Protein AF-A0AAV6IHB2-F1 (afdb_monomer_lite)

Radius of gyration: 38.46 Å; chains: 1; bounding box: 103×103×102 Å

Structure (mmCIF, N/CA/C/O backbone):
data_AF-A0AAV6IHB2-F1
#
_entry.id   AF-A0AAV6IHB2-F1
#
loop_
_atom_site.group_PDB
_atom_site.id
_atom_site.type_symbol
_atom_site.label_atom_id
_atom_site.label_alt_id
_atom_site.label_comp_id
_atom_site.label_asym_id
_atom_site.label_entity_id
_atom_site.label_seq_id
_atom_site.pdbx_PDB_ins_code
_atom_site.Cartn_x
_atom_site.Cartn_y
_atom_site.Cartn_z
_atom_site.occupancy
_atom_site.B_iso_or_equiv
_atom_site.auth_seq_id
_atom_site.auth_comp_id
_atom_site.auth_asym_id
_atom_site.auth_atom_id
_atom_site.pdbx_PDB_model_num
ATOM 1 N N . MET A 1 1 ? 30.398 -7.162 10.415 1.00 28.56 1 MET A N 1
ATOM 2 C CA . MET A 1 1 ? 29.128 -7.092 9.653 1.00 28.56 1 MET A CA 1
ATOM 3 C C . MET A 1 1 ? 29.482 -7.227 8.181 1.00 28.56 1 MET A C 1
ATOM 5 O O . MET A 1 1 ? 30.091 -6.306 7.655 1.00 28.56 1 MET A O 1
ATOM 9 N N . ASN A 1 2 ? 29.175 -8.356 7.538 1.00 27.14 2 ASN A N 1
ATOM 10 C CA . ASN A 1 2 ? 29.428 -8.520 6.102 1.00 27.14 2 ASN A CA 1
ATOM 11 C C . ASN A 1 2 ? 28.466 -7.614 5.323 1.00 27.14 2 ASN A C 1
ATOM 13 O O . ASN A 1 2 ? 27.249 -7.711 5.503 1.00 27.14 2 ASN A O 1
ATOM 17 N N . LYS A 1 3 ? 29.001 -6.695 4.508 1.00 34.00 3 LYS A N 1
ATOM 18 C CA . LYS A 1 3 ? 28.191 -5.921 3.559 1.00 34.00 3 LYS A CA 1
ATOM 19 C C . LYS A 1 3 ? 27.538 -6.918 2.585 1.00 34.00 3 LYS A C 1
ATOM 21 O O . LYS A 1 3 ? 28.243 -7.800 2.102 1.00 34.00 3 LYS A O 1
ATOM 26 N N . PRO A 1 4 ? 26.225 -6.824 2.314 1.00 43.25 4 PRO A N 1
ATOM 27 C CA . PRO A 1 4 ? 25.584 -7.693 1.334 1.00 43.25 4 PRO A CA 1
ATOM 28 C C . PRO A 1 4 ? 26.209 -7.459 -0.045 1.00 43.25 4 PRO A C 1
ATOM 30 O O . PRO A 1 4 ? 26.326 -6.312 -0.479 1.00 43.25 4 PRO A O 1
ATOM 33 N N . THR A 1 5 ? 26.607 -8.539 -0.713 1.00 46.44 5 THR A N 1
ATOM 34 C CA . THR A 1 5 ? 27.104 -8.528 -2.091 1.00 46.44 5 THR A CA 1
ATOM 35 C C . THR A 1 5 ? 26.003 -7.990 -3.009 1.00 46.44 5 THR A C 1
ATOM 37 O O . THR A 1 5 ? 24.857 -8.433 -2.931 1.00 46.44 5 THR A O 1
ATOM 40 N N . MET A 1 6 ? 26.319 -6.984 -3.824 1.00 56.69 6 MET A N 1
ATOM 41 C CA . MET A 1 6 ? 25.380 -6.352 -4.757 1.00 56.69 6 MET A CA 1
ATOM 42 C C . MET A 1 6 ? 25.729 -6.737 -6.195 1.00 56.69 6 MET A C 1
ATOM 44 O O . MET A 1 6 ? 26.900 -6.929 -6.507 1.00 56.69 6 MET A O 1
ATOM 48 N N . PHE A 1 7 ? 24.713 -6.810 -7.053 1.00 63.31 7 PHE A N 1
ATOM 49 C CA . PHE A 1 7 ? 24.836 -7.100 -8.483 1.00 63.31 7 PHE A CA 1
ATOM 50 C C . PHE A 1 7 ? 24.165 -5.981 -9.290 1.00 63.31 7 PHE A C 1
ATOM 52 O O . PHE A 1 7 ? 23.228 -5.347 -8.791 1.00 63.31 7 PHE A O 1
ATOM 59 N N . SER A 1 8 ? 24.655 -5.722 -10.505 1.00 64.75 8 SER A N 1
ATOM 60 C CA . SER A 1 8 ? 23.944 -4.871 -11.469 1.00 64.75 8 SER A CA 1
ATOM 61 C C . SER A 1 8 ? 22.740 -5.638 -12.014 1.00 64.75 8 SER A C 1
ATOM 63 O O . SER A 1 8 ? 22.865 -6.831 -12.256 1.00 64.75 8 SER A O 1
ATOM 65 N N . SER A 1 9 ? 21.600 -4.967 -12.202 1.00 70.88 9 SER A N 1
ATOM 66 C CA . SER A 1 9 ? 20.386 -5.551 -12.798 1.00 70.88 9 SER A CA 1
ATOM 67 C C . SER A 1 9 ? 20.089 -5.028 -14.210 1.00 70.88 9 SER A C 1
ATOM 69 O O . SER A 1 9 ? 19.000 -5.246 -14.748 1.00 70.88 9 SER A O 1
ATOM 71 N N . GLY A 1 10 ? 20.991 -4.223 -14.782 1.00 72.19 10 GLY A N 1
ATOM 72 C CA . GLY A 1 10 ? 20.732 -3.530 -16.044 1.00 72.19 10 GLY A CA 1
ATOM 73 C C . GLY A 1 10 ? 20.743 -4.457 -17.260 1.00 72.19 10 GLY A C 1
ATOM 74 O O . GLY A 1 10 ? 20.017 -4.205 -18.220 1.00 72.19 10 GLY A O 1
ATOM 75 N N . VAL A 1 11 ? 21.493 -5.560 -17.220 1.00 70.94 11 VAL A N 1
ATOM 76 C CA . VAL A 1 11 ? 21.483 -6.563 -18.298 1.00 70.94 11 VAL A CA 1
ATOM 77 C C . VAL A 1 11 ? 20.138 -7.291 -18.328 1.00 70.94 11 VAL A C 1
ATOM 79 O O . VAL A 1 11 ? 19.525 -7.418 -19.385 1.00 70.94 11 VAL A O 1
ATOM 82 N N . GLU A 1 12 ? 19.631 -7.705 -17.169 1.00 73.06 12 GLU A N 1
ATOM 83 C CA . GLU A 1 12 ? 18.333 -8.361 -17.010 1.00 73.06 12 GLU A CA 1
ATOM 84 C C . GLU A 1 12 ? 17.191 -7.434 -17.417 1.00 73.06 12 GLU A C 1
ATOM 86 O O . GLU A 1 12 ? 16.292 -7.848 -18.147 1.00 73.06 12 GLU A O 1
ATOM 91 N N . LEU A 1 13 ? 17.240 -6.170 -16.983 1.00 77.06 13 LEU A N 1
ATOM 92 C CA . LEU A 1 13 ? 16.230 -5.179 -17.341 1.00 77.06 13 LEU A CA 1
ATOM 93 C C . LEU A 1 13 ? 16.229 -4.893 -18.847 1.00 77.06 13 LEU A C 1
ATOM 95 O O . LEU A 1 13 ? 15.161 -4.855 -19.454 1.00 77.06 13 LEU A O 1
ATOM 99 N N . GLY A 1 14 ? 17.396 -4.720 -19.470 1.00 75.44 14 GLY A N 1
ATOM 100 C CA . GLY A 1 14 ? 17.465 -4.477 -20.910 1.00 75.44 14 GLY A CA 1
ATOM 101 C C . GLY A 1 14 ? 17.043 -5.695 -21.738 1.00 75.44 14 GLY A C 1
ATOM 102 O O . GLY A 1 14 ? 16.304 -5.532 -22.707 1.00 75.44 14 GLY A O 1
ATOM 103 N N . ASN A 1 15 ? 17.386 -6.915 -21.308 1.00 73.38 15 ASN A N 1
ATOM 104 C CA . ASN A 1 15 ? 16.878 -8.144 -21.928 1.00 73.38 15 ASN A CA 1
ATOM 105 C C . ASN A 1 15 ? 15.354 -8.242 -21.815 1.00 73.38 15 ASN A C 1
ATOM 107 O O . ASN A 1 15 ? 14.686 -8.562 -22.796 1.00 73.38 15 ASN A O 1
ATOM 111 N N . LEU A 1 16 ? 14.789 -7.914 -20.648 1.00 76.38 16 LEU A N 1
ATOM 112 C CA . LEU A 1 16 ? 13.340 -7.874 -20.457 1.00 76.38 16 LEU A CA 1
ATOM 113 C C . LEU A 1 16 ? 12.681 -6.887 -21.431 1.00 76.38 16 LEU A C 1
ATOM 115 O O . LEU A 1 16 ? 11.698 -7.241 -22.078 1.00 76.38 16 LEU A O 1
ATOM 119 N N . LEU A 1 17 ? 13.235 -5.678 -21.568 1.00 77.38 17 LEU A N 1
ATOM 120 C CA . LEU A 1 17 ? 12.726 -4.657 -22.489 1.00 77.38 17 LEU A CA 1
ATOM 121 C C . LEU A 1 17 ? 12.784 -5.119 -23.950 1.00 77.38 17 LEU A C 1
ATOM 123 O O . LEU A 1 17 ? 11.797 -4.967 -24.668 1.00 77.38 17 LEU A O 1
ATOM 127 N N . LEU A 1 18 ? 13.890 -5.728 -24.376 1.00 74.25 18 LEU A N 1
ATOM 128 C CA . LEU A 1 18 ? 14.050 -6.229 -25.744 1.00 74.25 18 LEU A CA 1
ATOM 129 C C . LEU A 1 18 ? 13.148 -7.427 -26.047 1.00 74.25 18 LEU A C 1
ATOM 131 O O . LEU A 1 18 ? 12.600 -7.504 -27.137 1.00 74.25 18 LEU A O 1
ATOM 135 N N . SER A 1 19 ? 12.926 -8.311 -25.073 1.00 68.81 19 SER A N 1
ATOM 136 C CA . SER A 1 19 ? 12.035 -9.473 -25.218 1.00 68.81 19 SER A CA 1
ATOM 137 C C . SER A 1 19 ? 10.539 -9.133 -25.219 1.00 68.81 19 SER A C 1
ATOM 139 O O . SER A 1 19 ? 9.710 -10.011 -25.434 1.00 68.81 19 SER A O 1
ATOM 141 N N . SER A 1 20 ? 10.176 -7.881 -24.920 1.00 72.56 20 SER A N 1
ATOM 142 C CA . SER A 1 20 ? 8.779 -7.462 -24.745 1.00 72.56 20 SER A CA 1
ATOM 143 C C . SER A 1 20 ? 8.096 -6.962 -26.024 1.00 72.56 20 SER A C 1
ATOM 145 O O . SER A 1 20 ? 6.934 -6.563 -25.959 1.00 72.56 20 SER A O 1
ATOM 147 N N . ASP A 1 21 ? 8.817 -6.904 -27.150 1.00 81.06 21 ASP A N 1
ATOM 148 C CA . ASP A 1 21 ? 8.428 -6.284 -28.432 1.00 81.06 21 ASP A CA 1
ATOM 149 C C . ASP A 1 21 ? 7.987 -4.805 -28.344 1.00 81.06 21 ASP A C 1
ATOM 151 O O . ASP A 1 21 ? 7.614 -4.194 -29.347 1.00 81.06 21 ASP A O 1
ATOM 155 N N . LEU A 1 22 ? 8.021 -4.180 -27.160 1.00 87.62 22 LEU A N 1
ATOM 156 C CA . LEU A 1 22 ? 7.550 -2.808 -26.951 1.00 87.62 22 LEU A CA 1
ATOM 157 C C . LEU A 1 22 ? 8.394 -1.786 -27.716 1.00 87.62 22 LEU A C 1
ATOM 159 O O . LEU A 1 22 ? 7.858 -0.794 -28.212 1.00 87.62 22 LEU A O 1
ATOM 163 N N . LEU A 1 23 ? 9.706 -2.021 -27.808 1.00 89.69 23 LEU A N 1
ATOM 164 C CA . LEU A 1 23 ? 10.627 -1.145 -28.532 1.00 89.69 23 LEU A CA 1
ATOM 165 C C . LEU A 1 23 ? 10.384 -1.209 -30.041 1.00 89.69 23 LEU A C 1
ATOM 167 O O . LEU A 1 23 ? 10.305 -0.159 -30.673 1.00 89.69 23 LEU A O 1
ATOM 171 N N . HIS A 1 24 ? 10.192 -2.411 -30.592 1.00 88.69 24 HIS A N 1
ATOM 172 C CA . HIS A 1 24 ? 9.889 -2.610 -32.011 1.00 88.69 24 HIS A CA 1
ATOM 173 C C . HIS A 1 24 ? 8.575 -1.947 -32.396 1.00 88.69 24 HIS A C 1
ATOM 175 O O . HIS A 1 24 ? 8.579 -1.074 -33.250 1.00 88.69 24 HIS A O 1
ATOM 181 N N . HIS A 1 25 ? 7.483 -2.227 -31.682 1.00 90.88 25 HIS A N 1
ATOM 182 C CA . HIS A 1 25 ? 6.190 -1.611 -31.990 1.00 90.88 25 HIS A CA 1
ATOM 183 C C . HIS A 1 25 ? 6.188 -0.083 -31.854 1.00 90.88 25 HIS A C 1
ATOM 185 O O . HIS A 1 25 ? 5.475 0.604 -32.584 1.00 90.88 25 HIS A O 1
ATOM 191 N N . SER A 1 26 ? 6.972 0.459 -30.917 1.00 93.56 26 SER A N 1
ATOM 192 C CA . SER A 1 26 ? 7.117 1.910 -30.769 1.00 93.56 26 SER A CA 1
ATOM 193 C C . SER A 1 26 ? 7.891 2.517 -31.939 1.00 93.56 26 SER A C 1
ATOM 195 O O . SER A 1 26 ? 7.498 3.564 -32.450 1.00 93.56 26 SER A O 1
ATOM 197 N N . TRP A 1 27 ? 8.963 1.857 -32.388 1.00 92.75 27 TRP A N 1
ATOM 198 C CA . TRP A 1 27 ? 9.728 2.300 -33.550 1.00 92.75 27 TRP A CA 1
ATOM 199 C C . TRP A 1 27 ? 8.946 2.138 -34.858 1.00 92.75 27 TRP A C 1
ATOM 201 O O . TRP A 1 27 ? 8.943 3.060 -35.665 1.00 92.75 27 TRP A O 1
ATOM 211 N N . ASP A 1 28 ? 8.207 1.046 -35.044 1.00 90.56 28 ASP A N 1
ATOM 212 C CA . ASP A 1 28 ? 7.369 0.819 -36.228 1.00 90.56 28 ASP A CA 1
ATOM 213 C C . ASP A 1 28 ? 6.296 1.911 -36.375 1.00 90.56 28 ASP A C 1
ATOM 215 O O . ASP A 1 28 ? 6.048 2.405 -37.474 1.00 90.56 28 ASP A O 1
ATOM 219 N N . ALA A 1 29 ? 5.702 2.360 -35.262 1.00 92.81 29 ALA A N 1
ATOM 220 C CA . ALA A 1 29 ? 4.758 3.482 -35.244 1.00 92.81 29 ALA A CA 1
ATOM 221 C C . ALA A 1 29 ? 5.407 4.835 -35.603 1.00 92.81 29 ALA A C 1
ATOM 223 O O . ALA A 1 29 ? 4.730 5.733 -36.110 1.00 92.81 29 ALA A O 1
ATOM 224 N N . ILE A 1 30 ? 6.700 5.006 -35.315 1.00 91.56 30 ILE A N 1
ATOM 225 C CA . ILE A 1 30 ? 7.492 6.176 -35.722 1.00 91.56 30 ILE A CA 1
ATOM 226 C C . ILE A 1 30 ? 7.840 6.085 -37.214 1.00 91.56 30 ILE A C 1
ATOM 228 O O . ILE A 1 30 ? 7.631 7.053 -37.942 1.00 91.56 30 ILE A O 1
ATOM 232 N N . ASP A 1 31 ? 8.341 4.936 -37.674 1.00 87.25 31 ASP A N 1
ATOM 233 C CA . ASP A 1 31 ? 8.727 4.696 -39.071 1.00 87.25 31 ASP A CA 1
ATOM 234 C C . ASP A 1 31 ? 7.529 4.861 -40.011 1.00 87.25 31 ASP A C 1
ATOM 236 O O . ASP A 1 31 ? 7.615 5.560 -41.021 1.00 87.25 31 ASP A O 1
ATOM 240 N N . LYS A 1 32 ? 6.373 4.307 -39.628 1.00 88.44 32 LYS A N 1
ATOM 241 C CA . LYS A 1 32 ? 5.109 4.487 -40.347 1.00 88.44 32 LYS A CA 1
ATOM 242 C C . LYS A 1 32 ? 4.746 5.966 -40.502 1.00 88.44 32 LYS A C 1
ATOM 244 O O . LYS A 1 32 ? 4.460 6.405 -41.613 1.00 88.44 32 LYS A O 1
ATOM 249 N N . LEU A 1 33 ? 4.830 6.746 -39.423 1.00 88.25 33 LEU A N 1
ATOM 250 C CA . LEU A 1 33 ? 4.492 8.171 -39.450 1.00 88.25 33 LEU A CA 1
ATOM 251 C C . LEU A 1 33 ? 5.436 8.986 -40.355 1.00 88.25 33 LEU A C 1
ATOM 253 O O . LEU A 1 33 ? 4.988 9.905 -41.044 1.00 88.25 33 LEU A O 1
ATOM 257 N N . TYR A 1 34 ? 6.726 8.635 -40.403 1.00 84.12 34 TYR A N 1
ATOM 258 C CA . TYR A 1 34 ? 7.669 9.234 -41.353 1.00 84.12 34 TYR A CA 1
ATOM 259 C C . TYR A 1 34 ? 7.328 8.903 -42.813 1.00 84.12 34 TYR A C 1
ATOM 261 O O . TYR A 1 34 ? 7.442 9.777 -43.670 1.00 84.12 34 TYR A O 1
ATOM 269 N N . ARG A 1 35 ? 6.879 7.677 -43.115 1.00 81.38 35 ARG A N 1
ATOM 270 C CA . ARG A 1 35 ? 6.473 7.283 -44.481 1.00 81.38 35 ARG A CA 1
ATOM 271 C C . ARG A 1 35 ? 5.211 7.998 -44.948 1.00 81.38 35 ARG A C 1
ATOM 273 O O . ARG A 1 35 ? 5.111 8.361 -46.115 1.00 81.38 35 ARG A O 1
ATOM 280 N N . GLU A 1 36 ? 4.258 8.199 -44.044 1.00 77.94 36 GLU A N 1
ATOM 281 C CA . GLU A 1 36 ? 2.987 8.868 -44.342 1.00 77.94 36 GLU A CA 1
ATOM 282 C C . GLU A 1 36 ? 3.111 10.398 -44.396 1.00 77.94 36 GLU A C 1
ATOM 284 O O . GLU A 1 36 ? 2.243 11.068 -44.957 1.00 77.94 36 GLU A O 1
ATOM 289 N N . THR A 1 37 ? 4.206 10.959 -43.868 1.00 68.44 37 THR A N 1
ATOM 290 C CA . THR A 1 37 ? 4.477 12.402 -43.890 1.00 68.44 37 THR A CA 1
ATOM 291 C C . THR A 1 37 ? 5.846 12.690 -44.518 1.00 68.44 37 THR A C 1
ATOM 293 O O . THR A 1 37 ? 6.830 12.824 -43.786 1.00 68.44 37 THR A O 1
ATOM 296 N N . PRO A 1 38 ? 5.942 12.807 -45.860 1.00 60.25 38 PRO A N 1
ATOM 297 C CA . PRO A 1 38 ? 7.209 13.070 -46.534 1.00 60.25 38 PRO A CA 1
ATOM 298 C C . PRO A 1 38 ? 7.868 14.347 -45.983 1.00 60.25 38 PRO A C 1
ATOM 300 O O . PRO A 1 38 ? 7.175 15.360 -45.830 1.00 60.25 38 PRO A O 1
ATOM 303 N N . PRO A 1 39 ? 9.178 14.331 -45.674 1.00 58.16 39 PRO A N 1
ATOM 304 C CA . PRO A 1 39 ? 9.880 15.502 -45.163 1.00 58.16 39 PRO A CA 1
ATOM 305 C C . PRO A 1 39 ? 9.738 16.693 -46.111 1.00 58.16 39 PRO A C 1
ATOM 307 O O . PRO A 1 39 ? 9.995 16.572 -47.307 1.00 58.16 39 PRO A O 1
ATOM 310 N N . ASN A 1 40 ? 9.391 17.869 -45.584 1.00 57.06 40 ASN A N 1
ATOM 311 C CA . ASN A 1 40 ? 9.569 19.096 -46.354 1.00 57.06 40 ASN A CA 1
ATOM 312 C C . ASN A 1 40 ? 11.081 19.350 -46.487 1.00 57.06 40 ASN A C 1
ATOM 314 O O . ASN A 1 40 ? 11.744 19.610 -45.488 1.00 57.06 40 ASN A O 1
ATOM 318 N N . HIS A 1 41 ? 11.636 19.201 -47.692 1.00 53.44 41 HIS A N 1
ATOM 319 C CA . HIS A 1 41 ? 13.086 19.223 -47.937 1.00 53.44 41 HIS A CA 1
ATOM 320 C C . HIS A 1 41 ? 13.701 20.624 -47.943 1.00 53.44 41 HIS A C 1
ATOM 322 O O . HIS A 1 41 ? 14.890 20.759 -48.208 1.00 53.44 41 HIS A O 1
ATOM 328 N N . ASP A 1 42 ? 12.910 21.655 -47.661 1.00 57.75 42 ASP A N 1
ATOM 329 C CA . ASP A 1 42 ? 13.410 23.005 -47.479 1.00 57.75 42 ASP A CA 1
ATOM 330 C C . ASP A 1 42 ? 14.020 23.155 -46.067 1.00 57.75 42 ASP A C 1
ATOM 332 O O . ASP A 1 42 ? 13.277 23.221 -45.083 1.00 57.75 42 ASP A O 1
ATOM 336 N N . PRO A 1 43 ? 15.359 23.226 -45.932 1.00 52.72 43 PRO A N 1
ATOM 337 C CA . PRO A 1 43 ? 16.025 23.383 -44.640 1.00 52.72 43 PRO A CA 1
ATOM 338 C C . PRO A 1 43 ? 15.749 24.745 -43.981 1.00 52.72 43 PRO A C 1
ATOM 340 O O . PRO A 1 43 ? 16.141 24.942 -42.832 1.00 52.72 43 PRO A O 1
ATOM 343 N N . THR A 1 44 ? 15.090 25.678 -44.680 1.00 56.56 44 THR A N 1
ATOM 344 C CA . THR A 1 44 ? 14.654 26.976 -44.139 1.00 56.56 44 THR A CA 1
ATOM 345 C C . THR A 1 44 ? 13.222 26.960 -43.595 1.00 56.56 44 THR A C 1
ATOM 347 O O . THR A 1 44 ? 12.798 27.916 -42.944 1.00 56.56 44 THR A O 1
ATOM 350 N N . SER A 1 45 ? 12.478 25.868 -43.803 1.00 65.56 45 SER A N 1
ATOM 351 C CA . SER A 1 45 ? 11.119 25.721 -43.284 1.00 65.56 45 SER A CA 1
ATOM 352 C C . SER A 1 45 ? 11.112 25.511 -41.760 1.00 65.56 45 SER A C 1
ATOM 354 O O . SER A 1 45 ? 11.894 24.707 -41.244 1.00 65.56 45 SER A O 1
ATOM 356 N N . PRO A 1 46 ? 10.208 26.180 -41.015 1.00 72.50 46 PRO A N 1
ATOM 357 C CA . PRO A 1 46 ? 10.143 26.056 -39.564 1.00 72.50 46 PRO A CA 1
ATOM 358 C C . PRO A 1 46 ? 9.767 24.632 -39.144 1.00 72.50 46 PRO A C 1
ATOM 360 O O . PRO A 1 46 ? 8.931 23.973 -39.769 1.00 72.50 46 PRO A O 1
ATOM 363 N N . LEU A 1 47 ? 10.366 24.166 -38.047 1.00 79.88 47 LEU A N 1
ATOM 364 C CA . LEU A 1 47 ? 10.116 22.833 -37.513 1.00 79.88 47 LEU A CA 1
ATOM 365 C C . LEU A 1 47 ? 8.643 22.691 -37.095 1.00 79.88 47 LEU A C 1
ATOM 367 O O . LEU A 1 47 ? 8.144 23.447 -36.262 1.00 79.88 47 LEU A O 1
ATOM 371 N N . SER A 1 48 ? 7.951 21.692 -37.640 1.00 85.56 48 SER A N 1
ATOM 372 C CA . SER A 1 48 ? 6.580 21.347 -37.251 1.00 85.56 48 SER A CA 1
ATOM 373 C C . SER A 1 48 ? 6.523 19.945 -36.652 1.00 85.56 48 SER A C 1
ATOM 375 O O . SER A 1 48 ? 7.335 19.085 -36.993 1.00 85.56 48 SER A O 1
ATOM 377 N N . ILE A 1 49 ? 5.572 19.698 -35.751 1.00 91.56 49 ILE A N 1
ATOM 378 C CA . ILE A 1 49 ? 5.374 18.384 -35.131 1.00 91.56 49 ILE A CA 1
ATOM 379 C C . ILE A 1 49 ? 4.157 17.701 -35.751 1.00 91.56 49 ILE A C 1
ATOM 381 O O . ILE A 1 49 ? 3.104 18.311 -35.944 1.00 91.56 49 ILE A O 1
ATOM 385 N N . LYS A 1 50 ? 4.315 16.415 -36.051 1.00 91.38 50 LYS A N 1
ATOM 386 C CA . LYS A 1 50 ? 3.282 15.521 -36.574 1.00 91.38 50 LYS A CA 1
ATOM 387 C C . LYS A 1 50 ? 3.066 14.392 -35.578 1.00 91.38 50 LYS A C 1
ATOM 389 O O . LYS A 1 50 ? 4.014 13.967 -34.915 1.00 91.38 50 LYS A O 1
ATOM 394 N N . TYR A 1 51 ? 1.827 13.930 -35.458 1.00 94.69 51 TYR A N 1
ATOM 395 C CA . TYR A 1 51 ? 1.482 12.824 -34.576 1.00 94.69 51 TYR A CA 1
ATOM 396 C C . TYR A 1 51 ? 0.409 11.933 -35.185 1.00 94.69 51 TYR A C 1
ATOM 398 O O . TYR A 1 51 ? -0.418 12.395 -35.969 1.00 94.69 51 TYR A O 1
ATOM 406 N N . GLU A 1 52 ? 0.402 10.670 -34.776 1.00 94.50 52 GLU A N 1
ATOM 407 C CA . GLU A 1 52 ? -0.592 9.685 -35.192 1.00 94.50 52 GLU A CA 1
ATOM 408 C C . GLU A 1 52 ? -0.910 8.733 -34.034 1.00 94.50 52 GLU A C 1
ATOM 410 O O . GLU A 1 52 ? -0.089 8.510 -33.137 1.00 94.50 52 GLU A O 1
ATOM 415 N N . VAL A 1 53 ? -2.127 8.187 -34.036 1.00 94.62 53 VAL A N 1
ATOM 416 C CA . VAL A 1 53 ? -2.583 7.207 -33.050 1.00 94.62 53 VAL A CA 1
ATOM 417 C C . VAL A 1 53 ? -2.743 5.846 -33.712 1.00 94.62 53 VAL A C 1
ATOM 419 O O . VAL A 1 53 ? -3.567 5.667 -34.605 1.00 94.62 53 VAL A O 1
ATOM 422 N N . HIS A 1 54 ? -2.018 4.863 -33.195 1.00 91.81 54 HIS A N 1
ATOM 423 C CA . HIS A 1 54 ? -2.001 3.486 -33.669 1.00 91.81 54 HIS A CA 1
ATOM 424 C C . HIS A 1 54 ? -2.720 2.588 -32.665 1.00 91.81 54 HIS A C 1
ATOM 426 O O . HIS A 1 54 ? -2.488 2.668 -31.455 1.00 91.81 54 HIS A O 1
ATOM 432 N N . GLN A 1 55 ? -3.589 1.708 -33.157 1.00 87.56 55 GLN A N 1
ATOM 433 C CA . GLN A 1 55 ? -4.196 0.654 -32.345 1.00 87.56 55 GLN A CA 1
ATOM 434 C C . GLN A 1 55 ? -3.456 -0.655 -32.593 1.00 87.56 55 GLN A C 1
ATOM 436 O O . GLN A 1 55 ? -3.384 -1.115 -33.729 1.00 87.56 55 GLN A O 1
ATOM 441 N N . ASN A 1 56 ? -2.919 -1.259 -31.534 1.00 75.62 56 ASN A N 1
ATOM 442 C CA . ASN A 1 56 ? -2.168 -2.504 -31.620 1.00 75.62 56 ASN A CA 1
ATOM 443 C C . ASN A 1 56 ? -2.704 -3.515 -30.588 1.00 75.62 56 ASN A C 1
ATOM 445 O O . ASN A 1 56 ? -2.538 -3.345 -29.382 1.00 75.62 56 ASN A O 1
ATOM 449 N N . SER A 1 57 ? -3.382 -4.571 -31.045 1.00 50.94 57 SER A N 1
ATOM 450 C CA . SER A 1 57 ? -3.816 -5.687 -30.189 1.00 50.94 57 SER A CA 1
ATOM 451 C C . SER A 1 57 ? -2.691 -6.728 -30.180 1.00 50.94 57 SER A C 1
ATOM 453 O O . SER A 1 57 ? -2.443 -7.278 -31.252 1.00 50.94 57 SER A O 1
ATOM 455 N N . PRO A 1 58 ? -1.973 -6.998 -29.061 1.00 66.75 58 PRO A N 1
ATOM 456 C CA . PRO A 1 58 ? -2.408 -6.977 -27.650 1.00 66.75 58 PRO A CA 1
ATOM 457 C C . PRO A 1 58 ? -1.856 -5.836 -26.756 1.00 66.75 58 PRO A C 1
ATOM 459 O O . PRO A 1 58 ? -2.126 -5.823 -25.552 1.00 66.75 58 PRO A O 1
ATOM 462 N N . ILE A 1 59 ? -1.062 -4.907 -27.298 1.00 72.25 59 ILE A N 1
ATOM 463 C CA . ILE A 1 59 ? -0.251 -3.931 -26.531 1.00 72.25 59 ILE A CA 1
ATOM 464 C C . ILE A 1 59 ? -1.034 -2.685 -26.099 1.00 72.25 59 ILE A C 1
ATOM 466 O O . ILE A 1 59 ? -0.689 -2.058 -25.096 1.00 72.25 59 ILE A O 1
ATOM 470 N N . GLY A 1 60 ? -2.111 -2.347 -26.805 1.00 84.50 60 GLY A N 1
ATOM 471 C CA . GLY A 1 60 ? -2.958 -1.183 -26.560 1.00 84.50 60 GLY A CA 1
ATOM 472 C C . GLY A 1 60 ? -2.788 -0.082 -27.598 1.00 84.50 60 GLY A C 1
ATOM 473 O O . GLY A 1 60 ? -2.519 -0.327 -28.770 1.00 84.50 60 GLY A O 1
ATOM 474 N N . THR A 1 61 ? -2.990 1.154 -27.154 1.00 93.25 61 THR A N 1
ATOM 475 C CA . THR A 1 61 ? -2.885 2.339 -28.009 1.00 93.25 61 THR A CA 1
ATOM 476 C C . THR A 1 61 ? -1.465 2.905 -27.960 1.00 93.25 61 THR A C 1
ATOM 478 O O . THR A 1 61 ? -0.919 3.086 -26.869 1.00 93.25 61 THR A O 1
ATOM 481 N N . ILE A 1 62 ? -0.888 3.219 -29.121 1.00 95.62 62 ILE A N 1
ATOM 482 C CA . ILE A 1 62 ? 0.416 3.883 -29.268 1.00 95.62 62 ILE A CA 1
ATOM 483 C C . ILE A 1 62 ? 0.191 5.248 -29.923 1.00 95.62 62 ILE A C 1
ATOM 485 O O . ILE A 1 62 ? -0.470 5.335 -30.950 1.00 95.62 62 ILE A O 1
ATOM 489 N N . ILE A 1 63 ? 0.730 6.315 -29.342 1.00 96.81 63 ILE A N 1
ATOM 490 C CA . ILE A 1 63 ? 0.726 7.659 -29.933 1.00 96.81 63 ILE A CA 1
ATOM 491 C C . ILE A 1 63 ? 2.163 7.988 -30.333 1.00 96.81 63 ILE A C 1
ATOM 493 O O . ILE A 1 63 ? 3.016 8.054 -29.446 1.00 96.81 63 ILE A O 1
ATOM 497 N N . SER A 1 64 ? 2.439 8.177 -31.625 1.00 96.38 64 SER A N 1
ATOM 498 C CA . SER A 1 64 ? 3.778 8.528 -32.122 1.00 96.38 64 SER A CA 1
ATOM 499 C C . SER A 1 64 ? 3.887 10.019 -32.451 1.00 96.38 64 SER A C 1
ATOM 501 O O . SER A 1 64 ? 2.922 10.626 -32.908 1.00 96.38 64 SER A O 1
ATOM 503 N N . PHE A 1 65 ? 5.058 10.611 -32.195 1.00 95.81 65 PHE A N 1
ATOM 504 C CA . PHE A 1 65 ? 5.398 12.007 -32.489 1.00 95.81 65 PHE A CA 1
ATOM 505 C C . PHE A 1 65 ? 6.705 12.096 -33.285 1.00 95.81 65 PHE A C 1
ATOM 507 O O . PHE A 1 65 ? 7.734 11.560 -32.8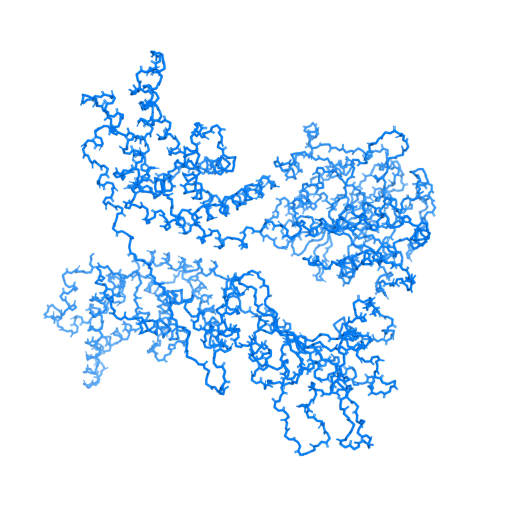61 1.00 95.81 65 PHE A O 1
ATOM 514 N N . VAL A 1 66 ? 6.695 12.837 -34.393 1.00 91.25 66 VAL A N 1
ATOM 515 C CA . VAL A 1 66 ? 7.884 13.133 -35.214 1.00 91.25 66 VAL A CA 1
ATOM 516 C C . VAL A 1 66 ? 7.926 14.611 -35.597 1.00 91.25 66 VAL A C 1
ATOM 518 O O . VAL A 1 66 ? 6.911 15.306 -35.531 1.00 91.25 66 VAL A O 1
ATOM 521 N N . SER A 1 67 ? 9.097 15.103 -35.999 1.00 87.25 67 SER A N 1
ATOM 522 C CA . SER A 1 67 ? 9.231 16.439 -36.585 1.00 87.25 67 SER A CA 1
ATOM 523 C C . SER A 1 67 ? 9.306 16.378 -38.109 1.00 87.25 67 SER A C 1
ATOM 525 O O . SER A 1 67 ? 9.892 15.449 -38.668 1.00 87.25 67 SER A O 1
ATOM 527 N N . SER A 1 68 ? 8.750 17.393 -38.767 1.00 81.25 68 SER A N 1
ATOM 528 C CA . SER A 1 68 ? 8.887 17.638 -40.202 1.00 81.25 68 SER A CA 1
ATOM 529 C C . SER A 1 68 ? 9.290 19.102 -40.439 1.00 81.25 68 SER A C 1
ATOM 531 O O . SER A 1 68 ? 8.501 19.989 -40.086 1.00 81.25 68 SER A O 1
ATOM 533 N N . PRO A 1 69 ? 10.467 19.372 -41.037 1.00 74.94 69 PRO A N 1
ATOM 534 C CA . PRO A 1 69 ? 11.517 18.398 -41.377 1.00 74.94 69 PRO A CA 1
ATOM 535 C C . PRO A 1 69 ? 12.114 17.668 -40.148 1.00 74.94 69 PRO A C 1
ATOM 537 O O . PRO A 1 69 ? 11.871 18.065 -39.001 1.00 74.94 69 PRO A O 1
ATOM 540 N N . PRO A 1 70 ? 12.877 16.572 -40.341 1.00 75.94 70 PRO A N 1
ATOM 541 C CA . PRO A 1 70 ? 13.642 15.940 -39.271 1.00 75.94 70 PRO A CA 1
ATOM 542 C C . PRO A 1 70 ? 14.567 16.944 -38.574 1.00 75.94 70 PRO A C 1
ATOM 544 O O . PRO A 1 70 ? 15.275 17.713 -39.218 1.00 75.94 70 PRO A O 1
ATOM 547 N N . CYS A 1 71 ? 14.546 16.945 -37.243 1.00 78.56 71 CYS A N 1
ATOM 548 C CA . CYS A 1 71 ? 15.319 17.888 -36.445 1.00 78.56 71 CYS A CA 1
ATOM 549 C C . CYS A 1 71 ? 16.825 17.597 -36.539 1.00 78.56 71 CYS A C 1
ATOM 551 O O . CYS A 1 71 ? 17.255 16.469 -36.286 1.00 78.56 71 CYS A O 1
ATOM 553 N N . THR A 1 72 ? 17.616 18.619 -36.875 1.00 76.00 72 THR A N 1
ATOM 554 C CA . THR A 1 72 ? 19.075 18.525 -37.008 1.00 76.00 72 THR A CA 1
ATOM 555 C C . THR A 1 72 ? 19.793 18.999 -35.737 1.00 76.00 72 THR A C 1
ATOM 557 O O . THR A 1 72 ? 19.267 19.840 -34.998 1.00 76.00 72 THR A O 1
ATOM 560 N N . PRO A 1 73 ? 21.026 18.523 -35.474 1.00 73.56 73 PRO A N 1
ATOM 561 C CA . PRO A 1 73 ? 21.852 19.042 -34.385 1.00 73.56 73 PRO A CA 1
ATOM 562 C C . PRO A 1 73 ? 22.080 20.559 -34.464 1.00 73.56 73 PRO A C 1
ATOM 564 O O . PRO A 1 73 ? 22.089 21.222 -33.430 1.00 73.56 73 PRO A O 1
ATOM 567 N N . GLN A 1 74 ? 22.219 21.118 -35.673 1.00 71.81 74 GLN A N 1
ATOM 568 C CA . GLN A 1 74 ? 22.382 22.558 -35.895 1.00 71.81 74 GLN A CA 1
ATOM 569 C C . GLN A 1 74 ? 21.176 23.347 -35.373 1.00 71.81 74 GLN A C 1
ATOM 571 O O . GLN A 1 74 ? 21.367 24.290 -34.611 1.00 71.81 74 GLN A O 1
ATOM 576 N N . TYR A 1 75 ? 19.950 22.918 -35.699 1.00 75.44 75 TYR A N 1
ATOM 577 C CA . TYR A 1 75 ? 18.717 23.566 -35.235 1.00 75.44 75 TYR A CA 1
ATOM 578 C C . TYR A 1 75 ? 18.648 23.643 -33.701 1.00 75.44 75 TYR A C 1
ATOM 580 O O . TYR A 1 75 ? 18.365 24.690 -33.115 1.00 75.44 75 TYR A O 1
ATOM 588 N N . LEU A 1 76 ? 18.973 22.534 -33.033 1.00 75.00 76 LEU A N 1
ATOM 589 C CA . LEU A 1 76 ? 18.982 22.452 -31.571 1.00 75.00 76 LEU A CA 1
ATOM 590 C C . LEU A 1 76 ? 20.076 23.318 -30.926 1.00 75.00 76 LEU A C 1
ATOM 592 O O . LEU A 1 76 ? 19.909 23.745 -29.785 1.00 75.00 76 LEU A O 1
ATOM 596 N N . GLN A 1 77 ? 21.174 23.607 -31.632 1.00 68.94 77 GLN A N 1
ATOM 597 C CA . GLN A 1 77 ? 22.231 24.500 -31.147 1.00 68.94 77 GLN A CA 1
ATOM 598 C C . GLN A 1 77 ? 21.913 25.984 -31.354 1.00 68.94 77 GLN A C 1
ATOM 600 O O . GLN A 1 77 ? 22.242 26.781 -30.475 1.00 68.94 77 GLN A O 1
ATOM 605 N N . THR A 1 78 ? 21.307 26.362 -32.484 1.00 67.12 78 THR A N 1
ATOM 606 C CA . THR A 1 78 ? 21.069 27.770 -32.847 1.00 67.12 78 THR A CA 1
ATOM 607 C C . THR A 1 78 ? 19.793 28.341 -32.238 1.00 67.12 78 THR A C 1
ATOM 609 O O . THR A 1 78 ? 19.811 29.472 -31.767 1.00 67.12 78 THR A O 1
ATOM 612 N N . GLU A 1 79 ? 18.700 27.572 -32.215 1.00 59.88 79 GLU A N 1
ATOM 613 C CA . GLU A 1 79 ? 17.390 28.038 -31.724 1.00 59.88 79 GLU A CA 1
ATOM 614 C C . GLU A 1 79 ? 16.945 27.352 -30.419 1.00 59.88 79 GLU A C 1
ATOM 616 O O . GLU A 1 79 ? 16.052 27.843 -29.726 1.00 59.88 79 GLU A O 1
ATOM 621 N N . GLY A 1 80 ? 17.550 26.210 -30.068 1.00 59.56 80 GLY A N 1
ATOM 622 C CA . GLY A 1 80 ? 17.066 25.324 -29.001 1.00 59.56 80 GLY A CA 1
ATOM 623 C C . GLY A 1 80 ? 17.903 25.253 -27.724 1.00 59.56 80 GLY A C 1
ATOM 624 O O . GLY A 1 80 ? 17.447 24.659 -26.756 1.00 59.56 80 GLY A O 1
ATOM 625 N N . ARG A 1 81 ? 19.096 25.853 -27.660 1.00 67.88 81 ARG A N 1
ATOM 626 C CA . ARG A 1 81 ? 20.050 25.590 -26.562 1.00 67.88 81 ARG A CA 1
ATOM 627 C C . ARG A 1 81 ? 19.535 25.974 -25.167 1.00 67.88 81 ARG A C 1
ATOM 629 O O . ARG A 1 81 ? 19.958 25.386 -24.170 1.00 67.88 81 ARG A O 1
ATOM 636 N N . ASP A 1 82 ? 18.621 26.933 -25.093 1.00 76.69 82 ASP A N 1
ATOM 637 C CA . ASP A 1 82 ? 18.188 27.549 -23.844 1.00 76.69 82 ASP A CA 1
ATOM 638 C C . ASP A 1 82 ? 17.234 26.681 -23.013 1.00 76.69 82 ASP A C 1
ATOM 640 O O . ASP A 1 82 ? 16.274 26.084 -23.511 1.00 76.69 82 ASP A O 1
ATOM 644 N N . LEU A 1 83 ? 17.446 26.717 -21.697 1.00 83.50 83 LEU A N 1
ATOM 645 C CA . LEU A 1 83 ? 16.473 26.275 -20.706 1.00 83.50 83 LEU A CA 1
ATOM 646 C C . LEU A 1 83 ? 15.527 27.434 -20.366 1.00 83.50 83 LEU A C 1
ATOM 648 O O . LEU A 1 83 ? 15.958 28.544 -20.062 1.00 83.50 83 LEU A O 1
ATOM 652 N N . LEU A 1 84 ? 14.226 27.169 -20.399 1.00 82.00 84 LEU A N 1
ATOM 653 C CA . LEU A 1 84 ? 13.178 28.082 -19.964 1.00 82.00 84 LEU A CA 1
ATOM 654 C C . LEU A 1 84 ? 12.797 27.753 -18.517 1.00 82.00 84 LEU A C 1
ATOM 656 O O . LEU A 1 84 ? 12.248 26.679 -18.252 1.00 82.00 84 LEU A O 1
ATOM 660 N N . ALA A 1 85 ? 13.096 28.670 -17.595 1.00 78.56 85 ALA A N 1
ATOM 661 C CA . ALA A 1 85 ? 12.753 28.536 -16.183 1.00 78.56 85 ALA A CA 1
ATOM 662 C C . ALA A 1 85 ? 11.237 28.602 -15.960 1.00 78.56 85 ALA A C 1
ATOM 664 O O . ALA A 1 85 ? 10.523 29.378 -16.600 1.00 78.56 85 ALA A O 1
ATOM 665 N N . SER A 1 86 ? 10.744 27.839 -14.986 1.00 71.94 86 SER A N 1
ATOM 666 C CA . SER A 1 86 ? 9.319 27.797 -14.658 1.00 71.94 86 SER A CA 1
ATOM 667 C C . SER A 1 86 ? 8.749 29.101 -14.102 1.00 71.94 86 SER A C 1
ATOM 669 O O . SER A 1 86 ? 7.534 29.277 -14.117 1.00 71.94 86 SER A O 1
ATOM 671 N N . SER A 1 87 ? 9.602 29.989 -13.579 1.00 61.97 87 SER A N 1
ATOM 672 C CA . SER A 1 87 ? 9.238 31.316 -13.062 1.00 61.97 87 SER A CA 1
ATOM 673 C C . SER A 1 87 ? 9.095 32.367 -14.162 1.00 61.97 87 SER A C 1
ATOM 675 O O . SER A 1 87 ? 8.147 33.148 -14.146 1.00 61.97 87 SER A O 1
ATOM 677 N N . ASP A 1 88 ? 10.009 32.368 -15.133 1.00 55.78 88 ASP A N 1
ATOM 678 C CA . ASP A 1 88 ? 10.124 33.417 -16.164 1.00 55.78 88 ASP A CA 1
ATOM 679 C C . ASP A 1 88 ? 9.047 33.280 -17.242 1.00 55.78 88 ASP A C 1
ATOM 681 O O . ASP A 1 88 ? 8.724 34.200 -17.992 1.00 55.78 88 ASP A O 1
ATOM 685 N N . ALA A 1 89 ? 8.433 32.109 -17.279 1.00 49.41 89 ALA A N 1
ATOM 686 C CA . ALA A 1 89 ? 7.392 31.763 -18.209 1.00 49.41 89 ALA A CA 1
ATOM 687 C C . ALA A 1 89 ? 5.986 32.222 -17.756 1.00 49.41 89 ALA A C 1
ATOM 689 O O . ALA A 1 89 ? 4.995 31.897 -18.399 1.00 49.41 89 ALA A O 1
ATOM 690 N N . LEU A 1 90 ? 5.889 33.028 -16.687 1.00 44.09 90 LEU A N 1
ATOM 691 C CA . LEU A 1 90 ? 4.689 33.813 -16.346 1.00 44.09 90 LEU A CA 1
ATOM 692 C C . LEU A 1 90 ? 4.403 34.938 -17.362 1.00 44.09 90 LEU A C 1
ATOM 694 O O . LEU A 1 90 ? 3.285 35.443 -17.401 1.00 44.09 90 LEU A O 1
ATOM 698 N N . ALA A 1 91 ? 5.390 35.318 -18.183 1.00 44.66 91 ALA A N 1
ATOM 699 C CA . ALA A 1 91 ? 5.255 36.331 -19.234 1.00 44.66 91 ALA A CA 1
ATOM 700 C C . ALA A 1 91 ? 4.918 35.754 -20.627 1.00 44.66 91 ALA A C 1
ATOM 702 O O . ALA A 1 91 ? 4.610 36.510 -21.543 1.00 44.66 91 ALA A O 1
ATOM 703 N N . THR A 1 92 ? 4.976 34.429 -20.807 1.00 48.62 92 THR A N 1
ATOM 704 C CA . THR A 1 92 ? 4.610 33.732 -22.055 1.00 48.62 92 THR A CA 1
ATOM 705 C C . THR A 1 92 ? 3.415 32.824 -21.770 1.00 48.62 92 THR A C 1
ATOM 707 O O . THR A 1 92 ? 3.466 32.008 -20.860 1.00 48.62 92 THR A O 1
ATOM 710 N N . GLU A 1 93 ? 2.319 32.957 -22.520 1.00 52.19 93 GLU A N 1
ATOM 711 C CA . GLU A 1 93 ? 0.978 32.441 -22.169 1.00 52.19 93 GLU A CA 1
ATOM 712 C C . GLU A 1 93 ? 0.849 30.906 -21.936 1.00 52.19 93 GLU A C 1
ATOM 714 O O . GLU A 1 93 ? -0.216 30.438 -21.538 1.00 52.19 93 GLU A O 1
ATOM 719 N N . ASN A 1 94 ? 1.914 30.100 -22.088 1.00 52.19 94 ASN A N 1
ATOM 720 C CA . ASN A 1 94 ? 1.826 28.637 -22.250 1.00 52.19 94 ASN A CA 1
ATOM 721 C C . ASN A 1 94 ? 2.585 27.762 -21.219 1.00 52.19 94 ASN A C 1
ATOM 723 O O . ASN A 1 94 ? 2.478 26.534 -21.252 1.00 52.19 94 ASN A O 1
ATOM 727 N N . PHE A 1 95 ? 3.276 28.334 -20.224 1.00 54.62 95 PHE A N 1
ATOM 728 C CA . PHE A 1 95 ? 3.907 27.551 -19.139 1.00 54.62 95 PHE A CA 1
ATOM 729 C C . PHE A 1 95 ? 3.034 27.136 -17.928 1.00 54.62 95 PHE A C 1
ATOM 731 O O . PHE A 1 95 ? 3.454 26.225 -17.200 1.00 54.62 95 PHE A O 1
ATOM 738 N N . PRO A 1 96 ? 1.812 27.664 -17.668 1.00 61.75 96 PRO A N 1
ATOM 739 C CA . PRO A 1 96 ? 1.031 27.202 -16.512 1.00 61.75 96 PRO A CA 1
ATOM 740 C C . PRO A 1 96 ? 0.633 25.713 -16.602 1.00 61.75 96 PRO A C 1
ATOM 742 O O . PRO A 1 96 ? 0.249 25.099 -15.599 1.00 61.75 96 PRO A O 1
ATOM 745 N N . LEU A 1 97 ? 0.772 25.077 -17.774 1.00 72.38 97 LEU A N 1
ATOM 746 C CA . LEU A 1 97 ? 0.476 23.658 -17.976 1.00 72.38 97 LEU A CA 1
ATOM 747 C C . LEU A 1 97 ? 1.324 22.728 -17.098 1.00 72.38 97 LEU A C 1
ATOM 749 O O . LEU A 1 97 ? 0.758 21.767 -16.559 1.00 72.38 97 LEU A O 1
ATOM 753 N N . PHE A 1 98 ? 2.614 23.038 -16.902 1.00 80.69 98 PHE A N 1
ATOM 754 C CA . PHE A 1 98 ? 3.595 22.186 -16.211 1.00 80.69 98 PHE A CA 1
ATOM 755 C C . PHE A 1 98 ? 3.903 22.596 -14.766 1.00 80.69 98 PHE A C 1
ATOM 757 O O . PHE A 1 98 ? 4.614 21.873 -14.075 1.00 80.69 98 PHE A O 1
ATOM 764 N N . GLN A 1 99 ? 3.302 23.667 -14.238 1.00 77.69 99 GLN A N 1
ATOM 765 C CA . GLN A 1 99 ? 3.538 24.134 -12.859 1.00 77.69 99 GLN A CA 1
ATOM 766 C C . GLN A 1 99 ? 3.280 23.054 -11.786 1.00 77.69 99 GLN A C 1
ATOM 768 O O . GLN A 1 99 ? 3.901 23.047 -10.728 1.00 77.69 99 GLN A O 1
ATOM 773 N N . PHE A 1 100 ? 2.404 22.084 -12.078 1.00 79.81 100 PHE A N 1
ATOM 774 C CA . PHE A 1 100 ? 2.126 20.935 -11.205 1.00 79.81 100 PHE A CA 1
ATOM 775 C C . PHE A 1 100 ? 3.326 19.988 -11.006 1.00 79.81 100 PHE A C 1
ATOM 777 O O . PHE A 1 100 ? 3.254 19.082 -10.172 1.00 79.81 100 PHE A O 1
ATOM 784 N N . VAL A 1 101 ? 4.396 20.134 -11.789 1.00 81.31 101 VAL A N 1
ATOM 785 C CA . VAL A 1 101 ? 5.634 19.371 -11.616 1.00 81.31 101 VAL A CA 1
ATOM 786 C C . VAL A 1 101 ? 6.404 19.869 -10.391 1.00 81.31 101 VAL A C 1
ATOM 788 O O . VAL A 1 101 ? 6.943 19.033 -9.671 1.00 81.31 101 VAL A O 1
ATOM 791 N N . GLY A 1 102 ? 6.361 21.167 -10.071 1.00 78.00 102 GLY A N 1
ATOM 792 C CA . GLY A 1 102 ? 7.004 21.723 -8.876 1.00 78.00 102 GLY A CA 1
ATOM 793 C C . GLY A 1 102 ? 6.473 21.127 -7.562 1.00 78.00 102 GLY A C 1
ATOM 794 O O . GLY A 1 102 ? 5.314 20.705 -7.459 1.00 78.00 102 GLY A O 1
ATOM 795 N N . THR A 1 103 ? 7.330 21.071 -6.543 1.00 71.81 103 THR A N 1
ATOM 796 C CA . THR A 1 103 ? 7.007 20.624 -5.173 1.00 71.81 103 THR A CA 1
ATOM 797 C C . THR A 1 103 ? 7.262 21.755 -4.177 1.00 71.81 103 THR A C 1
ATOM 799 O O . THR A 1 103 ? 7.791 22.800 -4.545 1.00 71.81 103 THR A O 1
ATOM 802 N N . LYS A 1 104 ? 6.910 21.581 -2.893 1.00 70.50 104 LYS A N 1
ATOM 803 C CA . LYS A 1 104 ? 7.309 22.573 -1.874 1.00 70.50 104 LYS A CA 1
ATOM 804 C C . LYS A 1 104 ? 8.823 22.606 -1.650 1.00 70.50 104 LYS A C 1
ATOM 806 O O . LYS A 1 104 ? 9.337 23.614 -1.185 1.00 70.50 104 LYS A O 1
ATOM 811 N N . VAL A 1 105 ? 9.507 21.500 -1.949 1.00 70.94 105 VAL A N 1
ATOM 812 C CA . VAL A 1 105 ? 10.961 21.355 -1.790 1.00 70.94 105 VAL A CA 1
ATOM 813 C C . VAL A 1 105 ? 11.699 21.867 -3.028 1.00 70.94 105 VAL A C 1
ATOM 815 O O . VAL A 1 105 ? 12.709 22.543 -2.889 1.00 70.94 105 VAL A O 1
ATOM 818 N N . ASN A 1 106 ? 11.155 21.600 -4.220 1.00 73.25 106 ASN A N 1
ATOM 819 C CA . ASN A 1 106 ? 11.689 22.016 -5.517 1.00 73.25 106 ASN A CA 1
ATOM 820 C C . ASN A 1 106 ? 10.620 22.843 -6.248 1.00 73.25 106 ASN A C 1
ATOM 822 O O . ASN A 1 106 ? 9.889 22.306 -7.090 1.00 73.25 106 ASN A O 1
ATOM 826 N N . PRO A 1 107 ? 10.443 24.122 -5.869 1.00 74.81 107 PRO A N 1
ATOM 827 C CA . PRO A 1 107 ? 9.373 24.961 -6.404 1.00 74.81 107 PRO A CA 1
ATOM 828 C C . PRO A 1 107 ? 9.616 25.383 -7.855 1.00 74.81 107 PRO A C 1
ATOM 830 O O . PRO A 1 107 ? 8.661 25.725 -8.551 1.00 74.81 107 PRO A O 1
ATOM 833 N N . THR A 1 108 ? 10.868 25.346 -8.312 1.00 82.00 108 THR A N 1
ATOM 834 C CA . THR A 1 108 ? 11.289 25.776 -9.646 1.00 82.00 108 THR A CA 1
ATOM 835 C C . THR A 1 108 ? 12.023 24.660 -10.387 1.00 82.00 108 THR A C 1
ATOM 837 O O . THR A 1 108 ? 12.699 23.826 -9.785 1.00 82.00 108 THR A O 1
ATOM 840 N N . PHE A 1 109 ? 11.855 24.634 -11.706 1.00 87.31 109 PHE A N 1
ATOM 841 C CA . PHE A 1 109 ? 12.555 23.747 -12.637 1.00 87.31 109 PHE A CA 1
ATOM 842 C C . PHE A 1 109 ? 12.598 24.405 -14.018 1.00 87.31 109 PHE A C 1
ATOM 844 O O . PHE A 1 109 ? 11.836 25.338 -14.279 1.00 87.31 109 PHE A O 1
ATOM 851 N N . SER A 1 110 ? 13.437 23.901 -14.914 1.00 87.44 110 SER A N 1
ATOM 852 C CA . SER A 1 110 ? 13.586 24.447 -16.266 1.00 87.44 110 SER A CA 1
ATOM 853 C C . SER A 1 110 ? 13.405 23.372 -17.333 1.00 87.44 110 SER A C 1
ATOM 855 O O . SER A 1 110 ? 13.728 22.202 -17.115 1.00 87.44 110 SER A O 1
ATOM 857 N N . LEU A 1 111 ? 12.875 23.768 -18.491 1.00 89.19 111 LEU A N 1
ATOM 858 C CA . LEU A 1 111 ? 12.612 22.890 -19.636 1.00 89.19 111 LEU A CA 1
ATOM 859 C C . LEU A 1 111 ? 13.262 23.425 -20.913 1.00 89.19 111 LEU A C 1
ATOM 861 O O . LEU A 1 111 ? 13.376 24.630 -21.096 1.00 89.19 111 LEU A O 1
ATOM 865 N N . HIS A 1 112 ? 13.623 22.532 -21.827 1.00 88.38 112 HIS A N 1
ATOM 866 C CA . HIS A 1 112 ? 14.159 22.844 -23.149 1.00 88.38 112 HIS A CA 1
ATOM 867 C C . HIS A 1 112 ? 13.203 23.765 -23.929 1.00 88.38 112 HIS A C 1
ATOM 869 O O . HIS A 1 112 ? 12.073 23.372 -24.249 1.00 88.38 112 HIS A O 1
ATOM 875 N N . ARG A 1 113 ? 13.648 24.990 -24.243 1.00 85.31 113 ARG A N 1
ATOM 876 C CA . ARG A 1 113 ? 12.805 26.060 -24.808 1.00 85.31 113 ARG A CA 1
ATOM 877 C C . ARG A 1 113 ? 12.136 25.655 -26.121 1.00 85.31 113 ARG A C 1
ATOM 879 O O . ARG A 1 113 ? 10.934 25.878 -26.280 1.00 85.31 113 ARG A O 1
ATOM 886 N N . ALA A 1 114 ? 12.874 25.033 -27.041 1.00 85.31 114 ALA A N 1
ATOM 887 C CA . ALA A 1 114 ? 12.324 24.622 -28.335 1.00 85.31 114 ALA A CA 1
ATOM 888 C C . ALA A 1 114 ? 11.222 23.561 -28.180 1.00 85.31 114 ALA A C 1
ATOM 890 O O . ALA A 1 114 ? 10.165 23.673 -28.799 1.00 85.31 114 ALA A O 1
ATOM 891 N N . ALA A 1 115 ? 11.406 22.580 -27.287 1.00 89.12 115 ALA A N 1
ATOM 892 C CA . ALA A 1 115 ? 10.380 21.571 -27.019 1.00 89.12 115 ALA A CA 1
ATOM 893 C C . ALA A 1 115 ? 9.102 22.192 -26.432 1.00 89.12 115 ALA A C 1
ATOM 895 O O . ALA A 1 115 ? 8.003 21.832 -26.848 1.00 89.12 115 ALA A O 1
ATOM 896 N N . VAL A 1 116 ? 9.229 23.149 -25.506 1.00 87.56 116 VAL A N 1
ATOM 897 C CA . VAL A 1 116 ? 8.074 23.864 -24.933 1.00 87.56 116 VAL A CA 1
ATOM 898 C C . VAL A 1 116 ? 7.360 24.704 -25.992 1.00 87.56 116 VAL A C 1
ATOM 900 O O . VAL A 1 116 ? 6.132 24.699 -26.046 1.00 87.56 116 VAL A O 1
ATOM 903 N N . THR A 1 117 ? 8.107 25.386 -26.860 1.00 85.56 117 THR A N 1
ATOM 904 C CA . THR A 1 117 ? 7.548 26.228 -27.931 1.00 85.56 117 THR A CA 1
ATOM 905 C C . THR A 1 117 ? 6.746 25.392 -28.931 1.00 85.56 117 THR A C 1
ATOM 907 O O . THR A 1 117 ? 5.601 25.722 -29.233 1.00 85.56 117 THR A O 1
ATOM 910 N N . LEU A 1 118 ? 7.294 24.253 -29.364 1.00 88.00 118 LEU A N 1
ATOM 911 C CA . LEU A 1 118 ? 6.618 23.304 -30.259 1.00 88.00 118 LEU A CA 1
ATOM 912 C C . LEU A 1 118 ? 5.420 22.611 -29.600 1.00 88.00 118 LEU A C 1
ATOM 914 O O . LEU A 1 118 ? 4.408 22.359 -30.245 1.00 88.00 118 LEU A O 1
ATOM 918 N N . PHE A 1 119 ? 5.510 22.299 -28.306 1.00 90.25 119 PHE A N 1
ATOM 919 C CA . PHE A 1 119 ? 4.374 21.758 -27.564 1.00 90.25 119 PHE A CA 1
ATOM 920 C C . PHE A 1 119 ? 3.232 22.779 -27.488 1.00 90.25 119 PHE A C 1
ATOM 922 O O . PHE A 1 119 ? 2.065 22.430 -27.658 1.00 90.25 119 PHE A O 1
ATOM 929 N N . SER A 1 120 ? 3.582 24.047 -27.264 1.00 86.56 120 SER A N 1
ATOM 930 C CA . SER A 1 120 ? 2.632 25.155 -27.148 1.00 86.56 120 SER A CA 1
ATOM 931 C C . SER A 1 120 ? 1.919 25.442 -28.467 1.00 86.56 120 SER A C 1
ATOM 933 O O . SER A 1 120 ? 0.711 25.654 -28.469 1.00 86.56 120 SER A O 1
ATOM 935 N N . SER A 1 121 ? 2.624 25.378 -29.601 1.00 86.81 121 SER A N 1
ATOM 936 C CA . SER A 1 121 ? 2.001 25.573 -30.918 1.00 86.81 121 SER A CA 1
ATOM 937 C C . SER A 1 121 ? 0.970 24.491 -31.272 1.00 86.81 121 SER A C 1
ATOM 939 O O . SER A 1 121 ? 0.105 24.722 -32.113 1.00 86.81 121 SER A O 1
ATOM 941 N N . LEU A 1 122 ? 1.016 23.330 -30.606 1.00 88.44 122 LEU A N 1
ATOM 942 C CA . LEU A 1 122 ? 0.055 22.234 -30.764 1.00 88.44 122 LEU A CA 1
ATOM 943 C C . LEU A 1 122 ? -0.962 22.118 -29.618 1.00 88.44 122 LEU A C 1
ATOM 945 O O . LEU A 1 122 ? -1.698 21.129 -29.557 1.00 88.44 122 LEU A O 1
ATOM 949 N N . GLN A 1 123 ? -1.025 23.085 -28.702 1.00 86.12 123 GLN A N 1
ATOM 950 C CA . GLN A 1 123 ? -1.774 22.953 -27.451 1.00 86.12 123 GLN A CA 1
ATOM 951 C C . GLN A 1 123 ? -3.246 22.557 -27.643 1.00 86.12 123 GLN A C 1
ATOM 953 O O . GLN A 1 123 ? -3.724 21.669 -26.932 1.00 86.12 123 GLN A O 1
ATOM 958 N N . ASP A 1 124 ? -3.960 23.146 -28.604 1.00 87.75 124 ASP A N 1
ATOM 959 C CA . ASP A 1 124 ? -5.374 22.825 -28.856 1.00 87.75 124 ASP A CA 1
ATOM 960 C C . ASP A 1 124 ? -5.559 21.375 -29.325 1.00 87.75 124 ASP A C 1
ATOM 962 O O . ASP A 1 124 ? -6.413 20.640 -28.819 1.00 87.75 124 ASP A O 1
ATOM 966 N N . GLN A 1 125 ? -4.696 20.922 -30.235 1.00 91.69 125 GLN A N 1
ATOM 967 C CA . GLN A 1 125 ? -4.725 19.560 -30.768 1.00 91.69 125 GLN A CA 1
ATOM 968 C C . GLN A 1 125 ? -4.370 18.535 -29.685 1.00 91.69 125 GLN A C 1
ATOM 970 O O . GLN A 1 125 ? -5.064 17.532 -29.506 1.00 91.69 125 GLN A O 1
ATOM 975 N N . LEU A 1 126 ? -3.328 18.817 -28.899 1.00 92.25 126 LEU A N 1
ATOM 976 C CA . LEU A 1 126 ? -2.911 17.966 -27.787 1.00 92.25 126 LEU A CA 1
ATOM 977 C C . LEU A 1 126 ? -3.952 17.949 -26.660 1.00 92.25 126 LEU A C 1
ATOM 979 O O . LEU A 1 126 ? -4.103 16.925 -25.997 1.00 92.25 126 LEU A O 1
ATOM 983 N N . SER A 1 127 ? -4.701 19.034 -26.446 1.00 90.50 127 SER A N 1
ATOM 984 C CA . SER A 1 127 ? -5.805 19.085 -25.475 1.00 90.50 127 SER A CA 1
ATOM 985 C C . SER A 1 127 ? -6.937 18.131 -25.852 1.00 90.50 127 SER A C 1
ATOM 987 O O . SER A 1 127 ? -7.443 17.390 -24.996 1.00 90.50 127 SER A O 1
ATOM 989 N N . LEU A 1 128 ? -7.304 18.103 -27.137 1.00 92.75 128 LEU A N 1
ATOM 990 C CA . LEU A 1 128 ? -8.297 17.169 -27.664 1.00 92.75 128 LEU A CA 1
ATOM 991 C C . LEU A 1 128 ? -7.802 15.724 -27.529 1.00 92.75 128 LEU A C 1
ATOM 993 O O . LEU A 1 128 ? -8.495 14.878 -26.956 1.00 92.75 128 LEU A O 1
ATOM 997 N N . LEU A 1 129 ? -6.562 15.472 -27.955 1.00 92.94 129 LEU A N 1
ATOM 998 C CA . LEU A 1 129 ? -5.921 14.162 -27.864 1.00 92.94 129 LEU A CA 1
ATOM 999 C C . LEU A 1 129 ? -5.844 13.666 -26.413 1.00 92.94 129 LEU A C 1
ATOM 1001 O O . LEU A 1 129 ? -6.176 12.517 -26.112 1.00 92.94 129 LEU A O 1
ATOM 1005 N N . LYS A 1 130 ? -5.466 14.543 -25.479 1.00 91.56 130 LYS A N 1
ATOM 1006 C CA . LYS A 1 130 ? -5.425 14.233 -24.049 1.00 91.56 130 LYS A CA 1
ATOM 1007 C C . LYS A 1 130 ? -6.804 13.828 -23.541 1.00 91.56 130 LYS A C 1
ATOM 1009 O O . LYS A 1 130 ? -6.911 12.812 -22.861 1.00 91.56 130 LYS A O 1
ATOM 1014 N N . THR A 1 131 ? -7.841 14.600 -23.854 1.00 90.81 131 THR A N 1
ATOM 1015 C CA . THR A 1 131 ? -9.218 14.318 -23.412 1.00 90.81 131 THR A CA 1
ATOM 1016 C C . THR A 1 131 ? -9.696 12.953 -23.902 1.00 90.81 131 THR A C 1
ATOM 1018 O O . THR A 1 131 ? -10.340 12.214 -23.158 1.00 90.81 131 THR A O 1
ATOM 1021 N N . GLN A 1 132 ? -9.332 12.589 -25.130 1.00 92.00 132 GLN A N 1
ATOM 1022 C CA . GLN A 1 132 ? -9.712 11.317 -25.732 1.00 92.00 132 GLN A CA 1
ATOM 1023 C C . GLN A 1 132 ? -9.002 10.111 -25.092 1.00 92.00 132 GLN A C 1
ATOM 1025 O O . GLN A 1 132 ? -9.633 9.072 -24.899 1.00 92.00 132 GLN A O 1
ATOM 1030 N N . TYR A 1 133 ? -7.719 10.235 -24.728 1.00 87.94 133 TYR A N 1
ATOM 1031 C CA . TYR A 1 133 ? -6.888 9.090 -24.316 1.00 87.94 133 TYR A CA 1
ATOM 1032 C C . TYR A 1 133 ? -6.424 9.105 -22.849 1.00 87.94 133 TYR A C 1
ATOM 1034 O O . TYR A 1 133 ? -5.759 8.169 -22.398 1.00 87.94 133 TYR A O 1
ATOM 1042 N N . GLU A 1 134 ? -6.806 10.098 -22.040 1.00 83.56 134 GLU A N 1
ATOM 1043 C CA . GLU A 1 134 ? -6.353 10.202 -20.643 1.00 83.56 134 GLU A CA 1
ATOM 1044 C C . GLU A 1 134 ? -6.735 8.997 -19.767 1.00 83.56 134 GLU A C 1
ATOM 1046 O O . GLU A 1 134 ? -5.998 8.678 -18.829 1.00 83.56 134 GLU A O 1
ATOM 1051 N N . LYS A 1 135 ? -7.824 8.288 -20.098 1.00 82.56 135 LYS A N 1
ATOM 1052 C CA . LYS A 1 135 ? -8.311 7.081 -19.398 1.00 82.56 135 LYS A CA 1
ATOM 1053 C C . LYS A 1 135 ? -7.934 5.765 -20.090 1.00 82.56 135 LYS A C 1
ATOM 1055 O O . LYS A 1 135 ? -8.152 4.699 -19.518 1.00 82.56 135 LYS A O 1
ATOM 1060 N N . THR A 1 136 ? -7.372 5.818 -21.295 1.00 82.81 136 THR A N 1
ATOM 1061 C CA . THR A 1 136 ? -7.032 4.629 -22.089 1.00 82.81 136 THR A CA 1
ATOM 1062 C C . THR A 1 136 ? -5.812 3.945 -21.506 1.00 82.81 136 THR A C 1
ATOM 1064 O O . THR A 1 136 ? -4.762 4.565 -21.379 1.00 82.81 136 THR A O 1
ATOM 1067 N N . ARG A 1 137 ? -5.925 2.672 -21.126 1.00 83.25 137 ARG A N 1
ATOM 1068 C CA . ARG A 1 137 ? -4.797 1.887 -20.608 1.00 83.25 137 ARG A CA 1
ATOM 1069 C C . ARG A 1 137 ? -4.901 0.437 -21.087 1.00 83.25 137 ARG A C 1
ATOM 1071 O O . ARG A 1 137 ? -5.949 -0.167 -20.846 1.00 83.25 137 ARG A O 1
ATOM 1078 N N . PRO A 1 138 ? -3.831 -0.171 -21.632 1.00 86.88 138 PRO A N 1
ATOM 1079 C CA . PRO A 1 138 ? -2.468 0.363 -21.805 1.00 86.88 138 PRO A CA 1
ATOM 1080 C C . PRO A 1 138 ? -2.351 1.481 -22.863 1.00 86.88 138 PRO A C 1
ATOM 1082 O O . PRO A 1 138 ? -3.092 1.493 -23.842 1.00 86.88 138 PRO A O 1
ATOM 1085 N N . LEU A 1 139 ? -1.452 2.443 -22.612 1.00 92.44 139 LEU A N 1
ATOM 1086 C CA . LEU A 1 139 ? -1.156 3.584 -23.488 1.00 92.44 139 LEU A CA 1
ATOM 1087 C C . LEU A 1 139 ? 0.359 3.794 -23.547 1.00 92.44 139 LEU A C 1
ATOM 1089 O O . LEU A 1 139 ? 0.986 3.988 -22.501 1.00 92.44 139 LEU A O 1
ATOM 1093 N N . ILE A 1 140 ? 0.916 3.781 -24.754 1.00 95.31 140 ILE A N 1
ATOM 1094 C CA . ILE A 1 140 ? 2.316 4.104 -25.031 1.00 95.31 140 ILE A CA 1
ATOM 1095 C C . ILE A 1 140 ? 2.360 5.436 -25.770 1.00 95.31 140 ILE A C 1
ATOM 1097 O O . ILE A 1 140 ? 1.593 5.668 -26.702 1.00 95.31 140 ILE A O 1
ATOM 1101 N N . VAL A 1 141 ? 3.257 6.316 -25.349 1.00 97.62 141 VAL A N 1
ATOM 1102 C CA . VAL A 1 141 ? 3.555 7.568 -26.038 1.00 97.62 141 VAL A CA 1
ATOM 1103 C C . VAL A 1 141 ? 5.000 7.483 -26.504 1.00 97.62 141 VAL A C 1
ATOM 1105 O O . VAL A 1 141 ? 5.893 7.204 -25.707 1.00 97.62 141 VAL A O 1
ATOM 1108 N N . THR A 1 142 ? 5.250 7.670 -27.792 1.00 97.88 142 THR A N 1
ATOM 1109 C CA . THR A 1 142 ? 6.580 7.493 -28.368 1.00 97.88 142 THR A CA 1
ATOM 1110 C C . THR A 1 142 ? 6.942 8.612 -29.327 1.00 97.88 142 THR A C 1
ATOM 1112 O O . THR A 1 142 ? 6.079 9.335 -29.818 1.00 97.88 142 THR A O 1
ATOM 1115 N N . GLY A 1 143 ? 8.234 8.795 -29.567 1.00 95.88 143 GLY A N 1
ATOM 1116 C CA . GLY A 1 143 ? 8.713 9.769 -30.531 1.00 95.88 143 GLY A CA 1
ATOM 1117 C C . GLY A 1 143 ? 10.217 9.706 -30.740 1.00 95.88 143 GLY A C 1
ATOM 1118 O O . GLY A 1 143 ? 10.961 9.207 -29.887 1.00 95.88 143 GLY A O 1
ATOM 1119 N N . HIS A 1 144 ? 10.645 10.232 -31.883 1.00 93.00 144 HIS A N 1
ATOM 1120 C CA . HIS A 1 144 ? 12.044 10.288 -32.294 1.00 93.00 144 HIS A CA 1
ATOM 1121 C C . HIS A 1 144 ? 12.582 11.725 -32.240 1.00 93.00 144 HIS A C 1
ATOM 1123 O O . HIS A 1 144 ? 11.864 12.671 -32.579 1.00 93.00 144 HIS A O 1
ATOM 1129 N N . SER A 1 145 ? 13.836 11.900 -31.807 1.00 90.38 145 SER A N 1
ATOM 1130 C CA . SER A 1 145 ? 14.497 13.208 -31.694 1.00 90.38 145 SER A CA 1
ATOM 1131 C C . SER A 1 145 ? 13.647 14.199 -30.872 1.00 90.38 145 SER A C 1
ATOM 1133 O O . SER A 1 145 ? 13.152 13.848 -29.797 1.00 90.38 145 SER A O 1
ATOM 1135 N N . ILE A 1 146 ? 13.418 15.421 -31.359 1.00 90.25 146 ILE A N 1
ATOM 1136 C CA . ILE A 1 146 ? 12.558 16.428 -30.717 1.00 90.25 146 ILE A CA 1
ATOM 1137 C C . ILE A 1 146 ? 11.096 15.966 -30.571 1.00 90.25 146 ILE A C 1
ATOM 1139 O O . ILE A 1 146 ? 10.413 16.377 -29.634 1.00 90.25 146 ILE A O 1
ATOM 1143 N N . GLY A 1 147 ? 10.617 15.052 -31.427 1.00 93.62 147 GLY A N 1
ATOM 1144 C CA . GLY A 1 147 ? 9.320 14.386 -31.257 1.00 93.62 147 GLY A CA 1
ATOM 1145 C C . GLY A 1 147 ? 9.275 13.541 -29.980 1.00 93.62 147 GLY A C 1
ATOM 1146 O O . GLY A 1 147 ? 8.261 13.515 -29.284 1.00 93.62 147 GLY A O 1
ATOM 1147 N N . GLY A 1 148 ? 10.406 12.947 -29.587 1.00 95.44 148 GLY A N 1
ATOM 1148 C CA . GLY A 1 148 ? 10.586 12.312 -28.279 1.00 95.44 148 GLY A CA 1
ATOM 1149 C C . GLY A 1 148 ? 10.462 13.301 -27.113 1.00 95.44 148 GLY A C 1
ATOM 1150 O O . GLY A 1 148 ? 9.894 12.965 -26.068 1.00 95.44 148 GLY A O 1
ATOM 1151 N N . SER A 1 149 ? 10.904 14.550 -27.292 1.00 94.62 149 SER A N 1
ATOM 1152 C CA . SER A 1 149 ? 10.692 15.604 -26.294 1.00 94.62 149 SER A CA 1
ATOM 1153 C C . SER A 1 149 ? 9.209 15.948 -26.142 1.00 94.62 149 SER A C 1
ATOM 1155 O O . SER A 1 149 ? 8.724 16.054 -25.015 1.00 94.62 149 SER A O 1
ATOM 1157 N N . ILE A 1 150 ? 8.460 16.026 -27.248 1.00 95.50 150 ILE A N 1
ATOM 1158 C CA . ILE A 1 150 ? 7.000 16.226 -27.222 1.00 95.50 150 ILE A CA 1
ATOM 1159 C C . ILE A 1 150 ? 6.286 15.047 -26.557 1.00 95.50 150 ILE A C 1
ATOM 1161 O O . ILE A 1 150 ? 5.452 15.267 -25.679 1.00 95.50 150 ILE A O 1
ATOM 1165 N N . ALA A 1 151 ? 6.653 13.807 -26.892 1.00 97.50 151 ALA A N 1
ATOM 1166 C CA . ALA A 1 151 ? 6.127 12.598 -26.254 1.00 97.50 151 ALA A CA 1
ATOM 1167 C C . ALA A 1 151 ? 6.332 12.614 -24.728 1.00 97.50 151 ALA A C 1
ATOM 1169 O O . ALA A 1 151 ? 5.427 12.281 -23.953 1.00 97.50 151 ALA A O 1
ATOM 1170 N N . THR A 1 152 ? 7.505 13.071 -24.287 1.00 96.62 152 THR A N 1
ATOM 1171 C CA . THR A 1 152 ? 7.853 13.188 -22.868 1.00 96.62 152 THR A CA 1
ATOM 1172 C C . THR A 1 152 ? 7.013 14.254 -22.161 1.00 96.62 152 THR A C 1
ATOM 1174 O O . THR A 1 152 ? 6.416 13.974 -21.117 1.00 96.62 152 THR A O 1
ATOM 1177 N N . LEU A 1 153 ? 6.897 15.455 -22.741 1.00 94.56 153 LEU A N 1
ATOM 1178 C CA . LEU A 1 153 ? 6.057 16.536 -22.210 1.00 94.56 153 LEU A CA 1
ATOM 1179 C C . LEU A 1 153 ? 4.573 16.139 -22.178 1.00 94.56 153 LEU A C 1
ATOM 1181 O O . LEU A 1 153 ? 3.891 16.351 -21.173 1.00 94.56 153 LEU A O 1
ATOM 1185 N N . PHE A 1 154 ? 4.075 15.487 -23.229 1.00 95.19 154 PHE A N 1
ATOM 1186 C CA . PHE A 1 154 ? 2.698 15.000 -23.292 1.00 95.19 154 PHE A CA 1
ATOM 1187 C C . PHE A 1 154 ? 2.426 13.939 -22.221 1.00 95.19 154 PHE A C 1
ATOM 1189 O O . PHE A 1 154 ? 1.400 13.984 -21.540 1.00 95.19 154 PHE A O 1
ATOM 1196 N N . THR A 1 155 ? 3.377 13.031 -21.991 1.00 95.44 155 THR A N 1
ATOM 1197 C CA . THR A 1 155 ? 3.272 12.023 -20.928 1.00 95.44 155 THR A CA 1
ATOM 1198 C C . THR A 1 155 ? 3.272 12.656 -19.541 1.00 95.44 155 THR A C 1
ATOM 1200 O O . THR A 1 155 ? 2.426 12.301 -18.716 1.00 95.44 155 THR A O 1
ATOM 1203 N N . LEU A 1 156 ? 4.145 13.637 -19.276 1.00 91.75 156 LEU A N 1
ATOM 1204 C CA . LEU A 1 156 ? 4.101 14.416 -18.032 1.00 91.75 156 LEU A CA 1
ATOM 1205 C C . LEU A 1 156 ? 2.715 15.046 -17.842 1.00 91.75 156 LEU A C 1
ATOM 1207 O O . LEU A 1 156 ? 2.123 14.936 -16.766 1.00 91.75 156 LEU A O 1
ATOM 1211 N N . TRP A 1 157 ? 2.149 15.636 -18.894 1.00 90.75 157 TRP A N 1
ATOM 1212 C CA . TRP A 1 157 ? 0.830 16.259 -18.835 1.00 90.75 157 TRP A CA 1
ATOM 1213 C C . TRP A 1 157 ? -0.316 15.258 -18.616 1.00 90.75 157 TRP A C 1
ATOM 1215 O O . TRP A 1 157 ? -1.254 15.554 -17.870 1.00 90.75 157 TRP A O 1
ATOM 1225 N N . LEU A 1 158 ? -0.232 14.047 -19.174 1.00 90.62 158 LEU A N 1
ATOM 1226 C CA . LEU A 1 158 ? -1.161 12.946 -18.886 1.00 90.62 158 LEU A CA 1
ATOM 1227 C C . LEU A 1 158 ? -1.096 12.522 -17.415 1.00 90.62 158 LEU A C 1
ATOM 1229 O O . LEU A 1 158 ? -2.142 12.325 -16.786 1.00 90.62 158 LEU A O 1
ATOM 1233 N N . LEU A 1 159 ? 0.110 12.431 -16.842 1.00 88.00 159 LEU A N 1
ATOM 1234 C CA . LEU A 1 159 ? 0.324 12.049 -15.441 1.00 88.00 159 LEU A CA 1
ATOM 1235 C C . LEU A 1 159 ? -0.3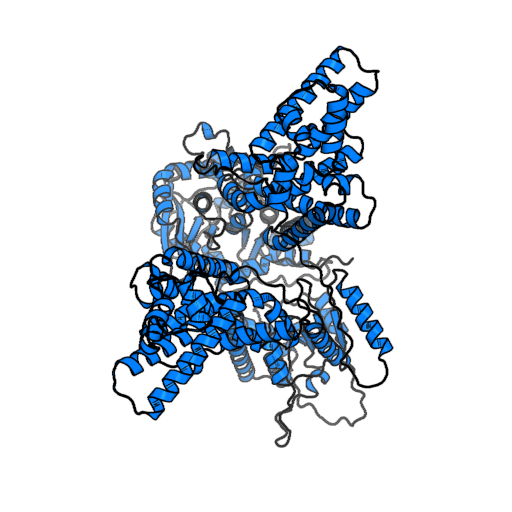58 13.009 -14.454 1.00 88.00 159 LEU A C 1
ATOM 1237 O O . LEU A 1 159 ? -0.798 12.559 -13.398 1.00 88.00 159 LEU A O 1
ATOM 1241 N N . LYS A 1 160 ? -0.577 14.281 -14.826 1.00 83.62 160 LYS A N 1
ATOM 1242 C CA . LYS A 1 160 ? -1.369 15.261 -14.047 1.00 83.62 160 LYS A CA 1
ATOM 1243 C C . LYS A 1 160 ? -2.774 14.761 -13.690 1.00 83.62 160 LYS A C 1
ATOM 1245 O O . LYS A 1 160 ? -3.326 15.165 -12.665 1.00 83.62 160 LYS A O 1
ATOM 1250 N N . THR A 1 161 ? -3.373 13.940 -14.553 1.00 78.00 161 THR A N 1
ATOM 1251 C CA . THR A 1 161 ? -4.742 13.417 -14.405 1.00 78.00 161 THR A CA 1
ATOM 1252 C C . THR A 1 161 ? -4.811 11.975 -13.913 1.00 78.00 161 THR A C 1
ATOM 1254 O O . THR A 1 161 ? -5.903 11.494 -13.620 1.00 78.00 161 THR A O 1
ATOM 1257 N N . VAL A 1 162 ? -3.676 11.282 -13.783 1.00 76.19 162 VAL A N 1
ATOM 1258 C CA . VAL A 1 162 ? -3.658 9.886 -13.329 1.00 76.19 162 VAL A CA 1
ATOM 1259 C C . VAL A 1 162 ? -3.743 9.824 -11.804 1.00 76.19 162 VAL A C 1
ATOM 1261 O O . VAL A 1 162 ? -2.891 10.401 -11.127 1.00 76.19 162 VAL A O 1
ATOM 1264 N N . PRO A 1 163 ? -4.722 9.105 -11.222 1.00 67.88 163 PRO A N 1
ATOM 1265 C CA . PRO A 1 163 ? -4.785 8.929 -9.779 1.00 67.88 163 PRO A CA 1
ATOM 1266 C C . PRO A 1 163 ? -3.516 8.245 -9.242 1.00 67.88 163 PRO A C 1
ATOM 1268 O O . PRO A 1 163 ? -3.053 7.266 -9.832 1.00 67.88 163 PRO A O 1
ATOM 1271 N N . PRO A 1 164 ? -2.984 8.652 -8.073 1.00 62.56 164 PRO A N 1
ATOM 1272 C CA . PRO A 1 164 ? -1.823 7.999 -7.461 1.00 62.56 164 PRO A CA 1
ATOM 1273 C C . PRO A 1 164 ? -2.008 6.492 -7.228 1.00 62.56 164 PRO A C 1
ATOM 1275 O O . PRO A 1 164 ? -1.039 5.736 -7.219 1.00 62.56 164 PRO A O 1
ATOM 1278 N N . THR A 1 165 ? -3.256 6.060 -7.033 1.00 59.81 165 THR A N 1
ATOM 1279 C CA . THR A 1 165 ? -3.654 4.671 -6.781 1.00 59.81 165 THR A CA 1
ATOM 1280 C C . THR A 1 165 ? -3.759 3.817 -8.042 1.00 59.81 165 THR A C 1
ATOM 1282 O O . THR A 1 165 ? -3.837 2.591 -7.922 1.00 59.81 165 THR A O 1
ATOM 1285 N N . ASP A 1 166 ? -3.762 4.427 -9.230 1.00 67.50 166 ASP A N 1
ATOM 1286 C CA . ASP A 1 166 ? -3.840 3.689 -10.481 1.00 67.50 166 ASP A CA 1
ATOM 1287 C C . ASP A 1 166 ? -2.497 3.014 -10.783 1.00 67.50 166 ASP A C 1
ATOM 1289 O O . ASP A 1 166 ? -1.425 3.631 -10.765 1.00 67.50 166 ASP A O 1
ATOM 1293 N N . ARG A 1 167 ? -2.565 1.704 -11.026 1.00 64.69 167 ARG A N 1
ATOM 1294 C CA . ARG A 1 167 ? -1.406 0.868 -11.350 1.00 64.69 167 ARG A CA 1
ATOM 1295 C C . ARG A 1 167 ? -1.107 0.857 -12.845 1.00 64.69 167 ARG A C 1
ATOM 1297 O O . ARG A 1 167 ? -0.027 0.413 -13.220 1.00 64.69 167 ARG A O 1
ATOM 1304 N N . LYS A 1 168 ? -2.033 1.318 -13.691 1.00 75.81 168 LYS A N 1
ATOM 1305 C CA . LYS A 1 168 ? -1.864 1.369 -15.144 1.00 75.81 168 LYS A CA 1
ATOM 1306 C C . LYS A 1 168 ? -1.564 2.807 -15.569 1.00 75.81 168 LYS A C 1
ATOM 1308 O O . LYS A 1 168 ? -2.460 3.639 -15.705 1.00 75.81 168 LYS A O 1
ATOM 1313 N N . ARG A 1 169 ? -0.282 3.110 -15.755 1.00 86.44 169 ARG A N 1
ATOM 1314 C CA . ARG A 1 169 ? 0.215 4.436 -16.157 1.00 86.44 169 ARG A CA 1
ATOM 1315 C C . ARG A 1 169 ? 0.586 4.441 -17.643 1.00 86.44 169 ARG A C 1
ATOM 1317 O O . ARG A 1 169 ? 0.837 3.362 -18.179 1.00 86.44 169 ARG A O 1
ATOM 1324 N N . PRO A 1 170 ? 0.573 5.608 -18.312 1.00 91.94 170 PRO A N 1
ATOM 1325 C CA . PRO A 1 170 ? 1.152 5.714 -19.645 1.00 91.94 170 PRO A CA 1
ATOM 1326 C C . PRO A 1 170 ? 2.655 5.412 -19.589 1.00 91.94 170 PRO A C 1
ATOM 1328 O O . PRO A 1 170 ? 3.313 5.769 -18.610 1.00 91.94 170 PRO A O 1
ATOM 1331 N N . LEU A 1 171 ? 3.181 4.764 -20.625 1.00 94.12 171 LEU A N 1
ATOM 1332 C CA . LEU A 1 171 ? 4.613 4.523 -20.796 1.00 94.12 171 LEU A CA 1
ATOM 1333 C C . LEU A 1 171 ? 5.137 5.407 -21.930 1.00 94.12 171 LEU A C 1
ATOM 1335 O O . LEU A 1 171 ? 4.624 5.345 -23.043 1.00 94.12 171 LEU A O 1
ATOM 1339 N N . CYS A 1 172 ? 6.149 6.220 -21.651 1.00 97.44 172 CYS A N 1
ATOM 1340 C CA . CYS A 1 172 ? 6.851 7.026 -22.639 1.00 97.44 172 CYS A CA 1
ATOM 1341 C C . CYS A 1 172 ? 8.116 6.298 -23.094 1.00 97.44 172 CYS A C 1
ATOM 1343 O O . CYS A 1 172 ? 8.991 6.040 -22.267 1.00 97.44 172 CYS A O 1
ATOM 1345 N N . ILE A 1 173 ? 8.226 5.998 -24.388 1.00 97.56 173 ILE A N 1
ATOM 1346 C CA . ILE A 1 173 ? 9.412 5.380 -24.999 1.00 97.56 173 ILE A CA 1
ATOM 1347 C C . ILE A 1 173 ? 9.955 6.345 -26.045 1.00 97.56 173 ILE A C 1
ATOM 1349 O O . ILE A 1 173 ? 9.280 6.600 -27.037 1.00 97.56 173 ILE A O 1
ATOM 1353 N N . THR A 1 174 ? 11.149 6.899 -25.857 1.00 97.50 174 THR A N 1
ATOM 1354 C CA . THR A 1 174 ? 11.734 7.841 -26.826 1.00 97.50 174 THR A CA 1
ATOM 1355 C C . THR A 1 174 ? 12.992 7.283 -27.471 1.00 97.50 174 THR A C 1
ATOM 1357 O O . THR A 1 174 ? 13.710 6.508 -26.848 1.00 97.50 174 THR A O 1
ATOM 1360 N N . PHE A 1 175 ? 13.268 7.697 -28.707 1.00 95.19 175 PHE A N 1
ATOM 1361 C CA . PHE A 1 175 ? 14.452 7.294 -29.469 1.00 95.19 175 PHE A CA 1
ATOM 1362 C C . PHE A 1 175 ? 15.247 8.534 -29.870 1.00 95.19 175 PHE A C 1
ATOM 1364 O O . PHE A 1 175 ? 14.671 9.479 -30.409 1.00 95.19 175 PHE A O 1
ATOM 1371 N N . GLY A 1 176 ? 16.548 8.571 -29.581 1.00 91.06 176 GLY A N 1
ATOM 1372 C CA . GLY A 1 176 ? 17.409 9.696 -29.971 1.00 91.06 176 GLY A CA 1
ATOM 1373 C C . GLY A 1 176 ? 16.991 11.044 -29.380 1.00 91.06 176 GLY A C 1
ATOM 1374 O O . GLY A 1 176 ? 17.266 12.096 -29.945 1.00 91.06 176 GLY A O 1
ATOM 1375 N N . CYS A 1 177 ? 16.264 11.031 -28.263 1.00 92.31 177 CYS A N 1
ATOM 1376 C CA . CYS A 1 177 ? 15.714 12.240 -27.661 1.00 92.31 177 CYS A CA 1
ATOM 1377 C C . CYS A 1 177 ? 16.823 13.075 -26.994 1.00 92.31 177 CYS A C 1
ATOM 1379 O O . CYS A 1 177 ? 17.614 12.507 -26.233 1.00 92.31 177 CYS A O 1
ATOM 1381 N N . PRO A 1 178 ? 16.864 14.408 -27.195 1.00 90.56 178 PRO A N 1
ATOM 1382 C CA . PRO A 1 178 ? 17.745 15.273 -26.416 1.00 90.56 178 PRO A CA 1
ATOM 1383 C C . PRO A 1 178 ? 17.313 15.316 -24.941 1.00 90.56 178 PRO A C 1
ATOM 1385 O O . PRO A 1 178 ? 16.169 14.995 -24.605 1.00 90.56 178 PRO A O 1
ATOM 1388 N N . LEU A 1 179 ? 18.218 15.741 -24.052 1.00 91.00 179 LEU A N 1
ATOM 1389 C CA . LEU A 1 179 ? 17.882 16.024 -22.652 1.00 91.00 179 LEU A CA 1
ATOM 1390 C C . LEU A 1 179 ? 16.904 17.209 -22.567 1.00 91.00 179 LEU A C 1
ATOM 1392 O O . LEU A 1 179 ? 17.037 18.180 -23.306 1.00 91.00 179 LEU A O 1
ATOM 1396 N N . ILE A 1 180 ? 15.913 17.127 -21.672 1.00 90.06 180 ILE A N 1
ATOM 1397 C CA . ILE A 1 180 ? 14.732 18.016 -21.715 1.00 90.06 180 ILE A CA 1
ATOM 1398 C C . ILE A 1 180 ? 14.694 19.030 -20.572 1.00 90.06 180 ILE A C 1
ATOM 1400 O O . ILE A 1 180 ? 14.029 20.051 -20.710 1.00 90.06 180 ILE A O 1
ATOM 1404 N N . GLY A 1 181 ? 15.359 18.793 -19.445 1.00 89.69 181 GLY A N 1
ATOM 1405 C CA . GLY A 1 181 ? 15.275 19.721 -18.320 1.00 89.69 181 GLY A CA 1
ATOM 1406 C C . GLY A 1 181 ? 16.482 19.696 -17.413 1.00 89.69 181 GLY A C 1
ATOM 1407 O O . GLY A 1 181 ? 17.464 19.012 -17.691 1.00 89.69 181 GLY A O 1
ATOM 1408 N N . ASP A 1 182 ? 16.392 20.480 -16.348 1.00 89.75 182 ASP A N 1
ATOM 1409 C CA . ASP A 1 182 ? 17.484 20.743 -15.418 1.00 89.75 182 ASP A CA 1
ATOM 1410 C C . ASP A 1 182 ? 17.481 19.833 -14.181 1.00 89.75 182 ASP A C 1
ATOM 1412 O O . ASP A 1 182 ? 16.678 18.904 -14.043 1.00 89.75 182 ASP A O 1
ATOM 1416 N N . THR A 1 183 ? 18.393 20.118 -13.247 1.00 88.62 183 THR A N 1
ATOM 1417 C CA . THR A 1 183 ? 18.451 19.465 -11.931 1.00 88.62 183 THR A CA 1
ATOM 1418 C C . THR A 1 183 ? 17.122 19.572 -11.180 1.00 88.62 183 THR A C 1
ATOM 1420 O O . THR A 1 183 ? 16.706 18.603 -10.545 1.00 88.62 183 THR A O 1
ATOM 1423 N N . GLY A 1 184 ? 16.422 20.709 -11.282 1.00 88.19 184 GLY A N 1
ATOM 1424 C CA . GLY A 1 184 ? 15.110 20.904 -10.663 1.00 88.19 184 GLY A CA 1
ATOM 1425 C C . GLY A 1 184 ? 14.072 19.913 -11.193 1.00 88.19 184 GLY A C 1
ATOM 1426 O O . GLY A 1 184 ? 13.369 19.268 -10.409 1.00 88.19 184 GLY A O 1
ATOM 1427 N N . LEU A 1 185 ? 14.025 19.710 -12.515 1.00 88.69 185 LEU A N 1
ATOM 1428 C CA . LEU A 1 185 ? 13.137 18.726 -13.140 1.00 88.69 185 LEU A CA 1
ATOM 1429 C C . LEU A 1 185 ? 13.517 17.292 -12.750 1.00 88.69 185 LEU A C 1
ATOM 1431 O O . LEU A 1 185 ? 12.649 16.510 -12.351 1.00 88.69 185 LEU A O 1
ATOM 1435 N N . GLN A 1 186 ? 14.803 16.943 -12.843 1.00 89.94 186 GLN A N 1
ATOM 1436 C CA . GLN A 1 186 ? 15.308 15.620 -12.467 1.00 89.94 186 GLN A CA 1
ATOM 1437 C C . GLN A 1 186 ? 14.939 15.287 -11.015 1.00 89.94 186 GLN A C 1
ATOM 1439 O O . GLN A 1 186 ? 14.455 14.187 -10.723 1.00 89.94 186 GLN A O 1
ATOM 1444 N N . GLN A 1 187 ? 15.114 16.237 -10.096 1.00 86.19 187 GLN A N 1
ATOM 1445 C CA . GLN A 1 187 ? 14.768 16.049 -8.694 1.00 86.19 187 GLN A CA 1
ATOM 1446 C C . GLN A 1 187 ? 13.251 15.902 -8.503 1.00 86.19 187 GLN A C 1
ATOM 1448 O O . GLN A 1 187 ? 12.806 14.962 -7.843 1.00 86.19 187 GLN A O 1
ATOM 1453 N N . ALA A 1 188 ? 12.444 16.749 -9.149 1.00 84.56 188 ALA A N 1
ATOM 1454 C CA . ALA A 1 188 ? 10.984 16.677 -9.074 1.00 84.56 188 ALA A CA 1
ATOM 1455 C C . ALA A 1 188 ? 10.415 15.331 -9.569 1.00 84.56 188 ALA A C 1
ATOM 1457 O O . ALA A 1 188 ? 9.438 14.826 -9.004 1.00 84.56 188 ALA A O 1
ATOM 1458 N N . ILE A 1 189 ? 11.024 14.732 -10.600 1.00 86.81 189 ILE A N 1
ATOM 1459 C CA . ILE A 1 189 ? 10.626 13.424 -11.145 1.00 86.81 189 ILE A CA 1
ATOM 1460 C C . ILE A 1 189 ? 11.180 12.269 -10.298 1.00 86.81 189 ILE A C 1
ATOM 1462 O O . ILE A 1 189 ? 10.443 11.329 -9.999 1.00 86.81 189 ILE A O 1
ATOM 1466 N N . SER A 1 190 ? 12.444 12.321 -9.869 1.00 80.00 190 SER A N 1
ATOM 1467 C CA . SER A 1 190 ? 13.073 11.252 -9.071 1.00 80.00 190 SER A CA 1
ATOM 1468 C C . SER A 1 190 ? 12.466 11.107 -7.671 1.00 80.00 190 SER A C 1
ATOM 1470 O O . SER A 1 190 ? 12.350 9.991 -7.157 1.00 80.00 190 SER A O 1
ATOM 1472 N N . GLU A 1 191 ? 11.970 12.200 -7.085 1.00 74.88 191 GLU A N 1
ATOM 1473 C CA . GLU A 1 191 ? 11.157 12.189 -5.861 1.00 74.88 191 GLU A CA 1
ATOM 1474 C C . GLU A 1 191 ? 9.802 11.473 -6.050 1.00 74.88 191 GLU A C 1
ATOM 1476 O O . GLU A 1 191 ? 9.118 11.163 -5.073 1.00 74.88 191 GLU A O 1
ATOM 1481 N N . ARG A 1 192 ? 9.429 11.129 -7.293 1.00 76.44 192 ARG A N 1
ATOM 1482 C CA . ARG A 1 192 ? 8.218 10.381 -7.662 1.00 76.44 192 ARG A CA 1
ATOM 1483 C C . ARG A 1 192 ? 8.594 9.091 -8.393 1.00 76.44 192 ARG A C 1
ATOM 1485 O O . ARG A 1 192 ? 8.455 9.011 -9.613 1.00 76.44 192 ARG A O 1
ATOM 1492 N N . PRO A 1 193 ? 8.956 8.011 -7.675 1.00 74.31 193 PRO A N 1
ATOM 1493 C CA . PRO A 1 193 ? 9.345 6.748 -8.306 1.00 74.31 193 PRO A CA 1
ATOM 1494 C C . PRO A 1 193 ? 8.318 6.203 -9.311 1.00 74.31 193 PRO A C 1
ATOM 1496 O O . PRO A 1 193 ? 8.696 5.597 -10.306 1.00 74.31 193 PRO A O 1
ATOM 1499 N N . THR A 1 194 ? 7.022 6.454 -9.076 1.00 78.50 194 THR A N 1
ATOM 1500 C CA . THR A 1 194 ? 5.933 6.038 -9.980 1.00 78.50 194 THR A CA 1
ATOM 1501 C C . THR A 1 194 ? 5.848 6.843 -11.277 1.00 78.50 194 THR A C 1
ATOM 1503 O O . THR A 1 194 ? 5.280 6.352 -12.246 1.00 78.50 194 THR A O 1
ATOM 1506 N N . TRP A 1 195 ? 6.371 8.071 -11.302 1.00 85.69 195 TRP A N 1
ATOM 1507 C CA . TRP A 1 195 ? 6.487 8.878 -12.515 1.00 85.69 195 TRP A CA 1
ATOM 1508 C C . TRP A 1 195 ? 7.796 8.561 -13.225 1.00 85.69 195 TRP A C 1
ATOM 1510 O O . TRP A 1 195 ? 7.773 8.329 -14.424 1.00 85.69 195 TRP A O 1
ATOM 1520 N N . ASN A 1 196 ? 8.911 8.466 -12.492 1.00 86.31 196 ASN A N 1
ATOM 1521 C CA . ASN A 1 196 ? 10.211 8.118 -13.069 1.00 86.31 196 ASN A CA 1
ATOM 1522 C C . ASN A 1 196 ? 10.166 6.778 -13.828 1.00 86.31 196 ASN A C 1
ATOM 1524 O O . ASN A 1 196 ? 10.780 6.642 -14.878 1.00 86.31 196 ASN A O 1
ATOM 1528 N N . SER A 1 197 ? 9.376 5.810 -13.346 1.00 87.19 197 SER A N 1
ATOM 1529 C CA . SER A 1 197 ? 9.162 4.522 -14.021 1.00 87.19 197 SER A CA 1
ATOM 1530 C C . SER A 1 197 ? 8.307 4.591 -15.295 1.00 87.19 197 SER A C 1
ATOM 1532 O O . SER A 1 197 ? 8.094 3.561 -15.923 1.00 87.19 197 SER A O 1
ATOM 1534 N N . CYS A 1 198 ? 7.753 5.755 -15.646 1.00 92.75 198 CYS A N 1
ATOM 1535 C CA . CYS A 1 198 ? 6.960 5.949 -16.862 1.00 92.75 198 CYS A CA 1
ATOM 1536 C C . CYS A 1 198 ? 7.813 6.381 -18.062 1.00 92.75 198 CYS A C 1
ATOM 1538 O O . CYS A 1 198 ? 7.251 6.545 -19.138 1.00 92.75 198 CYS A O 1
ATOM 1540 N N . PHE A 1 199 ? 9.123 6.591 -17.900 1.00 95.94 199 PHE A N 1
ATOM 1541 C CA . PHE A 1 199 ? 9.996 7.112 -18.953 1.00 95.94 199 PHE A CA 1
ATOM 1542 C C . PHE A 1 199 ? 11.131 6.134 -19.260 1.00 95.94 199 PHE A C 1
ATOM 1544 O O . PHE A 1 199 ? 11.902 5.769 -18.367 1.00 95.94 199 PHE A O 1
ATOM 1551 N N . LEU A 1 200 ? 11.221 5.735 -20.527 1.00 96.50 200 LEU A N 1
ATOM 1552 C CA . LEU A 1 200 ? 12.295 4.938 -21.104 1.00 96.50 200 LEU A CA 1
ATOM 1553 C C . LEU A 1 200 ? 12.895 5.691 -22.298 1.00 96.50 200 LEU A C 1
ATOM 1555 O O . LEU A 1 200 ? 12.212 5.952 -23.288 1.00 96.50 200 LEU A O 1
ATOM 1559 N N . HIS A 1 201 ? 14.177 6.016 -22.210 1.00 96.31 201 HIS A N 1
ATOM 1560 C CA . HIS A 1 201 ? 14.916 6.749 -23.231 1.00 96.31 201 HIS A CA 1
ATOM 1561 C C . HIS A 1 201 ? 15.922 5.821 -23.912 1.00 96.31 201 HIS A C 1
ATOM 1563 O O . HIS A 1 201 ? 16.861 5.341 -23.278 1.00 96.31 201 HIS A O 1
ATOM 1569 N N . VAL A 1 202 ? 15.726 5.558 -25.199 1.00 95.00 202 VAL A N 1
ATOM 1570 C CA . VAL A 1 202 ? 16.620 4.752 -26.033 1.00 95.00 202 VAL A CA 1
ATOM 1571 C C . VAL A 1 202 ? 17.570 5.686 -26.774 1.00 95.00 202 VAL A C 1
ATOM 1573 O O . VAL A 1 202 ? 17.135 6.601 -27.476 1.00 95.00 202 VAL A O 1
ATOM 1576 N N . ALA A 1 203 ? 18.873 5.467 -26.618 1.00 91.69 203 ALA A N 1
ATOM 1577 C CA . ALA A 1 203 ? 19.900 6.291 -27.249 1.00 91.69 203 ALA A CA 1
ATOM 1578 C C . ALA A 1 203 ? 21.044 5.431 -27.790 1.00 91.69 203 ALA A C 1
ATOM 1580 O O . ALA A 1 203 ? 21.425 4.435 -27.175 1.00 91.69 203 ALA A O 1
ATOM 1581 N N . SER A 1 204 ? 21.614 5.812 -28.931 1.00 86.75 204 SER A N 1
ATOM 1582 C CA . SER A 1 204 ? 22.838 5.197 -29.445 1.00 86.75 204 SER A CA 1
ATOM 1583 C C . SER A 1 204 ? 24.048 6.086 -29.193 1.00 86.75 204 SER A C 1
ATOM 1585 O O . SER A 1 204 ? 23.957 7.308 -29.251 1.00 86.75 204 SER A O 1
ATOM 1587 N N . TYR A 1 205 ? 25.219 5.485 -28.975 1.00 76.75 205 TYR A N 1
ATOM 1588 C CA . TYR A 1 205 ? 26.466 6.251 -28.912 1.00 76.75 205 TYR A CA 1
ATOM 1589 C C . TYR A 1 205 ? 26.847 6.877 -30.269 1.00 76.75 205 TYR A C 1
ATOM 1591 O O . TYR A 1 205 ? 27.656 7.803 -30.291 1.00 76.75 205 TYR A O 1
ATOM 1599 N N . LYS A 1 206 ? 26.290 6.380 -31.381 1.00 77.75 206 LYS A N 1
ATOM 1600 C CA . LYS A 1 206 ? 26.481 6.946 -32.725 1.00 77.75 206 LYS A CA 1
ATOM 1601 C C . LYS A 1 206 ? 25.520 8.101 -33.029 1.00 77.75 206 LYS A C 1
ATOM 1603 O O . LYS A 1 206 ? 25.765 8.848 -33.967 1.00 77.75 206 LYS A O 1
ATOM 1608 N N . ASP A 1 207 ? 24.453 8.246 -32.246 1.00 82.25 207 ASP A N 1
ATOM 1609 C CA . ASP A 1 207 ? 23.495 9.338 -32.383 1.00 82.25 207 ASP A CA 1
ATOM 1610 C C . ASP A 1 207 ? 23.990 10.560 -31.585 1.00 82.25 207 ASP A C 1
ATOM 1612 O O . ASP A 1 207 ? 24.178 10.468 -30.364 1.00 82.25 207 ASP A O 1
ATOM 1616 N N . PRO A 1 208 ? 24.242 11.708 -32.232 1.00 77.81 208 PRO A N 1
ATOM 1617 C CA . PRO A 1 208 ? 24.722 12.890 -31.535 1.00 77.81 208 PRO A CA 1
ATOM 1618 C C . PRO A 1 208 ? 23.631 13.699 -30.838 1.00 77.81 208 PRO A C 1
ATOM 1620 O O . PRO A 1 208 ? 23.965 14.506 -29.970 1.00 77.81 208 PRO A O 1
ATOM 1623 N N . ILE A 1 209 ? 22.349 13.514 -31.168 1.00 83.81 209 ILE A N 1
ATOM 1624 C CA . ILE A 1 209 ? 21.268 14.340 -30.607 1.00 83.81 209 ILE A CA 1
ATOM 1625 C C . ILE A 1 209 ? 21.158 14.172 -29.080 1.00 83.81 209 ILE A C 1
ATOM 1627 O O . ILE A 1 209 ? 21.164 15.187 -28.378 1.00 83.81 209 ILE A O 1
ATOM 1631 N N . PRO A 1 210 ? 21.163 12.947 -28.510 1.00 86.06 210 PRO A N 1
ATOM 1632 C CA . PRO A 1 210 ? 21.174 12.756 -27.055 1.00 86.06 210 PRO A CA 1
ATOM 1633 C C . PRO A 1 210 ? 22.394 13.368 -26.349 1.00 86.06 210 PRO A C 1
ATOM 1635 O O . PRO A 1 210 ? 22.330 13.688 -25.162 1.00 86.06 210 PRO A O 1
ATOM 1638 N N . LYS A 1 211 ? 23.512 13.530 -27.070 1.00 79.88 211 LYS A N 1
ATOM 1639 C CA . LYS A 1 211 ? 24.801 14.002 -26.539 1.00 79.88 211 LYS A CA 1
ATOM 1640 C C . LYS A 1 211 ? 24.992 15.512 -26.644 1.00 79.88 211 LYS A C 1
ATOM 1642 O O . LYS A 1 211 ? 25.888 16.056 -26.003 1.00 79.88 211 LYS A O 1
ATOM 1647 N N . LEU A 1 212 ? 24.156 16.191 -27.426 1.00 76.44 212 LEU A N 1
ATOM 1648 C CA . LEU A 1 212 ? 24.331 17.592 -27.811 1.00 76.44 212 LEU A CA 1
ATOM 1649 C C . LEU A 1 212 ? 24.484 18.546 -26.617 1.00 76.44 212 LEU A C 1
ATOM 1651 O O . LEU A 1 212 ? 25.241 19.511 -26.675 1.00 76.44 212 LEU A O 1
ATOM 1655 N N . PHE A 1 213 ? 23.786 18.252 -25.520 1.00 73.81 213 PHE A N 1
ATOM 1656 C CA . PHE A 1 213 ? 23.757 19.075 -24.312 1.00 73.81 213 PHE A CA 1
ATOM 1657 C C . PHE A 1 213 ? 24.556 18.471 -23.152 1.00 73.81 213 PHE A C 1
ATOM 1659 O O . PHE A 1 213 ? 24.357 18.850 -22.003 1.00 73.81 213 PHE A O 1
ATOM 1666 N N . VAL A 1 214 ? 25.450 17.517 -23.416 1.00 70.31 214 VAL A N 1
ATOM 1667 C CA . VAL A 1 214 ? 26.217 16.808 -22.378 1.00 70.31 214 VAL A CA 1
ATOM 1668 C C . VAL A 1 214 ? 27.544 17.514 -22.045 1.00 70.31 214 VAL A C 1
ATOM 1670 O O . VAL A 1 214 ? 28.075 17.335 -20.950 1.00 70.31 214 VAL A O 1
ATOM 1673 N N . SER A 1 215 ? 28.078 18.359 -22.937 1.00 58.03 215 SER A N 1
ATOM 1674 C CA . SER A 1 215 ? 29.373 19.040 -22.749 1.00 58.03 215 SER A CA 1
ATOM 1675 C C . SER A 1 215 ? 29.354 20.470 -23.310 1.00 58.03 215 SER A C 1
ATOM 1677 O O . SER A 1 215 ? 28.909 20.689 -24.434 1.00 58.03 215 SER A O 1
ATOM 1679 N N . SER A 1 216 ? 29.834 21.454 -22.539 1.00 46.44 216 SER A N 1
ATOM 1680 C CA . SER A 1 216 ? 30.043 22.824 -23.036 1.00 46.44 216 SER A CA 1
ATOM 1681 C C . SER A 1 216 ? 31.355 22.891 -23.836 1.00 46.44 216 SER A C 1
ATOM 1683 O O . SER A 1 216 ? 32.367 22.383 -23.348 1.00 46.44 216 SER A O 1
ATOM 1685 N N . PRO A 1 217 ? 31.386 23.487 -25.042 1.00 40.88 217 PRO A N 1
ATOM 1686 C CA . PRO A 1 217 ? 32.625 23.691 -25.773 1.00 40.88 217 PRO A CA 1
ATOM 1687 C C . PRO A 1 217 ? 33.447 24.791 -25.086 1.00 40.88 217 PRO A C 1
ATOM 1689 O O . PRO A 1 217 ? 32.989 25.919 -24.952 1.00 40.88 217 PRO A O 1
ATOM 1692 N N . GLN A 1 218 ? 34.638 24.400 -24.628 1.00 38.94 218 GLN A N 1
ATOM 1693 C CA . GLN A 1 218 ? 35.827 25.212 -24.347 1.00 38.94 218 GLN A CA 1
ATOM 1694 C C . GLN A 1 218 ? 35.597 26.651 -23.848 1.00 38.94 218 GLN A C 1
ATOM 1696 O O . GLN A 1 218 ? 35.452 27.580 -24.635 1.00 38.94 218 GLN A O 1
ATOM 1701 N N . ASN A 1 219 ? 35.653 26.830 -22.526 1.00 30.45 219 ASN A N 1
ATOM 1702 C CA . ASN A 1 219 ? 36.544 27.795 -21.874 1.00 30.45 219 ASN A CA 1
ATOM 1703 C C . ASN A 1 219 ? 36.544 27.551 -20.361 1.00 30.45 219 ASN A C 1
ATOM 1705 O O . ASN A 1 219 ? 35.533 27.172 -19.773 1.00 30.45 219 ASN A O 1
ATOM 1709 N N . GLU A 1 220 ? 37.711 27.733 -19.756 1.00 40.34 220 GLU A N 1
ATOM 1710 C CA . GLU A 1 220 ? 38.023 27.537 -18.343 1.00 40.34 220 GLU A CA 1
ATOM 1711 C C . GLU A 1 220 ? 37.125 28.384 -17.420 1.00 40.34 220 GLU A C 1
ATOM 1713 O O . GLU A 1 220 ? 37.467 29.484 -17.008 1.00 40.34 220 GLU A O 1
ATOM 1718 N N . SER A 1 221 ? 35.948 27.868 -17.077 1.00 34.25 221 SER A N 1
ATOM 1719 C CA . SER A 1 221 ? 35.316 28.027 -15.765 1.00 34.25 221 SER A CA 1
ATOM 1720 C C . SER A 1 221 ? 34.211 26.976 -15.629 1.00 34.25 221 SER A C 1
ATOM 1722 O O . SER A 1 221 ? 33.465 26.680 -16.558 1.00 34.25 221 SER A O 1
ATOM 1724 N N . SER A 1 222 ? 34.169 26.337 -14.471 1.00 37.34 222 SER A N 1
ATOM 1725 C CA . SER A 1 222 ? 33.385 25.158 -14.106 1.00 37.34 222 SER A CA 1
ATOM 1726 C C . SER A 1 222 ? 31.858 25.354 -14.144 1.00 37.34 222 SER A C 1
ATOM 1728 O O . SER A 1 222 ? 31.221 25.396 -13.091 1.00 37.34 222 SER A O 1
ATOM 1730 N N . ILE A 1 223 ? 31.248 25.449 -15.325 1.00 40.06 223 ILE A N 1
ATOM 1731 C CA . ILE A 1 223 ? 29.785 25.424 -15.467 1.00 40.06 223 ILE A CA 1
ATOM 1732 C C . ILE A 1 223 ? 29.387 24.069 -16.063 1.00 40.06 223 ILE A C 1
ATOM 1734 O O . ILE A 1 223 ? 29.533 23.830 -17.262 1.00 40.06 223 ILE A O 1
ATOM 1738 N N . GLU A 1 224 ? 28.929 23.152 -15.199 1.00 51.59 224 GLU A N 1
ATOM 1739 C CA . GLU A 1 224 ? 28.238 21.925 -15.617 1.00 51.59 224 GLU A CA 1
ATOM 1740 C C . GLU A 1 224 ? 27.115 22.272 -16.609 1.00 51.59 224 GLU A C 1
ATOM 1742 O O . GLU A 1 224 ? 26.440 23.289 -16.443 1.00 51.59 224 GLU A O 1
ATOM 1747 N N . SER A 1 225 ? 26.876 21.423 -17.618 1.00 63.41 225 SER A N 1
ATOM 1748 C CA . SER A 1 225 ? 25.681 21.574 -18.456 1.00 63.41 225 SER A CA 1
ATOM 1749 C C . SER A 1 225 ? 24.433 21.654 -17.573 1.00 63.41 225 SER A C 1
ATOM 1751 O O . SER A 1 225 ? 24.239 20.817 -16.688 1.00 63.41 225 SER A O 1
ATOM 1753 N N . GLY A 1 226 ? 23.583 22.655 -17.824 1.00 75.62 226 GLY A N 1
ATOM 1754 C CA . GLY A 1 226 ? 22.329 22.834 -17.094 1.00 75.62 226 GLY A CA 1
ATOM 1755 C C . GLY A 1 226 ? 21.331 21.690 -17.303 1.00 75.62 226 GLY A C 1
ATOM 1756 O O . GLY A 1 226 ? 20.407 21.557 -16.509 1.00 75.62 226 GLY A O 1
ATOM 1757 N N . TYR A 1 227 ? 21.517 20.853 -18.331 1.00 87.38 227 TYR A N 1
ATOM 1758 C CA . TYR A 1 227 ? 20.637 19.727 -18.648 1.00 87.38 227 TYR A CA 1
ATOM 1759 C C . TYR A 1 227 ? 20.982 18.473 -17.842 1.00 87.38 227 TYR A C 1
ATOM 1761 O O . TYR A 1 227 ? 22.143 18.069 -17.752 1.00 87.38 227 TYR A O 1
ATOM 1769 N N . LYS A 1 228 ? 19.956 17.801 -17.314 1.00 90.81 228 LYS A N 1
ATOM 1770 C CA . LYS A 1 228 ? 20.075 16.571 -16.526 1.00 90.81 228 LYS A CA 1
ATOM 1771 C C . LYS A 1 228 ? 19.155 15.462 -17.058 1.00 90.81 228 LYS A C 1
ATOM 1773 O O . LYS A 1 228 ? 18.044 15.734 -17.520 1.00 90.81 228 LYS A O 1
ATOM 1778 N N . PRO A 1 229 ? 19.591 14.192 -16.999 1.00 92.31 229 PRO A N 1
ATOM 1779 C CA . PRO A 1 229 ? 18.782 13.047 -17.414 1.00 92.31 229 PRO A CA 1
ATOM 1780 C C . PRO A 1 229 ? 17.756 12.663 -16.333 1.00 92.31 229 PRO A C 1
ATOM 1782 O O . PRO A 1 229 ? 18.031 12.770 -15.141 1.00 92.31 229 PRO A O 1
ATOM 1785 N N . PHE A 1 230 ? 16.596 12.133 -16.717 1.00 92.88 230 PHE A N 1
ATOM 1786 C CA . PHE A 1 230 ? 15.639 11.497 -15.798 1.00 92.88 230 PHE A CA 1
ATOM 1787 C C . PHE A 1 230 ? 15.020 10.258 -16.447 1.00 92.88 230 PHE A C 1
ATOM 1789 O O . PHE A 1 230 ? 15.164 10.059 -17.647 1.00 92.88 230 PHE A O 1
ATOM 1796 N N . GLY A 1 231 ? 14.327 9.419 -15.677 1.00 92.62 231 GLY A N 1
ATOM 1797 C CA . GLY A 1 231 ? 13.787 8.162 -16.194 1.00 92.62 231 GLY A CA 1
ATOM 1798 C C . GLY A 1 231 ? 14.846 7.069 -16.337 1.00 92.62 231 GLY A C 1
ATOM 1799 O O . GLY A 1 231 ? 15.929 7.149 -15.758 1.00 92.62 231 GLY A O 1
ATOM 1800 N N . THR A 1 232 ? 14.501 6.014 -17.073 1.00 93.50 232 THR A N 1
ATOM 1801 C CA . THR A 1 232 ? 15.398 4.887 -17.375 1.00 93.50 232 THR A CA 1
ATOM 1802 C C . THR A 1 232 ? 16.014 5.083 -18.753 1.00 93.50 232 THR A C 1
ATOM 1804 O O . THR A 1 232 ? 15.308 5.453 -19.688 1.00 93.50 232 THR A O 1
ATOM 1807 N N . PHE A 1 233 ? 17.304 4.797 -18.905 1.00 93.75 233 PHE A N 1
ATOM 1808 C CA . PHE A 1 233 ? 18.003 4.887 -20.187 1.00 93.75 233 PHE A CA 1
ATOM 1809 C C . PHE A 1 233 ? 18.423 3.509 -20.684 1.00 93.75 233 PHE A C 1
ATOM 1811 O O . PHE A 1 233 ? 19.014 2.736 -19.934 1.00 93.75 233 PHE A O 1
ATOM 1818 N N . LEU A 1 234 ? 18.180 3.230 -21.961 1.00 92.75 234 LEU A N 1
ATOM 1819 C CA . LEU A 1 234 ? 18.732 2.092 -22.683 1.00 92.75 234 LEU A CA 1
ATOM 1820 C C . LEU A 1 234 ? 19.715 2.621 -23.729 1.00 92.75 234 LEU A C 1
ATOM 1822 O O . LEU A 1 234 ? 19.315 3.113 -24.784 1.00 92.75 234 LEU A O 1
ATOM 1826 N N . LEU A 1 235 ? 21.008 2.531 -23.427 1.00 89.94 235 LEU A N 1
ATOM 1827 C CA . LEU A 1 235 ? 22.047 2.826 -24.407 1.00 89.94 235 LEU A CA 1
ATOM 1828 C C . LEU A 1 235 ? 22.242 1.601 -25.301 1.00 89.94 235 LEU A C 1
ATOM 1830 O O . LEU A 1 235 ? 22.274 0.482 -24.794 1.00 89.94 235 LEU A O 1
ATOM 1834 N N . CYS A 1 236 ? 22.359 1.792 -26.612 1.00 86.19 236 CYS A N 1
ATOM 1835 C CA . CYS A 1 236 ? 22.417 0.699 -27.581 1.00 86.19 236 CYS A CA 1
ATOM 1836 C C . CYS A 1 236 ? 23.511 0.887 -28.645 1.00 86.19 236 CYS A C 1
ATOM 1838 O O . CYS A 1 236 ? 23.841 2.004 -29.060 1.00 86.19 236 CYS A O 1
ATOM 1840 N N . SER A 1 237 ? 24.066 -0.234 -29.097 1.00 81.25 237 SER A N 1
ATOM 1841 C CA . SER A 1 237 ? 25.019 -0.354 -30.199 1.00 81.25 237 SER A CA 1
ATOM 1842 C C . SER A 1 237 ? 24.668 -1.574 -31.054 1.00 81.25 237 SER A C 1
ATOM 1844 O O . SER A 1 237 ? 23.789 -2.357 -30.725 1.00 81.25 237 SER A O 1
ATOM 1846 N N . GLU A 1 238 ? 25.389 -1.790 -32.147 1.00 75.31 238 GLU A N 1
ATOM 1847 C CA . GLU A 1 238 ? 25.236 -3.025 -32.928 1.00 75.31 238 GLU A CA 1
ATOM 1848 C C . GLU A 1 238 ? 25.737 -4.275 -32.185 1.00 75.31 238 GLU A C 1
ATOM 1850 O O . GLU A 1 238 ? 25.387 -5.392 -32.560 1.00 75.31 238 GLU A O 1
ATOM 1855 N N . SER A 1 239 ? 26.550 -4.087 -31.143 1.00 71.19 239 SER A N 1
ATOM 1856 C CA . SER A 1 239 ? 27.179 -5.160 -30.369 1.00 71.19 239 SER A CA 1
ATOM 1857 C C . SER A 1 239 ? 26.418 -5.497 -29.083 1.00 71.19 239 SER A C 1
ATOM 1859 O O . SER A 1 239 ? 26.680 -6.538 -28.481 1.00 71.19 239 SER A O 1
ATOM 1861 N N . GLY A 1 240 ? 25.499 -4.635 -28.636 1.00 78.56 240 GLY A N 1
ATOM 1862 C CA . GLY A 1 240 ? 24.696 -4.848 -27.434 1.00 78.56 240 GLY A CA 1
ATOM 1863 C C . GLY A 1 240 ? 24.200 -3.556 -26.784 1.00 78.56 240 GLY A C 1
ATOM 1864 O O . GLY A 1 240 ? 24.314 -2.462 -27.333 1.00 78.56 240 GLY A O 1
ATOM 1865 N N . PHE A 1 241 ? 23.658 -3.681 -25.575 1.00 84.19 241 PHE A N 1
ATOM 1866 C CA . PHE A 1 241 ? 23.010 -2.583 -24.858 1.00 84.19 241 PHE A CA 1
ATOM 1867 C C . PHE A 1 241 ? 23.470 -2.465 -23.399 1.00 84.19 241 PHE A C 1
ATOM 1869 O O . PHE A 1 241 ? 23.997 -3.406 -22.812 1.00 84.19 241 PHE A O 1
ATOM 1876 N N . ALA A 1 242 ? 23.175 -1.313 -22.797 1.00 86.69 242 ALA A N 1
ATOM 1877 C CA . ALA A 1 242 ? 23.403 -0.992 -21.397 1.00 86.69 242 ALA A CA 1
ATOM 1878 C C . ALA A 1 242 ? 22.174 -0.264 -20.843 1.00 86.69 242 ALA A C 1
ATOM 1880 O O . ALA A 1 242 ? 21.855 0.840 -21.287 1.00 86.69 242 ALA A O 1
ATOM 1881 N N . CYS A 1 243 ? 21.485 -0.866 -19.871 1.00 88.69 243 CYS A N 1
ATOM 1882 C CA . CYS A 1 243 ? 20.290 -0.273 -19.269 1.00 88.69 243 CYS A CA 1
ATOM 1883 C C . CYS A 1 243 ? 20.600 0.349 -17.901 1.00 88.69 243 CYS A C 1
ATOM 1885 O O . CYS A 1 243 ? 21.078 -0.327 -16.990 1.00 88.69 243 CYS A O 1
ATOM 1887 N N . PHE A 1 244 ? 20.283 1.628 -17.726 1.00 90.19 244 PHE A N 1
ATOM 1888 C CA . PHE A 1 244 ? 20.534 2.386 -16.505 1.00 90.19 244 PHE A CA 1
ATOM 1889 C C . PHE A 1 244 ? 19.227 2.899 -15.911 1.00 90.19 244 PHE A C 1
ATOM 1891 O O . PHE A 1 244 ? 18.547 3.739 -16.496 1.00 90.19 244 PHE A O 1
ATOM 1898 N N . GLU A 1 245 ? 18.894 2.416 -14.715 1.00 88.38 245 GLU A N 1
ATOM 1899 C CA . GLU A 1 245 ? 17.806 2.988 -13.913 1.00 88.38 245 GLU A CA 1
ATOM 1900 C C . GLU A 1 245 ? 18.216 4.286 -13.208 1.00 88.38 245 GLU A C 1
ATOM 1902 O O . GLU A 1 245 ? 17.362 5.110 -12.892 1.00 88.38 245 GLU A O 1
ATOM 1907 N N . GLU A 1 246 ? 19.511 4.441 -12.911 1.00 89.81 246 GLU A N 1
ATOM 1908 C CA . GLU A 1 246 ? 20.072 5.691 -12.411 1.00 89.81 246 GLU A CA 1
ATOM 1909 C C . GLU A 1 246 ? 20.451 6.560 -13.619 1.00 89.81 246 GLU A C 1
ATOM 1911 O O . GLU A 1 246 ? 21.454 6.269 -14.279 1.00 89.81 246 GLU A O 1
ATOM 1916 N N . PRO A 1 247 ? 19.660 7.596 -13.948 1.00 88.38 247 PRO A N 1
ATOM 1917 C CA . PRO A 1 247 ? 19.809 8.345 -15.195 1.00 88.38 247 PRO A CA 1
ATOM 1918 C C . PRO A 1 247 ? 21.177 9.028 -15.311 1.00 88.38 247 PRO A C 1
ATOM 1920 O O . PRO A 1 247 ? 21.743 9.132 -16.397 1.00 88.38 247 PRO A O 1
ATOM 1923 N N . GLU A 1 248 ? 21.765 9.429 -14.188 1.00 89.38 248 GLU A N 1
ATOM 1924 C CA . GLU A 1 248 ? 23.102 10.012 -14.147 1.00 89.38 248 GLU A CA 1
ATOM 1925 C C . GLU A 1 248 ? 24.217 9.040 -14.572 1.00 89.38 248 GLU A C 1
ATOM 1927 O O . GLU A 1 248 ? 25.243 9.468 -15.096 1.00 89.38 248 GLU A O 1
ATOM 1932 N N . SER A 1 249 ? 24.033 7.729 -14.386 1.00 90.12 249 SER A N 1
ATOM 1933 C CA . SER A 1 249 ? 24.984 6.730 -14.891 1.00 90.12 249 SER A CA 1
ATOM 1934 C C . SER A 1 249 ? 24.973 6.663 -16.419 1.00 90.12 249 SER A C 1
ATOM 1936 O O . SER A 1 249 ? 26.022 6.453 -17.026 1.00 90.12 249 SER A O 1
ATOM 1938 N N . ALA A 1 250 ? 23.817 6.897 -17.049 1.00 88.44 250 ALA A N 1
ATOM 1939 C CA . ALA A 1 250 ? 23.736 7.022 -18.500 1.00 88.44 250 ALA A CA 1
ATOM 1940 C C . ALA A 1 250 ? 24.429 8.299 -18.992 1.00 88.44 250 ALA A C 1
ATOM 1942 O O . ALA A 1 250 ? 25.101 8.253 -20.017 1.00 88.44 250 ALA A O 1
ATOM 1943 N N . LEU A 1 251 ? 24.330 9.411 -18.252 1.00 86.62 251 LEU A N 1
ATOM 1944 C CA . LEU A 1 251 ? 25.075 10.638 -18.557 1.00 86.62 251 LEU A CA 1
ATOM 1945 C C . LEU A 1 251 ? 26.584 10.428 -18.460 1.00 86.62 251 LEU A C 1
ATOM 1947 O O . LEU A 1 251 ? 27.297 10.785 -19.392 1.00 86.62 251 LEU A O 1
ATOM 1951 N N . ASP A 1 252 ? 27.063 9.794 -17.388 1.00 86.06 252 ASP A N 1
ATOM 1952 C CA . ASP A 1 252 ? 28.481 9.452 -17.237 1.00 86.06 252 ASP A CA 1
ATOM 1953 C C . ASP A 1 252 ? 28.980 8.615 -18.426 1.00 86.06 252 ASP A C 1
ATOM 1955 O O . ASP A 1 252 ? 30.075 8.847 -18.943 1.00 86.06 252 ASP A O 1
ATOM 1959 N N . MET A 1 253 ? 28.149 7.688 -18.911 1.00 83.62 253 MET A N 1
ATOM 1960 C CA . MET A 1 253 ? 28.453 6.882 -20.090 1.00 83.62 253 MET A CA 1
ATOM 1961 C C . MET A 1 253 ? 28.394 7.693 -21.394 1.00 83.62 253 MET A C 1
ATOM 1963 O O . MET A 1 253 ? 29.260 7.541 -22.254 1.00 83.62 253 MET A O 1
ATOM 1967 N N . MET A 1 254 ? 27.421 8.591 -21.555 1.00 81.75 254 MET A N 1
ATOM 1968 C CA . MET A 1 254 ? 27.331 9.479 -22.717 1.00 81.75 254 MET A CA 1
ATOM 1969 C C . MET A 1 254 ? 28.562 10.385 -22.809 1.00 81.75 254 MET A C 1
ATOM 1971 O O . MET A 1 254 ? 29.196 10.380 -23.860 1.00 81.75 254 MET A O 1
ATOM 1975 N N . VAL A 1 255 ? 28.967 11.037 -21.708 1.00 79.69 255 VAL A N 1
ATOM 1976 C CA . VAL A 1 255 ? 30.220 11.815 -21.602 1.00 79.69 255 VAL A CA 1
ATOM 1977 C C . VAL A 1 255 ? 31.414 10.947 -21.978 1.00 79.69 255 VAL A C 1
ATOM 1979 O O . VAL A 1 255 ? 32.233 11.333 -22.806 1.00 79.69 255 VAL A O 1
ATOM 1982 N N . ALA A 1 256 ? 31.500 9.742 -21.411 1.00 75.50 256 ALA A N 1
ATOM 1983 C CA . ALA A 1 256 ? 32.597 8.835 -21.695 1.00 75.50 256 ALA A CA 1
ATOM 1984 C C . ALA A 1 256 ? 32.650 8.433 -23.178 1.00 75.50 256 ALA A C 1
ATOM 1986 O O . ALA A 1 256 ? 33.739 8.310 -23.718 1.00 75.50 256 ALA A O 1
ATOM 1987 N N . THR A 1 257 ? 31.526 8.259 -23.871 1.00 71.38 257 THR A N 1
ATOM 1988 C CA . THR A 1 257 ? 31.530 7.941 -25.314 1.00 71.38 257 THR A CA 1
ATOM 1989 C C . THR A 1 257 ? 31.624 9.158 -26.237 1.00 71.38 257 THR A C 1
ATOM 1991 O O . THR A 1 257 ? 31.628 8.978 -27.454 1.00 71.38 257 THR A O 1
ATOM 1994 N N . SER A 1 258 ? 31.667 10.376 -25.701 1.00 65.69 258 SER A N 1
ATOM 1995 C CA . SER A 1 258 ? 31.876 11.605 -26.466 1.00 65.69 258 SER A CA 1
ATOM 1996 C C . SER A 1 258 ? 33.376 11.883 -26.557 1.00 65.69 258 SER A C 1
ATOM 1998 O O . SER A 1 258 ? 33.953 12.519 -25.684 1.00 65.69 258 SER A O 1
ATOM 2000 N N . SER A 1 259 ? 34.035 11.348 -27.585 1.00 53.28 259 SER A N 1
ATOM 2001 C CA . SER A 1 259 ? 35.442 11.651 -27.898 1.00 53.28 259 SER A CA 1
ATOM 2002 C C . SER A 1 259 ? 35.62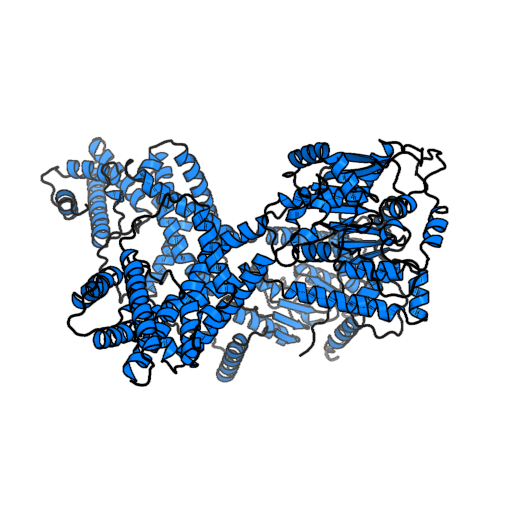3 12.932 -28.714 1.00 53.28 259 SER A C 1
ATOM 2004 O O . SER A 1 259 ? 36.755 13.351 -28.919 1.00 53.28 259 SER A O 1
ATOM 2006 N N . ASP A 1 260 ? 34.522 13.528 -29.174 1.00 52.91 260 ASP A N 1
ATOM 2007 C CA . ASP A 1 260 ? 34.523 14.505 -30.255 1.00 52.91 260 ASP A CA 1
ATOM 2008 C C . ASP A 1 260 ? 34.053 15.876 -29.751 1.00 52.91 260 ASP A C 1
ATOM 2010 O O . ASP A 1 260 ? 33.085 15.976 -28.986 1.00 52.91 260 ASP A O 1
ATOM 2014 N N . GLY A 1 261 ? 34.711 16.947 -30.197 1.00 53.34 261 GLY A N 1
ATOM 2015 C CA . GLY A 1 261 ? 34.225 18.310 -29.973 1.00 53.34 261 GLY A CA 1
ATOM 2016 C C . GLY A 1 261 ? 32.879 18.545 -30.669 1.00 53.34 261 GLY A C 1
ATOM 2017 O O . GLY A 1 261 ? 32.547 17.880 -31.647 1.00 53.34 261 GLY A O 1
ATOM 2018 N N . VAL A 1 262 ? 32.101 19.536 -30.217 1.00 54.47 262 VAL A N 1
ATOM 2019 C CA . VAL A 1 262 ? 30.805 19.887 -30.841 1.00 54.47 262 VAL A CA 1
ATOM 2020 C C . VAL A 1 262 ? 30.943 20.130 -32.357 1.00 54.47 262 VAL A C 1
ATOM 2022 O O . VAL A 1 262 ? 30.056 19.747 -33.112 1.00 54.47 262 VAL A O 1
ATOM 2025 N N . GLY A 1 263 ? 32.073 20.686 -32.815 1.00 51.91 263 GLY A N 1
ATOM 2026 C CA . GLY A 1 263 ? 32.382 20.854 -34.242 1.00 51.91 263 GLY A CA 1
ATOM 2027 C C . GLY A 1 263 ? 32.600 19.538 -35.004 1.00 51.91 263 GLY A C 1
ATOM 2028 O O . GLY A 1 263 ? 32.081 19.376 -36.103 1.00 51.91 263 GLY A O 1
ATOM 2029 N N . GLU A 1 264 ? 33.279 18.559 -34.405 1.00 55.12 264 GLU A N 1
ATOM 2030 C CA . GLU A 1 264 ? 33.519 17.238 -35.010 1.00 55.12 264 GLU A CA 1
ATOM 2031 C C . GLU A 1 264 ? 32.250 16.374 -35.041 1.00 55.12 264 GLU A C 1
ATOM 2033 O O . GLU A 1 264 ? 32.040 15.602 -35.977 1.00 55.12 264 GLU A O 1
ATOM 2038 N N . ILE A 1 265 ? 31.364 16.536 -34.050 1.00 59.19 265 ILE A N 1
ATOM 2039 C CA . ILE A 1 265 ? 30.029 15.924 -34.041 1.00 59.19 265 ILE A CA 1
ATOM 2040 C C . ILE A 1 265 ? 29.221 16.382 -35.263 1.00 59.19 265 ILE A C 1
ATOM 2042 O O . ILE A 1 265 ? 28.584 15.561 -35.925 1.00 59.19 265 ILE A O 1
ATOM 2046 N N . LEU A 1 266 ? 29.269 17.679 -35.579 1.00 57.81 266 LEU A N 1
ATOM 2047 C CA . LEU A 1 266 ? 28.568 18.260 -36.725 1.00 57.81 266 LEU A CA 1
ATOM 2048 C C . LEU A 1 266 ? 29.175 17.802 -38.062 1.00 57.81 266 LEU A C 1
ATOM 2050 O O . LEU A 1 266 ? 28.424 17.514 -38.991 1.00 57.81 266 LEU A O 1
ATOM 2054 N N . GLU A 1 267 ? 30.503 17.660 -38.152 1.00 55.75 267 GLU A N 1
ATOM 2055 C CA . GLU A 1 267 ? 31.169 17.100 -39.339 1.00 55.75 267 GLU A CA 1
ATOM 2056 C C . GLU A 1 267 ? 30.870 15.609 -39.551 1.00 55.75 267 GLU A C 1
ATOM 2058 O O . GLU A 1 267 ? 30.629 15.182 -40.683 1.00 55.75 267 GLU A O 1
ATOM 2063 N N . LYS A 1 268 ? 30.863 14.799 -38.482 1.00 55.78 268 LYS A N 1
ATOM 2064 C CA . LYS A 1 268 ? 30.502 13.373 -38.557 1.00 55.78 268 LYS A CA 1
ATOM 2065 C C . LYS A 1 268 ? 29.046 13.190 -38.966 1.00 55.78 268 LYS A C 1
ATOM 2067 O O . LYS A 1 268 ? 28.765 12.283 -39.742 1.00 55.78 268 LYS A O 1
ATOM 2072 N N . PHE A 1 269 ? 28.146 14.069 -38.521 1.00 55.72 269 PHE A N 1
ATOM 2073 C CA . PHE A 1 269 ? 26.734 14.033 -38.910 1.00 55.72 269 PHE A CA 1
ATOM 2074 C C . PHE A 1 269 ? 26.498 14.283 -40.404 1.00 55.72 269 PHE A C 1
ATOM 2076 O O . PHE A 1 269 ? 25.473 13.857 -40.912 1.00 55.72 269 PHE A O 1
ATOM 2083 N N . GLY A 1 270 ? 27.437 14.921 -41.115 1.00 49.81 270 GLY A N 1
ATOM 2084 C CA . GLY A 1 270 ? 27.397 15.045 -42.579 1.00 49.81 270 GLY A CA 1
ATOM 2085 C C . GLY A 1 270 ? 27.848 13.788 -43.342 1.00 49.81 270 GLY A C 1
ATOM 2086 O O . GLY A 1 270 ? 27.745 13.749 -44.568 1.00 49.81 270 GLY A O 1
ATOM 2087 N N . LYS A 1 271 ? 28.369 12.766 -42.643 1.00 45.12 271 LYS A N 1
ATOM 2088 C CA . LYS A 1 271 ? 28.948 11.535 -43.219 1.00 45.12 271 LYS A CA 1
ATOM 2089 C C . LYS A 1 271 ? 28.181 10.251 -42.851 1.00 45.12 271 LYS A C 1
ATOM 2091 O O . LYS A 1 271 ? 28.625 9.166 -43.225 1.00 45.12 271 LYS A O 1
ATOM 2096 N N . ILE A 1 272 ? 27.067 10.327 -42.117 1.00 47.19 272 ILE A N 1
ATOM 2097 C CA . ILE A 1 272 ? 26.288 9.153 -41.681 1.00 47.19 272 ILE A CA 1
ATOM 2098 C C . ILE A 1 272 ? 25.317 8.739 -42.794 1.00 47.19 272 ILE A C 1
ATOM 2100 O O . ILE A 1 272 ? 24.262 9.333 -42.987 1.00 47.19 272 ILE A O 1
ATOM 2104 N N . GLN A 1 273 ? 25.653 7.685 -43.532 1.00 39.28 273 GLN A N 1
ATOM 2105 C CA . GLN A 1 273 ? 24.778 7.121 -44.561 1.00 39.28 273 GLN A CA 1
ATOM 2106 C C . GLN A 1 273 ? 23.669 6.264 -43.918 1.00 39.28 273 GLN A C 1
ATOM 2108 O O . GLN A 1 273 ? 23.975 5.342 -43.164 1.00 39.28 273 GLN A O 1
ATOM 2113 N N . ILE A 1 274 ? 22.394 6.541 -44.226 1.00 44.19 274 ILE A N 1
ATOM 2114 C CA . ILE A 1 274 ? 21.251 5.680 -43.869 1.00 44.19 274 ILE A CA 1
ATOM 2115 C C . ILE A 1 274 ? 20.657 5.044 -45.114 1.00 44.19 274 ILE A C 1
ATOM 2117 O O . ILE A 1 274 ? 20.307 5.736 -46.068 1.00 44.19 274 ILE A O 1
ATOM 2121 N N . CYS A 1 275 ? 20.493 3.723 -45.055 1.00 36.81 275 CYS A N 1
ATOM 2122 C CA . CYS A 1 275 ? 19.759 2.940 -46.033 1.00 36.81 275 CYS A CA 1
ATOM 2123 C C . CYS A 1 275 ? 18.300 2.786 -45.585 1.00 36.81 275 CYS A C 1
ATOM 2125 O O . CYS A 1 275 ? 18.010 2.206 -44.542 1.00 36.81 275 CYS A O 1
ATOM 2127 N N . TYR A 1 276 ? 17.363 3.254 -46.403 1.00 39.66 276 TYR A N 1
ATOM 2128 C CA . TYR A 1 276 ? 16.008 2.713 -46.371 1.00 39.66 276 TYR A CA 1
ATOM 2129 C C . TYR A 1 276 ? 16.025 1.333 -47.045 1.00 39.66 276 TYR A C 1
ATOM 2131 O O . TYR A 1 276 ? 16.738 1.138 -48.029 1.00 39.66 276 TYR A O 1
ATOM 2139 N N . LYS A 1 277 ? 15.225 0.376 -46.550 1.00 39.44 277 LYS A N 1
ATOM 2140 C CA . LYS A 1 277 ? 15.024 -0.924 -47.224 1.00 39.44 277 LYS A CA 1
ATOM 2141 C C . LYS A 1 277 ? 14.410 -0.792 -48.630 1.00 39.44 277 LYS A C 1
ATOM 2143 O O . LYS A 1 277 ? 14.543 -1.727 -49.405 1.00 39.44 277 LYS A O 1
ATOM 2148 N N . ASP A 1 278 ? 13.847 0.373 -48.963 1.00 38.41 278 ASP A N 1
ATOM 2149 C CA . ASP A 1 278 ? 13.488 0.779 -50.324 1.00 38.41 278 ASP A CA 1
ATOM 2150 C C . ASP A 1 278 ? 14.063 2.180 -50.608 1.00 38.41 278 ASP A C 1
ATOM 2152 O O . ASP A 1 278 ? 13.821 3.099 -49.819 1.00 38.41 278 ASP A O 1
ATOM 2156 N N . PRO A 1 279 ? 14.824 2.387 -51.696 1.00 36.59 279 PRO A N 1
ATOM 2157 C CA . PRO A 1 279 ? 15.412 3.681 -52.001 1.00 36.59 279 PRO A CA 1
ATOM 2158 C C . PRO A 1 279 ? 14.332 4.642 -52.512 1.00 36.59 279 PRO A C 1
ATOM 2160 O O . PRO A 1 279 ? 13.870 4.521 -53.643 1.00 36.59 279 PRO A O 1
ATOM 2163 N N . ILE A 1 280 ? 13.968 5.644 -51.710 1.00 37.50 280 ILE A N 1
ATOM 2164 C CA . ILE A 1 280 ? 13.472 6.912 -52.256 1.00 37.50 280 ILE A CA 1
ATOM 2165 C C . ILE A 1 280 ? 14.673 7.873 -52.263 1.00 37.50 280 ILE A C 1
ATOM 2167 O O . ILE A 1 280 ? 15.257 8.116 -51.203 1.00 37.50 280 ILE A O 1
ATOM 2171 N N . PRO A 1 281 ? 15.106 8.375 -53.432 1.00 39.12 281 PRO A N 1
ATOM 2172 C CA . PRO A 1 281 ? 16.341 9.133 -53.565 1.00 39.12 281 PRO A CA 1
ATOM 2173 C C . PRO A 1 281 ? 16.105 10.592 -53.176 1.00 39.12 281 PRO A C 1
ATOM 2175 O O . PRO A 1 281 ? 15.726 11.390 -54.023 1.00 39.12 281 PRO A O 1
ATOM 2178 N N . HIS A 1 282 ? 16.351 10.970 -51.922 1.00 40.16 282 HIS A N 1
ATOM 2179 C CA . HIS A 1 282 ? 16.411 12.389 -51.559 1.00 40.16 282 HIS A CA 1
ATOM 2180 C C . HIS A 1 282 ? 17.662 12.685 -50.725 1.00 40.16 282 HIS A C 1
ATOM 2182 O O . HIS A 1 282 ? 17.711 12.472 -49.514 1.00 40.16 282 HIS A O 1
ATOM 2188 N N . GLU A 1 283 ? 18.694 13.166 -51.422 1.00 41.25 283 GLU A N 1
ATOM 2189 C CA . GLU A 1 283 ? 19.877 13.812 -50.856 1.00 41.25 283 GLU A CA 1
ATOM 2190 C C . GLU A 1 283 ? 19.445 15.042 -50.038 1.00 41.25 283 GLU A C 1
ATOM 2192 O O . GLU A 1 283 ? 18.776 15.930 -50.562 1.00 41.25 283 GLU A O 1
ATOM 2197 N N . GLY A 1 284 ? 19.816 15.107 -48.753 1.00 42.34 284 GLY A N 1
ATOM 2198 C CA . GLY A 1 284 ? 19.751 16.372 -48.008 1.00 42.34 284 GLY A CA 1
ATOM 2199 C C . GLY A 1 284 ? 19.650 16.295 -46.482 1.00 42.34 284 GLY A C 1
ATOM 2200 O O . GLY A 1 284 ? 20.160 17.190 -45.817 1.00 42.34 284 GLY A O 1
ATOM 2201 N N . ALA A 1 285 ? 19.055 15.252 -45.892 1.00 45.09 285 ALA A N 1
ATOM 2202 C CA . ALA A 1 285 ? 18.929 15.150 -44.429 1.00 45.09 285 ALA A CA 1
ATOM 2203 C C . ALA A 1 285 ? 19.197 13.721 -43.925 1.00 45.09 285 ALA A C 1
ATOM 2205 O O . ALA A 1 285 ? 18.348 12.838 -44.031 1.00 45.09 285 ALA A O 1
ATOM 2206 N N . GLN A 1 286 ? 20.395 13.497 -43.375 1.00 55.16 286 GLN A N 1
ATOM 2207 C CA . GLN A 1 286 ? 20.796 12.242 -42.731 1.00 55.16 286 GLN A CA 1
ATOM 2208 C C . GLN A 1 286 ? 20.166 12.164 -41.325 1.00 55.16 286 GLN A C 1
ATOM 2210 O O . GLN A 1 286 ? 20.427 13.009 -40.472 1.00 55.16 286 GLN A O 1
ATOM 2215 N N . MET A 1 287 ? 19.288 11.183 -41.094 1.00 63.41 287 MET A N 1
ATOM 2216 C CA . MET A 1 287 ? 18.695 10.881 -39.777 1.00 63.41 287 MET A CA 1
ATOM 2217 C C . MET A 1 287 ? 19.511 9.772 -39.080 1.00 63.41 287 MET A C 1
ATOM 2219 O O . MET A 1 287 ? 20.449 9.277 -39.683 1.00 63.41 287 MET A O 1
ATOM 2223 N N . PHE A 1 288 ? 19.204 9.360 -37.842 1.00 71.69 288 PHE A N 1
ATOM 2224 C CA . PHE A 1 288 ? 19.711 8.109 -37.244 1.00 71.69 288 PHE A CA 1
ATOM 2225 C C . PHE A 1 288 ? 18.570 7.073 -37.170 1.00 71.69 288 PHE A C 1
ATOM 2227 O O . PHE A 1 288 ? 17.499 7.396 -36.659 1.00 71.69 288 PHE A O 1
ATOM 2234 N N . CYS A 1 289 ? 18.753 5.843 -37.673 1.00 78.75 289 CYS A N 1
ATOM 2235 C CA . CYS A 1 289 ? 17.702 4.814 -37.691 1.00 78.75 289 CYS A CA 1
ATOM 2236 C C . CYS A 1 289 ? 17.924 3.780 -36.583 1.00 78.75 289 CYS A C 1
ATOM 2238 O O . CYS A 1 289 ? 18.830 2.951 -36.654 1.00 78.75 289 CYS A O 1
ATOM 2240 N N . TYR A 1 290 ? 17.060 3.787 -35.567 1.00 86.38 290 TYR A N 1
ATOM 2241 C CA . TYR A 1 290 ? 17.110 2.802 -34.483 1.00 86.38 290 TYR A CA 1
ATOM 2242 C C . TYR A 1 290 ? 16.596 1.417 -34.910 1.00 86.38 290 TYR A C 1
ATOM 2244 O O . TYR A 1 290 ? 16.946 0.423 -34.274 1.00 86.38 290 TYR A O 1
ATOM 2252 N N . GLY A 1 291 ? 15.819 1.329 -35.995 1.00 83.69 291 GLY A N 1
ATOM 2253 C CA . GLY A 1 291 ? 15.232 0.078 -36.483 1.00 83.69 291 GLY A CA 1
ATOM 2254 C C . GLY A 1 291 ? 16.269 -0.997 -36.806 1.00 83.69 291 GLY A C 1
ATOM 2255 O O . GLY A 1 291 ? 16.098 -2.145 -36.414 1.00 83.69 291 GLY A O 1
ATOM 2256 N N . GLU A 1 292 ? 17.392 -0.635 -37.432 1.00 80.12 292 GLU A N 1
ATOM 2257 C CA . GLU A 1 292 ? 18.457 -1.595 -37.765 1.00 80.12 292 GLU A CA 1
ATOM 2258 C C . GLU A 1 292 ? 19.097 -2.224 -36.521 1.00 80.12 292 GLU A C 1
ATOM 2260 O O . GLU A 1 292 ? 19.381 -3.423 -36.493 1.00 80.12 292 GLU A O 1
ATOM 2265 N N . ILE A 1 293 ? 19.294 -1.424 -35.469 1.00 80.81 293 ILE A N 1
ATOM 2266 C CA . ILE A 1 293 ? 19.816 -1.899 -34.184 1.00 80.81 293 ILE A CA 1
ATOM 2267 C C . ILE A 1 293 ? 18.804 -2.847 -33.532 1.00 80.81 293 ILE A C 1
ATOM 2269 O O . ILE A 1 293 ? 19.173 -3.922 -33.060 1.00 80.81 293 ILE A O 1
ATOM 2273 N N . LEU A 1 294 ? 17.521 -2.477 -33.538 1.00 83.38 294 LEU A N 1
ATOM 2274 C CA . LEU A 1 294 ? 16.450 -3.296 -32.971 1.00 83.38 294 LEU A CA 1
ATOM 2275 C C . LEU A 1 294 ? 16.269 -4.630 -33.715 1.00 83.38 294 LEU A C 1
ATOM 2277 O O . LEU A 1 294 ? 16.005 -5.645 -33.071 1.00 83.38 294 LEU A O 1
ATOM 2281 N N . GLU A 1 295 ? 16.442 -4.667 -35.039 1.00 78.81 295 GLU A N 1
ATOM 2282 C CA . GLU A 1 295 ? 16.408 -5.910 -35.825 1.00 78.81 295 GLU A CA 1
ATOM 2283 C C . GLU A 1 295 ? 17.559 -6.854 -35.457 1.00 78.81 295 GLU A C 1
ATOM 2285 O O . GLU A 1 295 ? 17.340 -8.053 -35.283 1.00 78.81 295 GLU A O 1
ATOM 2290 N N . LYS A 1 296 ? 18.775 -6.332 -35.240 1.00 74.81 296 LYS A N 1
ATOM 2291 C CA . LYS A 1 296 ? 19.915 -7.152 -34.781 1.00 74.81 296 LYS A CA 1
ATOM 2292 C C . LYS A 1 296 ? 19.642 -7.817 -33.428 1.00 74.81 296 LYS A C 1
ATOM 2294 O O . LYS A 1 296 ? 20.090 -8.938 -33.196 1.00 74.81 296 LYS A O 1
ATOM 2299 N N . TYR A 1 297 ? 18.861 -7.173 -32.563 1.00 73.31 297 TYR A N 1
ATOM 2300 C CA . TYR A 1 297 ? 18.472 -7.734 -31.268 1.00 73.31 297 TYR A CA 1
ATOM 2301 C C . TYR A 1 297 ? 17.376 -8.805 -31.334 1.00 73.31 297 TYR A C 1
ATOM 2303 O O . TYR A 1 297 ? 17.259 -9.577 -30.384 1.00 73.31 297 TYR A O 1
ATOM 2311 N N . LYS A 1 298 ? 16.612 -8.926 -32.434 1.00 64.94 298 LYS A N 1
ATOM 2312 C CA . LYS A 1 298 ? 15.619 -10.013 -32.595 1.00 64.94 298 LYS A CA 1
ATOM 2313 C C . LYS A 1 298 ? 16.262 -11.402 -32.630 1.00 64.94 298 LYS A C 1
ATOM 2315 O O . LYS A 1 298 ? 15.619 -12.382 -32.270 1.00 64.94 298 LYS A O 1
ATOM 2320 N N . HIS A 1 299 ? 17.524 -11.482 -33.055 1.00 53.22 299 HIS A N 1
ATOM 2321 C CA . HIS A 1 299 ? 18.220 -12.742 -33.327 1.00 53.22 299 HIS A CA 1
ATOM 2322 C C . HIS A 1 299 ? 19.389 -13.039 -32.372 1.00 53.22 299 HIS A C 1
ATOM 2324 O O . HIS A 1 299 ? 20.079 -14.040 -32.552 1.00 53.22 299 HIS A O 1
ATOM 2330 N N . GLY A 1 300 ? 19.629 -12.216 -31.344 1.00 52.28 300 GLY A N 1
ATOM 2331 C CA . GLY A 1 300 ? 20.749 -12.436 -30.428 1.00 52.28 300 GLY A CA 1
ATOM 2332 C C . GLY A 1 300 ? 20.634 -11.690 -29.103 1.00 52.28 300 GLY A C 1
ATOM 2333 O O . GLY A 1 300 ? 20.493 -10.471 -29.069 1.00 52.28 300 GLY A O 1
ATOM 2334 N N . VAL A 1 301 ? 20.766 -12.432 -28.000 1.00 51.22 301 VAL A N 1
ATOM 2335 C CA . VAL A 1 301 ? 21.052 -11.876 -26.668 1.00 51.22 301 VAL A CA 1
ATOM 2336 C C . VAL A 1 301 ? 22.532 -11.481 -26.617 1.00 51.22 301 VAL A C 1
ATOM 2338 O O . VAL A 1 301 ? 23.374 -12.205 -27.148 1.00 51.22 301 VAL A O 1
ATOM 2341 N N . CYS A 1 302 ? 22.845 -10.339 -25.993 1.00 46.28 302 CYS A N 1
ATOM 2342 C CA . CYS A 1 302 ? 24.192 -9.764 -25.898 1.00 46.28 302 CYS A CA 1
ATOM 2343 C C . CYS A 1 302 ? 25.305 -10.806 -25.692 1.00 46.28 302 CYS A C 1
ATOM 2345 O O . CYS A 1 302 ? 25.264 -11.606 -24.754 1.00 46.28 302 CYS A O 1
ATOM 2347 N N . ARG A 1 303 ? 26.347 -10.735 -26.532 1.00 45.94 303 ARG A N 1
ATOM 2348 C CA . ARG A 1 303 ? 27.596 -11.481 -26.340 1.00 45.94 303 ARG A CA 1
ATOM 2349 C C . ARG A 1 303 ? 28.338 -10.880 -25.143 1.00 45.94 303 ARG A C 1
ATOM 2351 O O . ARG A 1 303 ? 28.775 -9.734 -25.202 1.00 45.94 303 ARG A O 1
ATOM 2358 N N . GLY A 1 304 ? 28.475 -11.638 -24.057 1.00 45.38 304 GLY A N 1
ATOM 2359 C CA . GLY A 1 304 ? 29.422 -11.290 -22.996 1.00 45.38 304 GLY A CA 1
ATOM 2360 C C . GLY A 1 304 ? 30.850 -11.282 -23.551 1.00 45.38 304 GLY A C 1
ATOM 2361 O O . GLY A 1 304 ? 31.188 -12.107 -24.400 1.00 45.38 304 GLY A O 1
ATOM 2362 N N . VAL A 1 305 ? 31.682 -10.338 -23.106 1.00 45.66 305 VAL A N 1
ATOM 2363 C CA . VAL A 1 305 ? 33.093 -10.263 -23.514 1.00 45.66 305 VAL A CA 1
ATOM 2364 C C . VAL A 1 305 ? 33.851 -11.444 -22.901 1.00 45.66 305 VAL A C 1
ATOM 2366 O O . VAL A 1 305 ? 33.824 -11.635 -21.689 1.00 45.66 305 VAL A O 1
ATOM 2369 N N . SER A 1 306 ? 34.520 -12.240 -23.736 1.00 41.38 306 SER A N 1
ATOM 2370 C CA . SER A 1 306 ? 35.187 -13.496 -23.361 1.00 41.38 306 SER A CA 1
ATOM 2371 C C . SER A 1 306 ? 36.609 -13.334 -22.804 1.00 41.38 306 SER A C 1
ATOM 2373 O O . SER A 1 306 ? 37.275 -14.335 -22.564 1.00 41.38 306 SER A O 1
ATOM 2375 N N . GLN A 1 307 ? 37.101 -12.107 -22.612 1.00 50.09 307 GLN A N 1
ATOM 2376 C CA . GLN A 1 307 ? 38.491 -11.843 -22.219 1.00 50.09 307 GLN A CA 1
ATOM 2377 C C . GLN A 1 307 ? 38.561 -10.920 -20.999 1.00 50.09 307 GLN A C 1
ATOM 2379 O O . GLN A 1 307 ? 38.600 -9.699 -21.121 1.00 50.09 307 GLN A O 1
ATOM 2384 N N . LEU A 1 308 ? 38.575 -11.520 -19.810 1.00 51.28 308 LEU A N 1
ATOM 2385 C CA . LEU A 1 308 ? 38.893 -10.855 -18.545 1.00 51.28 308 LEU A CA 1
ATOM 2386 C C . LEU A 1 308 ? 39.721 -11.808 -17.673 1.00 51.28 308 LEU A C 1
ATOM 2388 O O . LEU A 1 308 ? 39.298 -12.231 -16.602 1.00 51.28 308 LEU A O 1
ATOM 2392 N N . GLU A 1 309 ? 40.906 -12.182 -18.144 1.00 44.31 309 GLU A N 1
ATOM 2393 C CA . GLU A 1 309 ? 41.892 -12.827 -17.275 1.00 44.31 309 GLU A CA 1
ATOM 2394 C C . GLU A 1 309 ? 42.650 -11.741 -16.489 1.00 44.31 309 GLU A C 1
ATOM 2396 O O . GLU A 1 309 ? 43.231 -10.830 -17.076 1.00 44.31 309 GLU A O 1
ATOM 2401 N N . GLY A 1 310 ? 42.623 -11.814 -15.150 1.00 50.88 310 GLY A N 1
ATOM 2402 C CA . GLY A 1 310 ? 43.572 -11.098 -14.282 1.00 50.88 310 GLY A CA 1
ATOM 2403 C C . GLY A 1 310 ? 43.182 -9.726 -13.701 1.00 50.88 310 GLY A C 1
ATOM 2404 O O . GLY A 1 310 ? 44.087 -8.991 -13.311 1.00 50.88 310 GLY A O 1
ATOM 2405 N N . LYS A 1 311 ? 41.894 -9.343 -13.603 1.00 56.00 311 LYS A N 1
ATOM 2406 C CA . LYS A 1 311 ? 41.470 -8.106 -12.893 1.00 56.00 311 LYS A CA 1
ATOM 2407 C C . LYS A 1 311 ? 40.582 -8.381 -11.670 1.00 56.00 311 LYS A C 1
ATOM 2409 O O . LYS A 1 311 ? 39.566 -9.061 -11.781 1.00 56.00 311 LYS A O 1
ATOM 2414 N N . ASP A 1 312 ? 40.915 -7.753 -10.539 1.00 65.12 312 ASP A N 1
ATOM 2415 C CA . ASP A 1 312 ? 40.179 -7.837 -9.266 1.00 65.12 312 ASP A CA 1
ATOM 2416 C C . ASP A 1 312 ? 38.951 -6.900 -9.236 1.00 65.12 312 ASP A C 1
ATOM 2418 O O . ASP A 1 312 ? 38.950 -5.869 -8.559 1.00 65.12 312 ASP A O 1
ATOM 2422 N N . PHE A 1 313 ? 37.886 -7.220 -9.978 1.00 69.62 313 PHE A N 1
ATOM 2423 C CA . PHE A 1 313 ? 36.607 -6.504 -9.853 1.00 69.62 313 PHE A CA 1
ATOM 2424 C C . PHE A 1 313 ? 35.713 -7.106 -8.765 1.00 69.62 313 PHE A C 1
ATOM 2426 O O . PHE A 1 313 ? 35.610 -8.322 -8.610 1.00 69.62 313 PHE A O 1
ATOM 2433 N N . THR A 1 314 ? 34.975 -6.254 -8.046 1.00 72.88 314 THR A N 1
ATOM 2434 C CA . THR A 1 314 ? 33.853 -6.733 -7.223 1.00 72.88 314 THR A CA 1
ATOM 2435 C C . THR A 1 314 ? 32.732 -7.288 -8.121 1.00 72.88 314 THR A C 1
ATOM 2437 O O . THR A 1 314 ? 32.611 -6.867 -9.274 1.00 72.88 314 THR A O 1
ATOM 2440 N N . PRO A 1 315 ? 31.835 -8.164 -7.625 1.00 70.19 315 PRO A N 1
ATOM 2441 C CA . PRO A 1 315 ? 30.708 -8.664 -8.424 1.00 70.19 315 PRO A CA 1
ATOM 2442 C C . PRO A 1 315 ? 29.821 -7.559 -9.028 1.00 70.19 315 PRO A C 1
ATOM 2444 O O . PRO A 1 315 ? 29.317 -7.702 -10.141 1.00 70.19 315 PRO A O 1
ATOM 2447 N N . LEU A 1 316 ? 29.668 -6.428 -8.326 1.00 72.38 316 LEU A N 1
ATOM 2448 C CA . LEU A 1 316 ? 28.933 -5.264 -8.826 1.00 72.38 316 LEU A CA 1
ATOM 2449 C C . LEU A 1 316 ? 29.684 -4.570 -9.969 1.00 72.38 316 LEU A C 1
ATOM 2451 O O . LEU A 1 316 ? 29.083 -4.267 -10.997 1.00 72.38 316 LEU A O 1
ATOM 2455 N N . GLN A 1 317 ? 30.988 -4.343 -9.803 1.00 78.12 317 GLN A N 1
ATOM 2456 C CA . GLN A 1 317 ? 31.846 -3.747 -10.831 1.00 78.12 317 GLN A CA 1
ATOM 2457 C C . GLN A 1 317 ? 31.914 -4.623 -12.081 1.00 78.12 317 GLN A C 1
ATOM 2459 O O . GLN A 1 317 ? 31.829 -4.108 -13.192 1.00 78.12 317 GLN A O 1
ATOM 2464 N N . MET A 1 318 ? 31.977 -5.942 -11.900 1.00 74.56 318 MET A N 1
ATOM 2465 C CA . MET A 1 318 ? 31.936 -6.905 -12.993 1.00 74.56 318 MET A CA 1
ATOM 2466 C C . MET A 1 318 ? 30.604 -6.833 -13.749 1.00 74.56 318 MET A C 1
ATOM 2468 O O . MET A 1 318 ? 30.595 -6.732 -14.973 1.00 74.56 318 MET A O 1
ATOM 2472 N N . GLY A 1 319 ? 29.474 -6.797 -13.034 1.00 72.44 319 GLY A N 1
ATOM 2473 C CA . GLY A 1 319 ? 28.158 -6.614 -13.653 1.00 72.44 319 GLY A CA 1
ATOM 2474 C C . GLY A 1 319 ? 28.033 -5.293 -14.424 1.00 72.44 319 GLY A C 1
ATOM 2475 O O . GLY A 1 319 ? 27.458 -5.265 -15.510 1.00 72.44 319 GLY A O 1
ATOM 2476 N N . ILE A 1 320 ? 28.611 -4.205 -13.903 1.00 77.56 320 ILE A N 1
ATOM 2477 C CA . ILE A 1 320 ? 28.669 -2.907 -14.596 1.00 77.56 320 ILE A CA 1
ATOM 2478 C C . ILE A 1 320 ? 29.530 -3.004 -15.857 1.00 77.56 320 ILE A C 1
ATOM 2480 O O . ILE A 1 320 ? 29.104 -2.541 -16.911 1.00 77.56 320 ILE A O 1
ATOM 2484 N N . PHE A 1 321 ? 30.711 -3.617 -15.776 1.00 77.19 321 PHE A N 1
ATOM 2485 C CA . PHE A 1 321 ? 31.594 -3.790 -16.927 1.00 77.19 321 PHE A CA 1
ATOM 2486 C C . PHE A 1 321 ? 30.914 -4.585 -18.047 1.00 77.19 321 PHE A C 1
ATOM 2488 O O . PHE A 1 321 ? 30.881 -4.120 -19.185 1.00 77.19 321 PHE A O 1
ATOM 2495 N N . ILE A 1 322 ? 30.314 -5.735 -17.715 1.00 73.88 322 ILE A N 1
ATOM 2496 C CA . ILE A 1 322 ? 29.582 -6.584 -18.671 1.00 73.88 322 ILE A CA 1
ATOM 2497 C C . ILE A 1 322 ? 28.491 -5.779 -19.378 1.00 73.88 322 ILE A C 1
ATOM 2499 O O . ILE A 1 322 ? 28.316 -5.904 -20.587 1.00 73.88 322 ILE A O 1
ATOM 2503 N N . GLN A 1 323 ? 27.778 -4.936 -18.631 1.00 78.75 323 GLN A N 1
ATOM 2504 C CA . GLN A 1 323 ? 26.722 -4.095 -19.174 1.00 78.75 323 GLN A CA 1
ATOM 2505 C C . GLN A 1 323 ? 27.253 -3.023 -20.138 1.00 78.75 323 GLN A C 1
ATOM 2507 O O . GLN A 1 323 ? 26.633 -2.784 -21.168 1.00 78.75 323 GLN A O 1
ATOM 2512 N N . ILE A 1 324 ? 28.351 -2.333 -19.814 1.00 78.69 324 ILE A N 1
ATOM 2513 C CA . ILE A 1 324 ? 28.815 -1.180 -20.610 1.00 78.69 324 ILE A CA 1
ATOM 2514 C C . ILE A 1 324 ? 29.737 -1.560 -21.769 1.00 78.69 324 ILE A C 1
ATOM 2516 O O . ILE A 1 324 ? 29.810 -0.819 -22.751 1.00 78.69 324 ILE A O 1
ATOM 2520 N N . ALA A 1 325 ? 30.427 -2.700 -21.685 1.00 76.25 325 ALA A N 1
ATOM 2521 C CA . ALA A 1 325 ? 31.423 -3.104 -22.673 1.00 76.25 325 ALA A CA 1
ATOM 2522 C C . ALA A 1 325 ? 30.901 -3.159 -24.126 1.00 76.25 325 ALA A C 1
ATOM 2524 O O . ALA A 1 325 ? 31.614 -2.684 -25.017 1.00 76.25 325 ALA A O 1
ATOM 2525 N N . PRO A 1 326 ? 29.665 -3.628 -24.398 1.00 75.69 326 PRO A N 1
ATOM 2526 C CA . PRO A 1 326 ? 29.127 -3.676 -25.757 1.00 75.69 326 PRO A CA 1
ATOM 2527 C C . PRO A 1 326 ? 28.851 -2.303 -26.387 1.00 75.69 326 PRO A C 1
ATOM 2529 O O . PRO A 1 326 ? 28.732 -2.216 -27.606 1.00 75.69 326 PRO A O 1
ATOM 2532 N N . ILE A 1 327 ? 28.741 -1.219 -25.609 1.00 75.81 327 ILE A N 1
ATOM 2533 C CA . ILE A 1 327 ? 28.282 0.085 -26.123 1.00 75.81 327 ILE A CA 1
ATOM 2534 C C . ILE A 1 327 ? 29.287 0.729 -27.077 1.00 75.81 327 ILE A C 1
ATOM 2536 O O . ILE A 1 327 ? 28.884 1.288 -28.088 1.00 75.81 327 ILE A O 1
ATOM 2540 N N . ASN A 1 328 ? 30.584 0.650 -26.786 1.00 71.69 328 ASN A N 1
ATOM 2541 C CA . ASN A 1 328 ? 31.640 1.163 -27.661 1.00 71.69 328 ASN A CA 1
ATOM 2542 C C . ASN A 1 328 ? 32.890 0.295 -27.497 1.00 71.69 328 ASN A C 1
ATOM 2544 O O . ASN A 1 328 ? 33.828 0.675 -26.801 1.00 71.69 328 ASN A O 1
ATOM 2548 N N . VAL A 1 329 ? 32.857 -0.902 -28.090 1.00 63.34 329 VAL A N 1
ATOM 2549 C CA . VAL A 1 329 ? 33.858 -1.966 -27.890 1.00 63.34 329 VAL A CA 1
ATOM 2550 C C . VAL A 1 329 ? 35.288 -1.452 -28.089 1.00 63.34 329 VAL A C 1
ATOM 2552 O O . VAL A 1 329 ? 36.125 -1.646 -27.216 1.00 63.34 329 VAL A O 1
ATOM 2555 N N . GLU A 1 330 ? 35.551 -0.717 -29.172 1.00 61.78 330 GLU A N 1
ATOM 2556 C CA . GLU A 1 330 ? 36.885 -0.186 -29.492 1.00 61.78 330 GLU A CA 1
ATOM 2557 C C . GLU A 1 330 ? 37.403 0.812 -28.445 1.00 61.78 330 GLU A C 1
ATOM 2559 O O . GLU A 1 330 ? 38.565 0.757 -28.035 1.00 61.78 330 GLU A O 1
ATOM 2564 N N . THR A 1 331 ? 36.542 1.719 -27.972 1.00 65.38 331 THR A N 1
ATOM 2565 C CA . THR A 1 331 ? 36.923 2.715 -26.957 1.00 65.38 331 THR A CA 1
ATOM 2566 C C . THR A 1 331 ? 37.027 2.081 -25.572 1.00 65.38 331 THR A C 1
ATOM 2568 O O . THR A 1 331 ? 37.931 2.417 -24.809 1.00 65.38 331 THR A O 1
ATOM 2571 N N . THR A 1 332 ? 36.139 1.141 -25.249 1.00 63.62 332 THR A N 1
ATOM 2572 C CA . THR A 1 332 ? 36.167 0.353 -24.010 1.00 63.62 332 THR A CA 1
ATOM 2573 C C . THR A 1 332 ? 37.462 -0.448 -23.916 1.00 63.62 332 THR A C 1
ATOM 2575 O O . THR A 1 332 ? 38.110 -0.392 -22.876 1.00 63.62 332 THR A O 1
ATOM 2578 N N . GLN A 1 333 ? 37.877 -1.124 -24.992 1.00 61.56 333 GLN A N 1
ATOM 2579 C CA . GLN A 1 333 ? 39.124 -1.894 -25.055 1.00 61.56 333 GLN A CA 1
ATOM 2580 C C . GLN A 1 333 ? 40.345 -0.986 -24.827 1.00 61.56 333 GLN A C 1
ATOM 2582 O O . GLN A 1 333 ? 41.134 -1.219 -23.915 1.00 61.56 333 GLN A O 1
ATOM 2587 N N . ARG A 1 334 ? 40.432 0.137 -25.554 1.00 64.00 334 ARG A N 1
ATOM 2588 C CA . ARG A 1 334 ? 41.522 1.120 -25.406 1.00 64.00 334 ARG A CA 1
ATOM 2589 C C . ARG A 1 334 ? 41.589 1.730 -23.997 1.00 64.00 334 ARG A C 1
ATOM 2591 O O . ARG A 1 334 ? 42.663 1.984 -23.463 1.00 64.00 334 ARG A O 1
ATOM 2598 N N . ARG A 1 335 ? 40.439 1.973 -23.359 1.00 65.38 335 ARG A N 1
ATOM 2599 C CA . ARG A 1 335 ? 40.364 2.495 -21.977 1.00 65.38 335 ARG A CA 1
ATOM 2600 C C . ARG A 1 335 ? 40.592 1.434 -20.909 1.00 65.38 335 ARG A C 1
ATOM 2602 O O . ARG A 1 335 ? 41.008 1.779 -19.803 1.00 65.38 335 ARG A O 1
ATOM 2609 N N . LEU A 1 336 ? 40.317 0.168 -21.219 1.00 62.06 336 LEU A N 1
ATOM 2610 C CA . LEU A 1 336 ? 40.666 -0.978 -20.382 1.00 62.06 336 LEU A CA 1
ATOM 2611 C C . LEU A 1 336 ? 42.188 -1.121 -20.274 1.00 62.06 336 LEU A C 1
ATOM 2613 O O . LEU A 1 336 ? 42.676 -1.416 -19.179 1.00 62.06 336 LEU A O 1
ATOM 2617 N N . GLU A 1 337 ? 42.897 -0.876 -21.378 1.00 60.34 337 GLU A N 1
ATOM 2618 C CA . GLU A 1 337 ? 44.362 -0.881 -21.488 1.00 60.34 337 GLU A CA 1
ATOM 2619 C C . GLU A 1 337 ? 44.998 0.338 -20.795 1.00 60.34 337 GLU A C 1
ATOM 2621 O O . GLU A 1 337 ? 45.975 0.187 -20.068 1.00 60.34 337 GLU A O 1
ATOM 2626 N N . ASN A 1 338 ? 44.388 1.526 -20.906 1.00 62.03 338 ASN A N 1
ATOM 2627 C CA . ASN A 1 338 ? 44.904 2.773 -20.312 1.00 62.03 338 ASN A CA 1
ATOM 2628 C C . ASN A 1 338 ? 44.476 3.029 -18.845 1.00 62.03 338 ASN A C 1
ATOM 2630 O O . ASN A 1 338 ? 44.820 4.063 -18.277 1.00 62.03 338 ASN A O 1
ATOM 2634 N N . GLY A 1 339 ? 43.685 2.143 -18.224 1.00 60.25 339 GLY A N 1
ATOM 2635 C CA . GLY A 1 339 ? 43.225 2.256 -16.824 1.00 60.25 339 GLY A CA 1
ATOM 2636 C C . GLY A 1 339 ? 42.059 3.229 -16.558 1.00 60.25 339 GLY A C 1
ATOM 2637 O O . GLY A 1 339 ? 41.471 3.200 -15.475 1.00 60.25 339 GLY A O 1
ATOM 2638 N N . ASP A 1 340 ? 41.667 4.036 -17.545 1.00 65.06 340 ASP A N 1
ATOM 2639 C CA . ASP A 1 340 ? 40.629 5.079 -17.456 1.00 65.06 340 ASP A CA 1
ATOM 2640 C C . ASP A 1 340 ? 39.208 4.518 -17.211 1.00 65.06 340 ASP A C 1
ATOM 2642 O O . ASP A 1 340 ? 38.385 5.107 -16.505 1.00 65.06 340 ASP A O 1
ATOM 2646 N N . ILE A 1 341 ? 38.920 3.301 -17.693 1.00 73.38 341 ILE A N 1
ATOM 2647 C CA . ILE A 1 341 ? 37.600 2.668 -17.512 1.00 73.38 341 ILE A CA 1
ATOM 2648 C C . ILE A 1 341 ? 37.251 2.395 -16.037 1.00 73.38 341 ILE A C 1
ATOM 2650 O O . ILE A 1 341 ? 36.076 2.391 -15.666 1.00 73.38 341 ILE A O 1
ATOM 2654 N N . ASN A 1 342 ? 38.256 2.220 -15.171 1.00 78.50 342 ASN A N 1
ATOM 2655 C CA . ASN A 1 342 ? 38.052 1.930 -13.750 1.00 78.50 342 ASN A CA 1
ATOM 2656 C C . ASN A 1 342 ? 37.384 3.105 -13.018 1.00 78.50 342 ASN A C 1
ATOM 2658 O O . ASN A 1 342 ? 36.554 2.892 -12.130 1.00 78.50 342 ASN A O 1
ATOM 2662 N N . SER A 1 343 ? 37.703 4.344 -13.411 1.00 80.38 343 SER A N 1
ATOM 2663 C CA . SER A 1 343 ? 37.095 5.557 -12.849 1.00 80.38 343 SER A CA 1
ATOM 2664 C C . SER A 1 343 ? 35.597 5.619 -13.163 1.00 80.38 343 SER A C 1
ATOM 2666 O O . SER A 1 343 ? 34.773 5.833 -12.268 1.00 80.38 343 SER A O 1
ATOM 2668 N N . LEU A 1 344 ? 35.229 5.324 -14.415 1.00 82.12 344 LEU A N 1
ATOM 2669 C CA . LEU A 1 344 ? 33.837 5.261 -14.863 1.00 82.12 344 LEU A CA 1
ATOM 2670 C C . LEU A 1 344 ? 33.055 4.155 -14.143 1.00 82.12 344 LEU A C 1
ATOM 2672 O O . LEU A 1 344 ? 31.972 4.417 -13.618 1.00 82.12 344 LEU A O 1
ATOM 2676 N N . ILE A 1 345 ? 33.619 2.946 -14.050 1.00 83.94 345 ILE A N 1
ATOM 2677 C CA . ILE A 1 345 ? 33.009 1.822 -13.321 1.00 83.94 345 ILE A CA 1
ATOM 2678 C C . ILE A 1 345 ? 32.786 2.197 -11.853 1.00 83.94 345 ILE A C 1
ATOM 2680 O O . ILE A 1 345 ? 31.688 2.001 -11.338 1.00 83.94 345 ILE A O 1
ATOM 2684 N N . THR A 1 346 ? 33.776 2.807 -11.196 1.00 84.69 346 THR A N 1
ATOM 2685 C CA . THR A 1 346 ? 33.669 3.245 -9.793 1.00 84.69 346 THR A CA 1
ATOM 2686 C C . THR A 1 346 ? 32.584 4.313 -9.613 1.00 84.69 346 THR A C 1
ATOM 2688 O O . THR A 1 346 ? 31.847 4.309 -8.622 1.00 84.69 346 THR A O 1
ATOM 2691 N N . LYS A 1 347 ? 32.447 5.237 -10.573 1.00 86.38 347 LYS A N 1
ATOM 2692 C CA . LYS A 1 347 ? 31.407 6.275 -10.552 1.00 86.38 347 LYS A CA 1
ATOM 2693 C C . LYS A 1 347 ? 30.009 5.664 -10.690 1.00 86.38 347 LYS A C 1
ATOM 2695 O O . LYS A 1 347 ? 29.132 5.976 -9.882 1.00 86.38 347 LYS A O 1
ATOM 2700 N N . ILE A 1 348 ? 29.820 4.748 -11.642 1.00 86.94 348 ILE A N 1
ATOM 2701 C CA . ILE A 1 348 ? 28.556 4.021 -11.844 1.00 86.94 348 ILE A CA 1
ATOM 2702 C C . ILE A 1 348 ? 28.245 3.120 -10.640 1.00 86.94 348 ILE A C 1
ATOM 2704 O O . ILE A 1 348 ? 27.096 3.063 -10.199 1.00 86.94 348 ILE A O 1
ATOM 2708 N N . GLU A 1 349 ? 29.249 2.468 -10.054 1.00 87.44 349 GLU A N 1
ATOM 2709 C CA . GLU A 1 349 ? 29.104 1.641 -8.854 1.00 87.44 349 GLU A CA 1
ATOM 2710 C C . GLU A 1 349 ? 28.557 2.464 -7.687 1.00 87.44 349 GLU A C 1
ATOM 2712 O O . GLU A 1 349 ? 27.543 2.087 -7.093 1.00 87.44 349 GLU A O 1
ATOM 2717 N N . ARG A 1 350 ? 29.174 3.616 -7.395 1.00 88.00 350 ARG A N 1
ATOM 2718 C CA . ARG A 1 350 ? 28.726 4.524 -6.330 1.00 88.00 350 ARG A CA 1
ATOM 2719 C C . ARG A 1 350 ? 27.273 4.943 -6.538 1.00 88.00 350 ARG A C 1
ATOM 2721 O O . ARG A 1 350 ? 26.452 4.791 -5.638 1.00 88.00 350 ARG A O 1
ATOM 2728 N N . ARG A 1 351 ? 26.928 5.369 -7.754 1.00 87.19 351 ARG A N 1
ATOM 2729 C CA . ARG A 1 351 ? 25.560 5.765 -8.122 1.00 87.19 351 ARG A CA 1
ATOM 2730 C C . ARG A 1 351 ? 24.551 4.622 -7.976 1.00 87.19 351 ARG A C 1
ATOM 2732 O O . ARG A 1 351 ? 23.450 4.831 -7.465 1.00 87.19 351 ARG A O 1
ATOM 2739 N N . THR A 1 352 ? 24.942 3.403 -8.343 1.00 84.94 352 THR A N 1
ATOM 2740 C CA . THR A 1 352 ? 24.116 2.194 -8.192 1.00 84.94 352 THR A CA 1
ATOM 2741 C C . THR A 1 352 ? 23.892 1.853 -6.717 1.00 84.94 352 THR A C 1
ATOM 2743 O O . THR A 1 352 ? 22.772 1.529 -6.306 1.00 84.94 352 THR A O 1
ATOM 2746 N N . GLN A 1 353 ? 24.928 1.978 -5.884 1.00 84.31 353 GLN A N 1
ATOM 2747 C CA . GLN A 1 353 ? 24.823 1.811 -4.433 1.00 84.31 353 GLN A CA 1
ATOM 2748 C C . GLN A 1 353 ? 23.905 2.874 -3.812 1.00 84.31 353 GLN A C 1
ATOM 2750 O O . GLN A 1 353 ? 23.030 2.529 -3.010 1.00 84.31 353 GLN A O 1
ATOM 2755 N N . ASP A 1 354 ? 24.028 4.134 -4.235 1.00 84.25 354 ASP A N 1
ATOM 2756 C CA . ASP A 1 354 ? 23.180 5.241 -3.785 1.00 84.25 354 ASP A CA 1
ATOM 2757 C C . ASP A 1 354 ? 21.719 5.043 -4.196 1.00 84.25 354 ASP A C 1
ATOM 2759 O O . ASP A 1 354 ? 20.804 5.297 -3.407 1.00 84.25 354 ASP A O 1
ATOM 2763 N N . LEU A 1 355 ? 21.462 4.563 -5.417 1.00 82.31 355 LEU A N 1
ATOM 2764 C CA . LEU A 1 355 ? 20.115 4.223 -5.881 1.00 82.31 355 LEU A CA 1
ATOM 2765 C C . LEU A 1 355 ? 19.518 3.081 -5.049 1.00 82.31 355 LEU A C 1
ATOM 2767 O O . LEU A 1 355 ? 18.374 3.169 -4.597 1.00 82.31 355 LEU A O 1
ATOM 2771 N N . ALA A 1 356 ? 20.282 2.021 -4.786 1.00 78.56 356 ALA A N 1
ATOM 2772 C CA . ALA A 1 356 ? 19.812 0.907 -3.969 1.00 78.56 356 ALA A CA 1
ATOM 2773 C C . ALA A 1 356 ? 19.544 1.325 -2.516 1.00 78.56 356 ALA A C 1
ATOM 2775 O O . ALA A 1 356 ? 18.554 0.891 -1.920 1.00 78.56 356 ALA A O 1
ATOM 2776 N N . ALA A 1 357 ? 20.385 2.188 -1.943 1.00 78.44 357 ALA A N 1
ATOM 2777 C CA . ALA A 1 357 ? 20.156 2.775 -0.628 1.00 78.44 357 ALA A CA 1
ATOM 2778 C C . ALA A 1 357 ? 18.873 3.619 -0.616 1.00 78.44 357 ALA A C 1
ATOM 2780 O O . ALA A 1 357 ? 18.043 3.446 0.283 1.00 78.44 357 ALA A O 1
ATOM 2781 N N . ARG A 1 358 ? 18.656 4.455 -1.644 1.00 76.81 358 ARG A N 1
ATOM 2782 C CA . ARG A 1 358 ? 17.409 5.213 -1.843 1.00 76.81 358 ARG A CA 1
ATOM 2783 C C . ARG A 1 358 ? 16.197 4.280 -1.906 1.00 76.81 358 ARG A C 1
ATOM 2785 O O . ARG A 1 358 ? 15.263 4.482 -1.135 1.00 76.81 358 ARG A O 1
ATOM 2792 N N . LYS A 1 359 ? 16.237 3.210 -2.714 1.00 73.94 359 LYS A N 1
ATOM 2793 C CA . LYS A 1 359 ? 15.151 2.214 -2.855 1.00 73.94 359 LYS A CA 1
ATOM 2794 C C . LYS A 1 359 ? 14.851 1.440 -1.564 1.00 73.94 359 LYS A C 1
ATOM 2796 O O . LYS A 1 359 ? 13.682 1.237 -1.237 1.00 73.94 359 LYS A O 1
ATOM 2801 N N . ARG A 1 360 ? 15.869 1.023 -0.799 1.00 71.62 360 ARG A N 1
ATOM 2802 C CA . ARG A 1 360 ? 15.672 0.323 0.492 1.00 71.62 360 ARG A CA 1
ATOM 2803 C C . ARG A 1 360 ? 15.061 1.227 1.559 1.00 71.62 360 ARG A C 1
ATOM 2805 O O . ARG A 1 360 ? 14.281 0.754 2.383 1.00 71.62 360 ARG A O 1
ATOM 2812 N N . ASN A 1 361 ? 15.411 2.510 1.537 1.00 66.94 361 ASN A N 1
ATOM 2813 C CA . ASN A 1 361 ? 14.977 3.492 2.526 1.00 66.94 361 ASN A CA 1
ATOM 2814 C C . ASN A 1 361 ? 13.686 4.229 2.137 1.00 66.94 361 ASN A C 1
ATOM 2816 O O . ASN A 1 361 ? 13.277 5.132 2.872 1.00 66.94 361 ASN A O 1
ATOM 2820 N N . VAL A 1 362 ? 13.023 3.850 1.031 1.00 68.81 362 VAL A N 1
ATOM 2821 C CA . VAL A 1 362 ? 11.738 4.443 0.633 1.00 68.81 362 VAL A CA 1
ATOM 2822 C C . VAL A 1 362 ? 10.734 4.267 1.762 1.00 68.81 362 VAL A C 1
ATOM 2824 O O . VAL A 1 362 ? 10.389 3.154 2.176 1.00 68.81 362 VAL A O 1
ATOM 2827 N N . PHE A 1 363 ? 10.256 5.397 2.268 1.00 68.62 363 PHE A N 1
ATOM 2828 C CA . PHE A 1 363 ? 9.269 5.423 3.323 1.00 68.62 363 PHE A CA 1
ATOM 2829 C C . PHE A 1 363 ? 7.928 4.920 2.779 1.00 68.62 363 PHE A C 1
ATOM 2831 O O . PHE A 1 363 ? 7.260 5.586 1.995 1.00 68.62 363 PHE A O 1
ATOM 2838 N N . ASN A 1 364 ? 7.541 3.713 3.192 1.00 69.06 364 ASN A N 1
ATOM 2839 C CA . ASN A 1 364 ? 6.235 3.153 2.880 1.00 69.06 364 ASN A CA 1
ATOM 2840 C C . ASN A 1 364 ? 5.323 3.282 4.114 1.00 69.06 364 ASN A C 1
ATOM 2842 O O . ASN A 1 364 ? 5.496 2.513 5.069 1.00 69.06 364 ASN A O 1
ATOM 2846 N N . PRO A 1 365 ? 4.358 4.220 4.107 1.00 68.12 365 PRO A N 1
ATOM 2847 C CA . PRO A 1 365 ? 3.476 4.438 5.248 1.00 68.12 365 PRO A CA 1
ATOM 2848 C C . PRO A 1 365 ? 2.603 3.214 5.544 1.00 68.12 365 PRO A C 1
ATOM 2850 O O . PRO A 1 365 ? 2.368 2.892 6.705 1.00 68.12 365 PRO A O 1
ATOM 2853 N N . ASP A 1 366 ? 2.211 2.458 4.518 1.00 67.75 366 ASP A N 1
ATOM 2854 C CA . ASP A 1 366 ? 1.308 1.311 4.654 1.00 67.75 366 ASP A CA 1
ATOM 2855 C C . ASP A 1 366 ? 1.977 0.122 5.341 1.00 67.75 366 ASP A C 1
ATOM 2857 O O . ASP A 1 366 ? 1.352 -0.540 6.168 1.00 67.75 366 ASP A O 1
ATOM 2861 N N . LYS A 1 367 ? 3.271 -0.101 5.076 1.00 68.44 367 LYS A N 1
ATOM 2862 C CA . LYS A 1 367 ? 4.053 -1.148 5.758 1.00 68.44 367 LYS A CA 1
ATOM 2863 C C . LYS A 1 367 ? 4.193 -0.893 7.258 1.00 68.44 367 LYS A C 1
ATOM 2865 O O . LYS A 1 367 ? 4.259 -1.844 8.026 1.00 68.44 367 LYS A O 1
ATOM 2870 N N . LYS A 1 368 ? 4.241 0.376 7.676 1.00 70.75 368 LYS A N 1
ATOM 2871 C CA . LYS A 1 368 ? 4.406 0.766 9.086 1.00 70.75 368 LYS A CA 1
ATOM 2872 C C . LYS A 1 368 ? 3.094 1.129 9.779 1.00 70.75 368 LYS A C 1
ATOM 2874 O O . LYS A 1 368 ? 3.084 1.333 10.987 1.00 70.75 368 LYS A O 1
ATOM 2879 N N . LEU A 1 369 ? 1.974 1.176 9.059 1.00 71.06 369 LEU A N 1
ATOM 2880 C CA . LEU A 1 369 ? 0.702 1.651 9.602 1.00 71.06 369 LEU A CA 1
ATOM 2881 C C . LEU A 1 369 ? 0.193 0.796 10.771 1.00 71.06 369 LEU A C 1
ATOM 2883 O O . LEU A 1 369 ? -0.307 1.340 11.753 1.00 71.06 369 LEU A O 1
ATOM 2887 N N . ASN A 1 370 ? 0.326 -0.531 10.689 1.00 72.12 370 ASN A N 1
ATOM 2888 C CA . ASN A 1 370 ? -0.073 -1.424 11.782 1.00 72.12 370 ASN A CA 1
ATOM 2889 C C . ASN A 1 370 ? 0.810 -1.224 13.017 1.00 72.12 370 ASN A C 1
ATOM 2891 O O . ASN A 1 370 ? 0.291 -1.120 14.125 1.00 72.12 370 ASN A O 1
ATOM 2895 N N . GLU A 1 371 ? 2.121 -1.071 12.818 1.00 76.69 371 GLU A N 1
ATOM 2896 C CA . GLU A 1 371 ? 3.063 -0.723 13.882 1.00 76.69 371 GLU A CA 1
ATOM 2897 C C . GLU A 1 371 ? 2.659 0.604 14.548 1.00 76.69 371 GLU A C 1
ATOM 2899 O O . GLU A 1 371 ? 2.598 0.695 15.772 1.00 76.69 371 GLU A O 1
ATOM 2904 N N . MET A 1 372 ? 2.294 1.626 13.769 1.00 81.94 372 MET A N 1
ATOM 2905 C CA . MET A 1 372 ? 1.857 2.914 14.322 1.00 81.94 372 MET A CA 1
ATOM 2906 C C . MET A 1 372 ? 0.541 2.814 15.087 1.00 81.94 372 MET A C 1
ATOM 2908 O O . MET A 1 372 ? 0.414 3.424 16.144 1.00 81.94 372 MET A O 1
ATOM 2912 N N . LYS A 1 373 ? -0.421 2.016 14.612 1.00 76.44 373 LYS A N 1
ATOM 2913 C CA . LYS A 1 373 ? -1.674 1.758 15.341 1.00 76.44 373 LYS A CA 1
ATOM 2914 C C . LYS A 1 373 ? -1.421 1.077 16.681 1.00 76.44 373 LYS A C 1
ATOM 2916 O O . LYS A 1 373 ? -2.044 1.456 17.665 1.00 76.44 373 LYS A O 1
ATOM 2921 N N . ILE A 1 374 ? -0.491 0.121 16.729 1.00 73.06 374 ILE A N 1
ATOM 2922 C CA . ILE A 1 374 ? -0.079 -0.533 17.977 1.00 73.06 374 ILE A CA 1
ATOM 2923 C C . ILE A 1 374 ? 0.519 0.504 18.929 1.00 73.06 374 ILE A C 1
ATOM 2925 O O . ILE A 1 374 ? 0.067 0.620 20.063 1.00 73.06 374 ILE A O 1
ATOM 2929 N N . ASN A 1 375 ? 1.491 1.299 18.471 1.00 78.81 375 ASN A N 1
ATOM 2930 C CA . ASN A 1 375 ? 2.112 2.323 19.315 1.00 78.81 375 ASN A CA 1
ATOM 2931 C C . ASN A 1 375 ? 1.089 3.371 19.795 1.00 78.81 375 ASN A C 1
ATOM 2933 O O . ASN A 1 375 ? 1.131 3.756 20.960 1.00 78.81 375 ASN A O 1
ATOM 2937 N N . MET A 1 376 ? 0.137 3.778 18.946 1.00 82.31 376 MET A N 1
ATOM 2938 C CA . MET A 1 376 ? -0.957 4.676 19.333 1.00 82.31 376 MET A CA 1
ATOM 2939 C C . MET A 1 376 ? -1.838 4.057 20.423 1.00 82.31 376 MET A C 1
ATOM 2941 O O . MET A 1 376 ? -2.083 4.690 21.446 1.00 82.31 376 MET A O 1
ATOM 2945 N N . ALA A 1 377 ? -2.252 2.798 20.247 1.00 75.31 377 ALA A N 1
ATOM 2946 C CA . ALA A 1 377 ? -3.060 2.076 21.226 1.00 75.31 377 ALA A CA 1
ATOM 2947 C C . ALA A 1 377 ? -2.342 1.934 22.579 1.00 75.31 377 ALA A C 1
ATOM 2949 O O . ALA A 1 377 ? -2.982 2.016 23.624 1.00 75.31 377 ALA A O 1
ATOM 2950 N N . TYR A 1 378 ? -1.013 1.784 22.581 1.00 75.81 378 TYR A N 1
ATOM 2951 C CA . TYR A 1 378 ? -0.212 1.794 23.809 1.00 75.81 378 TYR A CA 1
ATOM 2952 C C . TYR A 1 378 ? -0.248 3.147 24.530 1.00 75.81 378 TYR A C 1
ATOM 2954 O O . TYR A 1 378 ? -0.378 3.177 25.753 1.00 75.81 378 TYR A O 1
ATOM 2962 N N . VAL A 1 379 ? -0.165 4.266 23.803 1.00 79.44 379 VAL A N 1
ATOM 2963 C CA . VAL A 1 379 ? -0.275 5.610 24.402 1.00 79.44 379 VAL A CA 1
ATOM 2964 C C . VAL A 1 379 ? -1.703 5.865 24.906 1.00 79.44 379 VAL A C 1
ATOM 2966 O O . VAL A 1 379 ? -1.884 6.406 25.995 1.00 79.44 379 VAL A O 1
ATOM 2969 N N . GLU A 1 380 ? -2.727 5.406 24.184 1.00 82.69 380 GLU A N 1
ATOM 2970 C CA . GLU A 1 380 ? -4.126 5.452 24.635 1.00 82.69 380 GLU A CA 1
ATOM 2971 C C . GLU A 1 380 ? -4.369 4.597 25.887 1.00 82.69 380 GLU A C 1
ATOM 2973 O O . GLU A 1 380 ? -5.081 5.016 26.802 1.00 82.69 380 GLU A O 1
ATOM 2978 N N . TRP A 1 381 ? -3.772 3.404 25.957 1.00 82.06 381 TRP A N 1
ATOM 2979 C CA . TRP A 1 381 ? -3.796 2.566 27.154 1.00 82.06 381 TRP A CA 1
ATOM 2980 C C . TRP A 1 381 ? -3.111 3.272 28.323 1.00 82.06 381 TRP A C 1
ATOM 2982 O O . TRP A 1 381 ? -3.708 3.370 29.396 1.00 82.06 381 TRP A O 1
ATOM 2992 N N . TYR A 1 382 ? -1.920 3.845 28.104 1.00 81.62 382 TYR A N 1
ATOM 2993 C CA . TYR A 1 382 ? -1.213 4.630 29.119 1.00 81.62 382 TYR A CA 1
ATOM 2994 C C . TYR A 1 382 ? -2.079 5.771 29.641 1.00 81.62 382 TYR A C 1
ATOM 2996 O O . TYR A 1 382 ? -2.180 5.970 30.853 1.00 81.62 382 TYR A O 1
ATOM 3004 N N . LYS A 1 383 ? -2.777 6.465 28.737 1.00 84.00 383 LYS A N 1
ATOM 3005 C CA . LYS A 1 383 ? -3.719 7.515 29.102 1.00 84.00 383 LYS A CA 1
ATOM 3006 C C . LYS A 1 383 ? -4.788 7.021 30.075 1.00 84.00 383 LYS A C 1
ATOM 3008 O O . LYS A 1 383 ? -4.964 7.603 31.143 1.00 84.00 383 LYS A O 1
ATOM 3013 N N . LYS A 1 384 ? -5.424 5.888 29.769 1.00 81.25 384 LYS A N 1
ATOM 3014 C CA . LYS A 1 384 ? -6.453 5.274 30.628 1.00 81.25 384 LYS A CA 1
ATOM 3015 C C . LYS A 1 384 ? -5.916 4.862 32.005 1.00 81.25 384 LYS A C 1
ATOM 3017 O O . LYS A 1 384 ? -6.562 5.139 33.011 1.00 81.25 384 LYS A O 1
ATOM 3022 N N . VAL A 1 385 ? -4.738 4.238 32.079 1.00 78.38 385 VAL A N 1
ATOM 3023 C CA . VAL A 1 385 ? -4.163 3.750 33.356 1.00 78.38 385 VAL A CA 1
ATOM 3024 C C . VAL A 1 385 ? -3.502 4.844 34.206 1.00 78.38 385 VAL A C 1
ATOM 3026 O O . VAL A 1 385 ? -3.033 4.577 35.319 1.00 78.38 385 VAL A O 1
ATOM 3029 N N . SER A 1 386 ? -3.433 6.073 33.693 1.00 81.69 386 SER A N 1
ATOM 3030 C CA . SER A 1 386 ? -2.850 7.230 34.386 1.00 81.69 386 SER A CA 1
ATOM 3031 C C . SER A 1 386 ? -3.898 8.099 35.085 1.00 81.69 386 SER A C 1
ATOM 3033 O O . SER A 1 386 ? -3.545 8.958 35.887 1.00 81.69 386 SER A O 1
ATOM 3035 N N . VAL A 1 387 ? -5.193 7.845 34.857 1.00 80.50 387 VAL A N 1
ATOM 3036 C CA . VAL A 1 387 ? -6.304 8.587 35.482 1.00 80.50 387 VAL A CA 1
ATOM 3037 C C . VAL A 1 387 ? -6.217 8.630 37.019 1.00 80.50 387 VAL A C 1
ATOM 3039 O O . VAL A 1 387 ? -6.348 9.722 37.572 1.00 80.50 387 VAL A O 1
ATOM 3042 N N . PRO A 1 388 ? -5.924 7.526 37.746 1.00 73.12 388 PRO A N 1
ATOM 3043 C CA . PRO A 1 388 ? -5.794 7.581 39.209 1.00 73.12 388 PRO A CA 1
ATOM 3044 C C . PRO A 1 388 ? -4.603 8.417 39.708 1.00 73.12 388 PRO A C 1
ATOM 3046 O O . PRO A 1 388 ? -4.530 8.725 40.893 1.00 73.12 388 PRO A O 1
ATOM 3049 N N . ARG A 1 389 ? -3.663 8.761 38.818 1.00 75.06 389 ARG A N 1
ATOM 3050 C CA . ARG A 1 389 ? -2.384 9.431 39.103 1.00 75.06 389 ARG A CA 1
ATOM 3051 C C . ARG A 1 389 ? -2.333 10.851 38.520 1.00 75.06 389 ARG A C 1
ATOM 3053 O O . ARG A 1 389 ? -1.293 11.302 38.056 1.00 75.06 389 ARG A O 1
ATOM 3060 N N . GLY A 1 390 ? -3.482 11.526 38.476 1.00 76.88 390 GLY A N 1
ATOM 3061 C CA . GLY A 1 390 ? -3.593 12.906 37.983 1.00 76.88 390 GLY A CA 1
ATOM 3062 C C . GLY A 1 390 ? -3.759 13.048 36.473 1.00 76.88 390 GLY A C 1
ATOM 3063 O O . GLY A 1 390 ? -3.985 14.153 36.004 1.00 76.88 390 GLY A O 1
ATOM 3064 N N . GLY A 1 391 ? -3.748 11.944 35.722 1.00 86.38 391 GLY A N 1
ATOM 3065 C CA . GLY A 1 391 ? -3.821 11.960 34.265 1.00 86.38 391 GLY A CA 1
ATOM 3066 C C . GLY A 1 391 ? -2.463 11.698 33.623 1.00 86.38 391 GLY A C 1
ATOM 3067 O O . GLY A 1 391 ? -1.425 11.645 34.279 1.00 86.38 391 GLY A O 1
ATOM 3068 N N . TYR A 1 392 ? -2.478 11.455 32.317 1.00 90.25 392 TYR A N 1
ATOM 3069 C CA . TYR A 1 392 ? -1.310 10.952 31.589 1.00 90.25 392 TYR A CA 1
ATOM 3070 C C . TYR A 1 392 ? -0.211 11.996 31.376 1.00 90.25 392 TYR A C 1
ATOM 3072 O O . TYR A 1 392 ? 0.959 11.626 31.347 1.00 90.25 392 TYR A O 1
ATOM 3080 N N . TYR A 1 393 ? -0.581 13.276 31.277 1.00 93.19 393 TYR A N 1
ATOM 3081 C CA . TYR A 1 393 ? 0.357 14.395 31.226 1.00 93.19 393 TYR A CA 1
ATOM 3082 C C . TYR A 1 393 ? 1.185 14.463 32.516 1.00 93.19 393 TYR A C 1
ATOM 3084 O O . TYR A 1 393 ? 2.403 14.272 32.491 1.00 93.19 393 TYR A O 1
ATOM 3092 N N . ASP A 1 394 ? 0.507 14.625 33.655 1.00 91.38 394 ASP A N 1
ATOM 3093 C CA . ASP A 1 394 ? 1.130 14.748 34.974 1.00 91.38 394 ASP A CA 1
ATOM 3094 C C . ASP A 1 394 ? 1.867 13.474 35.392 1.00 91.38 394 ASP A C 1
ATOM 3096 O O . ASP A 1 394 ? 2.992 13.535 35.892 1.00 91.38 394 ASP A O 1
ATOM 3100 N N . SER A 1 395 ? 1.289 12.300 35.109 1.00 88.69 395 SER A N 1
ATOM 3101 C CA . SER A 1 395 ? 1.971 11.020 35.321 1.00 88.69 395 SER A CA 1
ATOM 3102 C C . SER A 1 395 ? 3.275 10.963 34.530 1.00 88.69 395 SER A C 1
ATOM 3104 O O . SER A 1 395 ? 4.321 10.678 35.102 1.00 88.69 395 SER A O 1
ATOM 3106 N N . PHE A 1 396 ? 3.272 11.307 33.242 1.00 89.06 396 PHE A N 1
ATOM 3107 C CA . PHE A 1 396 ? 4.485 11.264 32.424 1.00 89.06 396 PHE A CA 1
ATOM 3108 C C . PHE A 1 396 ? 5.542 12.294 32.856 1.00 89.06 396 PHE A C 1
ATOM 3110 O O . PHE A 1 396 ? 6.751 12.012 32.803 1.00 89.06 396 PHE A O 1
ATOM 3117 N N . ARG A 1 397 ? 5.102 13.475 33.309 1.00 85.81 397 ARG A N 1
ATOM 3118 C CA . ARG A 1 397 ? 5.961 14.524 33.873 1.00 85.81 397 ARG A CA 1
ATOM 3119 C C . ARG A 1 397 ? 6.640 14.042 35.157 1.00 85.81 397 ARG A C 1
ATOM 3121 O O . ARG A 1 397 ? 7.862 14.146 35.272 1.00 85.81 397 ARG A O 1
ATOM 3128 N N . ASN A 1 398 ? 5.898 13.425 36.072 1.00 81.50 398 ASN A N 1
ATOM 3129 C CA . ASN A 1 398 ? 6.368 13.153 37.436 1.00 81.50 398 ASN A CA 1
ATOM 3130 C C . ASN A 1 398 ? 6.964 11.743 37.633 1.00 81.50 398 ASN A C 1
ATOM 3132 O O . ASN A 1 398 ? 7.812 11.539 38.502 1.00 81.50 398 ASN A O 1
ATOM 3136 N N . GLU A 1 399 ? 6.593 10.761 36.810 1.00 70.88 399 GLU A N 1
ATOM 3137 C CA . GLU A 1 399 ? 6.954 9.347 36.985 1.00 70.88 399 GLU A CA 1
ATOM 3138 C C . GLU A 1 399 ? 8.443 9.058 36.663 1.00 70.88 399 GLU A C 1
ATOM 3140 O O . GLU A 1 399 ? 9.015 9.567 35.696 1.00 70.88 399 GLU A O 1
ATOM 3145 N N . ARG A 1 400 ? 9.096 8.210 37.477 1.00 60.94 400 ARG A N 1
ATOM 3146 C CA . ARG A 1 400 ? 10.460 7.664 37.255 1.00 60.94 400 ARG A CA 1
ATOM 3147 C C . ARG A 1 400 ? 10.444 6.131 37.087 1.00 60.94 400 ARG A C 1
ATOM 3149 O O . ARG A 1 400 ? 11.349 5.443 37.540 1.00 60.94 400 ARG A O 1
ATOM 3156 N N . SER A 1 401 ? 9.373 5.584 36.509 1.00 65.94 401 SER A N 1
ATOM 3157 C CA . SER A 1 401 ? 9.141 4.136 36.405 1.00 65.94 401 SER A CA 1
ATOM 3158 C C . SER A 1 401 ? 9.511 3.569 35.026 1.00 65.94 401 SER A C 1
ATOM 3160 O O . SER A 1 401 ? 9.521 4.293 34.028 1.00 65.94 401 SER A O 1
ATOM 3162 N N . LYS A 1 402 ? 9.687 2.241 34.946 1.00 66.75 402 LYS A N 1
ATOM 3163 C CA . LYS A 1 402 ? 9.831 1.491 33.680 1.00 66.75 402 LYS A CA 1
ATOM 3164 C C . LYS A 1 402 ? 8.685 1.750 32.684 1.00 66.75 402 LYS A C 1
ATOM 3166 O O . LYS A 1 402 ? 8.878 1.641 31.478 1.00 66.75 402 LYS A O 1
ATOM 3171 N N . ARG A 1 403 ? 7.488 2.129 33.163 1.00 68.31 403 ARG A N 1
ATOM 3172 C CA . ARG A 1 403 ? 6.349 2.478 32.292 1.00 68.31 403 ARG A CA 1
ATOM 3173 C C . ARG A 1 403 ? 6.623 3.755 31.500 1.00 68.31 403 ARG A C 1
ATOM 3175 O O . ARG A 1 403 ? 6.277 3.814 30.326 1.00 68.31 403 ARG A O 1
ATOM 3182 N N . ARG A 1 404 ? 7.283 4.752 32.103 1.00 78.56 404 ARG A N 1
ATOM 3183 C CA . ARG A 1 404 ? 7.664 5.989 31.407 1.00 78.56 404 ARG A CA 1
ATOM 3184 C C . ARG A 1 404 ? 8.664 5.712 30.289 1.00 78.56 404 ARG A C 1
ATOM 3186 O O . ARG A 1 404 ? 8.497 6.252 29.204 1.00 78.56 404 ARG A O 1
ATOM 3193 N N . GLU A 1 405 ? 9.664 4.867 30.531 1.00 82.31 405 GLU A N 1
ATOM 3194 C CA . GLU A 1 405 ? 10.662 4.489 29.517 1.00 82.31 405 GLU A CA 1
ATOM 3195 C C . GLU A 1 405 ? 10.013 3.834 28.295 1.00 82.31 405 GLU A C 1
ATOM 3197 O O . GLU A 1 405 ? 10.289 4.222 27.157 1.00 82.31 405 GLU A O 1
ATOM 3202 N N . GLU A 1 406 ? 9.080 2.906 28.522 1.00 81.38 406 GLU A N 1
ATOM 3203 C CA . GLU A 1 406 ? 8.338 2.273 27.434 1.00 81.38 406 GLU A CA 1
ATOM 3204 C C . GLU A 1 406 ? 7.504 3.306 26.663 1.00 81.38 406 GLU A C 1
ATOM 3206 O O . GLU A 1 406 ? 7.524 3.319 25.435 1.00 81.38 406 GLU A O 1
ATOM 3211 N N . ILE A 1 407 ? 6.845 4.249 27.342 1.00 86.69 407 ILE A N 1
ATOM 3212 C CA . ILE A 1 407 ? 6.090 5.311 26.660 1.00 86.69 407 ILE A CA 1
ATOM 3213 C C . ILE A 1 407 ? 6.993 6.270 25.890 1.00 86.69 407 ILE A C 1
ATOM 3215 O O . ILE A 1 407 ? 6.640 6.628 24.769 1.00 86.69 407 ILE A O 1
ATOM 3219 N N . VAL A 1 408 ? 8.176 6.623 26.402 1.00 88.38 408 VAL A N 1
ATOM 3220 C CA . VAL A 1 408 ? 9.169 7.405 25.644 1.00 88.38 408 VAL A CA 1
ATOM 3221 C C . VAL A 1 408 ? 9.554 6.672 24.360 1.00 88.38 408 VAL A C 1
ATOM 3223 O O . VAL A 1 408 ? 9.599 7.289 23.295 1.00 88.38 408 VAL A O 1
ATOM 3226 N N . LYS A 1 409 ? 9.763 5.352 24.414 1.00 88.25 409 LYS A N 1
ATOM 3227 C CA . LYS A 1 409 ? 10.052 4.538 23.226 1.00 88.25 409 LYS A CA 1
ATOM 3228 C C . LYS A 1 409 ? 8.900 4.575 22.217 1.00 88.25 409 LYS A C 1
ATOM 3230 O O . LYS A 1 409 ? 9.133 4.855 21.042 1.00 88.25 409 LYS A O 1
ATOM 3235 N N . ARG A 1 410 ? 7.657 4.344 22.660 1.00 87.38 410 ARG A N 1
ATOM 3236 C CA . ARG A 1 410 ? 6.456 4.357 21.794 1.00 87.38 410 ARG A CA 1
ATOM 3237 C C . ARG A 1 410 ? 6.216 5.731 21.166 1.00 87.38 410 ARG A C 1
ATOM 3239 O O . ARG A 1 410 ? 6.030 5.822 19.953 1.00 87.38 410 ARG A O 1
ATOM 3246 N N . LYS A 1 411 ? 6.301 6.790 21.974 1.00 92.38 411 LYS A N 1
ATOM 3247 C CA . LYS A 1 411 ? 6.269 8.198 21.554 1.00 92.38 411 LYS A CA 1
ATOM 3248 C C . LYS A 1 411 ? 7.319 8.473 20.480 1.00 92.38 411 LYS A C 1
ATOM 3250 O O . LYS A 1 411 ? 6.973 8.947 19.407 1.00 92.38 411 LYS A O 1
ATOM 3255 N N . THR A 1 412 ? 8.574 8.095 20.721 1.00 92.00 412 THR A N 1
ATOM 3256 C CA . THR A 1 412 ? 9.686 8.334 19.785 1.00 92.00 412 THR A CA 1
ATOM 3257 C C . THR A 1 412 ? 9.441 7.671 18.428 1.00 92.00 412 THR A C 1
ATOM 3259 O O . THR A 1 412 ? 9.668 8.289 17.388 1.00 92.00 412 THR A O 1
ATOM 3262 N N . ILE A 1 413 ? 8.932 6.433 18.417 1.00 89.31 413 ILE A N 1
ATOM 3263 C CA . ILE A 1 413 ? 8.576 5.715 17.183 1.00 89.31 413 ILE A CA 1
ATOM 3264 C C . ILE A 1 413 ? 7.478 6.464 16.411 1.00 89.31 413 ILE A C 1
ATOM 3266 O O . ILE A 1 413 ? 7.608 6.667 15.200 1.00 89.31 413 ILE A O 1
ATOM 3270 N N . LEU A 1 414 ? 6.427 6.914 17.106 1.00 91.06 414 LEU A N 1
ATOM 3271 C CA . LEU A 1 414 ? 5.342 7.698 16.508 1.00 91.06 414 LEU A CA 1
ATOM 3272 C C . LEU A 1 414 ? 5.855 9.027 15.939 1.00 91.06 414 LEU A C 1
ATOM 3274 O O . LEU A 1 414 ? 5.545 9.354 14.794 1.00 91.06 414 LEU A O 1
ATOM 3278 N N . THR A 1 415 ? 6.687 9.756 16.682 1.00 93.06 415 THR A N 1
ATOM 3279 C CA . THR A 1 415 ? 7.263 11.031 16.233 1.00 93.06 415 THR A CA 1
ATOM 3280 C C . THR A 1 415 ? 8.133 10.854 15.000 1.00 93.06 415 THR A C 1
ATOM 3282 O O . THR A 1 415 ? 7.963 11.570 14.015 1.00 93.06 415 THR A O 1
ATOM 3285 N N . GLN A 1 416 ? 9.012 9.852 14.979 1.00 90.94 416 GLN A N 1
ATOM 3286 C CA . GLN A 1 416 ? 9.833 9.565 13.800 1.00 90.94 416 GLN A CA 1
ATOM 3287 C C . GLN A 1 416 ? 8.988 9.221 12.569 1.00 90.94 416 GLN A C 1
ATOM 3289 O O . GLN A 1 416 ? 9.347 9.600 11.452 1.00 90.94 416 GLN A O 1
ATOM 3294 N N . TYR A 1 417 ? 7.881 8.500 12.754 1.00 90.12 417 TYR A N 1
ATOM 3295 C CA . TYR A 1 417 ? 6.952 8.199 11.672 1.00 90.12 417 TYR A CA 1
ATOM 3296 C C . TYR A 1 417 ? 6.263 9.462 11.161 1.00 90.12 417 TYR A C 1
ATOM 3298 O O . TYR A 1 417 ? 6.333 9.730 9.965 1.00 90.12 417 TYR A O 1
ATOM 3306 N N . TRP A 1 418 ? 5.656 10.267 12.033 1.00 89.75 418 TRP A N 1
ATOM 3307 C CA . TRP A 1 418 ? 4.901 11.450 11.616 1.00 89.75 418 TRP A CA 1
ATOM 3308 C C . TRP A 1 418 ? 5.782 12.566 11.054 1.00 89.75 418 TRP A C 1
ATOM 3310 O O . TRP A 1 418 ? 5.388 13.207 10.085 1.00 89.75 418 TRP A O 1
ATOM 3320 N N . VAL A 1 419 ? 7.015 12.727 11.540 1.00 90.00 419 VAL A N 1
ATOM 3321 C CA . VAL A 1 419 ? 8.006 13.613 10.906 1.00 90.00 419 VAL A CA 1
ATOM 3322 C C . VAL A 1 419 ? 8.324 13.148 9.479 1.00 90.00 419 VAL A C 1
ATOM 3324 O O . VAL A 1 419 ? 8.388 13.968 8.566 1.00 90.00 419 VAL A O 1
ATOM 3327 N N . LYS A 1 420 ? 8.491 11.836 9.249 1.00 86.75 420 LYS A N 1
ATOM 3328 C CA . LYS A 1 420 ? 8.707 11.286 7.896 1.00 86.75 420 LYS A CA 1
ATOM 3329 C C . LYS A 1 420 ? 7.466 11.421 7.014 1.00 86.75 420 LYS A C 1
ATOM 3331 O O . LYS A 1 420 ? 7.612 11.781 5.852 1.00 86.75 420 LYS A O 1
ATOM 3336 N N . MET A 1 421 ? 6.272 11.187 7.563 1.00 84.31 421 MET A N 1
ATOM 3337 C CA . MET A 1 421 ? 4.992 11.399 6.878 1.00 84.31 421 MET A CA 1
ATOM 3338 C C . MET A 1 421 ? 4.856 12.834 6.381 1.00 84.31 421 MET A C 1
ATOM 3340 O O . MET A 1 421 ? 4.502 13.041 5.225 1.00 84.31 421 MET A O 1
ATOM 3344 N N . VAL A 1 422 ? 5.139 13.814 7.244 1.00 84.75 422 VAL A N 1
ATOM 3345 C CA . VAL A 1 422 ? 5.015 15.233 6.905 1.00 84.75 422 VAL A CA 1
ATOM 3346 C C . VAL A 1 422 ? 6.012 15.612 5.813 1.00 84.75 422 VAL A C 1
ATOM 3348 O O . VAL A 1 422 ? 5.607 16.150 4.787 1.00 84.75 422 VAL A O 1
ATOM 3351 N N . LYS A 1 423 ? 7.283 15.218 5.961 1.00 82.50 423 LYS A N 1
ATOM 3352 C CA . LYS A 1 423 ? 8.312 15.438 4.931 1.00 82.50 423 LYS A CA 1
ATOM 3353 C C . LYS A 1 423 ? 7.940 14.812 3.583 1.00 82.50 423 LYS A C 1
ATOM 3355 O O . LYS A 1 423 ? 8.159 15.418 2.543 1.00 82.50 423 LYS A O 1
ATOM 3360 N N . GLU A 1 424 ? 7.378 13.606 3.590 1.00 77.94 424 GLU A N 1
ATOM 3361 C CA . GLU A 1 424 ? 6.923 12.918 2.377 1.00 77.94 424 GLU A CA 1
ATOM 3362 C C . GLU A 1 424 ? 5.709 13.604 1.733 1.00 77.94 424 GLU A C 1
ATOM 3364 O O . GLU A 1 424 ? 5.587 13.618 0.510 1.00 77.94 424 GLU A O 1
ATOM 3369 N N . ALA A 1 425 ? 4.820 14.198 2.532 1.00 76.81 425 ALA A N 1
ATOM 3370 C CA . ALA A 1 425 ? 3.699 14.978 2.017 1.00 76.81 425 ALA A CA 1
ATOM 3371 C C . ALA A 1 425 ? 4.173 16.262 1.316 1.00 76.81 425 ALA A C 1
ATOM 3373 O O . ALA A 1 425 ? 3.631 16.619 0.273 1.00 76.81 425 ALA A O 1
ATOM 3374 N N . GLU A 1 426 ? 5.192 16.940 1.849 1.00 76.44 426 GLU A N 1
ATOM 3375 C CA . GLU A 1 426 ? 5.720 18.189 1.277 1.00 76.44 426 GLU A CA 1
ATOM 3376 C C . GLU A 1 426 ? 6.518 17.990 -0.018 1.00 76.44 426 GLU A C 1
ATOM 3378 O O . GLU A 1 426 ? 6.553 18.881 -0.867 1.00 76.44 426 GLU A O 1
ATOM 3383 N N . LYS A 1 427 ? 7.086 16.796 -0.221 1.00 72.44 427 LYS A N 1
ATOM 3384 C CA . LYS A 1 427 ? 7.718 16.393 -1.489 1.00 72.44 427 LYS A CA 1
ATOM 3385 C C . LYS A 1 427 ? 6.720 16.156 -2.627 1.00 72.44 427 LYS A C 1
ATOM 3387 O O . LYS A 1 427 ? 7.123 16.001 -3.774 1.00 72.44 427 LYS A O 1
ATOM 3392 N N . ARG A 1 428 ? 5.415 16.097 -2.347 1.00 69.50 428 ARG A N 1
ATOM 3393 C CA . ARG A 1 428 ? 4.386 15.818 -3.362 1.00 69.50 428 ARG A CA 1
ATOM 3394 C C . ARG A 1 428 ? 3.844 17.116 -3.978 1.00 69.50 428 ARG A C 1
ATOM 3396 O O . ARG A 1 428 ? 3.739 18.125 -3.282 1.00 69.50 428 ARG A O 1
ATOM 3403 N N . PRO A 1 429 ? 3.459 17.109 -5.268 1.00 62.25 429 PRO A N 1
ATOM 3404 C CA . PRO A 1 429 ? 2.834 18.260 -5.922 1.00 62.25 429 PRO A CA 1
ATOM 3405 C C . PRO A 1 429 ? 1.446 18.527 -5.336 1.00 62.25 429 PRO A C 1
ATOM 3407 O O . PRO A 1 429 ? 0.816 17.618 -4.794 1.00 62.25 429 PRO A O 1
ATOM 3410 N N . GLN A 1 430 ? 0.921 19.742 -5.510 1.00 57.75 430 GLN A N 1
ATOM 3411 C CA . GLN A 1 430 ? -0.297 20.214 -4.828 1.00 57.75 430 GLN A CA 1
ATOM 3412 C C . GLN A 1 430 ? -1.485 19.221 -4.857 1.00 57.75 430 GLN A C 1
ATOM 3414 O O . GLN A 1 430 ? -2.098 18.979 -3.818 1.00 57.75 430 GLN A O 1
ATOM 3419 N N . LYS A 1 431 ? -1.794 18.580 -6.000 1.00 58.41 431 LYS A N 1
ATOM 3420 C CA . LYS A 1 431 ? -2.929 17.634 -6.116 1.00 58.41 431 LYS A CA 1
ATOM 3421 C C . LYS A 1 431 ? -2.680 16.259 -5.475 1.00 58.41 431 LYS A C 1
ATOM 3423 O O . LYS A 1 431 ? -3.536 15.772 -4.737 1.00 58.41 431 LYS A O 1
ATOM 3428 N N . GLU A 1 432 ? -1.536 15.619 -5.735 1.00 53.66 432 GLU A N 1
ATOM 3429 C CA . GLU A 1 432 ? -1.210 14.315 -5.122 1.00 53.66 432 GLU A CA 1
ATOM 3430 C C . GLU A 1 432 ? -0.917 14.457 -3.621 1.00 53.66 432 GLU A C 1
ATOM 3432 O O . GLU A 1 432 ? -1.281 13.582 -2.831 1.00 53.66 432 GLU A O 1
ATOM 3437 N N . GLY A 1 433 ? -0.314 15.585 -3.230 1.00 58.34 433 GLY A N 1
ATOM 3438 C CA . GLY A 1 433 ? -0.159 16.018 -1.848 1.00 58.34 433 GLY A CA 1
ATOM 3439 C C . GLY A 1 433 ? -1.514 16.086 -1.156 1.00 58.34 433 GLY A C 1
ATOM 3440 O O . GLY A 1 433 ? -1.692 15.414 -0.151 1.00 58.34 433 GLY A O 1
ATOM 3441 N N . LYS A 1 434 ? -2.518 16.761 -1.736 1.00 61.09 434 LYS A N 1
ATOM 3442 C CA . LYS A 1 434 ? -3.880 16.835 -1.168 1.00 61.09 434 LYS A CA 1
ATOM 3443 C C . LYS A 1 434 ? -4.511 15.453 -0.932 1.00 61.09 434 LYS A C 1
ATOM 3445 O O . LYS A 1 434 ? -5.062 15.211 0.137 1.00 61.09 434 LYS A O 1
ATOM 3450 N N . PHE A 1 435 ? -4.370 14.506 -1.864 1.00 59.19 435 PHE A N 1
ATOM 3451 C CA . PHE A 1 435 ? -4.868 13.132 -1.669 1.00 59.19 435 PHE A CA 1
ATOM 3452 C C . PHE A 1 435 ? -4.122 12.380 -0.551 1.00 59.19 435 PHE A C 1
ATOM 3454 O O . PHE A 1 435 ? -4.738 11.705 0.278 1.00 59.19 435 PHE A O 1
ATOM 3461 N N . PHE A 1 436 ? -2.792 12.504 -0.507 1.00 61.88 436 PHE A N 1
ATOM 3462 C CA . PHE A 1 436 ? -1.967 11.930 0.558 1.00 61.88 436 PHE A CA 1
ATOM 3463 C C . PHE A 1 436 ? -2.308 12.541 1.926 1.00 61.88 436 PHE A C 1
ATOM 3465 O O . PHE A 1 436 ? -2.410 11.814 2.914 1.00 61.88 436 PHE A O 1
ATOM 3472 N N . LEU A 1 437 ? -2.566 13.849 1.967 1.00 65.06 437 LEU A N 1
ATOM 3473 C CA . LEU A 1 437 ? -2.970 14.601 3.150 1.00 65.06 437 LEU A CA 1
ATOM 3474 C C . LEU A 1 437 ? -4.319 14.124 3.689 1.00 65.06 437 LEU A C 1
ATOM 3476 O O . LEU A 1 437 ? -4.383 13.783 4.864 1.00 65.06 437 LEU A O 1
ATOM 3480 N N . ILE A 1 438 ? -5.348 13.966 2.847 1.00 64.75 438 ILE A N 1
ATOM 3481 C CA . ILE A 1 438 ? -6.673 13.453 3.263 1.00 64.75 438 ILE A CA 1
ATOM 3482 C C . ILE A 1 438 ? -6.553 12.080 3.942 1.00 64.75 438 ILE A C 1
ATOM 3484 O O . ILE A 1 438 ? -7.170 11.827 4.977 1.00 64.75 438 ILE A O 1
ATOM 3488 N N . ARG A 1 439 ? -5.708 11.191 3.401 1.00 64.69 439 ARG A N 1
ATOM 3489 C CA . ARG A 1 439 ? -5.476 9.852 3.969 1.00 64.69 439 ARG A CA 1
ATOM 3490 C C . ARG A 1 439 ? -4.848 9.898 5.368 1.00 64.69 439 ARG A C 1
ATOM 3492 O O . ARG A 1 439 ? -5.058 8.981 6.163 1.00 64.69 439 ARG A O 1
ATOM 3499 N N . CYS A 1 440 ? -4.068 10.934 5.658 1.00 69.50 440 CYS A N 1
ATOM 3500 C CA . CYS A 1 440 ? -3.258 11.042 6.869 1.00 69.50 440 CYS A CA 1
ATOM 3501 C C . CYS A 1 440 ? -3.835 12.020 7.896 1.00 69.50 440 CYS A C 1
ATOM 3503 O O . CYS A 1 440 ? -3.457 11.946 9.061 1.00 69.50 440 CYS A O 1
ATOM 3505 N N . LEU A 1 441 ? -4.767 12.881 7.483 1.00 73.25 441 LEU A N 1
ATOM 3506 C CA . LEU A 1 441 ? -5.300 14.009 8.243 1.00 73.25 441 LEU A CA 1
ATOM 3507 C C . LEU A 1 441 ? -5.837 13.589 9.615 1.00 73.25 441 LEU A C 1
ATOM 3509 O O . LEU A 1 441 ? -5.352 14.037 10.650 1.00 73.25 441 LEU A O 1
ATOM 3513 N N . TYR A 1 442 ? -6.773 12.638 9.632 1.00 75.94 442 TYR A N 1
ATOM 3514 C CA . TYR A 1 442 ? -7.412 12.169 10.863 1.00 75.94 442 TYR A CA 1
ATOM 3515 C C . TYR A 1 442 ? -6.430 11.450 11.796 1.00 75.94 442 TYR A C 1
ATOM 3517 O O . TYR A 1 442 ? -6.437 11.671 13.007 1.00 75.94 442 TYR A O 1
ATOM 3525 N N . GLY A 1 443 ? -5.554 10.606 11.239 1.00 81.00 443 GLY A N 1
ATOM 3526 C CA . GLY A 1 443 ? -4.532 9.903 12.018 1.00 81.00 443 GLY A CA 1
ATOM 3527 C C . GLY A 1 443 ? -3.488 10.854 12.606 1.00 81.00 443 GLY A C 1
ATOM 3528 O O . GLY A 1 443 ? -3.093 10.692 13.759 1.00 81.00 443 GLY A O 1
ATOM 3529 N N . GLY A 1 444 ? -3.083 11.859 11.830 1.00 85.19 444 GLY A N 1
ATOM 3530 C CA . GLY A 1 444 ? -2.085 12.855 12.206 1.00 85.19 444 GLY A CA 1
ATOM 3531 C C . GLY A 1 444 ? -2.620 13.835 13.238 1.00 85.19 444 GLY A C 1
ATOM 3532 O O . GLY A 1 444 ? -1.929 14.150 14.203 1.00 85.19 444 GLY A O 1
ATOM 3533 N N . ASN A 1 445 ? -3.886 14.230 13.105 1.00 85.31 445 ASN A N 1
ATOM 3534 C CA . ASN A 1 445 ? -4.559 15.068 14.088 1.00 85.31 445 ASN A CA 1
ATOM 3535 C C . ASN A 1 445 ? -4.746 14.338 15.430 1.00 85.31 445 ASN A C 1
ATOM 3537 O O . ASN A 1 445 ? -4.508 14.919 16.486 1.00 85.31 445 ASN A O 1
ATOM 3541 N N . ASN A 1 446 ? -5.097 13.047 15.410 1.00 85.75 446 ASN A N 1
ATOM 3542 C CA . ASN A 1 446 ? -5.149 12.236 16.631 1.00 85.75 446 ASN A CA 1
ATOM 3543 C C . ASN A 1 446 ? -3.762 12.059 17.266 1.00 85.75 446 ASN A C 1
ATOM 3545 O O . ASN A 1 446 ? -3.638 12.192 18.480 1.00 85.75 446 ASN A O 1
ATOM 3549 N N . TYR A 1 447 ? -2.723 11.808 16.457 1.00 92.69 447 TYR A N 1
ATOM 3550 C CA . TYR A 1 447 ? -1.331 11.753 16.919 1.00 92.69 447 TYR A CA 1
ATOM 3551 C C . TYR A 1 447 ? -0.921 13.039 17.632 1.00 92.69 447 TYR A C 1
ATOM 3553 O O . TYR A 1 447 ? -0.473 12.979 18.774 1.00 92.69 447 TYR A O 1
ATOM 3561 N N . ARG A 1 448 ? -1.134 14.193 16.993 1.00 94.31 448 ARG A N 1
ATOM 3562 C CA . ARG A 1 448 ? -0.826 15.505 17.564 1.00 94.31 448 ARG A CA 1
ATOM 3563 C C . ARG A 1 448 ? -1.503 15.682 18.925 1.00 94.31 448 ARG A C 1
ATOM 3565 O O . ARG A 1 448 ? -0.834 15.941 19.916 1.00 94.31 448 ARG A O 1
ATOM 3572 N N . ARG A 1 449 ? -2.813 15.434 19.002 1.00 92.25 449 ARG A N 1
ATOM 3573 C CA . ARG A 1 449 ? -3.613 15.637 20.223 1.00 92.25 449 ARG A CA 1
ATOM 3574 C C . ARG A 1 449 ? -3.258 14.714 21.389 1.00 92.25 449 ARG A C 1
ATOM 3576 O O . ARG A 1 449 ? -3.543 15.070 22.527 1.00 92.25 449 ARG A O 1
ATOM 3583 N N . ILE A 1 450 ? -2.675 13.540 21.139 1.00 91.38 450 ILE A N 1
ATOM 3584 C CA . ILE A 1 450 ? -2.306 12.602 22.210 1.00 91.38 450 ILE A CA 1
ATOM 3585 C C . ILE A 1 450 ? -0.813 12.635 22.555 1.00 91.38 450 ILE A C 1
ATOM 3587 O O . ILE A 1 450 ? -0.470 12.460 23.723 1.00 91.38 450 ILE A O 1
ATOM 3591 N N . VAL A 1 451 ? 0.070 12.881 21.582 1.00 95.50 451 VAL A N 1
ATOM 3592 C CA . VAL A 1 451 ? 1.530 12.819 21.766 1.00 95.50 451 VAL A CA 1
ATOM 3593 C C . VAL A 1 451 ? 2.148 14.175 22.097 1.00 95.50 451 VAL A C 1
ATOM 3595 O O . VAL A 1 451 ? 3.026 14.222 22.955 1.00 95.50 451 VAL A O 1
ATOM 3598 N N . GLU A 1 452 ? 1.681 15.274 21.499 1.00 96.62 452 GLU A N 1
ATOM 3599 C CA . GLU A 1 452 ? 2.255 16.609 21.732 1.00 96.62 452 GLU A CA 1
ATOM 3600 C C . GLU A 1 452 ? 2.221 17.031 23.216 1.00 96.62 452 GLU A C 1
ATOM 3602 O O . GLU A 1 452 ? 3.244 17.507 23.709 1.00 96.62 452 GLU A O 1
ATOM 3607 N N . PRO A 1 453 ? 1.163 16.735 24.003 1.00 96.19 453 PRO A N 1
ATOM 3608 C CA . PRO A 1 453 ? 1.193 16.936 25.454 1.00 96.19 453 PRO A CA 1
ATOM 3609 C C . PRO A 1 453 ? 2.367 16.250 26.171 1.00 96.19 453 PRO A C 1
ATOM 3611 O O . PRO A 1 453 ? 2.895 16.781 27.143 1.00 96.19 453 PRO A O 1
ATOM 3614 N N . LEU A 1 454 ? 2.828 15.091 25.691 1.00 95.00 454 LEU A N 1
ATOM 3615 C CA . LEU A 1 454 ? 3.988 14.397 26.261 1.00 95.00 454 LEU A CA 1
ATOM 3616 C C . LEU A 1 454 ? 5.319 15.045 25.852 1.00 95.00 454 LEU A C 1
ATOM 3618 O O . LEU A 1 454 ? 6.319 14.892 26.555 1.00 95.00 454 LEU A O 1
ATOM 3622 N N . ASP A 1 455 ? 5.378 15.724 24.705 1.00 94.69 455 ASP A N 1
ATOM 3623 C CA . ASP A 1 455 ? 6.517 16.575 24.332 1.00 94.69 455 ASP A CA 1
ATOM 3624 C C . ASP A 1 455 ? 6.572 17.833 25.193 1.00 94.69 455 ASP A C 1
ATOM 3626 O O . ASP A 1 455 ? 7.642 18.172 25.696 1.00 94.69 455 ASP A O 1
ATOM 3630 N N . ILE A 1 456 ? 5.420 18.460 25.433 1.00 96.31 456 ILE A N 1
ATOM 3631 C CA . ILE A 1 456 ? 5.275 19.619 26.322 1.00 96.31 456 ILE A CA 1
ATOM 3632 C C . ILE A 1 456 ? 5.719 19.257 27.746 1.00 96.31 456 ILE A C 1
ATOM 3634 O O . ILE A 1 456 ? 6.603 19.911 28.297 1.00 96.31 456 ILE A O 1
ATOM 3638 N N . ALA A 1 457 ? 5.211 18.153 28.305 1.00 93.50 457 ALA A N 1
ATOM 3639 C CA . ALA A 1 457 ? 5.601 17.682 29.636 1.00 93.50 457 ALA A CA 1
ATOM 3640 C C . ALA A 1 457 ? 7.120 17.478 29.759 1.00 93.50 457 ALA A C 1
ATOM 3642 O O . ALA A 1 457 ? 7.728 17.795 30.781 1.00 93.50 457 ALA A O 1
ATOM 3643 N N . GLU A 1 458 ? 7.758 16.935 28.719 1.00 92.38 458 GLU A N 1
ATOM 3644 C CA . GLU A 1 458 ? 9.204 16.729 28.698 1.00 92.38 458 GLU A CA 1
ATOM 3645 C C . GLU A 1 458 ? 9.987 18.042 28.565 1.00 92.38 458 GLU A C 1
ATOM 3647 O O . GLU A 1 458 ? 11.059 18.177 29.159 1.00 92.38 458 GLU A O 1
ATOM 3652 N N . PHE A 1 459 ? 9.462 18.999 27.801 1.00 94.12 459 PHE A N 1
ATOM 3653 C CA . PHE A 1 459 ? 10.047 20.320 27.609 1.00 94.12 459 PHE A CA 1
ATOM 3654 C C . PHE A 1 459 ? 10.100 21.104 28.925 1.00 94.12 459 PHE A C 1
ATOM 3656 O O . PHE A 1 459 ? 11.189 21.499 29.349 1.00 94.12 459 PHE A O 1
ATOM 3663 N N . TYR A 1 460 ? 8.969 21.235 29.622 1.00 93.94 460 TYR A N 1
ATOM 3664 C CA . TYR A 1 460 ? 8.894 21.963 30.895 1.00 93.94 460 TYR A CA 1
ATOM 3665 C C . TYR A 1 460 ? 9.568 21.210 32.047 1.00 93.94 460 TYR A C 1
ATOM 3667 O O . TYR A 1 460 ? 10.195 21.829 32.904 1.00 93.94 460 TYR A O 1
ATOM 3675 N N . LYS A 1 461 ? 9.583 19.867 32.036 1.00 89.75 461 LYS A N 1
ATOM 3676 C CA . LYS A 1 461 ? 10.382 19.078 32.997 1.00 89.75 461 LYS A CA 1
ATOM 3677 C C . LYS A 1 461 ? 11.884 19.383 32.921 1.00 89.75 461 LYS A C 1
ATOM 3679 O O . LYS A 1 461 ? 12.586 19.218 33.914 1.00 89.75 461 LYS A O 1
ATOM 3684 N N . LYS A 1 462 ? 12.390 19.806 31.758 1.00 89.69 462 LYS A N 1
ATOM 3685 C CA . LYS A 1 462 ? 13.792 20.224 31.571 1.00 89.69 462 LYS A CA 1
ATOM 3686 C C . LYS A 1 462 ? 14.050 21.674 32.017 1.00 89.69 462 LYS A C 1
ATOM 3688 O O . LYS A 1 462 ? 15.150 22.164 31.791 1.00 89.69 462 LYS A O 1
ATOM 3693 N N . GLY A 1 463 ? 13.067 22.356 32.612 1.00 87.69 463 GLY A N 1
ATOM 3694 C CA . GLY A 1 463 ? 13.183 23.748 33.063 1.00 87.69 463 GLY A CA 1
ATOM 3695 C C . GLY A 1 463 ? 13.152 24.779 31.931 1.00 87.69 463 GLY A C 1
ATOM 3696 O O . GLY A 1 463 ? 13.574 25.915 32.128 1.00 87.69 463 GLY A O 1
ATOM 3697 N N . LYS A 1 464 ? 12.699 24.391 30.733 1.00 91.62 464 LYS A N 1
ATOM 3698 C CA . LYS A 1 464 ? 12.540 25.309 29.598 1.00 91.62 464 LYS A CA 1
ATOM 3699 C C . LYS A 1 464 ? 11.236 26.110 29.717 1.00 91.62 464 LYS A C 1
ATOM 3701 O O . LYS A 1 464 ? 10.316 25.675 30.402 1.00 91.62 464 LYS A O 1
ATOM 3706 N N . LYS A 1 465 ? 11.165 27.246 29.017 1.00 90.75 465 LYS A N 1
ATOM 3707 C CA . LYS A 1 465 ? 9.992 28.134 28.913 1.00 90.75 465 LYS A CA 1
ATOM 3708 C C . LYS A 1 465 ? 9.666 28.418 27.446 1.00 90.75 465 LYS A C 1
ATOM 3710 O O . LYS A 1 465 ? 10.526 28.195 26.590 1.00 90.75 465 LYS A O 1
ATOM 3715 N N . ASP A 1 466 ? 8.453 28.889 27.181 1.00 90.12 466 ASP A N 1
ATOM 3716 C CA . ASP A 1 466 ? 7.933 29.248 25.859 1.00 90.12 466 ASP A CA 1
ATOM 3717 C C . ASP A 1 466 ? 8.024 28.101 24.836 1.00 90.12 466 ASP A C 1
ATOM 3719 O O . ASP A 1 466 ? 8.819 28.095 23.887 1.00 90.12 466 ASP A O 1
ATOM 3723 N N . TYR A 1 467 ? 7.199 27.071 25.047 1.00 93.94 467 TYR A N 1
ATOM 3724 C CA . TYR A 1 467 ? 7.126 25.927 24.135 1.00 93.94 467 TYR A CA 1
ATOM 3725 C C . TYR A 1 467 ? 6.710 26.328 22.712 1.00 93.94 467 TYR A C 1
ATOM 3727 O O . TYR A 1 467 ? 7.180 25.720 21.749 1.00 93.94 467 TYR A O 1
ATOM 3735 N N . LEU A 1 468 ? 5.849 27.339 22.551 1.00 91.12 468 LEU A N 1
ATOM 3736 C CA . LEU A 1 468 ? 5.291 27.717 21.249 1.00 91.12 468 LEU A CA 1
ATOM 3737 C C . LEU A 1 468 ? 6.364 28.239 20.289 1.00 91.12 468 LEU A C 1
ATOM 3739 O O . LEU A 1 468 ? 6.345 27.867 19.109 1.00 91.12 468 LEU A O 1
ATOM 3743 N N . ALA A 1 469 ? 7.342 29.000 20.786 1.00 89.69 469 ALA A N 1
ATOM 3744 C CA . ALA A 1 469 ? 8.483 29.449 19.988 1.00 89.69 469 ALA A CA 1
ATOM 3745 C C . ALA A 1 469 ? 9.347 28.283 19.471 1.00 89.69 469 ALA A C 1
ATOM 3747 O O . ALA A 1 469 ? 9.865 28.329 18.356 1.00 89.69 469 ALA A O 1
ATOM 3748 N N . GLN A 1 470 ? 9.461 27.202 20.248 1.00 90.38 470 GLN A N 1
ATOM 3749 C CA . GLN A 1 470 ? 10.282 26.022 19.932 1.00 90.38 470 GLN A CA 1
ATOM 3750 C C . GLN A 1 470 ? 9.464 24.828 19.416 1.00 90.38 470 GLN A C 1
ATOM 3752 O O . GLN A 1 470 ? 9.978 23.710 19.290 1.00 90.38 470 GLN A O 1
ATOM 3757 N N . ARG A 1 471 ? 8.183 25.046 19.110 1.00 93.56 471 ARG A N 1
ATOM 3758 C CA . ARG A 1 471 ? 7.266 24.000 18.664 1.00 93.56 471 ARG A CA 1
ATOM 3759 C C . ARG A 1 471 ? 7.727 23.419 17.331 1.00 93.56 471 ARG A C 1
ATOM 3761 O O . ARG A 1 471 ? 7.987 24.149 16.376 1.00 93.56 471 ARG A O 1
ATOM 3768 N N . SER A 1 472 ? 7.781 22.092 17.256 1.00 92.38 472 SER A N 1
ATOM 3769 C CA . SER A 1 472 ? 8.254 21.389 16.063 1.00 92.38 472 SER A CA 1
ATOM 3770 C C . SER A 1 472 ? 7.335 21.599 14.854 1.00 92.38 472 SER A C 1
ATOM 3772 O O . SER A 1 472 ? 6.112 21.492 14.965 1.00 92.38 472 SER A O 1
ATOM 3774 N N . ASP A 1 473 ? 7.930 21.807 13.677 1.00 90.12 473 ASP A N 1
ATOM 3775 C CA . ASP A 1 473 ? 7.205 22.130 12.439 1.00 90.12 473 ASP A CA 1
ATOM 3776 C C . ASP A 1 473 ? 6.201 21.059 12.016 1.00 90.12 473 ASP A C 1
ATOM 3778 O O . ASP A 1 473 ? 5.150 21.376 11.464 1.00 90.12 473 ASP A O 1
ATOM 3782 N N . HIS A 1 474 ? 6.471 19.786 12.321 1.00 92.88 474 HIS A N 1
ATOM 3783 C CA . HIS A 1 474 ? 5.548 18.710 11.971 1.00 92.88 474 HIS A CA 1
ATOM 3784 C C . HIS A 1 474 ? 4.192 18.841 12.687 1.00 92.88 474 HIS A C 1
ATOM 3786 O O . HIS A 1 474 ? 3.170 18.526 12.084 1.00 92.88 474 HIS A O 1
ATOM 3792 N N . TYR A 1 475 ? 4.152 19.344 13.929 1.00 94.00 475 TYR A N 1
ATOM 3793 C CA . TYR A 1 475 ? 2.891 19.605 14.629 1.00 94.00 475 TYR A CA 1
ATOM 3794 C C . TYR A 1 475 ? 2.152 20.802 14.028 1.00 94.00 475 TYR A C 1
ATOM 3796 O O . TYR A 1 475 ? 0.953 20.693 13.767 1.00 94.00 475 TYR A O 1
ATOM 3804 N N . LYS A 1 476 ? 2.876 21.888 13.718 1.00 92.31 476 LYS A N 1
ATOM 3805 C CA . LYS A 1 476 ? 2.327 23.087 13.057 1.00 92.31 476 LYS A CA 1
ATOM 3806 C C . LYS A 1 476 ? 1.700 22.746 11.703 1.00 92.31 476 LYS A C 1
ATOM 3808 O O . LYS A 1 476 ? 0.594 23.179 11.400 1.00 92.31 476 LYS A O 1
ATOM 3813 N N . LEU A 1 477 ? 2.385 21.932 10.898 1.00 88.31 477 LEU A N 1
ATOM 3814 C CA . LEU A 1 477 ? 1.900 21.506 9.584 1.00 88.31 477 LEU A CA 1
ATOM 3815 C C . LEU A 1 477 ? 0.660 20.610 9.689 1.00 88.31 477 LEU A C 1
ATOM 3817 O O . LEU A 1 477 ? -0.294 20.820 8.947 1.00 88.31 477 LEU A O 1
ATOM 3821 N N . LEU A 1 478 ? 0.641 19.650 10.621 1.00 88.06 478 LEU A N 1
ATOM 3822 C CA . LEU A 1 478 ? -0.523 18.779 10.837 1.00 88.06 478 LEU A CA 1
ATOM 3823 C C . LEU A 1 478 ? -1.758 19.555 11.313 1.00 88.06 478 LEU A C 1
ATOM 3825 O O . LEU A 1 478 ? -2.874 19.211 10.930 1.00 88.06 478 LEU A O 1
ATOM 3829 N N . GLU A 1 479 ? -1.564 20.577 12.145 1.00 89.62 479 GLU A N 1
ATOM 3830 C CA . GLU A 1 479 ? -2.630 21.480 12.579 1.00 89.62 479 GLU A CA 1
ATOM 3831 C C . GLU A 1 479 ? -3.155 22.327 11.421 1.00 89.62 479 GLU A C 1
ATOM 3833 O O . GLU A 1 479 ? -4.346 22.255 11.119 1.00 89.62 479 GLU A O 1
ATOM 3838 N N . LYS A 1 480 ? -2.257 23.001 10.693 1.00 87.38 480 LYS A N 1
ATOM 3839 C CA . LYS A 1 480 ? -2.603 23.800 9.513 1.00 87.38 480 LYS A CA 1
ATOM 3840 C C . LYS A 1 480 ? -3.415 22.999 8.493 1.00 87.38 480 LYS A C 1
ATOM 3842 O O . LYS A 1 480 ? -4.442 23.462 8.019 1.00 87.38 480 LYS A O 1
ATOM 3847 N N . TRP A 1 481 ? -3.004 21.767 8.184 1.00 83.06 481 TRP A N 1
ATOM 3848 C CA . TRP A 1 481 ? -3.732 20.926 7.224 1.00 83.06 481 TRP A CA 1
ATOM 3849 C C . TRP A 1 481 ? -5.158 20.596 7.675 1.00 83.06 481 TRP A C 1
ATOM 3851 O O . TRP A 1 481 ? -6.054 20.498 6.841 1.00 83.06 481 TRP A O 1
ATOM 3861 N N . MET A 1 482 ? -5.379 20.421 8.980 1.00 80.19 482 MET A N 1
ATOM 3862 C CA . MET A 1 482 ? -6.709 20.169 9.541 1.00 80.19 482 MET A CA 1
ATOM 3863 C C . MET A 1 482 ? -7.594 21.426 9.496 1.00 80.19 482 MET A C 1
ATOM 3865 O O . MET A 1 482 ? -8.810 21.316 9.346 1.00 80.19 482 MET A O 1
ATOM 3869 N N . GLU A 1 483 ? -7.008 22.611 9.647 1.00 82.12 483 GLU A N 1
ATOM 3870 C CA . GLU A 1 483 ? -7.709 23.897 9.541 1.00 82.12 483 GLU A CA 1
ATOM 3871 C C . GLU A 1 483 ? -8.087 24.221 8.092 1.00 82.12 483 GLU A C 1
ATOM 3873 O O . GLU A 1 483 ? -9.232 24.596 7.833 1.00 82.12 483 GLU A O 1
ATOM 3878 N N . ASP A 1 484 ? -7.172 23.981 7.149 1.00 78.19 484 ASP A N 1
ATOM 3879 C CA . ASP A 1 484 ? -7.401 24.145 5.710 1.00 78.19 484 ASP A CA 1
ATOM 3880 C C . ASP A 1 484 ? -8.560 23.242 5.211 1.00 78.19 484 ASP A C 1
ATOM 3882 O O . ASP A 1 484 ? -9.368 23.661 4.387 1.00 78.19 484 ASP A O 1
ATOM 3886 N N . GLU A 1 485 ? -8.722 22.016 5.738 1.00 72.50 485 GLU A N 1
ATOM 3887 C CA . GLU A 1 485 ? -9.874 21.151 5.396 1.00 72.50 485 GLU A CA 1
ATOM 3888 C C . GLU A 1 485 ? -11.203 21.723 5.922 1.00 72.50 485 GLU A C 1
ATOM 3890 O O . GLU A 1 485 ? -12.225 21.701 5.230 1.00 72.50 485 GLU A O 1
ATOM 3895 N N . LYS A 1 486 ? -11.200 22.244 7.155 1.00 68.88 486 LYS A N 1
ATOM 3896 C CA . LYS A 1 486 ? -12.401 22.799 7.799 1.00 68.88 486 LYS A CA 1
ATOM 3897 C C . LYS A 1 486 ? -12.894 24.083 7.131 1.00 68.88 486 LYS A C 1
ATOM 3899 O O . LYS A 1 486 ? -14.072 24.396 7.274 1.00 68.88 486 LYS A O 1
ATOM 3904 N N . SER A 1 487 ? -12.019 24.825 6.453 1.00 61.16 487 SER A N 1
ATOM 3905 C CA . SER A 1 487 ? -12.377 26.051 5.732 1.00 61.16 487 SER A CA 1
ATOM 3906 C C . SER A 1 487 ? -12.889 25.785 4.309 1.00 61.16 487 SER A C 1
ATOM 3908 O O . SER A 1 487 ? -13.743 26.529 3.833 1.00 61.16 487 SER A O 1
ATOM 3910 N N . GLU A 1 488 ? -12.446 24.707 3.648 1.00 54.06 488 GLU A N 1
ATOM 3911 C CA . GLU A 1 488 ? -12.903 24.321 2.300 1.00 54.06 488 GLU A CA 1
ATOM 3912 C C . GLU A 1 488 ? -14.223 23.517 2.285 1.00 54.06 488 GLU A C 1
ATOM 3914 O O . GLU A 1 488 ? -14.936 23.505 1.278 1.00 54.06 488 GLU A O 1
ATOM 3919 N N . GLY A 1 489 ? -14.577 22.830 3.377 1.00 46.34 489 GLY A N 1
ATOM 3920 C CA . GLY A 1 489 ? -15.873 22.167 3.535 1.00 46.34 489 GLY A CA 1
ATOM 3921 C C . GLY A 1 489 ? -16.901 23.097 4.180 1.00 46.34 489 GLY A C 1
ATOM 3922 O O . GLY A 1 489 ? -16.694 23.522 5.310 1.00 46.34 489 GLY A O 1
ATOM 3923 N N . ASN A 1 490 ? -18.020 23.380 3.494 1.00 34.94 490 ASN A N 1
ATOM 3924 C CA . ASN A 1 490 ? -19.171 24.121 4.040 1.00 34.94 490 ASN A CA 1
ATOM 3925 C C . ASN A 1 490 ? -19.388 23.828 5.538 1.00 34.94 490 ASN A C 1
ATOM 3927 O O . ASN A 1 490 ? -19.468 22.660 5.928 1.00 34.94 490 ASN A O 1
ATOM 3931 N N . GLN A 1 491 ? -19.578 24.885 6.339 1.00 37.00 491 GLN A N 1
ATOM 3932 C CA . GLN A 1 491 ? -19.903 24.908 7.780 1.00 37.00 491 GLN A CA 1
ATOM 3933 C C . GLN A 1 491 ? -21.213 24.167 8.165 1.00 37.00 491 GLN A C 1
ATOM 3935 O O . GLN A 1 491 ? -21.853 24.468 9.166 1.00 37.00 491 GLN A O 1
ATOM 3940 N N . ALA A 1 492 ? -21.659 23.185 7.385 1.00 32.91 492 ALA A N 1
ATOM 3941 C CA . ALA A 1 492 ? -22.998 22.623 7.435 1.00 32.91 492 ALA A CA 1
ATOM 3942 C C . ALA A 1 492 ? -23.187 21.478 8.446 1.00 32.91 492 ALA A C 1
ATOM 3944 O O . ALA A 1 492 ? -24.240 20.854 8.435 1.00 32.91 492 ALA A O 1
ATOM 3945 N N . ASN A 1 493 ? -22.219 21.161 9.316 1.00 34.53 493 ASN A N 1
ATOM 3946 C CA . ASN A 1 493 ? -22.407 20.131 10.353 1.00 34.53 493 ASN A CA 1
ATOM 3947 C C . ASN A 1 493 ? -21.552 20.357 11.613 1.00 34.53 493 ASN A C 1
ATOM 3949 O O . ASN A 1 493 ? -20.961 19.416 12.153 1.00 34.53 493 ASN A O 1
ATOM 3953 N N . ALA A 1 494 ? -21.522 21.579 12.148 1.00 38.75 494 ALA A N 1
ATOM 3954 C CA . ALA A 1 494 ? -21.200 21.760 13.563 1.00 38.75 494 ALA A CA 1
ATOM 3955 C C . ALA A 1 494 ? -22.374 21.216 14.399 1.00 38.75 494 ALA A C 1
ATOM 3957 O O . ALA A 1 494 ? -23.211 21.965 14.887 1.00 38.75 494 ALA A O 1
ATOM 3958 N N . LYS A 1 495 ? -22.491 19.885 14.508 1.00 43.81 495 LYS A N 1
ATOM 3959 C CA . LYS A 1 495 ? -23.406 19.267 15.474 1.00 43.81 495 LYS A CA 1
ATOM 3960 C C . LYS A 1 495 ? -23.030 19.794 16.854 1.00 43.81 495 LYS A C 1
ATOM 3962 O O . LYS A 1 495 ? -21.891 19.578 17.274 1.00 43.81 495 LYS A O 1
ATOM 3967 N N . GLU A 1 496 ? -23.970 20.444 17.537 1.00 44.62 496 GLU A N 1
ATOM 3968 C CA . GLU A 1 496 ? -23.843 20.782 18.955 1.00 44.62 496 GLU A CA 1
ATOM 3969 C C . GLU A 1 496 ? -23.351 19.543 19.709 1.00 44.62 496 GLU A C 1
ATOM 3971 O O . GLU A 1 496 ? -23.981 18.478 19.716 1.00 44.62 496 GLU A O 1
ATOM 3976 N N . ARG A 1 497 ? -22.137 19.635 20.256 1.00 56.09 497 ARG A N 1
ATOM 3977 C CA . ARG A 1 497 ? -21.566 18.547 21.038 1.00 56.09 497 ARG A CA 1
ATOM 3978 C C . ARG A 1 497 ? -22.148 18.633 22.433 1.00 56.09 497 ARG A C 1
ATOM 3980 O O . ARG A 1 497 ? -21.865 19.570 23.156 1.00 56.09 497 ARG A O 1
ATOM 3987 N N . ASN A 1 498 ? -22.866 17.593 22.835 1.00 59.84 498 ASN A N 1
ATOM 3988 C CA . ASN A 1 498 ? -23.405 17.480 24.193 1.00 59.84 498 ASN A CA 1
ATOM 3989 C C . ASN A 1 498 ? -22.461 16.715 25.145 1.00 59.84 498 ASN A C 1
ATOM 3991 O O . ASN A 1 498 ? -22.875 16.296 26.226 1.00 59.84 498 ASN A O 1
ATOM 3995 N N . ARG A 1 499 ? -21.212 16.435 24.729 1.00 62.44 499 ARG A N 1
ATOM 3996 C CA . ARG A 1 499 ? -20.221 15.655 25.495 1.00 62.44 499 ARG A CA 1
ATOM 3997 C C . ARG A 1 499 ? -18.802 16.172 25.274 1.00 62.44 499 ARG A C 1
ATOM 3999 O O . ARG A 1 499 ? -18.436 16.491 24.146 1.00 62.44 499 ARG A O 1
ATOM 4006 N N . ALA A 1 500 ? -18.008 16.168 26.347 1.00 61.03 500 ALA A N 1
ATOM 4007 C CA . ALA A 1 500 ? -16.592 16.532 26.325 1.00 61.03 500 ALA A CA 1
ATOM 4008 C C . ALA A 1 500 ? -15.774 15.594 25.421 1.00 61.03 500 ALA A C 1
ATOM 4010 O O . ALA A 1 500 ? -16.004 14.380 25.395 1.00 61.03 500 ALA A O 1
ATOM 4011 N N . CYS A 1 501 ? -14.802 16.150 24.698 1.00 70.12 501 CYS A N 1
ATOM 4012 C CA . CYS A 1 501 ? -13.903 15.385 23.840 1.00 70.12 501 CYS A CA 1
ATOM 4013 C C . CYS A 1 501 ? -12.963 14.460 24.640 1.00 70.12 501 CYS A C 1
ATOM 4015 O O . CYS A 1 501 ? -12.522 14.786 25.739 1.00 70.12 501 CYS A O 1
ATOM 4017 N N . SER A 1 502 ? -12.604 13.306 24.069 1.00 75.44 502 SER A N 1
ATOM 4018 C CA . SER A 1 502 ? -11.707 12.325 24.709 1.00 75.44 502 SER A CA 1
ATOM 4019 C C . SER A 1 502 ? -10.237 12.764 24.780 1.00 75.44 502 SER A C 1
ATOM 4021 O O . SER A 1 502 ? -9.488 12.290 25.636 1.00 75.44 502 SER A O 1
ATOM 4023 N N . LEU A 1 503 ? -9.830 13.640 23.862 1.00 84.38 503 LEU A N 1
ATOM 4024 C CA . LEU A 1 503 ? -8.537 14.320 23.785 1.00 84.38 503 LEU A CA 1
ATOM 4025 C C . LEU A 1 503 ? -8.837 15.813 23.678 1.00 84.38 503 LEU A C 1
ATOM 4027 O O . LEU A 1 503 ? -9.775 16.147 22.965 1.00 84.38 503 LEU A O 1
ATOM 4031 N N . THR A 1 504 ? -8.076 16.706 24.303 1.00 87.81 504 THR A N 1
ATOM 4032 C CA . THR A 1 504 ? -8.261 18.158 24.105 1.00 87.81 504 THR A CA 1
ATOM 4033 C C . THR A 1 504 ? -8.058 18.515 22.625 1.00 87.81 504 THR A C 1
ATOM 4035 O O . THR A 1 504 ? -7.240 17.888 21.947 1.00 87.81 504 THR A O 1
ATOM 4038 N N . GLU A 1 505 ? -8.885 19.401 22.062 1.00 86.31 505 GLU A N 1
ATOM 4039 C CA . GLU A 1 505 ? -8.772 19.812 20.649 1.00 86.31 505 GLU A CA 1
ATOM 4040 C C . GLU A 1 505 ? -7.500 20.598 20.375 1.00 86.31 505 GLU A C 1
ATOM 4042 O O . GLU A 1 505 ? -6.812 20.306 19.397 1.00 86.31 505 GLU A O 1
ATOM 4047 N N . ASP A 1 506 ? -7.187 21.524 21.275 1.00 91.81 506 ASP A N 1
ATOM 4048 C CA . ASP A 1 506 ? -5.918 22.230 21.304 1.00 91.81 506 ASP A CA 1
ATOM 4049 C C . ASP A 1 506 ? -4.847 21.340 21.952 1.00 91.81 506 ASP A C 1
ATOM 4051 O O . ASP A 1 506 ? -4.879 21.044 23.151 1.00 91.81 506 ASP A O 1
ATOM 4055 N N . SER A 1 507 ? -3.903 20.866 21.143 1.00 94.00 507 SER A N 1
ATOM 4056 C CA . SER A 1 507 ? -2.803 20.023 21.614 1.00 94.00 507 SER A CA 1
ATOM 4057 C C . SER A 1 507 ? -1.738 20.796 22.397 1.00 94.00 507 SER A C 1
ATOM 4059 O O . SER A 1 507 ? -0.967 20.171 23.127 1.00 94.00 507 SER A O 1
ATOM 4061 N N . CYS A 1 508 ? -1.721 22.129 22.299 1.00 95.69 508 CYS A N 1
ATOM 4062 C CA . CYS A 1 508 ? -0.840 23.023 23.043 1.00 95.69 508 CYS A CA 1
ATOM 4063 C C . CYS A 1 508 ? -1.421 23.462 24.393 1.00 95.69 508 CYS A C 1
ATOM 4065 O O . CYS A 1 508 ? -0.719 24.133 25.145 1.00 95.69 508 CYS A O 1
ATOM 4067 N N . PHE A 1 509 ? -2.639 23.033 24.751 1.00 96.44 509 PHE A N 1
ATOM 4068 C CA . PHE A 1 509 ? -3.309 23.369 26.016 1.00 96.44 509 PHE A CA 1
ATOM 4069 C C . PHE A 1 509 ? -2.384 23.322 27.244 1.00 96.44 509 PHE A C 1
ATOM 4071 O O . PHE A 1 509 ? -2.348 24.255 28.042 1.00 96.44 509 PHE A O 1
ATOM 4078 N N . TRP A 1 510 ? -1.602 22.249 27.387 1.00 96.25 510 TRP A N 1
ATOM 4079 C CA . TRP A 1 510 ? -0.716 22.080 28.540 1.00 96.25 510 TRP A CA 1
ATOM 4080 C C . TRP A 1 510 ? 0.465 23.054 28.568 1.00 96.25 510 TRP A C 1
ATOM 4082 O O . TRP A 1 510 ? 0.951 23.356 29.649 1.00 96.25 510 TRP A O 1
ATOM 4092 N N . ALA A 1 511 ? 0.906 23.586 27.424 1.00 95.81 511 ALA A N 1
ATOM 4093 C CA . ALA A 1 511 ? 1.933 24.627 27.409 1.00 95.81 511 ALA A CA 1
ATOM 4094 C C . ALA A 1 511 ? 1.390 25.920 28.029 1.00 95.81 511 ALA A C 1
ATOM 4096 O O . ALA A 1 511 ? 2.063 26.533 28.849 1.00 95.81 511 ALA A O 1
ATOM 4097 N N . TYR A 1 512 ? 0.139 26.280 27.718 1.00 96.12 512 TYR A N 1
ATOM 4098 C CA . TYR A 1 512 ? -0.521 27.428 28.341 1.00 96.12 512 TYR A CA 1
ATOM 4099 C C . TYR A 1 512 ? -0.713 27.243 29.851 1.00 96.12 512 TYR A C 1
ATOM 4101 O O . TYR A 1 512 ? -0.512 28.193 30.602 1.00 96.12 512 TYR A O 1
ATOM 4109 N N . VAL A 1 513 ? -1.039 26.025 30.307 1.00 95.69 513 VAL A N 1
ATOM 4110 C CA . VAL A 1 513 ? -1.112 25.709 31.747 1.00 95.69 513 VAL A CA 1
ATOM 4111 C C . VAL A 1 513 ? 0.234 25.962 32.432 1.00 95.69 513 VAL A C 1
ATOM 4113 O O . VAL A 1 513 ? 0.263 26.596 33.481 1.00 95.69 513 VAL A O 1
ATOM 4116 N N . GLU A 1 514 ? 1.344 25.500 31.851 1.00 95.50 514 GLU A N 1
ATOM 4117 C CA . GLU A 1 514 ? 2.679 25.666 32.446 1.00 95.50 514 GLU A CA 1
ATOM 4118 C C . GLU A 1 514 ? 3.109 27.140 32.493 1.00 95.50 514 GLU A C 1
ATOM 4120 O O . GLU A 1 514 ? 3.585 27.600 33.528 1.00 95.50 514 GLU A O 1
ATOM 4125 N N . GLU A 1 515 ? 2.879 27.919 31.429 1.00 93.62 515 GLU A N 1
ATOM 4126 C CA . GLU A 1 515 ? 3.158 29.368 31.443 1.00 93.62 515 GLU A CA 1
ATOM 4127 C C . GLU A 1 515 ? 2.292 30.113 32.472 1.00 93.62 515 GLU A C 1
ATOM 4129 O O . GLU A 1 515 ? 2.764 31.016 33.171 1.00 93.62 515 GLU A O 1
ATOM 4134 N N . ALA A 1 516 ? 1.030 29.704 32.629 1.00 93.69 516 ALA A N 1
ATOM 4135 C CA . ALA A 1 516 ? 0.146 30.255 33.646 1.00 93.69 516 ALA A CA 1
ATOM 4136 C C . ALA A 1 516 ? 0.618 29.901 35.071 1.00 93.69 516 ALA A C 1
ATOM 4138 O O . ALA A 1 516 ? 0.590 30.758 35.953 1.00 93.69 516 ALA A O 1
ATOM 4139 N N . MET A 1 517 ? 1.117 28.683 35.308 1.00 92.88 517 MET A N 1
ATOM 4140 C CA . MET A 1 517 ? 1.723 28.303 36.594 1.00 92.88 517 MET A CA 1
ATOM 4141 C C . MET A 1 517 ? 2.986 29.116 36.895 1.00 92.88 517 MET A C 1
ATOM 4143 O O . MET A 1 517 ? 3.106 29.663 37.989 1.00 92.88 517 MET A O 1
ATOM 4147 N N . ILE A 1 518 ? 3.880 29.283 35.915 1.00 90.62 518 ILE A N 1
ATOM 4148 C CA . ILE A 1 518 ? 5.085 30.122 36.042 1.00 90.62 518 ILE A CA 1
ATOM 4149 C C . ILE A 1 518 ? 4.706 31.573 36.382 1.00 90.62 518 ILE A C 1
ATOM 4151 O O . ILE A 1 518 ? 5.367 32.222 37.199 1.00 90.62 518 ILE A O 1
ATOM 4155 N N . SER A 1 519 ? 3.625 32.081 35.786 1.00 90.44 519 SER A N 1
ATOM 4156 C CA . SER A 1 519 ? 3.090 33.415 36.084 1.00 90.44 519 SER A CA 1
ATOM 4157 C C . SER A 1 519 ? 2.574 33.501 37.526 1.00 90.44 519 SER A C 1
ATOM 4159 O O . SER A 1 519 ? 2.885 34.459 38.233 1.00 90.44 519 SER A O 1
ATOM 4161 N N . CYS A 1 520 ? 1.852 32.482 38.008 1.00 90.19 520 CYS A N 1
ATOM 4162 C CA . CYS A 1 520 ? 1.406 32.399 39.403 1.00 90.19 520 CYS A CA 1
ATOM 4163 C C . CYS A 1 520 ? 2.581 32.358 40.394 1.00 90.19 520 CYS A C 1
ATOM 4165 O O . CYS A 1 520 ? 2.573 33.107 41.370 1.00 90.19 520 CYS A O 1
ATOM 4167 N N . GLU A 1 521 ? 3.605 31.541 40.139 1.00 88.25 521 GLU A N 1
ATOM 4168 C CA . GLU A 1 521 ? 4.813 31.470 40.975 1.00 88.25 521 GLU A CA 1
ATOM 4169 C C . GLU A 1 521 ? 5.535 32.824 41.037 1.00 88.25 521 GLU A C 1
ATOM 4171 O O . GLU A 1 521 ? 5.916 33.292 42.111 1.00 88.25 521 GLU A O 1
ATOM 4176 N N . SER A 1 522 ? 5.650 33.503 39.894 1.00 86.62 522 SER A N 1
ATOM 4177 C CA . SER A 1 522 ? 6.297 34.818 39.788 1.00 86.62 522 SER A CA 1
ATOM 4178 C C . SER A 1 522 ? 5.551 35.912 40.562 1.00 86.62 522 SER A C 1
ATOM 4180 O O . SER A 1 522 ? 6.177 36.832 41.092 1.00 86.62 522 SER A O 1
ATOM 4182 N N . LEU A 1 523 ? 4.220 35.814 40.658 1.00 85.69 523 LEU A N 1
ATOM 4183 C CA . LEU A 1 523 ? 3.385 36.716 41.457 1.00 85.69 523 LEU A CA 1
ATOM 4184 C C . LEU A 1 523 ? 3.460 36.411 42.962 1.00 85.69 523 LEU A C 1
ATOM 4186 O O . LEU A 1 523 ? 3.377 37.337 43.769 1.00 85.69 523 LEU A O 1
ATOM 4190 N N . LYS A 1 524 ? 3.650 35.141 43.346 1.00 83.81 524 LYS A N 1
ATOM 4191 C CA . LYS A 1 524 ? 3.781 34.704 44.749 1.00 83.81 524 LYS A CA 1
ATOM 4192 C C . LYS A 1 524 ? 5.141 35.048 45.366 1.00 83.81 524 LYS A C 1
ATOM 4194 O O . LYS A 1 524 ? 5.193 35.402 46.539 1.00 83.81 524 LYS A O 1
ATOM 4199 N N . ASN A 1 525 ? 6.223 34.996 44.587 1.00 77.06 525 ASN A N 1
ATOM 4200 C CA . ASN A 1 525 ? 7.595 35.153 45.094 1.00 77.06 525 ASN A CA 1
ATOM 4201 C C . ASN A 1 525 ? 8.001 36.601 45.449 1.00 77.06 525 ASN A C 1
ATOM 4203 O O . ASN A 1 525 ? 9.125 36.826 45.879 1.00 77.06 525 ASN A O 1
ATOM 4207 N N . GLY A 1 526 ? 7.115 37.596 45.306 1.00 62.03 526 GLY A N 1
ATOM 4208 C CA . GLY A 1 526 ? 7.301 38.958 45.837 1.00 62.03 526 GLY A CA 1
ATOM 4209 C C . GLY A 1 526 ? 8.310 39.863 45.107 1.00 62.03 526 GLY A C 1
ATOM 4210 O O . GLY A 1 526 ? 8.091 41.075 45.073 1.00 62.03 526 GLY A O 1
ATOM 4211 N N . GLU A 1 527 ? 9.336 39.302 44.459 1.00 60.16 527 GLU A N 1
ATOM 4212 C CA . GLU A 1 527 ? 10.477 39.994 43.817 1.00 60.16 527 GLU A CA 1
ATOM 4213 C C . GLU A 1 527 ? 10.223 40.515 42.380 1.00 60.16 527 GLU A C 1
ATOM 4215 O O . GLU A 1 527 ? 11.151 40.866 41.655 1.00 60.16 527 GLU A O 1
ATOM 4220 N N . THR A 1 528 ? 8.970 40.585 41.928 1.00 68.12 528 THR A N 1
ATOM 4221 C CA . THR A 1 528 ? 8.595 41.032 40.571 1.00 68.12 528 THR A CA 1
ATOM 4222 C C . THR A 1 528 ? 8.289 42.536 40.494 1.00 68.12 528 THR A C 1
ATOM 4224 O O . THR A 1 528 ? 7.636 43.091 41.386 1.00 68.12 528 THR A O 1
ATOM 4227 N N . SER A 1 529 ? 8.722 43.199 39.408 1.00 76.69 529 SER A N 1
ATOM 4228 C CA . SER A 1 529 ? 8.450 44.629 39.169 1.00 76.69 529 SER A CA 1
ATOM 4229 C C . SER A 1 529 ? 6.940 44.911 39.022 1.00 76.69 529 SER A C 1
ATOM 4231 O O . SER A 1 529 ? 6.193 44.015 38.617 1.00 76.69 529 SER A O 1
ATOM 4233 N N . PRO A 1 530 ? 6.460 46.136 39.328 1.00 75.56 530 PRO A N 1
ATOM 4234 C CA . PRO A 1 530 ? 5.037 46.484 39.231 1.00 75.56 530 PRO A CA 1
ATOM 4235 C C . PRO A 1 530 ? 4.442 46.254 37.833 1.00 75.56 530 PRO A C 1
ATOM 4237 O O . PRO A 1 530 ? 3.345 45.717 37.709 1.00 75.56 530 PRO A O 1
ATOM 4240 N N . GLU A 1 531 ? 5.203 46.579 36.788 1.00 74.94 531 GLU A N 1
ATOM 4241 C CA . GLU A 1 531 ? 4.814 46.425 35.379 1.00 74.94 531 GLU A CA 1
ATOM 4242 C C . GLU A 1 531 ? 4.663 44.945 34.984 1.00 74.94 531 GLU A C 1
ATOM 4244 O O . GLU A 1 531 ? 3.699 44.553 34.326 1.00 74.94 531 GLU A O 1
ATOM 4249 N N . LEU A 1 532 ? 5.581 44.086 35.443 1.00 75.50 532 LEU A N 1
ATOM 4250 C CA . LEU A 1 532 ? 5.506 42.642 35.207 1.00 75.50 532 LEU A CA 1
ATOM 4251 C C . LEU A 1 532 ? 4.351 42.000 35.981 1.00 75.50 532 LEU A C 1
ATOM 4253 O O . LEU A 1 532 ? 3.712 41.081 35.472 1.00 75.50 532 LEU A O 1
ATOM 4257 N N . LYS A 1 533 ? 4.044 42.495 37.187 1.00 78.81 533 LYS A N 1
ATOM 4258 C CA . LYS A 1 533 ? 2.887 42.032 37.971 1.00 78.81 533 LYS A CA 1
ATOM 4259 C C . LYS A 1 533 ? 1.569 42.306 37.248 1.00 78.81 533 LYS A C 1
ATOM 4261 O O . LYS A 1 533 ? 0.700 41.435 37.227 1.00 78.81 533 LYS A O 1
ATOM 4266 N N . GLU A 1 534 ? 1.435 43.478 36.632 1.00 81.56 534 GLU A N 1
ATOM 4267 C CA . GLU A 1 534 ? 0.262 43.822 35.825 1.00 81.56 534 GLU A CA 1
ATOM 4268 C C . GLU A 1 534 ? 0.162 42.939 34.571 1.00 81.56 534 GLU A C 1
ATOM 4270 O O . GLU A 1 534 ? -0.899 42.365 34.312 1.00 81.56 534 GLU A O 1
ATOM 4275 N N . SER A 1 535 ? 1.277 42.728 33.860 1.00 85.69 535 SER A N 1
ATOM 4276 C CA . SER A 1 535 ? 1.333 41.850 32.680 1.00 85.69 535 SER A CA 1
ATOM 4277 C C . SER A 1 535 ? 0.937 40.406 33.003 1.00 85.69 535 SER A C 1
ATOM 4279 O O . SER A 1 535 ? 0.027 39.865 32.375 1.00 85.69 535 SER A O 1
ATOM 4281 N N . PHE A 1 536 ? 1.555 39.786 34.017 1.00 85.56 536 PHE A N 1
ATOM 4282 C CA . PHE A 1 536 ? 1.216 38.418 34.432 1.00 85.56 536 PHE A CA 1
ATOM 4283 C C . PHE A 1 536 ? -0.239 38.313 34.898 1.00 85.56 536 PHE A C 1
ATOM 4285 O O . PHE A 1 536 ? -0.924 37.333 34.603 1.00 85.56 536 PHE A O 1
ATOM 4292 N N . GLY A 1 537 ? -0.740 39.336 35.596 1.00 84.38 537 GLY A N 1
ATOM 4293 C CA . GLY A 1 537 ? -2.138 39.412 36.007 1.00 84.38 537 GLY A CA 1
ATOM 4294 C C . GLY A 1 537 ? -3.109 39.431 34.824 1.00 84.38 537 GLY A C 1
ATOM 4295 O O . GLY A 1 537 ? -4.141 38.758 34.883 1.00 84.38 537 GLY A O 1
ATOM 4296 N N . ALA A 1 538 ? -2.782 40.164 33.757 1.00 86.56 538 ALA A N 1
ATOM 4297 C CA . ALA A 1 538 ? -3.576 40.219 32.532 1.00 86.56 538 ALA A CA 1
ATOM 4298 C C . ALA A 1 538 ? -3.528 38.897 31.749 1.00 86.56 538 ALA A C 1
ATOM 4300 O O . ALA A 1 538 ? -4.563 38.423 31.277 1.00 86.56 538 ALA A O 1
ATOM 4301 N N . ASP A 1 539 ? -2.358 38.267 31.642 1.00 88.12 539 ASP A N 1
ATOM 4302 C CA . ASP A 1 539 ? -2.198 37.005 30.912 1.00 88.12 539 ASP A CA 1
ATOM 4303 C C . ASP A 1 539 ? -2.922 35.837 31.593 1.00 88.12 539 ASP A C 1
ATOM 4305 O O . ASP A 1 539 ? -3.534 35.010 30.915 1.00 88.12 539 ASP A O 1
ATOM 4309 N N . LEU A 1 540 ? -2.966 35.817 32.928 1.00 91.62 540 LEU A N 1
ATOM 4310 C CA . LEU A 1 540 ? -3.756 34.840 33.683 1.00 91.62 540 LEU A CA 1
ATOM 4311 C C . LEU A 1 540 ? -5.267 34.971 33.434 1.00 91.62 540 LEU A C 1
ATOM 4313 O O . LEU A 1 540 ? -5.955 33.956 33.340 1.00 91.62 540 LEU A O 1
ATOM 4317 N N . VAL A 1 541 ? -5.780 36.198 33.286 1.00 90.50 541 VAL A N 1
ATOM 4318 C CA . VAL A 1 541 ? -7.197 36.436 32.949 1.00 90.50 541 VAL A CA 1
ATOM 4319 C C . VAL A 1 541 ? -7.496 35.971 31.523 1.00 90.50 541 VAL A C 1
ATOM 4321 O O . VAL A 1 541 ? -8.481 35.270 31.303 1.00 90.50 541 VAL A O 1
ATOM 4324 N N . LYS A 1 542 ? -6.613 36.266 30.557 1.00 91.88 542 LYS A N 1
ATOM 4325 C CA . LYS A 1 542 ? -6.749 35.748 29.183 1.00 91.88 542 LYS A CA 1
ATOM 4326 C C . LYS A 1 542 ? -6.761 34.220 29.155 1.00 91.88 542 LYS A C 1
ATOM 4328 O O . LYS A 1 542 ? -7.543 33.624 28.417 1.00 91.88 542 LYS A O 1
ATOM 4333 N N . PHE A 1 543 ? -5.898 33.584 29.948 1.00 94.25 543 PHE A N 1
ATOM 4334 C CA . PHE A 1 543 ? -5.850 32.129 30.043 1.00 94.25 543 PHE A CA 1
ATOM 4335 C C . PHE A 1 543 ? -7.134 31.551 30.655 1.00 94.25 543 PHE A C 1
ATOM 4337 O O . PHE A 1 543 ? -7.669 30.567 30.145 1.00 94.25 543 PHE A O 1
ATOM 4344 N N . GLU A 1 544 ? -7.681 32.184 31.692 1.00 94.31 544 GLU A N 1
ATOM 4345 C CA . GLU A 1 544 ? -8.983 31.824 32.260 1.00 94.31 544 GLU A CA 1
ATOM 4346 C C . GLU A 1 544 ? -10.121 31.904 31.228 1.00 94.31 544 GLU A C 1
ATOM 4348 O O . GLU A 1 544 ? -10.909 30.957 31.110 1.00 94.31 544 GLU A O 1
ATOM 4353 N N . ASP A 1 545 ? -10.186 32.987 30.451 1.00 92.12 545 ASP A N 1
ATOM 4354 C CA . ASP A 1 545 ? -11.192 33.161 29.398 1.00 92.12 545 ASP A CA 1
ATOM 4355 C C . ASP A 1 545 ? -11.057 32.091 28.305 1.00 92.12 545 ASP A C 1
ATOM 4357 O O . ASP A 1 545 ? -12.051 31.482 27.894 1.00 92.12 545 ASP A O 1
ATOM 4361 N N . TYR A 1 546 ? -9.822 31.796 27.890 1.00 94.19 546 TYR A N 1
ATOM 4362 C CA . TYR A 1 546 ? -9.498 30.721 26.950 1.00 94.19 546 TYR A CA 1
ATOM 4363 C C . TYR A 1 546 ? -9.973 29.348 27.453 1.00 94.19 546 TYR A C 1
ATOM 4365 O O . TYR A 1 546 ? -10.638 28.606 26.722 1.00 94.19 546 TYR A O 1
ATOM 4373 N N . VAL A 1 547 ? -9.704 29.011 28.718 1.00 92.50 547 VAL A N 1
ATOM 4374 C CA . VAL A 1 547 ? -10.159 27.750 29.325 1.00 92.50 547 VAL A CA 1
ATOM 4375 C C . VAL A 1 547 ? -11.685 27.676 29.324 1.00 92.50 547 VAL A C 1
ATOM 4377 O O . VAL A 1 547 ? -12.257 26.639 28.974 1.00 92.50 547 VAL A O 1
ATOM 4380 N N . MET A 1 548 ? -12.364 28.762 29.699 1.00 90.38 548 MET A N 1
ATOM 4381 C CA . MET A 1 548 ? -13.823 28.782 29.759 1.00 90.38 548 MET A CA 1
ATOM 4382 C C . MET A 1 548 ? -14.460 28.629 28.371 1.00 90.38 548 MET A C 1
ATOM 4384 O O . MET A 1 548 ? -15.471 27.933 28.238 1.00 90.38 548 MET A O 1
ATOM 4388 N N . ASP A 1 549 ? -13.875 29.223 27.331 1.00 90.06 549 ASP A N 1
ATOM 4389 C CA . ASP A 1 549 ? -14.314 29.040 25.944 1.00 90.06 549 ASP A CA 1
ATOM 4390 C C . ASP A 1 549 ? -14.221 27.567 25.506 1.00 90.06 549 ASP A C 1
ATOM 4392 O O . ASP A 1 549 ? -15.199 26.999 25.007 1.00 90.06 549 ASP A O 1
ATOM 4396 N N . LEU A 1 550 ? -13.100 26.896 25.794 1.00 87.62 550 LEU A N 1
ATOM 4397 C CA . LEU A 1 550 ? -12.939 25.465 25.511 1.00 87.62 550 LEU A CA 1
ATOM 4398 C C . LEU A 1 550 ? -13.950 24.595 26.268 1.00 87.62 550 LEU A C 1
ATOM 4400 O O . LEU A 1 550 ? -14.471 23.621 25.712 1.00 87.62 550 LEU A O 1
ATOM 4404 N N . VAL A 1 551 ? -14.252 24.939 27.523 1.00 86.25 551 VAL A N 1
ATOM 4405 C CA . VAL A 1 551 ? -15.270 24.249 28.329 1.00 86.25 551 VAL A CA 1
ATOM 4406 C C . VAL A 1 551 ? -16.657 24.413 27.709 1.00 86.25 551 VAL A C 1
ATOM 4408 O O . VAL A 1 551 ? -17.361 23.415 27.550 1.00 86.25 551 VAL A O 1
ATOM 4411 N N . ARG A 1 552 ? -17.039 25.631 27.299 1.00 85.69 552 ARG A N 1
ATOM 4412 C CA . ARG A 1 552 ? -18.332 25.902 26.637 1.00 85.69 552 ARG A CA 1
ATOM 4413 C C . ARG A 1 552 ? -18.473 25.145 25.315 1.00 85.69 552 ARG A C 1
ATOM 4415 O O . ARG A 1 552 ? -19.558 24.668 25.002 1.00 85.69 552 ARG A O 1
ATOM 4422 N N . LYS A 1 553 ? -17.376 24.983 24.570 1.00 84.31 553 LYS A N 1
ATOM 4423 C CA . LYS A 1 553 ? -17.324 24.249 23.292 1.00 84.31 553 LYS A CA 1
ATOM 4424 C C . LYS A 1 553 ? -17.180 22.730 23.443 1.00 84.31 553 LYS A C 1
ATOM 4426 O O . LYS A 1 553 ? -17.106 22.023 22.436 1.00 84.31 553 LYS A O 1
ATOM 4431 N N . TYR A 1 554 ? -17.108 22.207 24.672 1.00 81.56 554 TYR A N 1
ATOM 4432 C CA . TYR A 1 554 ? -16.795 20.798 24.952 1.00 81.56 554 TYR A CA 1
ATOM 4433 C C . TYR A 1 554 ? -15.491 20.317 24.276 1.00 81.56 554 TYR A C 1
ATOM 4435 O O . TYR A 1 554 ? -15.349 19.141 23.923 1.00 81.56 554 TYR A O 1
ATOM 4443 N N . ALA A 1 555 ? -14.537 21.234 24.094 1.00 84.19 555 ALA A N 1
ATOM 4444 C CA . ALA A 1 555 ? -13.291 21.047 23.349 1.00 84.19 555 ALA A CA 1
ATOM 4445 C C . ALA A 1 555 ? -12.092 20.662 24.240 1.00 84.19 555 ALA A C 1
ATOM 4447 O O . ALA A 1 555 ? -10.979 20.483 23.740 1.00 84.19 555 ALA A O 1
ATOM 4448 N N . VAL A 1 556 ? -12.319 20.479 25.546 1.00 86.12 556 VAL A N 1
ATOM 4449 C CA . VAL A 1 556 ? -11.304 20.057 26.521 1.00 86.12 556 VAL A CA 1
ATOM 4450 C C . VAL A 1 556 ? -11.596 18.682 27.130 1.00 86.12 556 VAL A C 1
ATOM 4452 O O . VAL A 1 556 ? -12.747 18.328 27.398 1.00 86.12 556 VAL A O 1
ATOM 4455 N N . SER A 1 557 ? -10.542 17.881 27.328 1.00 86.19 557 SER A N 1
ATOM 4456 C CA . SER A 1 557 ? -10.617 16.567 27.981 1.00 86.19 557 SER A CA 1
ATOM 4457 C C . SER A 1 557 ? -10.981 16.700 29.457 1.00 86.19 557 SER A C 1
ATOM 4459 O O . SER A 1 557 ? -10.458 17.563 30.153 1.00 86.19 557 SER A O 1
ATOM 4461 N N . THR A 1 558 ? -11.794 15.784 29.987 1.00 84.69 558 THR A N 1
ATOM 4462 C CA . THR A 1 558 ? -12.150 15.769 31.419 1.00 84.69 558 THR A CA 1
ATOM 4463 C C . THR A 1 558 ? -10.963 15.496 32.350 1.00 84.69 558 THR A C 1
ATOM 4465 O O . THR A 1 558 ? -11.085 15.684 33.556 1.00 84.69 558 THR A O 1
ATOM 4468 N N . GLU A 1 559 ? -9.821 15.049 31.818 1.00 84.94 559 GLU A N 1
ATOM 4469 C CA . GLU A 1 559 ? -8.607 14.782 32.602 1.00 84.94 559 GLU A CA 1
ATOM 4470 C C . GLU A 1 559 ? -8.007 16.030 33.246 1.00 84.94 559 GLU A C 1
ATOM 4472 O O . GLU A 1 559 ? -7.377 15.912 34.292 1.00 84.94 559 GLU A O 1
ATOM 4477 N N . ILE A 1 560 ? -8.254 17.218 32.685 1.00 90.31 560 ILE A N 1
ATOM 4478 C CA . ILE A 1 560 ? -7.755 18.468 33.271 1.00 90.31 560 ILE A CA 1
ATOM 4479 C C . ILE A 1 560 ? -8.378 18.745 34.646 1.00 90.31 560 ILE A C 1
ATOM 4481 O O . ILE A 1 560 ? -7.837 19.511 35.421 1.00 90.31 560 ILE A O 1
ATOM 4485 N N . PHE A 1 561 ? -9.514 18.120 34.971 1.00 89.00 561 PHE A N 1
ATOM 4486 C CA . PHE A 1 561 ? -10.206 18.303 36.250 1.00 89.00 561 PHE A CA 1
ATOM 4487 C C . PHE A 1 561 ? -9.859 17.216 37.276 1.00 89.00 561 PHE A C 1
ATOM 4489 O O . PHE A 1 561 ? -10.498 17.118 38.328 1.00 89.00 561 PHE A O 1
ATOM 4496 N N . LEU A 1 562 ? -8.878 16.355 36.985 1.00 86.31 562 LEU A N 1
ATOM 4497 C CA . LEU A 1 562 ? -8.401 15.371 37.952 1.00 86.31 562 LEU A CA 1
ATOM 4498 C C . LEU A 1 562 ? -7.712 16.089 39.111 1.00 86.31 562 LEU A C 1
ATOM 4500 O O . LEU A 1 562 ? -6.923 17.006 38.907 1.00 86.31 562 LEU A O 1
ATOM 4504 N N . LYS A 1 563 ? -7.987 15.637 40.341 1.00 84.56 563 LYS A N 1
ATOM 4505 C CA . LYS A 1 563 ? -7.551 16.302 41.583 1.00 84.56 563 LYS A CA 1
ATOM 4506 C C . LYS A 1 563 ? -6.038 16.569 41.655 1.00 84.56 563 LYS A C 1
ATOM 4508 O O . LYS A 1 563 ? -5.639 17.510 42.323 1.00 84.56 563 LYS A O 1
ATOM 4513 N N . GLN A 1 564 ? -5.228 15.727 41.013 1.00 84.62 564 GLN A N 1
ATOM 4514 C CA . GLN A 1 564 ? -3.760 15.803 41.008 1.00 84.62 564 GLN A CA 1
ATOM 4515 C C . GLN A 1 564 ? -3.189 16.362 39.690 1.00 84.62 564 GLN A C 1
ATOM 4517 O O . GLN A 1 564 ? -2.016 16.153 39.409 1.00 84.62 564 GLN A O 1
ATOM 4522 N N . SER A 1 565 ? -4.015 16.977 38.843 1.00 91.81 565 SER A N 1
ATOM 4523 C CA . SER A 1 565 ? -3.542 17.553 37.581 1.00 91.81 565 SER A CA 1
ATOM 4524 C C . SER A 1 565 ? -2.923 18.937 37.787 1.00 91.81 565 SER A C 1
ATOM 4526 O O . SER A 1 565 ? -3.398 19.705 38.630 1.00 91.81 565 SER A O 1
ATOM 4528 N N . SER A 1 566 ? -1.936 19.291 36.958 1.00 93.12 566 SER A N 1
ATOM 4529 C CA . SER A 1 566 ? -1.297 20.617 36.984 1.00 93.12 566 SER A CA 1
ATOM 4530 C C . SER A 1 566 ? -2.310 21.753 36.759 1.00 93.12 566 SER A C 1
ATOM 4532 O O . SER A 1 566 ? -2.179 22.826 37.332 1.00 93.12 566 SER A O 1
ATOM 4534 N N . PHE A 1 567 ? -3.392 21.521 36.000 1.00 95.00 567 PHE A N 1
ATOM 4535 C CA . PHE A 1 567 ? -4.466 22.513 35.844 1.00 95.00 567 PHE A CA 1
ATOM 4536 C C . PHE A 1 567 ? -5.211 22.785 37.162 1.00 95.00 567 PHE A C 1
ATOM 4538 O O . PHE A 1 567 ? -5.524 23.932 37.476 1.00 95.00 567 PHE A O 1
ATOM 4545 N N . MET A 1 568 ? -5.501 21.747 37.953 1.00 92.62 568 MET A N 1
ATOM 4546 C CA . MET A 1 568 ? -6.148 21.924 39.259 1.00 92.62 568 MET A CA 1
ATOM 4547 C C . MET A 1 568 ? -5.222 22.599 40.275 1.00 92.62 568 MET A C 1
ATOM 4549 O O . MET A 1 568 ? -5.707 23.305 41.161 1.00 92.62 568 MET A O 1
ATOM 4553 N N . GLU A 1 569 ? -3.912 22.399 40.143 1.00 91.88 569 GLU A N 1
ATOM 4554 C CA . GLU A 1 569 ? -2.892 23.102 40.922 1.00 91.88 569 GLU A CA 1
ATOM 4555 C C . GLU A 1 569 ? -2.820 24.583 40.541 1.00 91.88 569 GLU A C 1
ATOM 4557 O O . GLU A 1 569 ? -2.989 25.437 41.411 1.00 91.88 569 GLU A O 1
ATOM 4562 N N . TRP A 1 570 ? -2.726 24.892 39.243 1.00 95.12 570 TRP A N 1
ATOM 4563 C CA . TRP A 1 570 ? -2.854 26.257 38.732 1.00 95.12 570 TRP A CA 1
ATOM 4564 C C . TRP A 1 570 ? -4.123 26.939 39.254 1.00 95.12 570 TRP A C 1
ATOM 4566 O O . TRP A 1 570 ? -4.061 28.049 39.772 1.00 95.12 570 TRP A O 1
ATOM 4576 N N . TRP A 1 571 ? -5.278 26.271 39.173 1.00 93.56 571 TRP A N 1
ATOM 4577 C CA . TRP A 1 571 ? -6.548 26.849 39.613 1.00 93.56 571 TRP A CA 1
ATOM 4578 C C . TRP A 1 571 ? -6.546 27.207 41.105 1.00 93.56 571 TRP A C 1
ATOM 4580 O O . TRP A 1 571 ? -7.090 28.240 41.503 1.00 93.56 571 TRP A O 1
ATOM 4590 N N . LYS A 1 572 ? -5.940 26.359 41.942 1.00 91.12 572 LYS A N 1
ATOM 4591 C CA . LYS A 1 572 ? -5.793 26.614 43.379 1.00 91.12 572 LYS A CA 1
ATOM 4592 C C . LYS A 1 572 ? -4.964 27.877 43.616 1.00 91.12 572 LYS A C 1
ATOM 4594 O O . LYS A 1 572 ? -5.394 28.748 44.371 1.00 91.12 572 LYS A O 1
ATOM 4599 N N . ASP A 1 573 ? -3.828 27.978 42.942 1.00 91.12 573 ASP A N 1
ATOM 4600 C CA . ASP A 1 573 ? -2.880 29.080 43.080 1.00 91.12 573 ASP A CA 1
ATOM 4601 C C . ASP A 1 573 ? -3.432 30.395 42.534 1.00 91.12 573 ASP A C 1
ATOM 4603 O O . ASP A 1 573 ? -3.345 31.438 43.180 1.00 91.12 573 ASP A O 1
ATOM 4607 N N . TYR A 1 574 ? -4.084 30.341 41.378 1.00 91.75 574 TYR A N 1
ATOM 4608 C CA . TYR A 1 574 ? -4.745 31.485 40.770 1.00 91.75 574 TYR A CA 1
ATOM 4609 C C . TYR A 1 574 ? -5.872 32.034 41.655 1.00 91.75 574 TYR A C 1
ATOM 4611 O O . TYR A 1 574 ? -5.985 33.247 41.846 1.00 91.75 574 TYR A O 1
ATOM 4619 N N . LYS A 1 575 ? -6.674 31.151 42.263 1.00 88.00 575 LYS A N 1
ATOM 4620 C CA . LYS A 1 575 ? -7.743 31.547 43.191 1.00 88.00 575 LYS A CA 1
ATOM 4621 C C . LYS A 1 575 ? -7.197 32.184 44.471 1.00 88.00 575 LYS A C 1
ATOM 4623 O O . LYS A 1 575 ? -7.816 33.108 44.994 1.00 88.00 575 LYS A O 1
ATOM 4628 N N . GLU A 1 576 ? -6.061 31.705 44.969 1.00 88.94 576 GLU A N 1
ATOM 4629 C CA . GLU A 1 576 ? -5.361 32.307 46.107 1.00 88.94 576 GLU A CA 1
ATOM 4630 C C . GLU A 1 576 ? -4.887 33.730 45.776 1.00 88.94 576 GLU A C 1
ATOM 4632 O O . GLU A 1 576 ? -5.152 34.651 46.545 1.00 88.94 576 GLU A O 1
ATOM 4637 N N . ILE A 1 577 ? -4.296 33.930 44.592 1.00 87.38 577 ILE A N 1
ATOM 4638 C CA . ILE A 1 577 ? -3.822 35.240 44.114 1.00 87.38 577 ILE A CA 1
ATOM 4639 C C . ILE A 1 577 ? -4.980 36.234 43.920 1.00 87.38 577 ILE A C 1
ATOM 4641 O O . ILE A 1 577 ? -4.857 37.402 44.282 1.00 87.38 577 ILE A O 1
ATOM 4645 N N . LYS A 1 578 ? -6.112 35.801 43.348 1.00 86.62 578 LYS A N 1
ATOM 4646 C CA . LYS A 1 578 ? -7.276 36.675 43.088 1.00 86.62 578 LYS A CA 1
ATOM 4647 C C . LYS A 1 578 ? -8.135 36.956 44.328 1.00 86.62 578 LYS A C 1
ATOM 4649 O O . LYS A 1 578 ? -8.892 37.925 44.330 1.00 86.62 578 LYS A O 1
ATOM 4654 N N . GLY A 1 579 ? -8.026 36.136 45.373 1.00 81.94 579 GLY A N 1
ATOM 4655 C CA . GLY A 1 579 ? -8.770 36.290 46.622 1.00 81.94 579 GLY A CA 1
ATOM 4656 C C . GLY A 1 579 ? -10.200 35.726 46.595 1.00 81.94 579 GLY A C 1
ATOM 4657 O O . GLY A 1 579 ? -10.801 35.463 45.553 1.00 81.94 579 GLY A O 1
ATOM 4658 N N . ALA A 1 580 ? -10.780 35.532 47.785 1.00 73.19 580 ALA A N 1
ATOM 4659 C CA . ALA A 1 580 ? -12.059 34.831 47.976 1.00 73.19 580 ALA A CA 1
ATOM 4660 C C . ALA A 1 580 ? -13.294 35.551 47.384 1.00 73.19 580 ALA A C 1
ATOM 4662 O O . ALA A 1 580 ? -14.329 34.919 47.127 1.00 73.19 580 ALA A O 1
ATOM 4663 N N . SER A 1 581 ? -13.197 36.863 47.161 1.00 74.69 581 SER A N 1
ATOM 4664 C CA . SER A 1 581 ? -14.244 37.694 46.557 1.00 74.69 581 SER A CA 1
ATOM 4665 C C . SER A 1 581 ? -14.262 37.636 45.028 1.00 74.69 581 SER A C 1
ATOM 4667 O O . SER A 1 581 ? -15.224 38.114 44.431 1.00 74.69 581 SER A O 1
ATOM 4669 N N . TYR A 1 582 ? -13.259 37.025 44.386 1.00 84.38 582 TYR A N 1
ATOM 4670 C CA . TYR A 1 582 ? -13.201 36.933 42.930 1.00 84.38 582 TYR A CA 1
ATOM 4671 C C . TYR A 1 582 ? -14.369 36.113 42.366 1.00 84.38 582 TYR A C 1
ATOM 4673 O O . TYR A 1 582 ? -14.738 35.056 42.897 1.00 84.38 582 TYR A O 1
ATOM 4681 N N . ARG A 1 583 ? -14.979 36.626 41.295 1.00 82.00 583 ARG A N 1
ATOM 4682 C CA . ARG A 1 583 ? -16.112 36.016 40.593 1.00 82.00 583 ARG A CA 1
ATOM 4683 C C . ARG A 1 583 ? -15.863 36.089 39.094 1.00 82.00 583 ARG A C 1
ATOM 4685 O O . ARG A 1 583 ? -15.526 37.143 38.568 1.00 82.00 583 ARG A O 1
ATOM 4692 N N . SER A 1 584 ? -16.053 34.962 38.426 1.00 89.00 584 SER A N 1
ATOM 4693 C CA . SER A 1 584 ? -15.911 34.800 36.983 1.00 89.00 584 SER A CA 1
ATOM 4694 C C . SER A 1 584 ? -16.720 33.579 36.539 1.00 89.00 584 SER A C 1
ATOM 4696 O O . SER A 1 584 ? -17.115 32.744 37.359 1.00 89.00 584 SER A O 1
ATOM 4698 N N . SER A 1 585 ? -16.928 33.430 35.229 1.00 86.31 585 SER A N 1
ATOM 4699 C CA . SER A 1 585 ? -17.611 32.249 34.683 1.00 86.31 585 SER A CA 1
ATOM 4700 C C . SER A 1 585 ? -16.900 30.940 35.048 1.00 86.31 585 SER A C 1
ATOM 4702 O O . SER A 1 585 ? -17.565 29.952 35.373 1.00 86.31 585 SER A O 1
ATOM 4704 N N . LEU A 1 586 ? -15.562 30.928 35.024 1.00 87.56 586 LEU A N 1
ATOM 4705 C CA . LEU A 1 586 ? -14.777 29.758 35.412 1.00 87.56 586 LEU A CA 1
ATOM 4706 C C . LEU A 1 586 ? -14.812 29.556 36.933 1.00 87.56 586 LEU A C 1
ATOM 4708 O O . LEU A 1 586 ? -15.002 28.429 37.388 1.00 87.56 586 LEU A O 1
ATOM 4712 N N . ALA A 1 587 ? -14.736 30.626 37.731 1.00 85.88 587 ALA A N 1
ATOM 4713 C CA . ALA A 1 587 ? -14.836 30.547 39.187 1.00 85.88 587 ALA A CA 1
ATOM 4714 C C . ALA A 1 587 ? -16.173 29.968 39.653 1.00 85.88 587 ALA A C 1
ATOM 4716 O O . ALA A 1 587 ? -16.185 29.118 40.549 1.00 85.88 587 ALA A O 1
ATOM 4717 N N . ASP A 1 588 ? -17.278 30.350 39.016 1.00 84.69 588 ASP A N 1
ATOM 4718 C CA . ASP A 1 588 ? -18.602 29.794 39.292 1.00 84.69 588 ASP A CA 1
ATOM 4719 C C . ASP A 1 588 ? -18.707 28.335 38.838 1.00 84.69 588 ASP A C 1
ATOM 4721 O O . ASP A 1 588 ? -19.295 27.502 39.535 1.00 84.69 588 ASP A O 1
ATOM 4725 N N . PHE A 1 589 ? -18.124 27.993 37.687 1.00 85.00 589 PHE A N 1
ATOM 4726 C CA . PHE A 1 589 ? -18.080 26.620 37.183 1.00 85.00 589 PHE A CA 1
ATOM 4727 C C . PHE A 1 589 ? -17.309 25.685 38.130 1.00 85.00 589 PHE A C 1
ATOM 4729 O O . PHE A 1 589 ? -17.788 24.594 38.464 1.00 85.00 589 PHE A O 1
ATOM 4736 N N . MET A 1 590 ? -16.150 26.137 38.611 1.00 85.12 590 MET A N 1
ATOM 4737 C CA . MET A 1 590 ? -15.272 25.392 39.512 1.00 85.12 590 MET A CA 1
ATOM 4738 C C . MET A 1 590 ? -15.833 25.320 40.937 1.00 85.12 590 MET A C 1
ATOM 4740 O O . MET A 1 590 ? -15.830 24.245 41.541 1.00 85.12 590 MET A O 1
ATOM 4744 N N . SER A 1 591 ? -16.368 26.423 41.473 1.00 81.62 591 SER A N 1
ATOM 4745 C CA . SER A 1 591 ? -16.894 26.482 42.848 1.00 81.62 591 SER A CA 1
ATOM 4746 C C . SER A 1 591 ? -18.173 25.660 43.019 1.00 81.62 591 SER A C 1
ATOM 4748 O O . SER A 1 591 ? -18.331 24.981 44.029 1.00 81.62 591 SER A O 1
ATOM 4750 N N . ASN A 1 592 ? -19.036 25.615 41.999 1.00 78.19 592 ASN A N 1
ATOM 4751 C CA . ASN A 1 592 ? -20.246 24.785 42.006 1.00 78.19 592 ASN A CA 1
ATOM 4752 C C . ASN A 1 592 ? -19.986 23.309 41.651 1.00 78.19 592 ASN A C 1
ATOM 4754 O O . ASN A 1 592 ? -20.931 22.548 41.450 1.00 78.19 592 ASN A O 1
ATOM 4758 N N . CYS A 1 593 ? -18.721 22.887 41.522 1.00 71.25 593 CYS A N 1
ATOM 4759 C CA . CYS A 1 593 ? -18.346 21.527 41.126 1.00 71.25 593 CYS A CA 1
ATOM 4760 C C . CYS A 1 593 ? -19.022 21.039 39.825 1.00 71.25 593 CYS A C 1
ATOM 4762 O O . CYS A 1 593 ? -19.195 19.830 39.641 1.00 71.25 593 CYS A O 1
ATOM 4764 N N . LYS A 1 594 ? -19.389 21.947 38.904 1.00 73.75 594 LYS A N 1
ATOM 4765 C CA . LYS A 1 594 ? -20.117 21.602 37.665 1.00 73.75 594 LYS A CA 1
ATOM 4766 C C . LYS A 1 594 ? -19.315 20.644 36.776 1.00 73.75 594 LYS A C 1
ATOM 4768 O O . LYS A 1 594 ? -19.899 19.789 36.114 1.00 73.75 594 LYS A O 1
ATOM 4773 N N . TYR A 1 595 ? -17.983 20.682 36.860 1.00 73.06 595 TYR A N 1
ATOM 4774 C CA . TYR A 1 595 ? -17.087 19.725 36.201 1.00 73.06 595 TYR A CA 1
ATOM 4775 C C . TYR A 1 595 ? -17.318 18.258 36.618 1.00 73.06 595 TYR A C 1
ATOM 4777 O O . TYR A 1 595 ? -17.062 17.353 35.824 1.00 73.06 595 TYR A O 1
ATOM 4785 N N . LYS A 1 596 ? -17.846 17.979 37.824 1.00 66.62 596 LYS A N 1
ATOM 4786 C CA . LYS A 1 596 ? -18.141 16.602 38.273 1.00 66.62 596 LYS A CA 1
ATOM 4787 C C . LYS A 1 596 ? -19.291 15.971 37.486 1.00 66.62 596 LYS A C 1
ATOM 4789 O O . LYS A 1 596 ? -19.227 14.783 37.186 1.00 66.62 596 LYS A O 1
ATOM 4794 N N . HIS A 1 597 ? -20.302 16.753 37.098 1.00 56.47 597 HIS A N 1
ATOM 4795 C CA . HIS A 1 597 ? -21.367 16.276 36.204 1.00 56.47 597 HIS A CA 1
ATOM 4796 C C . HIS A 1 597 ? -20.815 15.933 34.812 1.00 56.47 597 HIS A C 1
ATOM 4798 O O . HIS A 1 597 ? -21.178 14.906 34.244 1.00 56.47 597 HIS A O 1
ATOM 4804 N N . THR A 1 598 ? -19.852 16.711 34.309 1.00 54.19 598 THR A N 1
ATOM 4805 C CA . THR A 1 598 ? -19.151 16.438 33.043 1.00 54.19 598 THR A CA 1
ATOM 4806 C C . THR A 1 598 ? -18.330 15.136 33.080 1.00 54.19 598 THR A C 1
ATOM 4808 O O . THR A 1 598 ? -18.232 14.446 32.067 1.00 54.19 598 THR A O 1
ATOM 4811 N N . ILE A 1 599 ? -17.783 14.753 34.243 1.00 48.47 599 ILE A N 1
ATOM 4812 C CA . ILE A 1 599 ? -17.024 13.500 34.444 1.00 48.47 599 ILE A CA 1
ATOM 4813 C C . ILE A 1 599 ? -17.949 12.268 34.512 1.00 48.47 599 ILE A C 1
ATOM 4815 O O . ILE A 1 599 ? -17.639 11.227 33.928 1.00 48.47 599 ILE A O 1
ATOM 4819 N N . ILE A 1 600 ? -19.099 12.367 35.193 1.00 39.88 600 ILE A N 1
ATOM 4820 C CA . ILE A 1 600 ? -20.021 11.233 35.418 1.00 39.88 600 ILE A CA 1
ATOM 4821 C C . ILE A 1 600 ? -20.646 10.732 34.105 1.00 39.88 600 ILE A C 1
ATOM 4823 O O . ILE A 1 600 ? -20.781 9.523 33.913 1.00 39.88 600 ILE A O 1
ATOM 4827 N N . VAL A 1 601 ? -20.939 11.628 33.158 1.00 39.53 601 VAL A N 1
ATOM 4828 C CA . VAL A 1 601 ? -21.516 11.275 31.845 1.00 39.53 601 VAL A CA 1
ATOM 4829 C C . VAL A 1 601 ? -20.552 10.442 30.972 1.00 39.53 601 VAL A C 1
ATOM 4831 O O . VAL A 1 601 ? -21.003 9.718 30.084 1.00 39.53 601 VAL A O 1
ATOM 4834 N N . ASN A 1 602 ? -19.238 10.469 31.240 1.00 38.09 602 ASN A N 1
ATOM 4835 C CA . ASN A 1 602 ? -18.217 9.779 30.437 1.00 38.09 602 ASN A CA 1
ATOM 4836 C C . ASN A 1 602 ? -17.741 8.420 31.006 1.00 38.09 602 ASN A C 1
ATOM 4838 O O . ASN A 1 602 ? -17.201 7.608 30.253 1.00 38.09 602 ASN A O 1
ATOM 4842 N N . ASN A 1 603 ? -17.956 8.123 32.295 1.00 33.72 603 ASN A N 1
ATOM 4843 C CA . ASN A 1 603 ? -17.375 6.942 32.965 1.00 33.72 603 ASN A CA 1
ATOM 4844 C C . ASN A 1 603 ? -18.195 5.637 32.875 1.00 33.72 603 ASN A C 1
ATOM 4846 O O . ASN A 1 603 ? -17.714 4.591 33.305 1.00 33.72 603 ASN A O 1
ATOM 4850 N N . GLN A 1 604 ? -19.383 5.630 32.262 1.00 31.08 604 GLN A N 1
ATOM 4851 C CA . GLN A 1 604 ? -20.187 4.402 32.101 1.00 31.08 604 GLN A CA 1
ATOM 4852 C C . GLN A 1 604 ? -19.687 3.441 30.989 1.00 31.08 604 GLN A C 1
ATOM 4854 O O . GLN A 1 604 ? -20.357 2.455 30.691 1.00 31.08 604 GLN A O 1
ATOM 4859 N N . GLY A 1 605 ? -18.526 3.692 30.358 1.00 28.92 605 GLY A N 1
ATOM 4860 C CA . GLY A 1 605 ? -18.163 3.055 29.079 1.00 28.92 605 GLY A CA 1
ATOM 4861 C C . GLY A 1 605 ? -16.858 2.252 28.963 1.00 28.92 605 GLY A C 1
ATOM 4862 O O . GLY A 1 605 ? -16.642 1.692 27.895 1.00 28.92 605 GLY A O 1
ATOM 4863 N N . ASN A 1 606 ? -15.963 2.175 29.957 1.00 26.83 606 ASN A N 1
ATOM 4864 C CA . ASN A 1 606 ? -14.635 1.568 29.727 1.00 26.83 606 ASN A CA 1
ATOM 4865 C C . ASN A 1 606 ? -14.053 0.839 30.949 1.00 26.83 606 ASN A C 1
ATOM 4867 O O . ASN A 1 606 ? -13.286 1.408 31.717 1.00 26.83 606 ASN A O 1
ATOM 4871 N N . ALA A 1 607 ? -14.344 -0.457 31.067 1.00 24.41 607 ALA A N 1
ATOM 4872 C CA . ALA A 1 607 ? -13.523 -1.395 31.828 1.00 24.41 607 ALA A CA 1
ATOM 4873 C C . ALA A 1 607 ? -13.670 -2.803 31.234 1.00 24.41 607 ALA A C 1
ATOM 4875 O O . ALA A 1 607 ? -14.768 -3.364 31.292 1.00 24.41 607 ALA A O 1
ATOM 4876 N N . LYS A 1 608 ? -12.578 -3.326 30.651 1.00 26.95 608 LYS A N 1
ATOM 4877 C CA . LYS A 1 608 ? -12.158 -4.745 30.544 1.00 26.95 608 LYS A CA 1
ATOM 4878 C C . LYS A 1 608 ? -11.210 -4.920 29.346 1.00 26.95 608 LYS A C 1
ATOM 4880 O O . LYS A 1 608 ? -11.617 -4.638 28.225 1.00 26.95 608 LYS A O 1
ATOM 4885 N N . ASN A 1 609 ? -9.964 -5.325 29.614 1.00 22.17 609 ASN A N 1
ATOM 4886 C CA . ASN A 1 609 ? -9.170 -6.307 28.853 1.00 22.17 609 ASN A CA 1
ATOM 4887 C C . ASN A 1 609 ? -7.710 -6.295 29.344 1.00 22.17 609 ASN A C 1
ATOM 4889 O O . ASN A 1 609 ? -6.917 -5.461 28.922 1.00 22.17 609 ASN A O 1
ATOM 4893 N N . GLU A 1 610 ? -7.371 -7.248 30.207 1.00 22.83 610 GLU A N 1
ATOM 4894 C CA . GLU A 1 610 ? -6.009 -7.736 30.450 1.00 22.83 610 GLU A CA 1
ATOM 4895 C C . GLU A 1 610 ? -6.139 -9.248 30.645 1.00 22.83 610 GLU A C 1
ATOM 4897 O O . GLU A 1 610 ? -6.866 -9.668 31.540 1.00 22.83 610 GLU A O 1
ATOM 4902 N N . LEU A 1 611 ? -5.497 -10.052 29.794 1.00 22.70 611 LEU A N 1
ATOM 4903 C CA . LEU A 1 611 ? -5.243 -11.476 30.028 1.00 22.70 611 LEU A CA 1
ATOM 4904 C C . LEU A 1 611 ? -3.978 -11.894 29.260 1.00 22.70 611 LEU A C 1
ATOM 4906 O O . LEU A 1 611 ? -3.811 -11.584 28.080 1.00 22.70 611 LEU A O 1
ATOM 4910 N N . VAL A 1 612 ? -3.088 -12.553 29.996 1.00 21.31 612 VAL A N 1
ATOM 4911 C CA . VAL A 1 612 ? -1.775 -13.098 29.625 1.00 21.31 612 VAL A CA 1
ATOM 4912 C C . VAL A 1 612 ? -1.933 -14.613 29.412 1.00 21.31 612 VAL A C 1
ATOM 4914 O O . VAL A 1 612 ? -2.674 -15.247 30.157 1.00 21.31 612 VAL A O 1
ATOM 4917 N N . TYR A 1 613 ? -1.246 -15.190 28.421 1.00 21.56 613 TYR A N 1
ATOM 4918 C CA . TYR A 1 613 ? -1.240 -16.632 28.109 1.00 21.56 613 TYR A CA 1
ATOM 4919 C C . TYR A 1 613 ? -0.056 -17.370 28.768 1.00 21.56 613 TYR A C 1
ATOM 4921 O O . TYR A 1 613 ? 1.067 -16.869 28.685 1.00 21.56 613 TYR A O 1
ATOM 4929 N N . PRO A 1 614 ? -0.266 -18.592 29.301 1.00 25.14 614 PRO A N 1
ATOM 4930 C CA . PRO A 1 614 ? 0.796 -19.600 29.384 1.00 25.14 614 PRO A CA 1
ATOM 4931 C C . PRO A 1 614 ? 0.303 -21.005 28.983 1.00 25.14 614 PRO A C 1
ATOM 4933 O O . PRO A 1 614 ? -0.506 -21.554 29.708 1.00 25.14 614 PRO A O 1
ATOM 4936 N N . VAL A 1 615 ? 0.815 -21.618 27.905 1.00 23.48 615 VAL A N 1
ATOM 4937 C CA . VAL A 1 615 ? 0.883 -23.095 27.734 1.00 23.48 615 VAL A CA 1
ATOM 4938 C C . VAL A 1 615 ? 1.901 -23.413 26.629 1.00 23.48 615 VAL A C 1
ATOM 4940 O O . VAL A 1 615 ? 1.587 -23.276 25.451 1.00 23.48 615 VAL A O 1
ATOM 4943 N N . VAL A 1 616 ? 3.106 -23.865 26.987 1.00 24.00 616 VAL A N 1
ATOM 4944 C CA . VAL A 1 616 ? 3.993 -24.651 26.104 1.00 24.00 616 VAL A CA 1
ATOM 4945 C C . VAL A 1 616 ? 4.798 -25.587 27.000 1.00 24.00 616 VAL A C 1
ATOM 4947 O O . VAL A 1 616 ? 5.848 -25.193 27.503 1.00 24.00 616 VAL A O 1
ATOM 4950 N N . THR A 1 617 ? 4.299 -26.793 27.285 1.00 27.98 617 THR A N 1
ATOM 4951 C CA . THR A 1 617 ? 5.118 -27.834 27.948 1.00 27.98 617 THR A CA 1
ATOM 4952 C C . THR A 1 617 ? 4.580 -29.260 27.838 1.00 27.98 617 THR A C 1
ATOM 4954 O O . THR A 1 617 ? 4.930 -30.094 28.657 1.00 27.98 617 THR A O 1
ATOM 4957 N N . GLU A 1 618 ? 3.797 -29.606 26.818 1.00 28.14 618 GLU A N 1
ATOM 4958 C CA . GLU A 1 618 ? 3.370 -30.999 26.629 1.00 28.14 618 GLU A CA 1
ATOM 4959 C C . GLU A 1 618 ? 3.325 -31.338 25.144 1.00 28.14 618 GLU A C 1
ATOM 4961 O O . GLU A 1 618 ? 2.366 -30.994 24.469 1.00 28.14 618 GLU A O 1
ATOM 4966 N N . THR A 1 619 ? 4.419 -31.925 24.643 1.00 27.69 619 THR A N 1
ATOM 4967 C CA . THR A 1 619 ? 4.486 -32.933 23.562 1.00 27.69 619 THR A CA 1
ATOM 4968 C C . THR A 1 619 ? 5.939 -33.037 23.103 1.00 27.69 619 THR A C 1
ATOM 4970 O O . THR A 1 619 ? 6.348 -32.222 22.291 1.00 27.69 619 THR A O 1
ATOM 4973 N N . PHE A 1 620 ? 6.720 -33.974 23.654 1.00 30.42 620 PHE A N 1
ATOM 4974 C CA . PHE A 1 620 ? 7.800 -34.724 22.978 1.00 30.42 620 PHE A CA 1
ATOM 4975 C C . PHE A 1 620 ? 8.370 -35.740 23.984 1.00 30.42 620 PHE A C 1
ATOM 4977 O O . PHE A 1 620 ? 9.264 -35.437 24.771 1.00 30.42 620 PHE A O 1
ATOM 4984 N N . GLN A 1 621 ? 7.813 -36.954 23.986 1.00 30.78 621 GLN A N 1
ATOM 4985 C CA . GLN A 1 621 ? 8.455 -38.127 24.575 1.00 30.78 621 GLN A CA 1
ATOM 4986 C C . GLN A 1 621 ? 9.095 -38.933 23.447 1.00 30.78 621 GLN A C 1
ATOM 4988 O O . GLN A 1 621 ? 8.381 -39.474 22.612 1.00 30.78 621 GLN A O 1
ATOM 4993 N N . LEU A 1 622 ? 10.428 -38.995 23.447 1.00 29.69 622 LEU A N 1
ATOM 4994 C CA . LEU A 1 622 ? 11.240 -40.161 23.082 1.00 29.69 622 LEU A CA 1
ATOM 4995 C C . LEU A 1 622 ? 12.709 -39.855 23.438 1.00 29.69 622 LEU A C 1
ATOM 4997 O O . LEU A 1 622 ? 13.293 -38.909 22.923 1.00 29.69 622 LEU A O 1
ATOM 5001 N N . GLY A 1 623 ? 13.277 -40.654 24.348 1.00 31.70 623 GLY A N 1
ATOM 5002 C CA . GLY A 1 623 ? 14.720 -40.912 24.467 1.00 31.70 623 GLY A CA 1
ATOM 5003 C C . GLY A 1 623 ? 15.639 -39.783 24.958 1.00 31.70 623 GLY A C 1
ATOM 5004 O O . GLY A 1 623 ? 16.273 -39.102 24.166 1.00 31.70 623 GLY A O 1
ATOM 5005 N N . SER A 1 624 ? 15.780 -39.659 26.282 1.00 34.81 624 SER A N 1
ATOM 5006 C CA . SER A 1 624 ? 16.981 -39.173 26.997 1.00 34.81 624 SER A CA 1
ATOM 5007 C C . SER A 1 624 ? 17.748 -37.958 26.426 1.00 34.81 624 SER A C 1
ATOM 5009 O O . SER A 1 624 ? 18.872 -38.125 25.961 1.00 34.81 624 SER A O 1
ATOM 5011 N N . LYS A 1 625 ? 17.187 -36.738 26.526 1.00 41.69 625 LYS A N 1
ATOM 5012 C CA . LYS A 1 625 ? 17.919 -35.443 26.671 1.00 41.69 625 LYS A CA 1
ATOM 5013 C C . LYS A 1 625 ? 16.970 -34.227 26.760 1.00 41.69 625 LYS A C 1
ATOM 5015 O O . LYS A 1 625 ? 17.190 -33.185 26.150 1.00 41.69 625 LYS A O 1
ATOM 5020 N N . ALA A 1 626 ? 15.902 -34.323 27.559 1.00 36.03 626 ALA A N 1
ATOM 5021 C CA . ALA A 1 626 ? 14.907 -33.247 27.707 1.00 36.03 626 ALA A CA 1
ATOM 5022 C C . ALA A 1 626 ? 15.509 -31.891 28.152 1.00 36.03 626 ALA A C 1
ATOM 5024 O O . ALA A 1 626 ? 15.023 -30.838 27.745 1.00 36.03 626 ALA A O 1
ATOM 5025 N N . GLY A 1 627 ? 16.603 -31.905 28.926 1.00 34.84 627 GLY A N 1
ATOM 5026 C CA . GLY A 1 627 ? 17.302 -30.688 29.361 1.00 34.84 627 GLY A CA 1
ATOM 5027 C C . GLY A 1 627 ? 18.058 -29.952 28.245 1.00 34.84 627 GLY A C 1
ATOM 5028 O O . GLY A 1 627 ? 18.065 -28.724 28.224 1.00 34.84 627 GLY A O 1
ATOM 5029 N N . GLU A 1 628 ? 18.642 -30.672 27.283 1.00 42.72 628 GLU A N 1
ATOM 5030 C CA . GLU A 1 628 ? 19.355 -30.065 26.145 1.00 42.72 628 GLU A CA 1
ATOM 5031 C C . GLU A 1 628 ? 18.376 -29.499 25.110 1.00 42.72 628 GLU A C 1
ATOM 5033 O O . GLU A 1 628 ? 18.613 -28.428 24.555 1.00 42.72 628 GLU A O 1
ATOM 5038 N N . VAL A 1 629 ? 17.231 -30.161 24.912 1.00 41.00 629 VAL A N 1
ATOM 5039 C CA . VAL A 1 629 ? 16.146 -29.662 24.054 1.00 41.00 629 VAL A CA 1
ATOM 5040 C C . VAL A 1 629 ? 15.503 -28.415 24.662 1.00 41.00 629 VAL A C 1
ATOM 5042 O O . VAL A 1 629 ? 15.269 -27.452 23.940 1.00 41.00 629 VAL A O 1
ATOM 5045 N N . LEU A 1 630 ? 15.285 -28.367 25.981 1.00 39.69 630 LEU A N 1
ATOM 5046 C CA . LEU A 1 630 ? 14.769 -27.168 26.652 1.00 39.69 630 LEU A CA 1
ATOM 5047 C C . LEU A 1 630 ? 15.747 -25.988 26.538 1.00 39.69 630 LEU A C 1
ATOM 5049 O O . LEU A 1 630 ? 15.315 -24.874 26.252 1.00 39.69 630 LEU A O 1
ATOM 5053 N N . LEU A 1 631 ? 17.057 -26.226 26.674 1.00 45.16 631 LEU A N 1
ATOM 5054 C CA . LEU A 1 631 ? 18.094 -25.218 26.416 1.00 45.16 631 LEU A CA 1
ATOM 5055 C C . LEU A 1 631 ? 18.077 -24.736 24.961 1.00 45.16 631 LEU A C 1
ATOM 5057 O O . LEU A 1 631 ? 18.145 -23.532 24.727 1.00 45.16 631 LEU A O 1
ATOM 5061 N N . LEU A 1 632 ? 17.927 -25.640 23.989 1.00 47.19 632 LEU A N 1
ATOM 5062 C CA . LEU A 1 632 ? 17.869 -25.299 22.566 1.00 47.19 632 LEU A CA 1
ATOM 5063 C C . LEU A 1 632 ? 16.598 -24.510 22.217 1.00 47.19 632 LEU A C 1
ATOM 5065 O O . LEU A 1 632 ? 16.673 -23.513 21.509 1.00 47.19 632 LEU A O 1
ATOM 5069 N N . VAL A 1 633 ? 15.440 -24.904 22.752 1.00 46.16 633 VAL A N 1
ATOM 5070 C CA . VAL A 1 633 ? 14.158 -24.202 22.571 1.00 46.16 633 VAL A CA 1
ATOM 5071 C C . VAL A 1 633 ? 14.190 -22.827 23.236 1.00 46.16 633 VAL A C 1
ATOM 5073 O O . VAL A 1 633 ? 13.734 -21.859 22.632 1.00 46.16 633 VAL A O 1
ATOM 5076 N N . THR A 1 634 ? 14.787 -22.710 24.424 1.00 47.81 634 THR A N 1
ATOM 5077 C CA . THR A 1 634 ? 14.954 -21.424 25.124 1.00 47.81 634 THR A CA 1
ATOM 5078 C C . THR A 1 634 ? 15.927 -20.518 24.367 1.00 47.81 634 THR A C 1
ATOM 5080 O O . THR A 1 634 ? 15.600 -19.369 24.086 1.00 47.81 634 THR A O 1
ATOM 5083 N N . PHE A 1 635 ? 17.069 -21.046 23.915 1.00 51.09 635 PHE A N 1
ATOM 5084 C CA . PHE A 1 635 ? 18.043 -20.324 23.088 1.00 51.09 635 PHE A CA 1
ATOM 5085 C C . PHE A 1 635 ? 17.453 -19.870 21.746 1.00 51.09 635 PHE A C 1
ATOM 5087 O O . PHE A 1 635 ? 17.701 -18.748 21.294 1.00 51.09 635 PHE A O 1
ATOM 5094 N N . VAL A 1 636 ? 16.653 -20.722 21.100 1.00 53.97 636 VAL A N 1
ATOM 5095 C CA . VAL A 1 636 ? 15.970 -20.401 19.843 1.00 53.97 636 VAL A CA 1
ATOM 5096 C C . VAL A 1 636 ? 14.878 -19.365 20.083 1.00 53.97 636 VAL A C 1
ATOM 5098 O O . VAL A 1 636 ? 14.833 -18.402 19.327 1.00 53.97 636 VAL A O 1
ATOM 5101 N N . ALA A 1 637 ? 14.074 -19.472 21.145 1.00 49.75 637 ALA A N 1
ATOM 5102 C CA . ALA A 1 637 ? 13.073 -18.469 21.516 1.00 49.75 637 ALA A CA 1
ATOM 5103 C C . ALA A 1 637 ? 13.710 -17.098 21.822 1.00 49.75 637 ALA A C 1
ATOM 5105 O O . ALA A 1 637 ? 13.271 -16.083 21.276 1.00 49.75 637 ALA A O 1
ATOM 5106 N N . GLU A 1 638 ? 14.801 -17.066 22.594 1.00 51.53 638 GLU A N 1
ATOM 5107 C CA . GLU A 1 638 ? 15.580 -15.854 22.894 1.00 51.53 638 GLU A CA 1
ATOM 5108 C C . GLU A 1 638 ? 16.249 -15.250 21.646 1.00 51.53 638 GLU A C 1
ATOM 5110 O O . GLU A 1 638 ? 16.364 -14.027 21.511 1.00 51.53 638 GLU A O 1
ATOM 5115 N N . SER A 1 639 ? 16.683 -16.090 20.703 1.00 49.72 639 SER A N 1
ATOM 5116 C CA . SER A 1 639 ? 17.250 -15.653 19.420 1.00 49.72 639 SER A CA 1
ATOM 5117 C C . SER A 1 639 ? 16.172 -15.157 18.449 1.00 49.72 639 SER A C 1
ATOM 5119 O O . SER A 1 639 ? 16.414 -14.209 17.699 1.00 49.72 639 SER A O 1
ATOM 5121 N N . TYR A 1 640 ? 14.962 -15.726 18.502 1.00 49.41 640 TYR A N 1
ATOM 5122 C CA . TYR A 1 64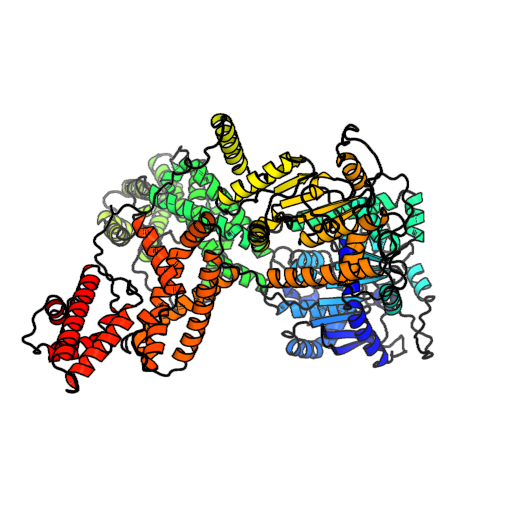0 ? 13.808 -15.345 17.677 1.00 49.41 640 TYR A CA 1
ATOM 5123 C C . TYR A 1 640 ? 13.216 -13.977 18.064 1.00 49.41 640 TYR A C 1
ATOM 5125 O O . TYR A 1 640 ? 12.508 -13.354 17.267 1.00 49.41 640 TYR A O 1
ATOM 5133 N N . GLU A 1 641 ? 13.497 -13.472 19.271 1.00 50.66 641 GLU A N 1
ATOM 5134 C CA . GLU A 1 641 ? 13.162 -12.101 19.690 1.00 50.66 641 GLU A CA 1
ATOM 5135 C C . GLU A 1 641 ? 14.142 -11.041 19.154 1.00 50.66 641 GLU A C 1
ATOM 5137 O O . GLU A 1 641 ? 13.775 -9.874 18.987 1.00 50.66 641 GLU A O 1
ATOM 5142 N N . LYS A 1 642 ? 15.375 -11.427 18.803 1.00 47.06 642 LYS A N 1
ATOM 5143 C CA . LYS A 1 642 ? 16.467 -10.512 18.426 1.00 47.06 642 LYS A CA 1
ATOM 5144 C C . LYS A 1 642 ? 16.619 -10.351 16.907 1.00 47.06 642 LYS A C 1
ATOM 5146 O O . LYS A 1 642 ? 17.657 -10.713 16.379 1.00 47.06 642 LYS A O 1
ATOM 5151 N N . THR A 1 643 ? 15.616 -9.810 16.202 1.00 51.53 643 THR A N 1
ATOM 5152 C CA . THR A 1 643 ? 15.641 -9.218 14.822 1.00 51.53 643 THR A CA 1
ATOM 5153 C C . THR A 1 643 ? 16.444 -9.884 13.668 1.00 51.53 643 THR A C 1
ATOM 5155 O O . THR A 1 643 ? 16.453 -9.349 12.552 1.00 51.53 643 THR A O 1
ATOM 5158 N N . ARG A 1 644 ? 17.088 -11.042 13.850 1.00 56.09 644 ARG A N 1
ATOM 5159 C CA . ARG A 1 644 ? 17.929 -11.742 12.865 1.00 56.09 644 ARG A CA 1
ATOM 5160 C C . ARG A 1 644 ? 17.154 -12.905 12.225 1.00 56.09 644 ARG A C 1
ATOM 5162 O O . ARG A 1 644 ? 16.351 -13.533 12.907 1.00 56.09 644 ARG A O 1
ATOM 5169 N N . PRO A 1 645 ? 17.356 -13.194 10.925 1.00 64.88 645 PRO A N 1
ATOM 5170 C CA . PRO A 1 645 ? 16.804 -14.399 10.305 1.00 64.88 645 PRO A CA 1
ATOM 5171 C C . PRO A 1 645 ? 17.460 -15.649 10.913 1.00 64.88 645 PRO A C 1
ATOM 5173 O O . PRO A 1 645 ? 18.685 -15.702 11.018 1.00 64.88 645 PRO A O 1
ATOM 5176 N N . LEU A 1 646 ? 16.650 -16.634 11.310 1.00 78.75 646 LEU A N 1
ATOM 5177 C CA . LEU A 1 646 ? 17.127 -17.935 11.783 1.00 78.75 646 LEU 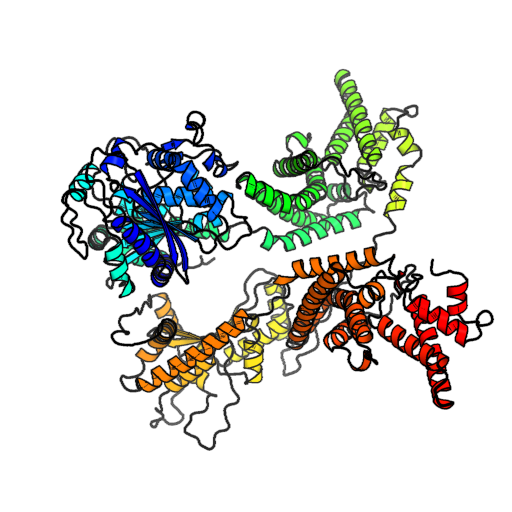A CA 1
ATOM 5178 C C . LEU A 1 646 ? 17.408 -18.833 10.574 1.00 78.75 646 LEU A C 1
ATOM 5180 O O . LEU A 1 646 ? 16.503 -19.069 9.773 1.00 78.75 646 LEU A O 1
ATOM 5184 N N . ILE A 1 647 ? 18.642 -19.324 10.450 1.00 83.56 647 ILE A N 1
ATOM 5185 C CA . ILE A 1 647 ? 19.020 -20.319 9.443 1.00 83.56 647 ILE A CA 1
ATOM 5186 C C . ILE A 1 647 ? 19.253 -21.646 10.160 1.00 83.56 647 ILE A C 1
ATOM 5188 O O . ILE A 1 647 ? 20.067 -21.712 11.079 1.00 83.56 647 ILE A O 1
ATOM 5192 N N . VAL A 1 648 ? 18.539 -22.683 9.740 1.00 85.38 648 VAL A N 1
ATOM 5193 C CA . VAL A 1 648 ? 18.730 -24.065 10.184 1.00 85.38 648 VAL A CA 1
ATOM 5194 C C . VAL A 1 648 ? 19.449 -24.799 9.058 1.00 85.38 648 VAL A C 1
ATOM 5196 O O . VAL A 1 648 ? 19.055 -24.690 7.900 1.00 85.38 648 VAL A O 1
ATOM 5199 N N . THR A 1 649 ? 20.525 -25.517 9.355 1.00 90.19 649 THR A N 1
ATOM 5200 C CA . THR A 1 649 ? 21.287 -26.227 8.323 1.00 90.19 649 THR A CA 1
ATOM 5201 C C . THR A 1 649 ? 21.769 -27.576 8.818 1.00 90.19 649 THR A C 1
ATOM 5203 O O . THR A 1 649 ? 21.834 -27.816 10.023 1.00 90.19 649 THR A O 1
ATOM 5206 N N . GLY A 1 650 ? 22.085 -28.461 7.881 1.00 81.56 650 GLY A N 1
ATOM 5207 C CA . GLY A 1 650 ? 22.619 -29.778 8.171 1.00 81.56 650 GLY A CA 1
ATOM 5208 C C . GLY A 1 650 ? 23.099 -30.480 6.907 1.00 81.56 650 GLY A C 1
ATOM 5209 O O . GLY A 1 650 ? 22.618 -30.205 5.806 1.00 81.56 650 GLY A O 1
ATOM 5210 N N . HIS A 1 651 ? 24.061 -31.379 7.088 1.00 84.12 651 HIS A N 1
ATOM 5211 C CA . HIS A 1 651 ? 24.598 -32.244 6.044 1.00 84.12 651 HIS A CA 1
ATOM 5212 C C . HIS A 1 651 ? 24.102 -33.682 6.247 1.00 84.12 651 HIS A C 1
ATOM 5214 O O . HIS A 1 651 ? 24.027 -34.140 7.392 1.00 84.12 651 HIS A O 1
ATOM 5220 N N . SER A 1 652 ? 23.795 -34.401 5.165 1.00 78.56 652 SER A N 1
ATOM 5221 C CA . SER A 1 652 ? 23.334 -35.794 5.209 1.00 78.56 652 SER A CA 1
ATOM 5222 C C . SER A 1 652 ? 22.108 -35.947 6.123 1.00 78.56 652 SER A C 1
ATOM 5224 O O . SER A 1 652 ? 21.173 -35.147 6.042 1.00 78.56 652 SER A O 1
ATOM 5226 N N . ILE A 1 653 ? 22.110 -36.910 7.046 1.00 71.62 653 ILE A N 1
ATOM 5227 C CA . ILE A 1 653 ? 21.040 -37.104 8.037 1.00 71.62 653 ILE A CA 1
ATOM 5228 C C . ILE A 1 653 ? 20.826 -35.878 8.943 1.00 71.62 653 ILE A C 1
ATOM 5230 O O . ILE A 1 653 ? 19.719 -35.627 9.416 1.00 71.62 653 ILE A O 1
ATOM 5234 N N . GLY A 1 654 ? 21.855 -35.046 9.139 1.00 70.62 654 GLY A N 1
ATOM 5235 C CA . GLY A 1 654 ? 21.715 -33.757 9.816 1.00 70.62 654 GLY A CA 1
ATOM 5236 C C . GLY A 1 654 ? 20.819 -32.786 9.042 1.00 70.62 654 GLY A C 1
ATOM 5237 O O . GLY A 1 654 ? 20.112 -31.988 9.651 1.00 70.62 654 GLY A O 1
ATOM 5238 N N . GLY A 1 655 ? 20.796 -32.874 7.708 1.00 78.44 655 GLY A N 1
ATOM 5239 C CA . GLY A 1 655 ? 19.864 -32.138 6.850 1.00 78.44 655 GLY A CA 1
ATOM 5240 C C . GLY A 1 655 ? 18.414 -32.583 7.057 1.00 78.44 655 GLY A C 1
ATOM 5241 O O . GLY A 1 655 ? 17.513 -31.746 7.154 1.00 78.44 655 GLY A O 1
ATOM 5242 N N . SER A 1 656 ? 18.190 -33.886 7.235 1.00 76.19 656 SER A N 1
ATOM 5243 C CA . SER A 1 656 ? 16.877 -34.436 7.589 1.00 76.19 656 SER A CA 1
ATOM 5244 C C . SER A 1 656 ? 16.383 -33.885 8.925 1.00 76.19 656 SER A C 1
ATOM 5246 O O . SER A 1 656 ? 15.262 -33.386 9.021 1.00 76.19 656 SER A O 1
ATOM 5248 N N . ILE A 1 657 ? 17.252 -33.890 9.941 1.00 74.75 657 ILE A N 1
ATOM 5249 C CA . ILE A 1 657 ? 16.954 -33.337 11.269 1.00 74.75 657 ILE A CA 1
ATOM 5250 C C . ILE A 1 657 ? 16.676 -31.830 11.179 1.00 74.75 657 ILE A C 1
ATOM 5252 O O . ILE A 1 657 ? 15.697 -31.358 11.751 1.00 74.75 657 ILE A O 1
ATOM 5256 N N . ALA A 1 658 ? 17.478 -31.075 10.423 1.00 79.62 658 ALA A N 1
ATOM 5257 C CA . ALA A 1 658 ? 17.277 -29.643 10.193 1.00 79.62 658 ALA A CA 1
ATOM 5258 C C . ALA A 1 658 ? 15.916 -29.336 9.545 1.00 79.62 658 ALA A C 1
ATOM 5260 O O . ALA A 1 658 ? 15.249 -28.364 9.915 1.00 79.62 658 ALA A O 1
ATOM 5261 N N . SER A 1 659 ? 15.487 -30.177 8.606 1.00 81.50 659 SER A N 1
ATOM 5262 C CA . SER A 1 659 ? 14.208 -30.031 7.911 1.00 81.50 659 SER A CA 1
ATOM 5263 C C . SER A 1 659 ? 13.029 -30.298 8.846 1.00 81.50 659 SER A C 1
ATOM 5265 O O . SER A 1 659 ? 12.132 -29.461 8.958 1.00 81.50 659 SER A O 1
ATOM 5267 N N . LEU A 1 660 ? 13.069 -31.404 9.597 1.00 79.50 660 LEU A N 1
ATOM 5268 C CA . LEU A 1 660 ? 12.050 -31.735 10.600 1.00 79.50 660 LEU A CA 1
ATOM 5269 C C . LEU A 1 660 ? 11.988 -30.689 11.719 1.00 79.50 660 LEU A C 1
ATOM 5271 O O . LEU A 1 660 ? 10.904 -30.268 12.115 1.00 79.50 660 LEU A O 1
ATOM 5275 N N . PHE A 1 661 ? 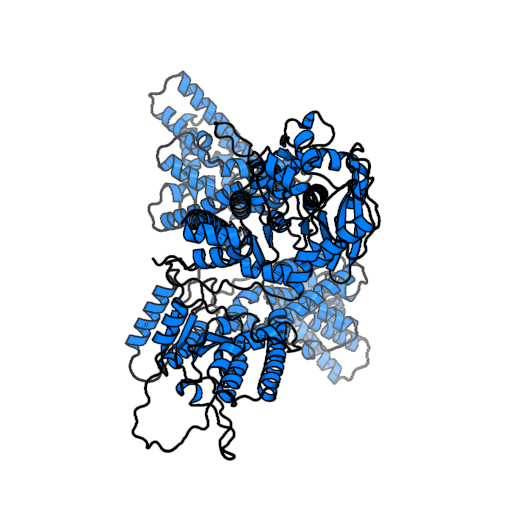13.141 -30.204 12.182 1.00 78.56 661 PHE A N 1
ATOM 5276 C CA . PHE A 1 661 ? 13.213 -29.138 13.178 1.00 78.56 661 PHE A CA 1
ATOM 5277 C C . PHE A 1 661 ? 12.604 -27.829 12.663 1.00 78.56 661 PHE A C 1
ATOM 5279 O O . PHE A 1 661 ? 11.917 -27.124 13.399 1.00 78.56 661 PHE A O 1
ATOM 5286 N N . THR A 1 662 ? 12.805 -27.508 11.385 1.00 84.12 662 THR A N 1
ATOM 5287 C CA . THR A 1 662 ? 12.199 -26.319 10.774 1.00 84.12 662 THR A CA 1
ATOM 5288 C C . THR A 1 662 ? 10.684 -26.469 10.637 1.00 84.12 662 THR A C 1
ATOM 5290 O O . THR A 1 662 ? 9.967 -25.513 10.925 1.00 84.12 662 THR A O 1
ATOM 5293 N N . LEU A 1 663 ? 10.178 -27.651 10.265 1.00 79.06 663 LEU A N 1
ATOM 5294 C CA . LEU A 1 663 ? 8.737 -27.943 10.268 1.00 79.06 663 LEU A CA 1
ATOM 5295 C C . LEU A 1 663 ? 8.142 -27.787 11.670 1.00 79.06 663 LEU A C 1
ATOM 5297 O O . LEU A 1 663 ? 7.131 -27.106 11.834 1.00 79.06 663 LEU A O 1
ATOM 5301 N N . TRP A 1 664 ? 8.822 -28.326 12.682 1.00 77.12 664 TRP A N 1
ATOM 5302 C CA . TRP A 1 664 ? 8.432 -28.156 14.078 1.00 77.12 664 TRP A CA 1
ATOM 5303 C C . TRP A 1 664 ? 8.398 -26.679 14.491 1.00 77.12 664 TRP A C 1
ATOM 5305 O O . TRP A 1 664 ? 7.438 -26.241 15.115 1.00 77.12 664 TRP A O 1
ATOM 5315 N N . LEU A 1 665 ? 9.394 -25.875 14.103 1.00 74.56 665 LEU A N 1
ATOM 5316 C CA . LEU A 1 665 ? 9.400 -24.432 14.375 1.00 74.56 665 LEU A CA 1
ATOM 5317 C C . LEU A 1 665 ? 8.253 -23.694 13.679 1.00 74.56 665 LEU A C 1
ATOM 5319 O O . LEU A 1 665 ? 7.657 -22.798 14.277 1.00 74.56 665 LEU A O 1
ATOM 5323 N N . LEU A 1 666 ? 7.955 -24.047 12.426 1.00 74.75 666 LEU A N 1
ATOM 5324 C CA . LEU A 1 666 ? 6.848 -23.467 11.663 1.00 74.75 666 LEU A CA 1
ATOM 5325 C C . LEU A 1 666 ? 5.485 -23.790 12.292 1.00 74.75 666 LEU A C 1
ATOM 5327 O O . LEU A 1 666 ? 4.570 -22.977 12.185 1.00 74.75 666 LEU A O 1
ATOM 5331 N N . GLU A 1 667 ? 5.362 -24.931 12.971 1.00 68.50 667 GLU A N 1
ATOM 5332 C CA . GLU A 1 667 ? 4.167 -25.321 13.723 1.00 68.50 667 GLU A CA 1
ATOM 5333 C C . GLU A 1 667 ? 4.109 -24.705 15.134 1.00 68.50 667 GLU A C 1
ATOM 5335 O O . GLU A 1 667 ? 3.048 -24.275 15.595 1.00 68.50 667 GLU A O 1
ATOM 5340 N N . ALA A 1 668 ? 5.234 -24.686 15.851 1.00 63.72 668 ALA A N 1
ATOM 5341 C CA . ALA A 1 668 ? 5.303 -24.296 17.258 1.00 63.72 668 ALA A CA 1
ATOM 5342 C C . ALA A 1 668 ? 5.274 -22.777 17.469 1.00 63.72 668 ALA A C 1
ATOM 5344 O O . ALA A 1 668 ? 4.826 -22.314 18.520 1.00 63.72 668 ALA A O 1
ATOM 5345 N N . VAL A 1 669 ? 5.743 -21.993 16.494 1.00 62.16 669 VAL A N 1
ATOM 5346 C CA . VAL A 1 669 ? 5.835 -20.533 16.602 1.00 62.16 669 VAL A CA 1
ATOM 5347 C C . VAL A 1 669 ? 4.696 -19.873 15.816 1.00 62.16 669 VAL A C 1
ATOM 5349 O O . VAL A 1 669 ? 4.595 -20.080 14.607 1.00 62.16 669 VAL A O 1
ATOM 5352 N N . PRO A 1 670 ? 3.855 -19.024 16.446 1.00 55.44 670 PRO A N 1
ATOM 5353 C CA . PRO A 1 670 ? 2.771 -18.346 15.746 1.00 55.44 670 PRO A CA 1
ATOM 5354 C C . PRO A 1 670 ? 3.294 -17.517 14.563 1.00 55.44 670 PRO A C 1
ATOM 5356 O O . PRO A 1 670 ? 4.319 -16.833 14.709 1.00 55.44 670 PRO A O 1
ATOM 5359 N N . PRO A 1 671 ? 2.580 -17.483 13.421 1.00 53.81 671 PRO A N 1
ATOM 5360 C CA . PRO A 1 671 ? 2.924 -16.626 12.295 1.00 53.81 671 PRO A CA 1
ATOM 5361 C C . PRO A 1 671 ? 2.719 -15.157 12.689 1.00 53.81 671 PRO A C 1
ATOM 5363 O O . PRO A 1 671 ? 1.658 -14.562 12.508 1.00 53.81 671 PRO A O 1
ATOM 5366 N N . THR A 1 672 ? 3.750 -14.562 13.275 1.00 52.66 672 THR A N 1
ATOM 5367 C CA . THR A 1 672 ? 3.863 -13.115 13.474 1.00 52.66 672 THR A CA 1
ATOM 5368 C C . THR A 1 672 ? 4.500 -12.490 12.229 1.00 52.66 672 THR A C 1
ATOM 5370 O O . THR A 1 672 ? 5.076 -13.202 11.411 1.00 52.66 672 THR A O 1
ATOM 5373 N N . ASP A 1 673 ? 4.454 -11.161 12.076 1.00 48.62 673 ASP A N 1
ATOM 5374 C CA . ASP A 1 673 ? 5.116 -10.411 10.982 1.00 48.62 673 ASP A CA 1
ATOM 5375 C C . ASP A 1 673 ? 6.674 -10.532 10.982 1.00 48.62 673 ASP A C 1
ATOM 5377 O O . ASP A 1 673 ? 7.385 -9.691 10.425 1.00 48.62 673 ASP A O 1
ATOM 5381 N N . ARG A 1 674 ? 7.241 -11.552 11.644 1.00 55.31 674 ARG A N 1
ATOM 5382 C CA . ARG A 1 674 ? 8.676 -11.841 11.767 1.00 55.31 674 ARG A CA 1
ATOM 5383 C C . ARG A 1 674 ? 9.203 -12.603 10.539 1.00 55.31 674 ARG A C 1
ATOM 5385 O O . ARG A 1 674 ? 8.456 -13.232 9.793 1.00 55.31 674 ARG A O 1
ATOM 5392 N N . LYS A 1 675 ? 10.525 -12.555 10.329 1.00 62.56 675 LYS A N 1
ATOM 5393 C CA . LYS A 1 675 ? 11.213 -13.349 9.296 1.00 62.56 675 LYS A CA 1
ATOM 5394 C C . LYS A 1 675 ? 11.138 -14.836 9.677 1.00 62.56 675 LYS A C 1
ATOM 5396 O O . LYS A 1 675 ? 11.662 -15.206 10.723 1.00 62.56 675 LYS A O 1
ATOM 5401 N N . ARG A 1 676 ? 10.485 -15.653 8.842 1.00 72.75 676 ARG A N 1
ATOM 5402 C CA . ARG A 1 676 ? 10.382 -17.117 9.002 1.00 72.75 676 ARG A CA 1
ATOM 5403 C C . ARG A 1 676 ? 11.777 -17.777 9.012 1.00 72.75 676 ARG A C 1
ATOM 5405 O O . ARG A 1 676 ? 12.704 -17.189 8.447 1.00 72.75 676 ARG A O 1
ATOM 5412 N N . PRO A 1 677 ? 11.945 -18.954 9.649 1.00 82.62 677 PRO A N 1
ATOM 5413 C CA . PRO A 1 677 ? 13.197 -19.699 9.556 1.00 82.62 677 PRO A CA 1
ATOM 5414 C C . PRO A 1 677 ? 13.472 -20.116 8.105 1.00 82.62 677 PRO A C 1
ATOM 5416 O O . PRO A 1 677 ? 12.536 -20.357 7.340 1.00 82.62 677 PRO A O 1
ATOM 5419 N N . LEU A 1 678 ? 14.750 -20.196 7.740 1.00 88.00 678 LEU A N 1
ATOM 5420 C CA . LEU A 1 678 ? 15.214 -20.749 6.470 1.00 88.00 678 LEU A CA 1
ATOM 5421 C C . LEU A 1 678 ? 16.020 -22.020 6.749 1.00 88.00 678 LEU A C 1
ATOM 5423 O O . LEU A 1 678 ? 17.010 -21.972 7.473 1.00 88.00 678 LEU A O 1
ATOM 5427 N N . CYS A 1 679 ? 15.610 -23.139 6.170 1.00 90.75 679 CYS A N 1
ATOM 5428 C CA . CYS A 1 679 ? 16.316 -24.407 6.206 1.00 90.75 679 CYS A CA 1
ATOM 5429 C C . CYS A 1 679 ? 17.157 -24.560 4.936 1.00 90.75 679 CYS A C 1
ATOM 5431 O O . CYS A 1 679 ? 16.605 -24.529 3.838 1.00 90.75 679 CYS A O 1
ATOM 5433 N N . ILE A 1 680 ? 18.474 -24.715 5.077 1.00 93.25 680 ILE A N 1
ATOM 5434 C CA . ILE A 1 680 ? 19.383 -25.017 3.963 1.00 93.25 680 ILE A CA 1
ATOM 5435 C C . ILE A 1 680 ? 20.076 -26.337 4.267 1.00 93.25 680 ILE A C 1
ATOM 5437 O O . ILE A 1 680 ? 20.850 -26.411 5.218 1.00 93.25 680 ILE A O 1
ATOM 5441 N N . THR A 1 681 ? 19.841 -27.375 3.475 1.00 91.12 681 THR A N 1
ATOM 5442 C CA . THR A 1 681 ? 20.435 -28.700 3.715 1.00 91.12 681 THR A CA 1
ATOM 5443 C C . THR A 1 681 ? 21.365 -29.106 2.586 1.00 91.12 681 THR A C 1
ATOM 5445 O O . THR A 1 681 ? 21.067 -28.805 1.437 1.00 91.12 681 THR A O 1
ATOM 5448 N N . PHE A 1 682 ? 22.414 -29.862 2.891 1.00 89.56 682 PHE A N 1
ATOM 5449 C CA . PHE A 1 682 ? 23.345 -30.419 1.904 1.00 89.56 682 PHE A CA 1
ATOM 5450 C C . PHE A 1 682 ? 23.323 -31.942 1.978 1.00 89.56 682 PHE A C 1
ATOM 5452 O O . PHE A 1 682 ? 23.277 -32.485 3.081 1.00 89.56 682 PHE A O 1
ATOM 5459 N N . SER A 1 683 ? 23.376 -32.643 0.843 1.00 82.88 683 SER A N 1
ATOM 5460 C CA . SER A 1 683 ? 23.377 -34.119 0.822 1.00 82.88 683 SER A CA 1
ATOM 5461 C C . SER A 1 683 ? 22.176 -34.738 1.564 1.00 82.88 683 SER A C 1
ATOM 5463 O O . SER A 1 683 ? 22.264 -35.825 2.119 1.00 82.88 683 SER A O 1
ATOM 5465 N N . CYS A 1 684 ? 21.051 -34.025 1.675 1.00 81.56 684 CYS A N 1
ATOM 5466 C CA . CYS A 1 684 ? 19.930 -34.490 2.492 1.00 81.56 684 CYS A CA 1
ATOM 5467 C C . CYS A 1 684 ? 19.207 -35.646 1.785 1.00 81.56 684 CYS A C 1
ATOM 5469 O O . CYS A 1 684 ? 18.779 -35.457 0.643 1.00 81.56 684 CYS A O 1
ATOM 5471 N N . PRO A 1 685 ? 19.005 -36.804 2.439 1.00 78.81 685 PRO A N 1
ATOM 5472 C CA . PRO A 1 685 ? 18.126 -37.830 1.897 1.00 78.81 685 PRO A CA 1
ATOM 5473 C C . PRO A 1 685 ? 16.669 -37.347 1.900 1.00 78.81 685 PRO A C 1
ATOM 5475 O O . PRO A 1 685 ? 16.291 -36.476 2.691 1.00 78.81 685 PRO A O 1
ATOM 5478 N N . LEU A 1 686 ? 15.841 -37.923 1.026 1.00 76.81 686 LEU A N 1
ATOM 5479 C CA . LEU A 1 686 ? 14.400 -37.659 0.998 1.00 76.81 686 LEU A CA 1
ATOM 5480 C C . LEU A 1 686 ? 13.740 -38.187 2.281 1.00 76.81 686 LEU A C 1
ATOM 5482 O O . LEU A 1 686 ? 14.033 -39.298 2.711 1.00 76.81 686 LEU A O 1
ATOM 5486 N N . ILE A 1 687 ? 12.859 -37.391 2.896 1.00 77.19 687 ILE A N 1
ATOM 5487 C CA . ILE A 1 687 ? 12.235 -37.726 4.196 1.00 77.19 687 ILE A CA 1
ATOM 5488 C C . ILE A 1 687 ? 10.707 -37.631 4.220 1.00 77.19 687 ILE A C 1
ATOM 5490 O O . ILE A 1 687 ? 10.096 -38.046 5.199 1.00 77.19 687 ILE A O 1
ATOM 5494 N N . GLY A 1 688 ? 10.099 -37.027 3.200 1.00 70.75 688 GLY A N 1
ATOM 5495 C CA . GLY A 1 688 ? 8.653 -36.836 3.123 1.00 70.75 688 GLY A CA 1
ATOM 5496 C C . GLY A 1 688 ? 7.991 -37.894 2.269 1.00 70.75 688 GLY A C 1
ATOM 5497 O O . GLY A 1 688 ? 8.653 -38.476 1.423 1.00 70.75 688 GLY A O 1
ATOM 5498 N N . ASP A 1 689 ? 6.695 -38.101 2.455 1.00 77.12 689 ASP A N 1
ATOM 5499 C CA . ASP A 1 689 ? 5.854 -38.854 1.533 1.00 77.12 689 ASP A CA 1
ATOM 5500 C C . ASP A 1 689 ? 5.038 -37.915 0.628 1.00 77.12 689 ASP A C 1
ATOM 5502 O O . ASP A 1 689 ? 5.177 -36.687 0.680 1.00 77.12 689 ASP A O 1
ATOM 5506 N N . THR A 1 690 ? 4.169 -38.482 -0.212 1.00 75.56 690 THR A N 1
ATOM 5507 C CA . THR A 1 690 ? 3.264 -37.696 -1.072 1.00 75.56 690 THR A CA 1
ATOM 5508 C C . THR A 1 690 ? 2.378 -36.758 -0.248 1.00 75.56 690 THR A C 1
ATOM 5510 O O . THR A 1 690 ? 2.130 -35.624 -0.661 1.00 75.56 690 THR A O 1
ATOM 5513 N N . GLY A 1 691 ? 1.955 -37.185 0.948 1.00 76.00 691 GLY A N 1
ATOM 5514 C CA . GLY A 1 691 ? 1.166 -36.363 1.863 1.00 76.00 691 GLY A CA 1
ATOM 5515 C C . GLY A 1 691 ? 1.932 -35.134 2.357 1.00 76.00 691 GLY A C 1
ATOM 5516 O O . GLY A 1 691 ? 1.416 -34.016 2.284 1.00 76.00 691 GLY A O 1
ATOM 5517 N N . LEU A 1 692 ? 3.179 -35.308 2.805 1.00 79.56 692 LEU A N 1
ATOM 5518 C CA . LEU A 1 692 ? 4.030 -34.208 3.262 1.00 79.56 692 LEU A CA 1
ATOM 5519 C C . LEU A 1 692 ? 4.375 -33.249 2.119 1.00 79.56 692 LEU A C 1
ATOM 5521 O O . LEU A 1 692 ? 4.273 -32.031 2.287 1.00 79.56 692 LEU A O 1
ATOM 5525 N N . GLN A 1 693 ? 4.745 -33.779 0.951 1.00 80.81 693 GLN A N 1
ATOM 5526 C CA . GLN A 1 693 ? 5.017 -32.975 -0.240 1.00 80.81 693 GLN A CA 1
ATOM 5527 C C . GLN A 1 693 ? 3.794 -32.134 -0.620 1.00 80.81 693 GLN A C 1
ATOM 5529 O O . GLN A 1 693 ? 3.919 -30.923 -0.827 1.00 80.81 693 GLN A O 1
ATOM 5534 N N . GLN A 1 694 ? 2.607 -32.743 -0.667 1.00 77.00 694 GLN A N 1
ATOM 5535 C CA . GLN A 1 694 ? 1.372 -32.034 -0.977 1.00 77.00 694 GLN A CA 1
ATOM 5536 C C . GLN A 1 694 ? 1.094 -30.938 0.060 1.00 77.00 694 GLN A C 1
ATOM 5538 O O . GLN A 1 694 ? 0.922 -29.779 -0.320 1.00 77.00 694 GLN A O 1
ATOM 5543 N N . ALA A 1 695 ? 1.163 -31.258 1.354 1.00 75.69 695 ALA A N 1
ATOM 5544 C CA . ALA A 1 695 ? 0.912 -30.308 2.438 1.00 75.69 695 ALA A CA 1
ATOM 5545 C C . ALA A 1 695 ? 1.856 -29.090 2.419 1.00 75.69 695 ALA A C 1
ATOM 5547 O O . ALA A 1 695 ? 1.441 -27.977 2.757 1.00 75.69 695 ALA A O 1
ATOM 5548 N N . ILE A 1 696 ? 3.118 -29.277 2.022 1.00 79.00 696 ILE A N 1
ATOM 5549 C CA . ILE A 1 696 ? 4.097 -28.187 1.892 1.00 79.00 696 ILE A CA 1
ATOM 5550 C C . ILE A 1 696 ? 3.893 -27.417 0.579 1.00 79.00 696 ILE A C 1
ATOM 5552 O O . ILE A 1 696 ? 3.921 -26.186 0.585 1.00 79.00 696 ILE A O 1
ATOM 5556 N N . SER A 1 697 ? 3.638 -28.105 -0.537 1.00 73.50 697 SER A N 1
ATOM 5557 C CA . SER A 1 697 ? 3.453 -27.481 -1.859 1.00 73.50 697 SER A CA 1
ATOM 5558 C C . SER A 1 697 ? 2.186 -26.623 -1.953 1.00 73.50 697 SER A C 1
ATOM 5560 O O . SER A 1 697 ? 2.190 -25.568 -2.592 1.00 73.50 697 SER A O 1
ATOM 5562 N N . GLU A 1 698 ? 1.117 -27.011 -1.254 1.00 70.75 698 GLU A N 1
ATOM 5563 C CA . GLU A 1 698 ? -0.107 -26.216 -1.106 1.00 70.75 698 GLU A CA 1
ATOM 5564 C C . GLU A 1 698 ? 0.116 -24.953 -0.255 1.00 70.75 698 GLU A C 1
ATOM 5566 O O . GLU A 1 698 ? -0.737 -24.064 -0.211 1.00 70.75 698 GLU A O 1
ATOM 5571 N N . ARG A 1 699 ? 1.291 -24.821 0.377 1.00 72.31 699 ARG A N 1
ATOM 5572 C CA . ARG A 1 699 ? 1.673 -23.701 1.243 1.00 72.31 699 ARG A CA 1
ATOM 5573 C C . ARG A 1 699 ? 2.967 -23.049 0.756 1.00 72.31 699 ARG A C 1
ATOM 5575 O O . ARG A 1 699 ? 4.030 -23.258 1.342 1.00 72.31 699 ARG A O 1
ATOM 5582 N N . PRO A 1 700 ? 2.900 -22.150 -0.243 1.00 68.62 700 PRO A N 1
ATOM 5583 C CA . PRO A 1 700 ? 4.080 -21.486 -0.802 1.00 68.62 700 PRO A CA 1
ATOM 5584 C C . PRO A 1 700 ? 4.961 -20.786 0.243 1.00 68.62 700 PRO A C 1
ATOM 5586 O O . PRO A 1 700 ? 6.178 -20.722 0.098 1.00 68.62 700 PRO A O 1
ATOM 5589 N N . THR A 1 701 ? 4.355 -20.281 1.323 1.00 73.75 701 THR A N 1
ATOM 5590 C CA . THR A 1 701 ? 5.070 -19.634 2.432 1.00 73.75 701 THR A CA 1
ATOM 5591 C C . THR A 1 701 ? 5.921 -20.606 3.242 1.00 73.75 701 THR A C 1
ATOM 5593 O O . THR A 1 701 ? 6.976 -20.203 3.720 1.00 73.75 701 THR A O 1
ATOM 5596 N N . TRP A 1 702 ? 5.495 -21.862 3.386 1.00 80.12 702 TRP A N 1
ATOM 5597 C CA . TRP A 1 702 ? 6.284 -22.923 4.012 1.00 80.12 702 TRP A CA 1
ATOM 5598 C C . TRP A 1 702 ? 7.277 -23.511 3.012 1.00 80.12 702 TRP A C 1
ATOM 5600 O O . TRP A 1 702 ? 8.437 -23.672 3.362 1.00 80.12 702 TRP A O 1
ATOM 5610 N N . ASN A 1 703 ? 6.875 -23.734 1.755 1.00 81.38 703 ASN A N 1
ATOM 5611 C CA . ASN A 1 703 ? 7.771 -24.232 0.704 1.00 81.38 703 ASN A CA 1
ATOM 5612 C C . ASN A 1 703 ? 9.023 -23.348 0.548 1.00 81.38 703 ASN A C 1
ATOM 5614 O O . ASN A 1 703 ? 10.136 -23.852 0.437 1.00 81.38 703 ASN A O 1
ATOM 5618 N N . SER A 1 704 ? 8.851 -22.023 0.640 1.00 83.62 704 SER A N 1
ATOM 5619 C CA . SER A 1 704 ? 9.951 -21.046 0.583 1.00 83.62 704 SER A CA 1
ATOM 5620 C C . SER A 1 704 ? 10.921 -21.080 1.774 1.00 83.62 704 SER A C 1
ATOM 5622 O O . SER A 1 704 ? 11.962 -20.427 1.730 1.00 83.62 704 SER A O 1
ATOM 5624 N N . CYS A 1 705 ? 10.592 -21.813 2.842 1.00 87.81 705 CYS A N 1
ATOM 5625 C CA . CYS A 1 705 ? 11.465 -21.998 3.998 1.00 87.81 705 CYS A CA 1
ATOM 5626 C C . CYS A 1 705 ? 12.475 -23.132 3.808 1.00 87.81 705 CYS A C 1
ATOM 5628 O O . CYS A 1 705 ? 13.339 -23.269 4.665 1.00 87.81 705 CYS A O 1
ATOM 5630 N N . PHE A 1 706 ? 12.394 -23.931 2.742 1.00 90.81 706 PHE A N 1
ATOM 5631 C CA . PHE A 1 706 ? 13.253 -25.100 2.546 1.00 90.81 706 PHE A CA 1
ATOM 5632 C C . PHE A 1 706 ? 14.049 -24.988 1.247 1.00 90.81 706 PHE A C 1
ATOM 5634 O O . PHE A 1 706 ? 13.473 -24.815 0.172 1.00 90.81 706 PHE A O 1
ATOM 5641 N N . LEU A 1 707 ? 15.372 -25.104 1.362 1.00 92.19 707 LEU A N 1
ATOM 5642 C CA . LEU A 1 707 ? 16.314 -25.198 0.255 1.00 92.19 707 LEU A CA 1
ATOM 5643 C C . LEU A 1 707 ? 17.192 -26.441 0.434 1.00 92.19 707 LEU A C 1
ATOM 5645 O O . LEU A 1 707 ? 18.060 -26.485 1.308 1.00 92.19 707 LEU A O 1
ATOM 5649 N N . HIS A 1 708 ? 16.994 -27.438 -0.418 1.00 90.38 708 HIS A N 1
ATOM 5650 C CA . HIS A 1 708 ? 17.783 -28.663 -0.434 1.00 90.38 708 HIS A CA 1
ATOM 5651 C C . HIS A 1 708 ? 18.837 -28.587 -1.535 1.00 90.38 708 HIS A C 1
ATOM 5653 O O . HIS A 1 708 ? 18.505 -28.510 -2.712 1.00 90.38 708 HIS A O 1
ATOM 5659 N N . VAL A 1 709 ? 20.110 -28.590 -1.157 1.00 89.94 709 VAL A N 1
ATOM 5660 C CA . VAL A 1 709 ? 21.251 -28.603 -2.073 1.00 89.94 709 VAL A CA 1
ATOM 5661 C C . VAL A 1 709 ? 21.706 -30.047 -2.267 1.00 89.94 709 VAL A C 1
ATOM 5663 O O . VAL A 1 709 ? 22.042 -30.736 -1.299 1.00 89.94 709 VAL A O 1
ATOM 5666 N N . ALA A 1 710 ? 21.713 -30.497 -3.518 1.00 87.69 710 ALA A N 1
ATOM 5667 C CA . ALA A 1 710 ? 22.103 -31.844 -3.910 1.00 87.69 710 ALA A CA 1
ATOM 5668 C C . ALA A 1 710 ? 22.993 -31.809 -5.160 1.00 87.69 710 ALA A C 1
ATOM 5670 O O . ALA A 1 710 ? 22.890 -30.899 -5.977 1.00 87.69 710 ALA A O 1
ATOM 5671 N N . SER A 1 711 ? 23.853 -32.807 -5.341 1.00 83.88 711 SER A N 1
ATOM 5672 C CA . SER A 1 711 ? 24.541 -33.043 -6.613 1.00 83.88 711 SER A CA 1
ATOM 5673 C C . SER A 1 711 ? 24.056 -34.340 -7.242 1.00 83.88 711 SER A C 1
ATOM 5675 O O . SER A 1 711 ? 23.756 -35.299 -6.538 1.00 83.88 711 SER A O 1
ATOM 5677 N N . TYR A 1 712 ? 24.029 -34.407 -8.573 1.00 73.00 712 TYR A N 1
ATOM 5678 C CA . TYR A 1 712 ? 23.732 -35.656 -9.279 1.00 73.00 712 TYR A CA 1
ATOM 5679 C C . TYR A 1 712 ? 24.816 -36.731 -9.044 1.00 73.00 712 TYR A C 1
ATOM 5681 O O . TYR A 1 712 ? 24.524 -37.920 -9.156 1.00 73.00 712 TYR A O 1
ATOM 5689 N N . LYS A 1 713 ? 26.040 -36.323 -8.676 1.00 75.25 713 LYS A N 1
ATOM 5690 C CA . LYS A 1 713 ? 27.147 -37.208 -8.271 1.00 75.25 713 LYS A CA 1
ATOM 5691 C C . LYS A 1 713 ? 27.031 -37.696 -6.820 1.00 75.25 713 LYS A C 1
ATOM 5693 O O . LYS A 1 713 ? 27.738 -38.621 -6.440 1.00 75.25 713 LYS A O 1
ATOM 5698 N N . ASP A 1 714 ? 26.173 -37.079 -6.007 1.00 80.81 714 ASP A N 1
ATOM 5699 C CA . ASP A 1 714 ? 25.983 -37.457 -4.608 1.00 80.81 714 ASP A CA 1
ATOM 5700 C C . ASP A 1 714 ? 24.952 -38.599 -4.508 1.00 80.81 714 ASP A C 1
ATOM 5702 O O . ASP A 1 714 ? 23.797 -38.418 -4.913 1.00 80.81 714 ASP A O 1
ATOM 5706 N N . PRO A 1 715 ? 25.328 -39.782 -3.988 1.00 74.00 715 PRO A N 1
ATOM 5707 C CA . PRO A 1 715 ? 24.404 -40.904 -3.865 1.00 74.00 715 PRO A CA 1
ATOM 5708 C C . PRO A 1 715 ? 23.396 -40.734 -2.716 1.00 74.00 715 PRO A C 1
ATOM 5710 O O . PRO A 1 715 ? 22.350 -41.383 -2.730 1.00 74.00 715 PRO A O 1
ATOM 5713 N N . ILE A 1 716 ? 23.655 -39.873 -1.723 1.00 75.94 716 ILE A N 1
ATOM 5714 C CA . ILE A 1 716 ? 22.835 -39.791 -0.502 1.00 75.94 716 ILE A CA 1
ATOM 5715 C C . ILE A 1 716 ? 21.416 -39.252 -0.767 1.00 75.94 716 ILE A C 1
ATOM 5717 O O . ILE A 1 716 ? 20.462 -39.870 -0.288 1.00 75.94 716 ILE A O 1
ATOM 5721 N N . PRO A 1 717 ? 21.205 -38.178 -1.558 1.00 75.81 717 PRO A N 1
ATOM 5722 C CA . PRO A 1 717 ? 19.858 -37.738 -1.933 1.00 75.81 717 PRO A CA 1
ATOM 5723 C C . PRO A 1 717 ? 19.057 -38.793 -2.713 1.00 75.81 717 PRO A C 1
ATOM 5725 O O . PRO A 1 717 ? 17.828 -38.749 -2.717 1.00 75.81 717 PRO A O 1
ATOM 5728 N N . LYS A 1 718 ? 19.747 -39.748 -3.353 1.00 72.38 718 LYS A N 1
ATOM 5729 C CA . LYS A 1 718 ? 19.165 -40.813 -4.184 1.00 72.38 718 LYS A CA 1
ATOM 5730 C C . LYS A 1 718 ? 18.918 -42.118 -3.426 1.00 72.38 718 LYS A C 1
ATOM 5732 O O . LYS A 1 718 ? 18.293 -43.013 -3.981 1.00 72.38 718 LYS A O 1
ATOM 5737 N N . LEU A 1 719 ? 19.356 -42.224 -2.168 1.00 67.31 719 LEU A N 1
ATOM 5738 C CA . LEU A 1 719 ? 19.331 -43.461 -1.373 1.00 67.31 719 LEU A CA 1
ATOM 5739 C C . LEU A 1 719 ? 17.951 -44.139 -1.324 1.00 67.31 719 LEU A C 1
ATOM 5741 O O . LEU A 1 719 ? 17.858 -45.360 -1.237 1.00 67.31 719 LEU A O 1
ATOM 5745 N N . PHE A 1 720 ? 16.886 -43.341 -1.393 1.00 63.38 720 PHE A N 1
ATOM 5746 C CA . PHE A 1 720 ? 15.504 -43.801 -1.329 1.00 63.38 720 PHE A CA 1
ATOM 5747 C C . PHE A 1 720 ? 14.748 -43.633 -2.651 1.00 63.38 720 PHE A C 1
ATOM 5749 O O . PHE A 1 720 ? 13.527 -43.656 -2.645 1.00 63.38 720 PHE A O 1
ATOM 5756 N N . VAL A 1 721 ? 15.421 -43.435 -3.785 1.00 63.44 721 VAL A N 1
ATOM 5757 C CA . VAL A 1 721 ? 14.776 -43.302 -5.102 1.00 63.44 721 VAL A CA 1
ATOM 5758 C C . VAL A 1 721 ? 14.826 -44.660 -5.806 1.00 63.44 721 VAL A C 1
ATOM 5760 O O . VAL A 1 721 ? 15.906 -45.198 -6.030 1.00 63.44 721 VAL A O 1
ATOM 5763 N N . SER A 1 722 ? 13.669 -45.250 -6.122 1.00 55.00 722 SER A N 1
ATOM 5764 C CA . SER A 1 722 ? 13.600 -46.568 -6.774 1.00 55.00 722 SER A CA 1
ATOM 5765 C C . SER A 1 722 ? 14.199 -46.520 -8.187 1.00 55.00 722 SER A C 1
ATOM 5767 O O . SER A 1 722 ? 13.815 -45.667 -8.986 1.00 55.00 722 SER A O 1
ATOM 5769 N N . SER A 1 723 ? 15.104 -47.453 -8.512 1.00 48.38 723 SER A N 1
ATOM 5770 C CA . SER A 1 723 ? 15.573 -47.666 -9.890 1.00 48.38 723 SER A CA 1
ATOM 5771 C C . SER A 1 723 ? 14.514 -48.439 -10.700 1.00 48.38 723 SER A C 1
ATOM 5773 O O . SER A 1 723 ? 13.958 -49.404 -10.168 1.00 48.38 723 SER A O 1
ATOM 5775 N N . PRO A 1 724 ? 14.244 -48.083 -11.973 1.00 43.44 724 PRO A N 1
ATOM 5776 C CA . PRO A 1 724 ? 13.235 -48.745 -12.809 1.00 43.44 724 PRO A CA 1
ATOM 5777 C C . PRO A 1 724 ? 13.492 -50.232 -13.107 1.00 43.44 724 PRO A C 1
ATOM 5779 O O . PRO A 1 724 ? 12.606 -50.896 -13.632 1.00 43.44 724 PRO A O 1
ATOM 5782 N N . GLN A 1 725 ? 14.680 -50.772 -12.804 1.00 42.06 725 GLN A N 1
ATOM 5783 C CA . GLN A 1 725 ? 15.077 -52.123 -13.228 1.00 42.06 725 GLN A CA 1
ATOM 5784 C C . GLN A 1 725 ? 14.717 -53.264 -12.257 1.00 42.06 725 GLN A C 1
ATOM 5786 O O . GLN A 1 725 ? 14.983 -54.425 -12.555 1.00 42.06 725 GLN A O 1
ATOM 5791 N N . ASN A 1 726 ? 14.082 -52.983 -11.114 1.00 40.78 726 ASN A N 1
ATOM 5792 C CA . ASN A 1 726 ? 13.634 -54.026 -10.184 1.00 40.78 726 ASN A CA 1
ATOM 5793 C C . ASN A 1 726 ? 12.105 -54.179 -10.211 1.00 40.78 726 ASN A C 1
ATOM 5795 O O . ASN A 1 726 ? 11.398 -53.555 -9.425 1.00 40.78 726 ASN A O 1
ATOM 5799 N N . GLU A 1 727 ? 11.586 -55.108 -11.021 1.00 36.72 727 GLU A N 1
ATOM 5800 C CA . GLU A 1 727 ? 10.153 -55.486 -11.083 1.00 36.72 727 GLU A CA 1
ATOM 5801 C C . GLU A 1 727 ? 9.580 -56.078 -9.767 1.00 36.72 727 GLU A C 1
ATOM 5803 O O . GLU A 1 727 ? 8.445 -56.548 -9.715 1.00 36.72 727 GLU A O 1
ATOM 5808 N N . ARG A 1 728 ? 10.340 -56.046 -8.663 1.00 42.47 728 ARG A N 1
ATOM 5809 C CA . ARG A 1 728 ? 9.879 -56.395 -7.307 1.00 42.47 728 ARG A CA 1
ATOM 5810 C C . ARG A 1 728 ? 10.143 -55.319 -6.246 1.00 42.47 728 ARG A C 1
ATOM 5812 O O . ARG A 1 728 ? 10.005 -55.612 -5.060 1.00 42.47 728 ARG A O 1
ATOM 5819 N N . SER A 1 729 ? 10.513 -54.089 -6.613 1.00 40.62 729 SER A N 1
ATOM 5820 C CA . SER A 1 729 ? 10.685 -53.013 -5.627 1.00 40.62 729 SER A CA 1
ATOM 5821 C C . SER A 1 729 ? 9.379 -52.262 -5.377 1.00 40.62 729 SER A C 1
ATOM 5823 O O . SER A 1 729 ? 8.789 -51.711 -6.301 1.00 40.62 729 SER A O 1
ATOM 5825 N N . ILE A 1 730 ? 8.964 -52.224 -4.110 1.00 42.53 730 ILE A N 1
ATOM 5826 C CA . ILE A 1 730 ? 7.926 -51.337 -3.574 1.00 42.53 730 ILE A CA 1
ATOM 5827 C C . ILE A 1 730 ? 8.199 -49.913 -4.086 1.00 42.53 730 ILE A C 1
ATOM 5829 O O . ILE A 1 730 ? 9.326 -49.426 -3.964 1.00 42.53 730 ILE A O 1
ATOM 5833 N N . GLU A 1 731 ? 7.193 -49.275 -4.689 1.00 47.88 731 GLU A N 1
ATOM 5834 C CA . GLU A 1 731 ? 7.247 -47.872 -5.108 1.00 47.88 731 GLU A CA 1
ATOM 5835 C C . GLU A 1 731 ? 7.769 -47.047 -3.923 1.00 47.88 731 GLU A C 1
ATOM 5837 O O . GLU A 1 731 ? 7.203 -47.109 -2.828 1.00 47.88 731 GLU A O 1
ATOM 5842 N N . SER A 1 732 ? 8.904 -46.361 -4.085 1.00 56.25 732 SER A N 1
ATOM 5843 C CA . SER A 1 732 ? 9.461 -45.569 -2.994 1.00 56.25 732 SER A CA 1
ATOM 5844 C C . SER A 1 732 ? 8.421 -44.542 -2.555 1.00 56.25 732 SER A C 1
ATOM 5846 O O . SER A 1 732 ? 8.042 -43.649 -3.314 1.00 56.25 732 SER A O 1
ATOM 5848 N N . GLY A 1 733 ? 7.967 -44.663 -1.308 1.00 62.44 733 GLY A N 1
ATOM 5849 C CA . GLY A 1 733 ? 7.043 -43.710 -0.708 1.00 62.44 733 GLY A CA 1
ATOM 5850 C C . GLY A 1 733 ? 7.664 -42.331 -0.478 1.00 62.44 733 GLY A C 1
ATOM 5851 O O . GLY A 1 733 ? 6.943 -41.441 -0.043 1.00 62.44 733 GLY A O 1
ATOM 5852 N N . TYR A 1 734 ? 8.964 -42.140 -0.749 1.00 74.69 734 TYR A N 1
ATOM 5853 C CA . TYR A 1 734 ? 9.685 -40.905 -0.462 1.00 74.69 734 TYR A CA 1
ATOM 5854 C C . TYR A 1 734 ? 9.583 -39.889 -1.604 1.00 74.69 734 TYR A C 1
ATOM 5856 O O . TYR A 1 734 ? 9.878 -40.175 -2.764 1.00 74.69 734 TYR A O 1
ATOM 5864 N N . LYS A 1 735 ? 9.210 -38.660 -1.253 1.00 79.00 735 LYS A N 1
ATOM 5865 C CA . LYS A 1 735 ? 8.974 -37.535 -2.153 1.00 79.00 735 LYS A CA 1
ATOM 5866 C C . LYS A 1 735 ? 9.781 -36.311 -1.716 1.00 79.00 735 LYS A C 1
ATOM 5868 O O . LYS A 1 735 ? 9.901 -36.044 -0.513 1.00 79.00 735 LYS A O 1
ATOM 5873 N N . PRO A 1 736 ? 10.349 -35.546 -2.662 1.00 83.38 736 PRO A N 1
ATOM 5874 C CA . PRO A 1 736 ? 11.057 -34.322 -2.333 1.00 83.38 736 PRO A CA 1
ATOM 5875 C C . PRO A 1 736 ? 10.053 -33.192 -2.054 1.00 83.38 736 PRO A C 1
ATOM 5877 O O . PRO A 1 736 ? 8.980 -33.130 -2.647 1.00 83.38 736 PRO A O 1
ATOM 5880 N N . PHE A 1 737 ? 10.389 -32.270 -1.159 1.00 85.69 737 PHE A N 1
ATOM 5881 C CA . PHE A 1 737 ? 9.585 -31.079 -0.864 1.00 85.69 737 PHE A CA 1
ATOM 5882 C C . PHE A 1 737 ? 10.499 -29.857 -0.786 1.00 85.69 737 PHE A C 1
ATOM 5884 O O . PHE A 1 737 ? 11.717 -30.005 -0.740 1.00 85.69 737 PHE A O 1
ATOM 5891 N N . GLY A 1 738 ? 9.934 -28.650 -0.755 1.00 86.94 738 GLY A N 1
ATOM 5892 C CA . GLY A 1 738 ? 10.748 -27.439 -0.741 1.00 86.94 738 GLY A CA 1
ATOM 5893 C C . GLY A 1 738 ? 11.355 -27.123 -2.104 1.00 86.94 738 GLY A C 1
ATOM 5894 O O . GLY A 1 738 ? 11.009 -27.714 -3.126 1.00 86.94 738 GLY A O 1
ATOM 5895 N N . THR A 1 739 ? 12.272 -26.160 -2.114 1.00 89.62 739 THR A N 1
ATOM 5896 C CA . THR A 1 739 ? 13.074 -25.842 -3.300 1.00 89.62 739 THR A CA 1
ATOM 5897 C C . THR A 1 739 ? 14.300 -26.745 -3.335 1.00 89.62 739 THR A C 1
ATOM 5899 O O . THR A 1 739 ? 15.003 -26.856 -2.330 1.00 89.62 739 THR A O 1
ATOM 5902 N N . LEU A 1 740 ? 14.594 -27.355 -4.481 1.00 88.38 740 LEU A N 1
ATOM 5903 C CA . LEU A 1 740 ? 15.762 -28.211 -4.667 1.00 88.38 740 LEU A CA 1
ATOM 5904 C C . LEU A 1 740 ? 16.753 -27.567 -5.642 1.00 88.38 740 LEU A C 1
ATOM 5906 O O . LEU A 1 740 ? 16.398 -27.215 -6.764 1.00 88.38 740 LEU A O 1
ATOM 5910 N N . LEU A 1 741 ? 18.003 -27.412 -5.218 1.00 88.44 741 LEU A N 1
ATOM 5911 C CA . LEU A 1 741 ? 19.105 -26.898 -6.024 1.00 88.44 741 LEU A CA 1
ATOM 5912 C C . LEU A 1 741 ? 20.056 -28.045 -6.354 1.00 88.44 741 LEU A C 1
ATOM 5914 O O . LEU A 1 741 ? 20.746 -28.559 -5.474 1.00 88.44 741 LEU A O 1
ATOM 5918 N N . LEU A 1 742 ? 20.096 -28.422 -7.629 1.00 85.94 742 LEU A N 1
ATOM 5919 C CA . LEU A 1 742 ? 21.067 -29.364 -8.168 1.00 85.94 742 LEU A CA 1
ATOM 5920 C C . LEU A 1 742 ? 22.338 -28.622 -8.557 1.00 85.94 742 LEU A C 1
ATOM 5922 O O . LEU A 1 742 ? 22.269 -27.655 -9.308 1.00 85.94 742 LEU A O 1
ATOM 5926 N N . CYS A 1 743 ? 23.491 -29.066 -8.067 1.00 83.62 743 CYS A N 1
ATOM 5927 C CA . CYS A 1 743 ? 24.787 -28.464 -8.361 1.00 83.62 743 CYS A CA 1
ATOM 5928 C C . CYS A 1 743 ? 25.742 -29.435 -9.077 1.00 83.62 743 CYS A C 1
ATOM 5930 O O . CYS A 1 743 ? 25.815 -30.628 -8.765 1.00 83.62 743 CYS A O 1
ATOM 5932 N N . SER A 1 744 ? 26.508 -28.883 -10.013 1.00 77.00 744 SER A N 1
ATOM 5933 C CA . SER A 1 744 ? 27.611 -29.503 -10.762 1.00 77.00 744 SER A CA 1
ATOM 5934 C C . SER A 1 744 ? 28.815 -28.556 -10.798 1.00 77.00 744 SER A C 1
ATOM 5936 O O . SER A 1 744 ? 28.693 -27.385 -10.433 1.00 77.00 744 SER A O 1
ATOM 5938 N N . GLU A 1 745 ? 29.973 -28.995 -11.277 1.00 73.44 745 GLU A N 1
ATOM 5939 C CA . GLU A 1 745 ? 31.120 -28.088 -11.433 1.00 73.44 745 GLU A CA 1
ATOM 5940 C C . GLU A 1 745 ? 30.877 -27.047 -12.538 1.00 73.44 745 GLU A C 1
ATOM 5942 O O . GLU A 1 745 ? 31.380 -25.928 -12.468 1.00 73.44 745 GLU A O 1
ATOM 5947 N N . SER A 1 746 ? 30.038 -27.395 -13.514 1.00 67.75 746 SER A N 1
ATOM 5948 C CA . SER A 1 746 ? 29.577 -26.558 -14.623 1.00 67.75 746 SER A CA 1
ATOM 5949 C C . SER A 1 746 ? 28.520 -25.512 -14.250 1.00 67.75 746 SER A C 1
ATOM 5951 O O . SER A 1 746 ? 28.267 -24.597 -15.038 1.00 67.75 746 SER A O 1
ATOM 5953 N N . GLY A 1 747 ? 27.886 -25.639 -13.082 1.00 75.06 747 GLY A N 1
ATOM 5954 C CA . GLY A 1 747 ? 26.847 -24.734 -12.588 1.00 75.06 747 GLY A CA 1
ATOM 5955 C C . GLY A 1 747 ? 25.688 -25.454 -11.907 1.00 75.06 747 GLY A C 1
ATOM 5956 O O . GLY A 1 747 ? 25.799 -26.628 -11.558 1.00 75.06 747 GLY A O 1
ATOM 5957 N N . PHE A 1 748 ? 24.572 -24.757 -11.696 1.00 80.56 748 PHE A N 1
ATOM 5958 C CA . PHE A 1 748 ? 23.444 -25.269 -10.916 1.00 80.56 748 PHE A CA 1
ATOM 5959 C C . PHE A 1 748 ? 22.102 -25.135 -11.643 1.00 80.56 748 PHE A C 1
ATOM 5961 O O . PHE A 1 748 ? 21.927 -24.261 -12.488 1.00 80.56 748 PHE A O 1
ATOM 5968 N N . ALA A 1 749 ? 21.143 -25.972 -11.253 1.00 82.12 749 ALA A N 1
ATOM 5969 C CA . ALA A 1 749 ? 19.748 -25.934 -11.676 1.00 82.12 749 ALA A CA 1
ATOM 5970 C C . ALA A 1 749 ? 18.848 -25.885 -10.431 1.00 82.12 749 ALA A C 1
ATOM 5972 O O . ALA A 1 749 ? 18.959 -26.734 -9.550 1.00 82.12 749 ALA A O 1
ATOM 5973 N N . CYS A 1 750 ? 17.970 -24.884 -10.330 1.00 85.25 750 CYS A N 1
ATOM 5974 C CA . CYS A 1 750 ? 17.142 -24.655 -9.142 1.00 85.25 750 CYS A CA 1
ATOM 5975 C C . CYS A 1 750 ? 15.658 -24.881 -9.443 1.00 85.25 750 CYS A C 1
ATOM 5977 O O . CYS A 1 750 ? 15.097 -24.236 -10.324 1.00 85.25 750 CYS A O 1
ATOM 5979 N N . PHE A 1 751 ? 15.015 -25.765 -8.690 1.00 84.88 751 PHE A N 1
ATOM 5980 C CA . PHE A 1 751 ? 13.648 -26.211 -8.916 1.00 84.88 751 PHE A CA 1
ATOM 5981 C C . PHE A 1 751 ? 12.782 -25.906 -7.701 1.00 84.88 751 PHE A C 1
ATOM 5983 O O . PHE A 1 751 ? 12.977 -26.458 -6.622 1.00 84.88 751 PHE A O 1
ATOM 5990 N N . GLU A 1 752 ? 11.792 -25.036 -7.879 1.00 82.31 752 GLU A N 1
ATOM 5991 C CA . GLU A 1 752 ? 10.759 -24.817 -6.861 1.00 82.31 752 GLU A CA 1
ATOM 5992 C C . GLU A 1 752 ? 9.733 -25.959 -6.823 1.00 82.31 752 GLU A C 1
ATOM 5994 O O . GLU A 1 752 ? 9.109 -26.204 -5.792 1.00 82.31 752 GLU A O 1
ATOM 5999 N N . GLU A 1 753 ? 9.561 -26.639 -7.957 1.00 82.06 753 GLU A N 1
ATOM 6000 C CA . GLU A 1 753 ? 8.804 -27.876 -8.084 1.00 82.06 753 GLU A CA 1
ATOM 6001 C C . GLU A 1 753 ? 9.805 -29.043 -7.999 1.00 82.06 753 GLU A C 1
ATOM 6003 O O . GLU A 1 753 ? 10.561 -29.272 -8.947 1.00 82.06 753 GLU A O 1
ATOM 6008 N N . PRO A 1 754 ? 9.892 -29.733 -6.854 1.00 75.88 754 PRO A N 1
ATOM 6009 C CA . PRO A 1 754 ? 11.014 -30.616 -6.575 1.00 75.88 754 PRO A CA 1
ATOM 6010 C C . PRO A 1 754 ? 10.947 -31.968 -7.310 1.00 75.88 754 PRO A C 1
ATOM 6012 O O . PRO A 1 754 ? 11.984 -32.622 -7.431 1.00 75.88 754 PRO A O 1
ATOM 6015 N N . GLU A 1 755 ? 9.796 -32.383 -7.861 1.00 82.12 755 GLU A N 1
ATOM 6016 C CA . GLU A 1 755 ? 9.712 -33.587 -8.710 1.00 82.12 755 GLU A CA 1
ATOM 6017 C C . GLU A 1 755 ? 10.495 -33.414 -10.013 1.00 82.12 755 GLU A C 1
ATOM 6019 O O . GLU A 1 755 ? 11.066 -34.368 -10.534 1.00 82.12 755 GLU A O 1
ATOM 6024 N N . SER A 1 756 ? 10.564 -32.194 -10.549 1.00 86.44 756 SER A N 1
ATOM 6025 C CA . SER A 1 756 ? 11.353 -31.900 -11.750 1.00 86.44 756 SER A CA 1
ATOM 6026 C C . SER A 1 756 ? 12.847 -32.103 -11.499 1.00 86.44 756 SER A C 1
ATOM 6028 O O . SER A 1 756 ? 13.567 -32.612 -12.355 1.00 86.44 756 SER A O 1
ATOM 6030 N N . ALA A 1 757 ? 13.311 -31.786 -10.288 1.00 81.94 757 ALA A N 1
ATOM 6031 C CA . ALA A 1 757 ? 14.680 -32.075 -9.889 1.00 81.94 757 ALA A CA 1
ATOM 6032 C C . ALA A 1 757 ? 14.921 -33.583 -9.729 1.00 81.94 757 ALA A C 1
ATOM 6034 O O . ALA A 1 757 ? 15.981 -34.072 -10.109 1.00 81.94 757 ALA A O 1
ATOM 6035 N N . LEU A 1 758 ? 13.940 -34.325 -9.205 1.00 79.25 758 LEU A N 1
ATOM 6036 C CA . LEU A 1 758 ? 14.013 -35.782 -9.083 1.00 79.25 758 LEU A CA 1
ATOM 6037 C C . LEU A 1 758 ? 14.095 -36.466 -10.449 1.00 79.25 758 LEU A C 1
ATOM 6039 O O . LEU A 1 758 ? 14.983 -37.287 -10.657 1.00 79.25 758 LEU A O 1
ATOM 6043 N N . ASP A 1 759 ? 13.235 -36.080 -11.391 1.00 82.38 759 ASP A N 1
ATOM 6044 C CA . ASP A 1 759 ? 13.270 -36.586 -12.766 1.00 82.38 759 ASP A CA 1
ATOM 6045 C C . ASP A 1 759 ? 14.631 -36.325 -13.425 1.00 82.38 759 ASP A C 1
ATOM 6047 O O . ASP A 1 759 ? 15.194 -37.214 -14.061 1.00 82.38 759 ASP A O 1
ATOM 6051 N N . LEU A 1 760 ? 15.198 -35.129 -13.220 1.00 81.31 760 LEU A N 1
ATOM 6052 C CA . LEU A 1 760 ? 16.527 -34.798 -13.732 1.00 81.31 760 LEU A CA 1
ATOM 6053 C C . LEU A 1 760 ? 17.633 -35.614 -13.042 1.00 81.31 760 LEU A C 1
ATOM 6055 O O . LEU A 1 760 ? 18.571 -36.053 -13.702 1.00 81.31 760 LEU A O 1
ATOM 6059 N N . MET A 1 761 ? 17.538 -35.852 -11.732 1.00 76.81 761 MET A N 1
ATOM 6060 C CA . MET A 1 761 ? 18.482 -36.705 -10.998 1.00 76.81 761 MET A CA 1
ATOM 6061 C C . MET A 1 761 ? 18.431 -38.165 -11.458 1.00 76.81 761 MET A C 1
ATOM 6063 O O . MET A 1 761 ? 19.483 -38.797 -11.543 1.00 76.81 761 MET A O 1
ATOM 6067 N N . VAL A 1 762 ? 17.241 -38.702 -11.743 1.00 75.50 762 VAL A N 1
ATOM 6068 C CA . VAL A 1 762 ? 17.060 -40.067 -12.266 1.00 75.50 762 VAL A CA 1
ATOM 6069 C C . VAL A 1 762 ? 17.644 -40.169 -13.671 1.00 75.50 762 VAL A C 1
ATOM 6071 O O . VAL A 1 762 ? 18.475 -41.038 -13.908 1.00 75.50 762 VAL A O 1
ATOM 6074 N N . ALA A 1 763 ? 17.311 -39.228 -14.557 1.00 72.50 763 ALA A N 1
ATOM 6075 C CA . ALA A 1 763 ? 17.809 -39.206 -15.934 1.00 72.50 763 ALA A CA 1
ATOM 6076 C C . ALA A 1 763 ? 19.339 -39.045 -16.049 1.00 72.50 763 ALA A C 1
ATOM 6078 O O . ALA A 1 763 ? 19.917 -39.367 -17.079 1.00 72.50 763 ALA A O 1
ATOM 6079 N N . THR A 1 764 ? 20.001 -38.547 -15.000 1.00 68.75 764 THR A N 1
ATOM 6080 C CA . THR A 1 764 ? 21.459 -38.323 -14.952 1.00 68.75 764 THR A CA 1
ATOM 6081 C C . THR A 1 764 ? 22.208 -39.350 -14.089 1.00 68.75 764 THR A C 1
ATOM 6083 O O . THR A 1 764 ? 23.400 -39.187 -13.824 1.00 68.75 764 THR A O 1
ATOM 6086 N N . SER A 1 765 ? 21.532 -40.398 -13.604 1.00 62.66 765 SER A N 1
ATOM 6087 C CA . SER A 1 765 ? 22.150 -41.464 -12.803 1.00 62.66 765 SER A CA 1
ATOM 6088 C C . SER A 1 765 ? 22.762 -42.548 -13.695 1.00 62.66 765 SER A C 1
ATOM 6090 O O . SER A 1 765 ? 22.089 -43.086 -14.563 1.00 62.66 765 SER A O 1
ATOM 6092 N N . SER A 1 766 ? 24.035 -42.882 -13.469 1.00 53.88 766 SER A N 1
ATOM 6093 C CA . SER A 1 766 ? 24.738 -43.968 -14.166 1.00 53.88 766 SER A CA 1
ATOM 6094 C C . SER A 1 766 ? 24.345 -45.348 -13.614 1.00 53.88 766 SER A C 1
ATOM 6096 O O . SER A 1 766 ? 24.405 -45.546 -12.401 1.00 53.88 766 SER A O 1
ATOM 6098 N N . ASP A 1 767 ? 24.078 -46.319 -14.498 1.00 45.75 767 ASP A N 1
ATOM 6099 C CA . ASP A 1 767 ? 24.067 -47.776 -14.233 1.00 45.75 767 ASP A CA 1
ATOM 6100 C C . ASP A 1 767 ? 25.502 -48.342 -14.048 1.00 45.75 767 ASP A C 1
ATOM 6102 O O . ASP A 1 767 ? 25.860 -49.439 -14.472 1.00 45.75 767 ASP A O 1
ATOM 6106 N N . GLY A 1 768 ? 26.375 -47.578 -13.394 1.00 40.88 768 GLY A N 1
ATOM 6107 C CA . GLY A 1 768 ? 27.771 -47.925 -13.143 1.00 40.88 768 GLY A CA 1
ATOM 6108 C C . GLY A 1 768 ? 27.982 -48.764 -11.885 1.00 40.88 768 GLY A C 1
ATOM 6109 O O . GLY A 1 768 ? 28.889 -48.459 -11.117 1.00 40.88 768 GLY A O 1
ATOM 6110 N N . VAL A 1 769 ? 27.184 -49.811 -11.648 1.00 37.09 769 VAL A N 1
ATOM 6111 C CA . VAL A 1 769 ? 27.573 -50.884 -10.711 1.00 37.09 769 VAL A CA 1
ATOM 6112 C C . VAL A 1 769 ? 28.387 -51.911 -11.495 1.00 37.09 769 VAL A C 1
ATOM 6114 O O . VAL A 1 769 ? 27.925 -52.994 -11.840 1.00 37.09 769 VAL A O 1
ATOM 6117 N N . GLY A 1 770 ? 29.625 -51.537 -11.811 1.00 35.41 770 GLY A N 1
ATOM 6118 C CA . GLY A 1 770 ? 30.666 -52.466 -12.226 1.00 35.41 770 GLY A CA 1
ATOM 6119 C C . GLY A 1 770 ? 31.573 -52.780 -11.039 1.00 35.41 770 GLY A C 1
ATOM 6120 O O . GLY A 1 770 ? 32.418 -51.967 -10.696 1.00 35.41 770 GLY A O 1
ATOM 6121 N N . ASN A 1 771 ? 31.393 -53.954 -10.428 1.00 37.06 771 ASN A N 1
ATOM 6122 C CA . ASN A 1 771 ? 32.403 -54.705 -9.663 1.00 37.06 771 ASN A CA 1
ATOM 6123 C C . ASN A 1 771 ? 33.345 -53.928 -8.711 1.00 37.06 771 ASN A C 1
ATOM 6125 O O . ASN A 1 771 ? 34.564 -53.991 -8.859 1.00 37.06 771 ASN A O 1
ATOM 6129 N N . GLY A 1 772 ? 32.805 -53.315 -7.656 1.00 32.28 772 GLY A N 1
ATOM 6130 C CA . GLY A 1 772 ? 33.569 -52.941 -6.458 1.00 32.28 772 GLY A CA 1
ATOM 6131 C C . GLY A 1 772 ? 32.918 -53.549 -5.216 1.00 32.28 772 GLY A C 1
ATOM 6132 O O . GLY A 1 772 ? 31.737 -53.322 -4.973 1.00 32.28 772 GLY A O 1
ATOM 6133 N N . GLY A 1 773 ? 33.645 -54.380 -4.464 1.00 32.66 773 GLY A N 1
ATOM 6134 C CA . GLY A 1 773 ? 33.136 -55.039 -3.253 1.00 32.66 773 GLY A CA 1
ATOM 6135 C C . GLY A 1 773 ? 32.767 -54.061 -2.116 1.00 32.66 773 GLY A C 1
ATOM 6136 O O . GLY A 1 773 ? 33.068 -52.873 -2.202 1.00 32.66 773 GLY A O 1
ATOM 6137 N N . PRO A 1 774 ? 32.170 -54.540 -1.004 1.00 36.81 774 PRO A N 1
ATOM 6138 C CA . PRO A 1 774 ? 31.563 -53.704 0.045 1.00 36.81 774 PRO A CA 1
ATOM 6139 C C . PRO A 1 774 ? 32.539 -52.888 0.926 1.00 36.81 774 PRO A C 1
ATOM 6141 O O . PRO A 1 774 ? 32.168 -52.471 2.023 1.00 36.81 774 PRO A O 1
ATOM 6144 N N . HIS A 1 775 ? 33.785 -52.661 0.497 1.00 37.41 775 HIS A N 1
ATOM 6145 C CA . HIS A 1 775 ? 34.849 -52.108 1.344 1.00 37.41 775 HIS A CA 1
ATOM 6146 C C . HIS A 1 775 ? 35.661 -50.939 0.757 1.00 37.41 775 HIS A C 1
ATOM 6148 O O . HIS A 1 775 ? 36.671 -50.568 1.350 1.00 37.41 775 HIS A O 1
ATOM 6154 N N . GLU A 1 776 ? 35.212 -50.275 -0.312 1.00 38.66 776 GLU A N 1
ATOM 6155 C CA . GLU A 1 776 ? 35.724 -48.934 -0.643 1.00 38.66 776 GLU A CA 1
ATOM 6156 C C . GLU A 1 776 ? 34.828 -47.872 0.007 1.00 38.66 776 GLU A C 1
ATOM 6158 O O . GLU A 1 776 ? 33.656 -47.718 -0.333 1.00 38.66 776 GLU A O 1
ATOM 6163 N N . GLY A 1 777 ? 35.358 -47.193 1.029 1.00 39.75 777 GLY A N 1
ATOM 6164 C CA . GLY A 1 777 ? 34.625 -46.200 1.811 1.00 39.75 777 GLY A CA 1
ATOM 6165 C C . GLY A 1 777 ? 34.036 -45.108 0.920 1.00 39.75 777 GLY A C 1
ATOM 6166 O O . GLY A 1 777 ? 34.776 -44.415 0.227 1.00 39.75 777 GLY A O 1
ATOM 6167 N N . ALA A 1 778 ? 32.708 -44.953 0.956 1.00 45.56 778 ALA A N 1
ATOM 6168 C CA . ALA A 1 778 ? 31.989 -43.912 0.233 1.00 45.56 778 ALA A CA 1
ATOM 6169 C C . ALA A 1 778 ? 32.600 -42.540 0.553 1.00 45.56 778 ALA A C 1
ATOM 6171 O O . ALA A 1 778 ? 32.453 -42.015 1.660 1.00 45.56 778 ALA A O 1
ATOM 6172 N N . GLN A 1 779 ? 33.330 -41.980 -0.408 1.00 50.84 779 GLN A N 1
ATOM 6173 C CA . GLN A 1 779 ? 33.942 -40.671 -0.264 1.00 50.84 779 GLN A CA 1
ATOM 6174 C C . GLN A 1 779 ? 32.818 -39.635 -0.129 1.00 50.84 779 GLN A C 1
ATOM 6176 O O . GLN A 1 779 ? 31.968 -39.501 -1.008 1.00 50.84 779 GLN A O 1
ATOM 6181 N N . MET A 1 780 ? 32.775 -38.939 1.010 1.00 59.28 780 MET A N 1
ATOM 6182 C CA . MET A 1 780 ? 31.790 -37.891 1.282 1.00 59.28 780 MET A CA 1
ATOM 6183 C C . MET A 1 780 ? 31.874 -36.810 0.195 1.00 59.28 780 MET A C 1
ATOM 6185 O O . MET A 1 780 ? 32.938 -36.229 -0.019 1.00 59.28 780 MET A O 1
ATOM 6189 N N . PHE A 1 781 ? 30.759 -36.536 -0.486 1.00 73.19 781 PHE A N 1
ATOM 6190 C CA . PHE A 1 781 ? 30.720 -35.549 -1.563 1.00 73.19 781 PHE A CA 1
ATOM 6191 C C . PHE A 1 781 ? 30.973 -34.132 -1.017 1.00 73.19 781 PHE A C 1
ATOM 6193 O O . PHE A 1 781 ? 30.227 -33.626 -0.173 1.00 73.19 781 PHE A O 1
ATOM 6200 N N . CYS A 1 782 ? 32.038 -33.474 -1.485 1.00 77.81 782 CYS A N 1
ATOM 6201 C CA . CYS A 1 782 ? 32.457 -32.170 -0.977 1.00 77.81 782 CYS A CA 1
ATOM 6202 C C . CYS A 1 782 ? 31.764 -31.018 -1.722 1.00 77.81 782 CYS A C 1
ATOM 6204 O O . CYS A 1 782 ? 32.232 -30.539 -2.753 1.00 77.81 782 CYS A O 1
ATOM 6206 N N . TYR A 1 783 ? 30.668 -30.502 -1.158 1.00 82.56 783 TYR A N 1
ATOM 6207 C CA . TYR A 1 783 ? 29.990 -29.310 -1.694 1.00 82.56 783 TYR A CA 1
ATOM 6208 C C . TYR A 1 783 ? 30.853 -28.036 -1.623 1.00 82.56 783 TYR A C 1
ATOM 6210 O O . TYR A 1 783 ? 30.613 -27.096 -2.377 1.00 82.56 783 TYR A O 1
ATOM 6218 N N . GLY A 1 784 ? 31.854 -27.986 -0.735 1.00 79.94 784 GLY A N 1
ATOM 6219 C CA . GLY A 1 784 ? 32.686 -26.799 -0.517 1.00 79.94 784 GLY A CA 1
ATOM 6220 C C . GLY A 1 784 ? 33.450 -26.346 -1.764 1.00 79.94 784 GLY A C 1
ATOM 6221 O O . GLY A 1 784 ? 33.469 -25.155 -2.065 1.00 79.94 784 GLY A O 1
ATOM 6222 N N . GLU A 1 785 ? 34.011 -27.283 -2.527 1.00 79.00 785 GLU A N 1
ATOM 6223 C CA . GLU A 1 785 ? 34.782 -26.979 -3.741 1.00 79.00 785 GLU A CA 1
ATOM 6224 C C . GLU A 1 785 ? 33.900 -26.401 -4.853 1.00 79.00 785 GLU A C 1
ATOM 6226 O O . GLU A 1 785 ? 34.257 -25.411 -5.490 1.00 79.00 785 GLU A O 1
ATOM 6231 N N . ILE A 1 786 ? 32.708 -26.972 -5.042 1.00 76.44 786 ILE A N 1
ATOM 6232 C CA . ILE A 1 786 ? 31.718 -26.477 -6.006 1.00 76.44 786 ILE A CA 1
ATOM 6233 C C . ILE A 1 786 ? 31.245 -25.073 -5.612 1.00 76.44 786 ILE A C 1
ATOM 6235 O O . ILE A 1 786 ? 31.166 -24.181 -6.457 1.00 76.44 786 ILE A O 1
ATOM 6239 N N . LEU A 1 787 ? 30.978 -24.847 -4.323 1.00 78.38 787 LEU A N 1
ATOM 6240 C CA . LEU A 1 787 ? 30.554 -23.539 -3.822 1.00 78.38 787 LEU A CA 1
ATOM 6241 C C . LEU A 1 787 ? 31.653 -22.472 -3.960 1.00 78.38 787 LEU A C 1
ATOM 6243 O O . LEU A 1 787 ? 31.340 -21.330 -4.302 1.00 78.38 787 LEU A O 1
ATOM 6247 N N . GLU A 1 788 ? 32.928 -22.812 -3.747 1.00 72.44 788 GLU A N 1
ATOM 6248 C CA . GLU A 1 788 ? 34.042 -21.880 -3.987 1.00 72.44 788 GLU A CA 1
ATOM 6249 C C . GLU A 1 788 ? 34.213 -21.562 -5.481 1.00 72.44 788 GLU A C 1
ATOM 6251 O O . GLU A 1 788 ? 34.408 -20.391 -5.827 1.00 72.44 788 GLU A O 1
ATOM 6256 N N . LYS A 1 789 ? 34.026 -22.544 -6.380 1.00 68.88 789 LYS A N 1
ATOM 6257 C CA . LYS A 1 789 ? 33.969 -22.298 -7.835 1.00 68.88 789 LYS A CA 1
ATOM 6258 C C . LYS A 1 789 ? 32.834 -21.332 -8.195 1.00 68.88 789 LYS A C 1
ATOM 6260 O O . LYS A 1 789 ? 33.057 -20.398 -8.959 1.00 68.88 789 LYS A O 1
ATOM 6265 N N . TYR A 1 790 ? 31.646 -21.477 -7.604 1.00 70.38 790 TYR A N 1
ATOM 6266 C CA . TYR A 1 790 ? 30.519 -20.554 -7.842 1.00 70.38 790 TYR A CA 1
ATOM 6267 C C . TYR A 1 790 ? 30.758 -19.143 -7.305 1.00 70.38 790 TYR A C 1
ATOM 6269 O O . TYR A 1 790 ? 30.221 -18.176 -7.836 1.00 70.38 790 TYR A O 1
ATOM 6277 N N . LYS A 1 791 ? 31.554 -19.008 -6.245 1.00 62.03 791 LYS A N 1
ATOM 6278 C CA . LYS A 1 791 ? 31.904 -17.712 -5.658 1.00 62.03 791 LYS A CA 1
ATOM 6279 C C . LYS A 1 791 ? 32.869 -16.906 -6.536 1.00 62.03 791 LYS A C 1
ATOM 6281 O O . LYS A 1 791 ? 32.846 -15.680 -6.456 1.00 62.03 791 LYS A O 1
ATOM 6286 N N . HIS A 1 792 ? 33.678 -17.577 -7.362 1.00 51.22 792 HIS A N 1
ATOM 6287 C CA . HIS A 1 792 ? 34.717 -16.963 -8.204 1.00 51.22 792 HIS A CA 1
ATOM 6288 C C . HIS A 1 792 ? 34.390 -16.992 -9.709 1.00 51.22 792 HIS A C 1
ATOM 6290 O O . HIS A 1 792 ? 34.959 -16.216 -10.471 1.00 51.22 792 HIS A O 1
ATOM 6296 N N . GLY A 1 793 ? 33.470 -17.853 -10.151 1.00 51.69 793 GLY A N 1
ATOM 6297 C CA . GLY A 1 793 ? 33.049 -17.972 -11.545 1.00 51.69 793 GLY A CA 1
ATOM 6298 C C . GLY A 1 793 ? 31.734 -17.248 -11.827 1.00 51.69 793 GLY A C 1
ATOM 6299 O O . GLY A 1 793 ? 30.694 -17.579 -11.259 1.00 51.69 793 GLY A O 1
ATOM 6300 N N . VAL A 1 794 ? 31.745 -16.302 -12.768 1.00 43.69 794 VAL A N 1
ATOM 6301 C CA . VAL A 1 794 ? 30.512 -15.811 -13.400 1.00 43.69 794 VAL A CA 1
ATOM 6302 C C . VAL A 1 794 ? 29.992 -16.931 -14.306 1.00 43.69 794 VAL A C 1
ATOM 6304 O O . VAL A 1 794 ? 30.479 -17.104 -15.421 1.00 43.69 794 VAL A O 1
ATOM 6307 N N . ILE A 1 795 ? 29.021 -17.726 -13.850 1.00 47.62 795 ILE A N 1
ATOM 6308 C CA . ILE A 1 795 ? 28.371 -18.723 -14.716 1.00 47.62 795 ILE A CA 1
ATOM 6309 C C . ILE A 1 795 ? 27.383 -17.986 -15.631 1.00 47.62 795 ILE A C 1
ATOM 6311 O O . ILE A 1 795 ? 26.179 -17.954 -15.398 1.00 47.62 795 ILE A O 1
ATOM 6315 N N . CYS A 1 796 ? 27.907 -17.365 -16.685 1.00 44.78 796 CYS A N 1
ATOM 6316 C CA . CYS A 1 796 ? 27.129 -16.922 -17.836 1.00 44.78 796 CYS A CA 1
ATOM 6317 C C . CYS A 1 796 ? 27.297 -17.952 -18.954 1.00 44.78 796 CYS A C 1
ATOM 6319 O O . CYS A 1 796 ? 28.172 -17.812 -19.806 1.00 44.78 796 CYS A O 1
ATOM 6321 N N . ARG A 1 797 ? 26.452 -18.987 -18.985 1.00 46.25 797 ARG A N 1
ATOM 6322 C CA . ARG A 1 797 ? 26.236 -19.745 -20.225 1.00 46.25 797 ARG A CA 1
ATOM 6323 C C . ARG A 1 797 ? 25.048 -19.118 -20.948 1.00 46.25 797 ARG A C 1
ATOM 6325 O O . ARG A 1 797 ? 23.904 -19.278 -20.538 1.00 46.25 797 ARG A O 1
ATOM 6332 N N . GLY A 1 798 ? 25.363 -18.312 -21.959 1.00 45.97 798 GLY A N 1
ATOM 6333 C CA . GLY A 1 798 ? 24.393 -17.716 -22.871 1.00 45.97 798 GLY A CA 1
ATOM 6334 C C . GLY A 1 798 ? 23.986 -18.662 -24.006 1.00 45.97 798 GLY A C 1
ATOM 6335 O O . GLY A 1 798 ? 24.407 -19.813 -24.069 1.00 45.97 798 GLY A O 1
ATOM 6336 N N . VAL A 1 799 ? 23.188 -18.115 -24.922 1.00 43.06 799 VAL A N 1
ATOM 6337 C CA . VAL A 1 799 ? 22.449 -18.733 -26.046 1.00 43.06 799 VAL A CA 1
ATOM 6338 C C . VAL A 1 799 ? 23.317 -19.499 -27.073 1.00 43.06 799 VAL A C 1
ATOM 6340 O O . VAL A 1 799 ? 22.791 -20.046 -28.034 1.00 43.06 799 VAL A O 1
ATOM 6343 N N . SER A 1 800 ? 24.633 -19.629 -26.883 1.00 44.19 800 SER A N 1
ATOM 6344 C CA . SER A 1 800 ? 25.529 -20.309 -27.836 1.00 44.19 800 SER A CA 1
ATOM 6345 C C . SER A 1 800 ? 25.256 -21.810 -28.019 1.00 44.19 800 SER A C 1
ATOM 6347 O O . SER A 1 800 ? 25.735 -22.392 -28.982 1.00 44.19 800 SER A O 1
ATOM 6349 N N . GLN A 1 801 ? 24.477 -22.444 -27.133 1.00 47.75 801 GLN A N 1
ATOM 6350 C CA . GLN A 1 801 ? 24.079 -23.859 -27.239 1.00 47.75 801 GLN A CA 1
ATOM 6351 C C . GLN A 1 801 ? 22.732 -24.082 -27.961 1.00 47.75 801 GLN A C 1
ATOM 6353 O O . GLN A 1 801 ? 22.227 -25.206 -27.980 1.00 47.75 801 GLN A O 1
ATOM 6358 N N . LEU A 1 802 ? 22.113 -23.020 -28.493 1.00 47.69 802 LEU A N 1
ATOM 6359 C CA . LEU A 1 802 ? 20.735 -23.028 -29.007 1.00 47.69 802 LEU A CA 1
ATOM 6360 C C . LEU A 1 802 ? 20.620 -22.934 -30.539 1.00 47.69 802 LEU A C 1
ATOM 6362 O O . LEU A 1 802 ? 19.500 -22.851 -31.041 1.00 47.69 802 LEU A O 1
ATOM 6366 N N . GLU A 1 803 ? 21.724 -22.959 -31.293 1.00 45.38 803 GLU A N 1
ATOM 6367 C CA . GLU A 1 803 ? 21.650 -22.946 -32.762 1.00 45.38 803 GLU A CA 1
ATOM 6368 C C . GLU A 1 803 ? 20.807 -24.129 -33.282 1.00 45.38 803 GLU A C 1
ATOM 6370 O O . GLU A 1 803 ? 21.121 -25.293 -33.038 1.00 45.38 803 GLU A O 1
ATOM 6375 N N . GLY A 1 804 ? 19.711 -23.812 -33.986 1.00 53.31 804 GLY A N 1
ATOM 6376 C CA . GLY A 1 804 ? 18.873 -24.786 -34.693 1.00 53.31 804 GLY A CA 1
ATOM 6377 C C . GLY A 1 804 ? 17.759 -25.479 -33.891 1.00 53.31 804 GLY A C 1
ATOM 6378 O O . GLY A 1 804 ? 17.273 -26.508 -34.355 1.00 53.31 804 GLY A O 1
ATOM 6379 N N . LYS A 1 805 ? 17.341 -24.977 -32.714 1.00 55.47 805 LYS A N 1
ATOM 6380 C CA . LYS A 1 805 ? 16.238 -25.575 -31.920 1.00 55.47 805 LYS A CA 1
ATOM 6381 C C . LYS A 1 805 ? 14.965 -24.710 -31.881 1.00 55.47 805 LYS A C 1
ATOM 6383 O O . LYS A 1 805 ? 15.003 -23.583 -31.394 1.00 55.47 805 LYS A O 1
ATOM 6388 N N . ASP A 1 806 ? 13.824 -25.280 -32.282 1.00 65.12 806 ASP A N 1
ATOM 6389 C CA . ASP A 1 806 ? 12.489 -24.647 -32.253 1.00 65.12 806 ASP A CA 1
ATOM 6390 C C . ASP A 1 806 ? 11.829 -24.715 -30.856 1.00 65.12 806 ASP A C 1
ATOM 6392 O O . ASP A 1 806 ? 10.859 -25.442 -30.635 1.00 65.12 806 ASP A O 1
ATOM 6396 N N . PHE A 1 807 ? 12.354 -23.981 -29.872 1.00 67.38 807 PHE A N 1
ATOM 6397 C CA . PHE A 1 807 ? 11.764 -23.908 -28.525 1.00 67.38 807 PHE A CA 1
ATOM 6398 C C . PHE A 1 807 ? 10.938 -22.637 -28.302 1.00 67.38 807 PHE A C 1
ATOM 6400 O O . PHE A 1 807 ? 11.276 -21.556 -28.774 1.00 67.38 807 PHE A O 1
ATOM 6407 N N . THR A 1 808 ? 9.877 -22.733 -27.498 1.00 65.44 808 THR A N 1
ATOM 6408 C CA . THR A 1 808 ? 9.192 -21.548 -26.948 1.00 65.44 808 THR A CA 1
ATOM 6409 C C . THR A 1 808 ? 10.065 -20.849 -25.891 1.00 65.44 808 THR A C 1
ATOM 6411 O O . THR A 1 808 ? 10.915 -21.500 -25.284 1.00 65.44 808 THR A O 1
ATOM 6414 N N . PRO A 1 809 ? 9.846 -19.557 -25.568 1.00 64.62 809 PRO A N 1
ATOM 6415 C CA . PRO A 1 809 ? 10.651 -18.849 -24.561 1.00 64.62 809 PRO A CA 1
ATOM 6416 C C . PRO A 1 809 ? 10.695 -19.533 -23.183 1.00 64.62 809 PRO A C 1
ATOM 6418 O O . PRO A 1 809 ? 11.719 -19.507 -22.502 1.00 64.62 809 PRO A O 1
ATOM 6421 N N . LEU A 1 810 ? 9.599 -20.187 -22.776 1.00 64.25 810 LEU A N 1
ATOM 6422 C CA . LEU A 1 810 ? 9.552 -20.954 -21.529 1.00 64.25 810 LEU A CA 1
ATOM 6423 C C . LEU A 1 810 ? 10.416 -22.219 -21.617 1.00 64.25 810 LEU A C 1
ATOM 6425 O O . LEU A 1 810 ? 11.182 -22.496 -20.700 1.00 64.25 810 LEU A O 1
ATOM 6429 N N . GLN A 1 811 ? 10.337 -22.948 -22.731 1.00 71.19 811 GLN A N 1
ATOM 6430 C CA . GLN A 1 811 ? 11.164 -24.131 -22.988 1.00 71.19 811 GLN A CA 1
ATOM 6431 C C . GLN A 1 811 ? 12.652 -23.779 -23.102 1.00 71.19 811 GLN A C 1
ATOM 6433 O O . GLN A 1 811 ? 13.487 -24.504 -22.569 1.00 71.19 811 GLN A O 1
ATOM 6438 N N . MET A 1 812 ? 12.987 -22.632 -23.704 1.00 67.31 812 MET A N 1
ATOM 6439 C CA . MET A 1 812 ? 14.355 -22.103 -23.714 1.00 67.31 812 MET A CA 1
ATOM 6440 C C . MET A 1 812 ? 14.862 -21.861 -22.290 1.00 67.31 812 MET A C 1
ATOM 6442 O O . MET A 1 812 ? 15.972 -22.267 -21.959 1.00 67.31 812 MET A O 1
ATOM 6446 N N . GLY A 1 813 ? 14.040 -21.249 -21.431 1.00 67.56 813 GLY A N 1
ATOM 6447 C CA . GLY A 1 813 ? 14.373 -21.040 -20.021 1.00 67.56 813 GLY A CA 1
ATOM 6448 C C . GLY A 1 813 ? 14.645 -22.351 -19.278 1.00 67.56 813 GLY A C 1
ATOM 6449 O O . GLY A 1 813 ? 15.637 -22.445 -18.559 1.00 67.56 813 GLY A O 1
ATOM 6450 N N . ILE A 1 814 ? 13.821 -23.382 -19.506 1.00 71.75 814 ILE A N 1
ATOM 6451 C CA . ILE A 1 814 ? 14.018 -24.725 -18.930 1.00 71.75 814 ILE A CA 1
ATOM 6452 C C . ILE A 1 814 ? 15.327 -25.337 -19.418 1.00 71.75 814 ILE A C 1
ATOM 6454 O O . ILE A 1 814 ? 16.115 -25.824 -18.612 1.00 71.75 814 ILE A O 1
ATOM 6458 N N . PHE A 1 815 ? 15.571 -25.301 -20.728 1.00 74.62 815 PHE A N 1
ATOM 6459 C CA . PHE A 1 815 ? 16.780 -25.856 -21.326 1.00 74.62 815 PHE A CA 1
ATOM 6460 C C . PHE A 1 815 ? 18.036 -25.195 -20.748 1.00 74.62 815 PHE A C 1
ATOM 6462 O O . PHE A 1 815 ? 18.945 -25.890 -20.300 1.00 74.62 815 PHE A O 1
ATOM 6469 N N . ILE A 1 816 ? 18.057 -23.860 -20.678 1.00 71.75 816 ILE A N 1
ATOM 6470 C CA . ILE A 1 816 ? 19.161 -23.094 -20.083 1.00 71.75 816 ILE A CA 1
ATOM 6471 C C . ILE A 1 816 ? 19.344 -23.460 -18.605 1.00 71.75 816 ILE A C 1
ATOM 6473 O O . ILE A 1 816 ? 20.476 -23.619 -18.155 1.00 71.75 816 ILE A O 1
ATOM 6477 N N . GLN A 1 817 ? 18.251 -23.628 -17.855 1.00 76.44 817 GLN A N 1
ATOM 6478 C CA . GLN A 1 817 ? 18.293 -23.986 -16.438 1.00 76.44 817 GLN A CA 1
ATOM 6479 C C . GLN A 1 817 ? 18.929 -25.362 -16.195 1.00 76.44 817 GLN A C 1
ATOM 6481 O O . GLN A 1 817 ? 19.664 -25.514 -15.223 1.00 76.44 817 GLN A O 1
ATOM 6486 N N . ILE A 1 818 ? 18.659 -26.362 -17.039 1.00 76.75 818 ILE A N 1
ATOM 6487 C CA . ILE A 1 818 ? 19.152 -27.738 -16.839 1.00 76.75 818 ILE A CA 1
ATOM 6488 C C . ILE A 1 818 ? 20.481 -28.025 -17.549 1.00 76.75 818 ILE A C 1
ATOM 6490 O O . ILE A 1 818 ? 21.188 -28.960 -17.170 1.00 76.75 818 ILE A O 1
ATOM 6494 N N . ALA A 1 819 ? 20.859 -27.212 -18.540 1.00 73.31 819 ALA A N 1
ATOM 6495 C CA . ALA A 1 819 ? 22.081 -27.378 -19.326 1.00 73.31 819 ALA A CA 1
ATOM 6496 C C . ALA A 1 819 ? 23.370 -27.512 -18.488 1.00 73.31 819 ALA A C 1
ATOM 6498 O O . ALA A 1 819 ? 24.186 -28.366 -18.825 1.00 73.31 819 ALA A O 1
ATOM 6499 N N . PRO A 1 820 ? 23.592 -26.761 -17.387 1.00 69.50 820 PRO A N 1
ATOM 6500 C CA . PRO A 1 820 ? 24.789 -26.932 -16.563 1.00 69.50 820 PRO A CA 1
ATOM 6501 C C . PRO A 1 820 ? 24.938 -28.347 -15.998 1.00 69.50 820 PRO A C 1
ATOM 6503 O O . PRO A 1 820 ? 26.053 -28.850 -15.931 1.00 69.50 820 PRO A O 1
ATOM 6506 N N . ILE A 1 821 ? 23.822 -28.995 -15.653 1.00 73.69 821 ILE A N 1
ATOM 6507 C CA . ILE A 1 821 ? 23.796 -30.364 -15.123 1.00 73.69 821 ILE A CA 1
ATOM 6508 C C . ILE A 1 821 ? 23.996 -31.388 -16.252 1.00 73.69 821 ILE A C 1
ATOM 6510 O O . ILE A 1 821 ? 24.687 -32.380 -16.060 1.00 73.69 821 ILE A O 1
ATOM 6514 N N . ASN A 1 822 ? 23.461 -31.107 -17.443 1.00 64.81 822 ASN A N 1
ATOM 6515 C CA . ASN A 1 822 ? 23.554 -31.964 -18.632 1.00 64.81 822 ASN A CA 1
ATOM 6516 C C . ASN A 1 822 ? 24.927 -31.929 -19.345 1.00 64.81 822 ASN A C 1
ATOM 6518 O O . ASN A 1 822 ? 25.223 -32.781 -20.174 1.00 64.81 822 ASN A O 1
ATOM 6522 N N . VAL A 1 823 ? 25.771 -30.927 -19.085 1.00 55.25 823 VAL A N 1
ATOM 6523 C CA . VAL A 1 823 ? 27.064 -30.771 -19.786 1.00 55.25 823 VAL A CA 1
ATOM 6524 C C . VAL A 1 823 ? 28.161 -31.695 -19.237 1.00 55.25 823 VAL A C 1
ATOM 6526 O O . VAL A 1 823 ? 29.131 -31.960 -19.938 1.00 55.25 823 VAL A O 1
ATOM 6529 N N . GLU A 1 824 ? 28.019 -32.211 -18.014 1.00 49.28 824 GLU A N 1
ATOM 6530 C CA . GLU A 1 824 ? 28.982 -33.162 -17.430 1.00 49.28 824 GLU A CA 1
ATOM 6531 C C . GLU A 1 824 ? 28.609 -34.637 -17.627 1.00 49.28 824 GLU A C 1
ATOM 6533 O O . GLU A 1 824 ? 29.450 -35.508 -17.401 1.00 49.28 824 GLU A O 1
ATOM 6538 N N . THR A 1 825 ? 27.385 -34.941 -18.063 1.00 48.81 825 THR A N 1
ATOM 6539 C CA . THR A 1 825 ? 27.036 -36.285 -18.539 1.00 48.81 825 THR A CA 1
ATOM 6540 C C . THR A 1 825 ? 27.794 -36.564 -19.834 1.00 48.81 825 THR A C 1
ATOM 6542 O O . THR A 1 825 ? 27.838 -35.722 -20.731 1.00 48.81 825 THR A O 1
ATOM 6545 N N . THR A 1 826 ? 28.455 -37.719 -19.919 1.00 43.53 826 THR A N 1
ATOM 6546 C CA . THR A 1 826 ? 29.328 -38.092 -21.043 1.00 43.53 826 THR A CA 1
ATOM 6547 C C . THR A 1 826 ? 28.584 -37.912 -22.380 1.00 43.53 826 THR A C 1
ATOM 6549 O O . THR A 1 826 ? 27.401 -38.264 -22.440 1.00 43.53 826 THR A O 1
ATOM 6552 N N . PRO A 1 827 ? 29.212 -37.377 -23.452 1.00 36.16 827 PRO A N 1
ATOM 6553 C CA . PRO A 1 827 ? 28.543 -37.210 -24.743 1.00 36.16 827 PRO A CA 1
ATOM 6554 C C . PRO A 1 827 ? 27.948 -38.548 -25.210 1.00 36.16 827 PRO A C 1
ATOM 6556 O O . PRO A 1 827 ? 28.695 -39.476 -25.511 1.00 36.16 827 PRO A O 1
ATOM 6559 N N . GLY A 1 828 ? 26.612 -38.650 -25.222 1.00 45.97 828 GLY A N 1
ATOM 6560 C CA . GLY A 1 828 ? 25.876 -39.855 -25.630 1.00 45.97 828 GLY A CA 1
ATOM 6561 C C . GLY A 1 828 ? 24.923 -40.491 -24.602 1.00 45.97 828 GLY A C 1
ATOM 6562 O O . GLY A 1 828 ? 24.335 -41.510 -24.938 1.00 45.97 828 GLY A O 1
ATOM 6563 N N . GLN A 1 829 ? 24.742 -39.947 -23.386 1.00 50.75 829 GLN A N 1
ATOM 6564 C CA . GLN A 1 829 ? 23.896 -40.587 -22.347 1.00 50.75 829 GLN A CA 1
ATOM 6565 C C . GLN A 1 829 ? 22.443 -40.083 -22.224 1.00 50.75 829 GLN A C 1
ATOM 6567 O O . GLN A 1 829 ? 21.599 -40.822 -21.733 1.00 50.75 829 GLN A O 1
ATOM 6572 N N . LEU A 1 830 ? 22.130 -38.863 -22.667 1.00 54.16 830 LEU A N 1
ATOM 6573 C CA . LEU A 1 830 ? 20.757 -38.349 -22.768 1.00 54.16 830 LEU A CA 1
ATOM 6574 C C . LEU A 1 830 ? 20.474 -38.088 -24.249 1.00 54.16 830 LEU A C 1
ATOM 6576 O O . LEU A 1 830 ? 21.045 -37.161 -24.830 1.00 54.16 830 LEU A O 1
ATOM 6580 N N . GLU A 1 831 ? 19.643 -38.916 -24.886 1.00 56.44 831 GLU A N 1
ATOM 6581 C CA . GLU A 1 831 ? 19.266 -38.689 -26.281 1.00 56.44 831 GLU A CA 1
ATOM 6582 C C . GLU A 1 831 ? 18.484 -37.368 -26.408 1.00 56.44 831 GLU A C 1
ATOM 6584 O O . GLU A 1 831 ? 17.770 -36.945 -25.495 1.00 56.44 831 GLU A O 1
ATOM 6589 N N . ASN A 1 832 ? 18.572 -36.701 -27.566 1.00 56.72 832 ASN A N 1
ATOM 6590 C CA . ASN A 1 832 ? 17.808 -35.469 -27.821 1.00 56.72 832 ASN A CA 1
ATOM 6591 C C . ASN A 1 832 ? 16.289 -35.658 -27.587 1.00 56.72 832 ASN A C 1
ATOM 6593 O O . ASN A 1 832 ? 15.604 -34.694 -27.240 1.00 56.72 832 ASN A O 1
ATOM 6597 N N . GLY A 1 833 ? 15.767 -36.882 -27.751 1.00 54.53 833 GLY A N 1
ATOM 6598 C CA . GLY A 1 833 ? 14.378 -37.240 -27.448 1.00 54.53 833 GLY A CA 1
ATOM 6599 C C . GLY A 1 833 ? 14.030 -37.170 -25.955 1.00 54.53 833 GLY A C 1
ATOM 6600 O O . GLY A 1 833 ? 12.988 -36.614 -25.598 1.00 54.53 833 GLY A O 1
ATOM 6601 N N . ASP A 1 834 ? 14.923 -37.631 -25.079 1.00 65.75 834 ASP A N 1
ATOM 6602 C CA . ASP A 1 834 ? 14.709 -37.669 -23.626 1.00 65.75 834 ASP A CA 1
ATOM 6603 C C . ASP A 1 834 ? 14.766 -36.274 -22.998 1.00 65.75 834 ASP A C 1
ATOM 6605 O O . ASP A 1 834 ? 13.947 -35.928 -22.142 1.00 65.75 834 ASP A O 1
ATOM 6609 N N . ILE A 1 835 ? 15.667 -35.417 -23.487 1.00 73.81 835 ILE A N 1
ATOM 6610 C CA . ILE A 1 835 ? 15.756 -34.013 -23.056 1.00 73.81 835 ILE A CA 1
ATOM 6611 C C . ILE A 1 835 ? 14.480 -33.251 -23.431 1.00 73.81 835 ILE A C 1
ATOM 6613 O O . ILE A 1 835 ? 13.939 -32.509 -22.610 1.00 73.81 835 ILE A O 1
ATOM 6617 N N . ASN A 1 836 ? 13.965 -33.440 -24.649 1.00 77.38 836 ASN A N 1
ATOM 6618 C CA . ASN A 1 836 ? 12.733 -32.781 -25.090 1.00 77.38 836 ASN A CA 1
ATOM 6619 C C . ASN A 1 836 ? 11.513 -33.252 -24.283 1.00 77.38 836 ASN A C 1
ATOM 6621 O O . ASN A 1 836 ? 10.662 -32.434 -23.923 1.00 77.38 836 ASN A O 1
ATOM 6625 N N . SER A 1 837 ? 11.456 -34.543 -23.944 1.00 80.81 837 SER A N 1
ATOM 6626 C CA . SER A 1 837 ? 10.431 -35.111 -23.061 1.00 80.81 837 SER A CA 1
ATOM 6627 C C . SER A 1 837 ? 10.478 -34.490 -21.657 1.00 80.81 837 SER A C 1
ATOM 6629 O O . SER A 1 837 ? 9.451 -34.036 -21.143 1.00 80.81 837 SER A O 1
ATOM 6631 N N . LEU A 1 838 ? 11.673 -34.363 -21.064 1.00 82.81 838 LEU A N 1
ATOM 6632 C CA . LEU A 1 838 ? 11.867 -33.690 -19.773 1.00 82.81 838 LEU A CA 1
ATOM 6633 C C . LEU A 1 838 ? 11.455 -32.215 -19.826 1.00 82.81 838 LEU A C 1
ATOM 6635 O O . LEU A 1 838 ? 10.752 -31.745 -18.932 1.00 82.81 838 LEU A O 1
ATOM 6639 N N . ILE A 1 839 ? 11.824 -31.492 -20.887 1.00 82.56 839 ILE A N 1
ATOM 6640 C CA . ILE A 1 839 ? 11.437 -30.088 -21.080 1.00 82.56 839 ILE A CA 1
ATOM 6641 C C . ILE A 1 839 ? 9.915 -29.947 -21.137 1.00 82.56 839 ILE A C 1
ATOM 6643 O O . ILE A 1 839 ? 9.363 -29.102 -20.431 1.00 82.56 839 ILE A O 1
ATOM 6647 N N . ALA A 1 840 ? 9.225 -30.784 -21.915 1.00 82.44 840 ALA A N 1
ATOM 6648 C CA . ALA A 1 840 ? 7.766 -30.762 -22.004 1.00 82.44 840 ALA A CA 1
ATOM 6649 C C . ALA A 1 840 ? 7.106 -31.076 -20.648 1.00 82.44 840 ALA A C 1
ATOM 6651 O O . ALA A 1 840 ? 6.161 -30.394 -20.234 1.00 82.44 840 ALA A O 1
ATOM 6652 N N . LYS A 1 841 ? 7.640 -32.061 -19.912 1.00 85.88 841 LYS A N 1
ATOM 6653 C CA . LYS A 1 841 ? 7.180 -32.428 -18.563 1.00 85.88 841 LYS A CA 1
ATOM 6654 C C . LYS A 1 841 ? 7.341 -31.263 -17.577 1.00 85.88 841 LYS A C 1
ATOM 6656 O O . LYS A 1 841 ? 6.405 -30.943 -16.842 1.00 85.88 841 LYS A O 1
ATOM 6661 N N . PHE A 1 842 ? 8.493 -30.592 -17.588 1.00 87.19 842 PHE A N 1
ATOM 6662 C CA . PHE A 1 842 ? 8.784 -29.447 -16.715 1.00 87.19 842 PHE A CA 1
ATOM 6663 C C . PHE A 1 842 ? 7.944 -28.226 -17.085 1.00 87.19 842 PHE A C 1
ATOM 6665 O O . PHE A 1 842 ? 7.448 -27.523 -16.205 1.00 87.19 842 PHE A O 1
ATOM 6672 N N . GLU A 1 843 ? 7.716 -27.999 -18.377 1.00 83.31 843 GLU A N 1
ATOM 6673 C CA . GLU A 1 843 ? 6.857 -26.925 -18.864 1.00 83.31 843 GLU A CA 1
ATOM 6674 C C . GLU A 1 843 ? 5.426 -27.072 -18.328 1.00 83.31 843 GLU A C 1
ATOM 6676 O O . GLU A 1 843 ? 4.859 -26.101 -17.817 1.00 83.31 843 GLU A O 1
ATOM 6681 N N . GLY A 1 844 ? 4.863 -28.285 -18.387 1.00 83.62 844 GLY A N 1
ATOM 6682 C CA . GLY A 1 844 ? 3.546 -28.595 -17.824 1.00 83.62 844 GLY A CA 1
ATOM 6683 C C . GLY A 1 844 ? 3.471 -28.287 -16.328 1.00 83.62 844 GLY A C 1
ATOM 6684 O O . GLY A 1 844 ? 2.626 -27.502 -15.891 1.00 83.62 844 GLY A O 1
ATOM 6685 N N . ARG A 1 845 ? 4.421 -28.808 -15.543 1.00 83.12 845 ARG A N 1
ATOM 6686 C CA . ARG A 1 845 ? 4.452 -28.599 -14.086 1.00 83.12 845 ARG A CA 1
ATOM 6687 C C . ARG A 1 845 ? 4.652 -27.139 -13.685 1.00 83.12 845 ARG A C 1
ATOM 6689 O O . ARG A 1 845 ? 4.030 -26.670 -12.732 1.00 83.12 845 ARG A O 1
ATOM 6696 N N . MET A 1 846 ? 5.472 -26.385 -14.413 1.00 81.62 846 MET A N 1
ATOM 6697 C CA . MET A 1 846 ? 5.647 -24.955 -14.153 1.00 81.62 846 MET A CA 1
ATOM 6698 C C . MET A 1 846 ? 4.397 -24.140 -14.485 1.00 81.62 846 MET A C 1
ATOM 6700 O O . MET A 1 846 ? 4.075 -23.201 -13.751 1.00 81.62 846 MET A O 1
ATOM 6704 N N . LYS A 1 847 ? 3.666 -24.485 -15.554 1.00 81.00 847 LYS A N 1
ATOM 6705 C CA . LYS A 1 847 ? 2.368 -23.863 -15.865 1.00 81.00 847 LYS A CA 1
ATOM 6706 C C . LYS A 1 847 ? 1.358 -24.127 -14.746 1.00 81.00 847 LYS A C 1
ATOM 6708 O O . LYS A 1 847 ? 0.703 -23.181 -14.296 1.00 81.00 847 LYS A O 1
ATOM 6713 N N . ASP A 1 848 ? 1.304 -25.354 -14.234 1.00 78.75 848 ASP A N 1
ATOM 6714 C CA . ASP A 1 848 ? 0.449 -25.723 -13.101 1.00 78.75 848 ASP A CA 1
ATOM 6715 C C . ASP A 1 848 ? 0.835 -24.972 -11.823 1.00 78.75 848 ASP A C 1
ATOM 6717 O O . ASP A 1 848 ? -0.024 -24.387 -11.154 1.00 78.75 848 ASP A O 1
ATOM 6721 N N . LEU A 1 849 ? 2.131 -24.901 -11.504 1.00 75.56 849 LEU A N 1
ATOM 6722 C CA . LEU A 1 849 ? 2.644 -24.140 -10.364 1.00 75.56 849 LEU A CA 1
ATOM 6723 C C . LEU A 1 849 ? 2.296 -22.647 -10.483 1.00 75.56 849 LEU A C 1
ATOM 6725 O O . LEU A 1 849 ? 1.832 -22.029 -9.519 1.00 75.56 849 LEU A O 1
ATOM 6729 N N . ALA A 1 850 ? 2.463 -22.057 -11.668 1.00 72.94 850 ALA A N 1
ATOM 6730 C CA . ALA A 1 850 ? 2.115 -20.663 -11.930 1.00 72.94 850 ALA A CA 1
ATOM 6731 C C . ALA A 1 850 ? 0.605 -20.408 -11.781 1.00 72.94 850 ALA A C 1
ATOM 6733 O O . ALA A 1 850 ? 0.204 -19.382 -11.219 1.00 72.94 850 ALA A O 1
ATOM 6734 N N . ALA A 1 851 ? -0.243 -21.337 -12.230 1.00 72.50 851 ALA A N 1
ATOM 6735 C CA . ALA A 1 851 ? -1.690 -21.267 -12.040 1.00 72.50 851 ALA A CA 1
ATOM 6736 C C . ALA A 1 851 ? -2.074 -21.345 -10.552 1.00 72.50 851 ALA A C 1
ATOM 6738 O O . ALA A 1 851 ? -2.861 -20.517 -10.079 1.00 72.50 851 ALA A O 1
ATOM 6739 N N . ARG A 1 852 ? -1.462 -22.262 -9.788 1.00 68.50 852 ARG A N 1
ATOM 6740 C CA . ARG A 1 852 ? -1.643 -22.372 -8.327 1.00 68.50 852 ARG A CA 1
ATOM 6741 C C . ARG A 1 852 ? -1.262 -21.066 -7.623 1.00 68.50 852 ARG A C 1
ATOM 6743 O O . ARG A 1 852 ? -2.050 -20.539 -6.838 1.00 68.50 852 ARG A O 1
ATOM 6750 N N . LYS A 1 853 ? -0.119 -20.467 -7.977 1.00 68.38 853 LYS A N 1
ATOM 6751 C CA . LYS A 1 853 ? 0.357 -19.196 -7.398 1.00 68.38 853 LYS A CA 1
ATOM 6752 C C . LYS A 1 853 ? -0.530 -17.989 -7.704 1.00 68.38 853 LYS A C 1
ATOM 6754 O O . LYS A 1 853 ? -0.688 -17.114 -6.853 1.00 68.38 853 LYS A O 1
ATOM 6759 N N . ARG A 1 854 ? -1.131 -17.919 -8.895 1.00 65.06 854 ARG A N 1
ATOM 6760 C CA . ARG A 1 854 ? -2.056 -16.825 -9.262 1.00 65.06 854 ARG A CA 1
ATOM 6761 C C . ARG A 1 854 ? -3.360 -16.858 -8.458 1.00 65.06 854 ARG A C 1
ATOM 6763 O O . ARG A 1 854 ? -3.962 -15.805 -8.248 1.00 65.06 854 ARG A O 1
ATOM 6770 N N . ASN A 1 855 ? -3.766 -18.036 -7.984 1.00 62.31 855 ASN A N 1
ATOM 6771 C CA . ASN A 1 855 ? -5.052 -18.269 -7.323 1.00 62.31 855 ASN A CA 1
ATOM 6772 C C . ASN A 1 855 ? -4.995 -18.291 -5.785 1.00 62.31 855 ASN A C 1
ATOM 6774 O O . ASN A 1 855 ? -6.030 -18.538 -5.151 1.00 62.31 855 ASN A O 1
ATOM 6778 N N . ILE A 1 856 ? -3.834 -17.986 -5.189 1.00 66.06 856 ILE A N 1
ATOM 6779 C CA . ILE A 1 856 ? -3.647 -17.955 -3.731 1.00 66.06 856 ILE A CA 1
ATOM 6780 C C . ILE A 1 856 ? -4.665 -17.003 -3.097 1.00 66.06 856 ILE A C 1
ATOM 6782 O O . ILE A 1 856 ? -4.774 -15.822 -3.451 1.00 66.06 856 ILE A O 1
ATOM 6786 N N . PHE A 1 857 ? -5.436 -17.532 -2.150 1.00 66.31 857 PHE A N 1
ATOM 6787 C CA . PHE A 1 857 ? -6.366 -16.744 -1.362 1.00 66.31 857 PHE A CA 1
ATOM 6788 C C . PHE A 1 857 ? -5.587 -15.868 -0.380 1.00 66.31 857 PHE A C 1
ATOM 6790 O O . PHE A 1 857 ? -4.899 -16.374 0.497 1.00 66.31 857 PHE A O 1
ATOM 6797 N N . ASP A 1 858 ? -5.699 -14.547 -0.528 1.00 68.56 858 ASP A N 1
ATOM 6798 C CA . ASP A 1 858 ? -5.209 -13.593 0.467 1.00 68.56 858 ASP A CA 1
ATOM 6799 C C . ASP A 1 858 ? -6.408 -12.999 1.233 1.00 68.56 858 ASP A C 1
ATOM 6801 O O . ASP A 1 858 ? -7.126 -12.143 0.691 1.00 68.56 858 ASP A O 1
ATOM 6805 N N . PRO A 1 859 ? -6.620 -13.420 2.492 1.00 65.56 859 PRO A N 1
ATOM 6806 C CA . PRO A 1 859 ? -7.690 -12.930 3.360 1.00 65.56 859 PRO A CA 1
ATOM 6807 C C . PRO A 1 859 ? -7.628 -11.411 3.591 1.00 65.56 859 PRO A C 1
ATOM 6809 O O . PRO A 1 859 ? -8.650 -10.736 3.727 1.00 65.56 859 PRO A O 1
ATOM 6812 N N . ASN A 1 860 ? -6.429 -10.822 3.605 1.00 67.69 860 ASN A N 1
ATOM 6813 C CA . ASN A 1 860 ? -6.257 -9.397 3.889 1.00 67.69 860 ASN A CA 1
ATOM 6814 C C . ASN A 1 860 ? -6.533 -8.528 2.658 1.00 67.69 860 ASN A C 1
ATOM 6816 O O . ASN A 1 860 ? -6.994 -7.392 2.794 1.00 67.69 860 ASN A O 1
ATOM 6820 N N . LYS A 1 861 ? -6.304 -9.059 1.451 1.00 68.31 861 LYS A N 1
ATOM 6821 C CA . LYS A 1 861 ? -6.415 -8.319 0.182 1.00 68.31 861 LYS A CA 1
ATOM 6822 C C . LYS A 1 861 ? -7.809 -7.743 -0.070 1.00 68.31 861 LYS A C 1
ATOM 6824 O O . LYS A 1 861 ? -7.921 -6.680 -0.675 1.00 68.31 861 LYS A O 1
ATOM 6829 N N . LYS A 1 862 ? -8.867 -8.414 0.403 1.00 68.69 862 LYS A N 1
ATOM 6830 C CA . LYS A 1 862 ? -10.269 -7.980 0.235 1.00 68.69 862 LYS A CA 1
ATOM 6831 C C . LYS A 1 862 ? -10.907 -7.410 1.505 1.00 68.69 862 LYS A C 1
ATOM 6833 O O . LYS A 1 862 ? -12.055 -6.977 1.458 1.00 68.69 862 LYS A O 1
ATOM 6838 N N . LEU A 1 863 ? -10.179 -7.326 2.621 1.00 68.50 863 LEU A N 1
ATOM 6839 C CA . LEU A 1 863 ? -10.753 -6.975 3.925 1.00 68.50 863 LEU A CA 1
ATOM 6840 C C . LEU A 1 863 ? -11.471 -5.617 3.941 1.00 68.50 863 LEU A C 1
ATOM 6842 O O . LEU A 1 863 ? -12.574 -5.500 4.469 1.00 68.50 863 LEU A O 1
ATOM 6846 N N . ASN A 1 864 ? -10.869 -4.586 3.345 1.00 71.56 864 ASN A N 1
ATOM 6847 C CA . ASN A 1 864 ? -11.480 -3.254 3.295 1.00 71.56 864 ASN A CA 1
ATOM 6848 C C . ASN A 1 864 ? -12.774 -3.250 2.471 1.00 71.56 864 ASN A C 1
ATOM 6850 O O . ASN A 1 864 ? -13.731 -2.575 2.834 1.00 71.56 864 ASN A O 1
ATOM 6854 N N . GLN A 1 865 ? -12.819 -4.044 1.402 1.00 72.44 865 GLN A N 1
ATOM 6855 C CA . GLN A 1 865 ? -13.995 -4.175 0.550 1.00 72.44 865 GLN A CA 1
ATOM 6856 C C . GLN A 1 865 ? -15.132 -4.905 1.281 1.00 72.44 865 GLN A C 1
ATOM 6858 O O . GLN A 1 865 ? -16.275 -4.463 1.241 1.00 72.44 865 GLN A O 1
ATOM 6863 N N . LEU A 1 866 ? -14.815 -5.964 2.031 1.00 79.88 866 LEU A N 1
ATOM 6864 C CA . LEU A 1 866 ? -15.795 -6.690 2.848 1.00 79.88 866 LEU A CA 1
ATOM 6865 C C . LEU A 1 866 ? -16.373 -5.818 3.963 1.00 79.88 866 LEU A C 1
ATOM 6867 O O . LEU A 1 866 ? -17.570 -5.887 4.227 1.00 79.88 866 LEU A O 1
ATOM 6871 N N . LYS A 1 867 ? -15.549 -4.965 4.587 1.00 79.50 867 LYS A N 1
ATOM 6872 C CA . LYS A 1 867 ? -16.025 -3.986 5.575 1.00 79.50 867 LYS A CA 1
ATOM 6873 C C . LYS A 1 867 ? -17.044 -3.028 4.966 1.00 79.50 867 LYS A C 1
ATOM 6875 O O . LYS A 1 867 ? -18.058 -2.777 5.598 1.00 79.50 867 LYS A O 1
ATOM 6880 N N . ILE A 1 868 ? -16.818 -2.561 3.735 1.00 79.00 868 ILE A N 1
ATOM 6881 C CA . ILE A 1 868 ? -17.778 -1.709 3.018 1.00 79.00 868 ILE A CA 1
ATOM 6882 C C . ILE A 1 868 ? -19.113 -2.441 2.825 1.00 79.00 868 ILE A C 1
ATOM 6884 O O . ILE A 1 868 ? -20.157 -1.873 3.138 1.00 79.00 868 ILE A O 1
ATOM 6888 N N . TYR A 1 869 ? -19.091 -3.700 2.371 1.00 84.19 869 TYR A N 1
ATOM 6889 C CA . TYR A 1 869 ? -20.316 -4.490 2.193 1.00 84.19 869 TYR A CA 1
ATOM 6890 C C . TYR A 1 869 ? -21.045 -4.743 3.517 1.00 84.19 869 TYR A C 1
ATOM 6892 O O . TYR A 1 869 ? -22.255 -4.546 3.591 1.00 84.19 869 TYR A O 1
ATOM 6900 N N . MET A 1 870 ? -20.320 -5.090 4.584 1.00 86.81 870 MET A N 1
ATOM 6901 C CA . MET A 1 870 ? -20.907 -5.260 5.918 1.00 86.81 870 MET A CA 1
ATOM 6902 C C . MET A 1 870 ? -21.532 -3.963 6.441 1.00 86.81 870 MET A C 1
ATOM 6904 O O . MET A 1 870 ? -22.670 -3.980 6.900 1.00 86.81 870 MET A O 1
ATOM 6908 N N . THR A 1 871 ? -20.853 -2.820 6.301 1.00 84.88 871 THR A N 1
ATOM 6909 C CA . THR A 1 871 ? -21.416 -1.509 6.666 1.00 84.88 871 THR A CA 1
ATOM 6910 C C . THR A 1 871 ? -22.655 -1.174 5.834 1.00 84.88 871 THR A C 1
ATOM 6912 O O . THR A 1 871 ? -23.600 -0.578 6.348 1.00 84.88 871 THR A O 1
ATOM 6915 N N . TYR A 1 872 ? -22.693 -1.578 4.561 1.00 80.62 872 TYR A N 1
ATOM 6916 C CA . TYR A 1 872 ? -23.870 -1.383 3.721 1.00 80.62 872 TYR A CA 1
ATOM 6917 C C . TYR A 1 872 ? -25.064 -2.226 4.184 1.00 80.62 872 TYR A C 1
ATOM 6919 O O . TYR A 1 872 ? -26.180 -1.712 4.228 1.00 80.62 872 TYR A O 1
ATOM 6927 N N . LEU A 1 873 ? -24.840 -3.476 4.602 1.00 87.06 873 LEU A N 1
ATOM 6928 C CA . LEU A 1 873 ? -25.882 -4.321 5.196 1.00 87.06 873 LEU A CA 1
ATOM 6929 C C . LEU A 1 873 ? -26.375 -3.772 6.544 1.00 87.06 873 LEU A C 1
ATOM 6931 O O . LEU A 1 873 ? -27.577 -3.764 6.800 1.00 87.06 873 LEU A O 1
ATOM 6935 N N . GLU A 1 874 ? -25.485 -3.244 7.385 1.00 87.44 874 GLU A N 1
ATOM 6936 C CA . GLU A 1 874 ? -25.869 -2.560 8.630 1.00 87.44 874 GLU A CA 1
ATOM 6937 C C . GLU A 1 874 ? -26.694 -1.293 8.368 1.00 87.44 874 GLU A C 1
ATOM 6939 O O . GLU A 1 874 ? -27.640 -0.990 9.100 1.00 87.44 874 GLU A O 1
ATOM 6944 N N . TRP A 1 875 ? -26.352 -0.538 7.323 1.00 85.81 875 TRP A N 1
ATOM 6945 C CA . TRP A 1 875 ? -27.138 0.613 6.890 1.00 85.81 875 TRP A CA 1
ATOM 6946 C C . TRP A 1 875 ? -28.505 0.185 6.345 1.00 85.81 875 TRP A C 1
ATOM 6948 O O . TRP A 1 875 ? -29.518 0.746 6.762 1.00 85.81 875 TRP A O 1
ATOM 6958 N N . TYR A 1 876 ? -28.551 -0.854 5.503 1.00 86.56 876 TYR A N 1
ATOM 6959 C CA . TYR A 1 876 ? -29.793 -1.454 5.009 1.00 86.56 876 TYR A CA 1
ATOM 6960 C C . TYR A 1 876 ? -30.701 -1.889 6.161 1.00 86.56 876 TYR A C 1
ATOM 6962 O O . TYR A 1 876 ? -31.904 -1.623 6.145 1.00 86.56 876 TYR A O 1
ATOM 6970 N N . LYS A 1 877 ? -30.114 -2.464 7.215 1.00 87.25 877 LYS A N 1
ATOM 6971 C CA . LYS A 1 877 ? -30.839 -2.843 8.427 1.00 87.25 877 LYS A CA 1
ATOM 6972 C C . LYS A 1 877 ? -31.537 -1.659 9.093 1.00 87.25 877 LYS A C 1
ATOM 6974 O O . LYS A 1 877 ? -32.693 -1.778 9.483 1.00 87.25 877 LYS A O 1
ATOM 6979 N N . LYS A 1 878 ? -30.869 -0.506 9.175 1.00 87.25 878 LYS A N 1
ATOM 6980 C CA . LYS A 1 878 ? -31.427 0.715 9.782 1.00 87.25 878 LYS A CA 1
ATOM 6981 C C . LYS A 1 878 ? -32.551 1.333 8.954 1.00 87.25 878 LYS A C 1
ATOM 6983 O O . LYS A 1 878 ? -33.533 1.787 9.526 1.00 87.25 878 LYS A O 1
ATOM 6988 N N . ILE A 1 879 ? -32.420 1.359 7.629 1.00 85.25 879 ILE A N 1
ATOM 6989 C CA . ILE A 1 879 ? -33.445 1.969 6.764 1.00 85.25 879 ILE A CA 1
ATOM 6990 C C . ILE A 1 879 ? -34.678 1.080 6.572 1.00 85.25 879 ILE A C 1
ATOM 6992 O O . ILE A 1 879 ? -35.725 1.586 6.194 1.00 85.25 879 ILE A O 1
ATOM 6996 N N . SER A 1 880 ? -34.565 -0.222 6.848 1.00 87.06 880 SER A N 1
ATOM 6997 C CA . SER A 1 880 ? -35.656 -1.193 6.678 1.00 87.06 880 SER A CA 1
ATOM 6998 C C . SER A 1 880 ? -36.575 -1.303 7.902 1.00 87.06 880 SER A C 1
ATOM 7000 O O . SER A 1 880 ? -37.481 -2.130 7.915 1.00 87.06 880 SER A O 1
ATOM 7002 N N . ILE A 1 881 ? -36.359 -0.490 8.943 1.00 85.75 881 ILE A N 1
ATOM 7003 C CA . ILE A 1 881 ? -37.187 -0.482 10.162 1.00 85.75 881 ILE A CA 1
ATOM 7004 C C . ILE A 1 881 ? -38.678 -0.225 9.866 1.00 85.75 881 ILE A C 1
ATOM 7006 O O . ILE A 1 881 ? -39.497 -0.977 10.393 1.00 85.75 881 ILE A O 1
ATOM 7010 N N . PRO A 1 882 ? -39.066 0.752 9.015 1.00 82.12 882 PRO A N 1
ATOM 7011 C CA . PRO A 1 882 ? -40.478 0.985 8.689 1.00 82.12 882 PRO A CA 1
ATOM 7012 C C . PRO A 1 882 ? -41.153 -0.201 7.986 1.00 82.12 882 PRO A C 1
ATOM 7014 O O . PRO A 1 882 ? -42.373 -0.294 7.964 1.00 82.12 882 PRO A O 1
ATOM 7017 N N . ASP A 1 883 ? -40.357 -1.118 7.434 1.00 81.19 883 ASP A N 1
ATOM 7018 C CA . ASP A 1 883 ? -40.806 -2.212 6.576 1.00 81.19 883 ASP A CA 1
ATOM 7019 C C . ASP A 1 883 ? -40.866 -3.561 7.314 1.00 81.19 883 ASP A C 1
ATOM 7021 O O . ASP A 1 883 ? -40.775 -4.619 6.692 1.00 81.19 883 ASP A O 1
ATOM 7025 N N . GLY A 1 884 ? -40.970 -3.532 8.646 1.00 82.88 884 GLY A N 1
ATOM 7026 C CA . GLY A 1 884 ? -40.948 -4.731 9.493 1.00 82.88 884 GLY A CA 1
ATOM 7027 C C . GLY A 1 884 ? -39.543 -5.261 9.792 1.00 82.88 884 GLY A C 1
ATOM 7028 O O . GLY A 1 884 ? -39.405 -6.299 10.431 1.00 82.88 884 GLY A O 1
ATOM 7029 N N . GLY A 1 885 ? -38.498 -4.538 9.378 1.00 88.94 885 GLY A N 1
ATOM 7030 C CA . GLY A 1 885 ? -37.101 -4.921 9.555 1.00 88.94 885 GLY A CA 1
ATOM 7031 C C . GLY A 1 885 ? -36.465 -5.460 8.275 1.00 88.94 885 GLY A C 1
ATOM 7032 O O . GLY A 1 885 ? -37.112 -5.712 7.263 1.00 88.94 885 GLY A O 1
ATOM 7033 N N . TYR A 1 886 ? -35.145 -5.623 8.303 1.00 91.94 886 TYR A N 1
ATOM 7034 C CA . TYR A 1 886 ? -34.354 -5.941 7.105 1.00 91.94 886 TYR A CA 1
ATOM 7035 C C . TYR A 1 886 ? -34.633 -7.328 6.518 1.00 91.94 886 TYR A C 1
ATOM 7037 O O . TYR A 1 886 ? -34.558 -7.498 5.304 1.00 91.94 886 TYR A O 1
ATOM 7045 N N . TYR A 1 887 ? -34.974 -8.299 7.369 1.00 93.81 887 TYR A N 1
ATOM 7046 C CA . TYR A 1 887 ? -35.368 -9.641 6.954 1.00 93.81 887 TYR A CA 1
ATOM 7047 C C . TYR A 1 887 ? -36.660 -9.592 6.126 1.00 93.81 887 TYR A C 1
ATOM 7049 O O . TYR A 1 887 ? -36.681 -10.010 4.967 1.00 93.81 887 TYR A O 1
ATOM 7057 N N . ASP A 1 888 ? -37.715 -9.005 6.696 1.00 92.81 888 ASP A N 1
ATOM 7058 C CA . ASP A 1 888 ? -39.030 -8.892 6.065 1.00 92.81 888 ASP A CA 1
ATOM 7059 C C . ASP A 1 888 ? -39.008 -7.991 4.826 1.00 92.81 888 ASP A C 1
ATOM 7061 O O . ASP A 1 888 ? -39.579 -8.350 3.791 1.00 92.81 888 ASP A O 1
ATOM 7065 N N . ALA A 1 889 ? -38.283 -6.870 4.879 1.00 91.06 889 ALA A N 1
ATOM 7066 C CA . ALA A 1 889 ? -38.086 -5.992 3.730 1.00 91.06 889 ALA A CA 1
ATOM 7067 C C . ALA A 1 889 ? -37.397 -6.724 2.568 1.00 91.06 889 ALA A C 1
ATOM 7069 O O . ALA A 1 889 ? -37.825 -6.598 1.420 1.00 91.06 889 ALA A O 1
ATOM 7070 N N . PHE A 1 890 ? -36.364 -7.524 2.850 1.00 91.56 890 PHE A N 1
ATOM 7071 C CA . PHE A 1 890 ? -35.644 -8.284 1.829 1.00 91.56 890 PHE A CA 1
ATOM 7072 C C . PHE A 1 890 ? -36.484 -9.426 1.239 1.00 91.56 890 PHE A C 1
ATOM 7074 O O . PHE A 1 890 ? -36.425 -9.675 0.028 1.00 91.56 890 PHE A O 1
ATOM 7081 N N . LYS A 1 891 ? -37.281 -10.107 2.076 1.00 91.31 891 LYS A N 1
ATOM 7082 C CA . LYS A 1 891 ? -38.192 -11.179 1.650 1.00 91.31 891 LYS A CA 1
ATOM 7083 C C . LYS A 1 891 ? -39.295 -10.629 0.742 1.00 91.31 891 LYS A C 1
ATOM 7085 O O . LYS A 1 891 ? -39.500 -11.133 -0.363 1.00 91.31 891 LYS A O 1
ATOM 7090 N N . ASN A 1 892 ? -39.967 -9.562 1.171 1.00 86.44 892 ASN A N 1
ATOM 7091 C CA . ASN A 1 892 ? -41.257 -9.168 0.603 1.00 86.44 892 ASN A CA 1
ATOM 7092 C C . ASN A 1 892 ? -41.178 -8.027 -0.427 1.00 86.44 892 ASN A C 1
ATOM 7094 O O . ASN A 1 892 ? -41.996 -8.002 -1.345 1.00 86.44 892 ASN A O 1
ATOM 7098 N N . LYS A 1 893 ? -40.218 -7.091 -0.332 1.00 81.94 893 LYS A N 1
ATOM 7099 C CA . LYS A 1 893 ? -40.143 -5.936 -1.249 1.00 81.94 893 LYS A CA 1
ATOM 7100 C C . LYS A 1 893 ? -39.176 -6.157 -2.407 1.00 81.94 893 LYS A C 1
ATOM 7102 O O . LYS A 1 893 ? -37.985 -6.387 -2.209 1.00 81.94 893 LYS A O 1
ATOM 7107 N N . GLU A 1 894 ? -39.655 -5.944 -3.630 1.00 76.31 894 GLU A N 1
ATOM 7108 C CA . GLU A 1 894 ? -38.784 -5.783 -4.796 1.00 76.31 894 GLU A CA 1
ATOM 7109 C C . GLU A 1 894 ? -38.356 -4.320 -4.941 1.00 76.31 894 GLU A C 1
ATOM 7111 O O . GLU A 1 894 ? -39.177 -3.410 -5.024 1.00 76.31 894 GLU A O 1
ATOM 7116 N N . SER A 1 895 ? -37.046 -4.068 -4.933 1.00 75.69 895 SER A N 1
ATOM 7117 C CA . SER A 1 895 ? -36.492 -2.718 -5.055 1.00 75.69 895 SER A CA 1
ATOM 7118 C C . SER A 1 895 ? -35.102 -2.733 -5.687 1.00 75.69 895 SER A C 1
ATOM 7120 O O . SER A 1 895 ? -34.367 -3.720 -5.604 1.00 75.69 895 SER A O 1
ATOM 7122 N N . LYS A 1 896 ? -34.682 -1.594 -6.258 1.00 74.81 896 LYS A N 1
ATOM 7123 C CA . LYS A 1 896 ? -33.290 -1.402 -6.713 1.00 74.81 896 LYS A CA 1
ATOM 7124 C C . LYS A 1 896 ? -32.283 -1.638 -5.577 1.00 74.81 896 LYS A C 1
ATOM 7126 O O . LYS A 1 896 ? -31.181 -2.123 -5.820 1.00 74.81 896 LYS A O 1
ATOM 7131 N N . MET A 1 897 ? -32.685 -1.338 -4.340 1.00 79.56 897 MET A N 1
ATOM 7132 C CA . MET A 1 897 ? -31.906 -1.608 -3.136 1.00 79.56 897 MET A CA 1
ATOM 7133 C C . MET A 1 897 ? -31.697 -3.111 -2.926 1.00 79.56 897 MET A C 1
ATOM 7135 O O . MET A 1 897 ? -30.558 -3.543 -2.771 1.00 79.56 897 MET A O 1
ATOM 7139 N N . ARG A 1 898 ? -32.763 -3.921 -3.011 1.00 82.00 898 ARG A N 1
ATOM 7140 C CA . ARG A 1 898 ? -32.692 -5.387 -2.882 1.00 82.00 898 ARG A CA 1
ATOM 7141 C C . ARG A 1 898 ? -31.686 -5.992 -3.860 1.00 82.00 898 ARG A C 1
ATOM 7143 O O . ARG A 1 898 ? -30.861 -6.800 -3.450 1.00 82.00 898 ARG A O 1
ATOM 7150 N N . LEU A 1 899 ? -31.686 -5.556 -5.123 1.00 84.19 899 LEU A N 1
ATOM 7151 C CA . LEU A 1 899 ? -30.725 -6.034 -6.129 1.00 84.19 899 LEU A CA 1
ATOM 7152 C C . LEU A 1 899 ? -29.268 -5.783 -5.722 1.00 84.19 899 LEU A C 1
ATOM 7154 O O . LEU A 1 899 ? -28.405 -6.631 -5.952 1.00 84.19 899 LEU A O 1
ATOM 7158 N N . LYS A 1 900 ? -28.981 -4.632 -5.108 1.00 85.75 900 LYS A N 1
ATOM 7159 C CA . LYS A 1 900 ? -27.643 -4.331 -4.592 1.00 85.75 900 LYS A CA 1
ATOM 7160 C C . LYS A 1 900 ? -27.297 -5.198 -3.381 1.00 85.75 900 LYS A C 1
ATOM 7162 O O . LYS A 1 900 ? -26.208 -5.759 -3.347 1.00 85.75 900 LYS A O 1
ATOM 7167 N N . ILE A 1 901 ? -28.237 -5.385 -2.455 1.00 88.44 901 ILE A N 1
ATOM 7168 C CA . ILE A 1 901 ? -28.058 -6.264 -1.291 1.00 88.44 901 ILE A CA 1
ATOM 7169 C C . ILE A 1 901 ? -27.779 -7.706 -1.723 1.00 88.44 901 ILE A C 1
ATOM 7171 O O . ILE A 1 901 ? -26.868 -8.323 -1.187 1.00 88.44 901 ILE A O 1
ATOM 7175 N N . VAL A 1 902 ? -28.472 -8.224 -2.743 1.00 89.00 902 VAL A N 1
ATOM 7176 C CA . VAL A 1 902 ? -28.194 -9.555 -3.317 1.00 89.00 902 VAL A CA 1
ATOM 7177 C C . VAL A 1 902 ? -26.752 -9.652 -3.830 1.00 89.00 902 VAL A C 1
ATOM 7179 O O . VAL A 1 902 ? -26.086 -10.659 -3.588 1.00 89.00 902 VAL A O 1
ATOM 7182 N N . LYS A 1 903 ? -26.245 -8.616 -4.511 1.00 87.88 903 LYS A N 1
ATOM 7183 C CA . LYS A 1 903 ? -24.853 -8.585 -4.994 1.00 87.88 903 LYS A CA 1
ATOM 7184 C C . LYS A 1 903 ? -23.856 -8.594 -3.835 1.00 87.88 903 LYS A C 1
ATOM 7186 O O . LYS A 1 903 ? -22.962 -9.437 -3.822 1.00 87.88 903 LYS A O 1
ATOM 7191 N N . ASP A 1 904 ? -24.033 -7.702 -2.865 1.00 87.75 904 ASP A N 1
ATOM 7192 C CA . ASP A 1 904 ? -23.131 -7.562 -1.716 1.00 87.75 904 ASP A CA 1
ATOM 7193 C C . ASP A 1 904 ? -23.129 -8.838 -0.855 1.00 87.75 904 ASP A C 1
ATOM 7195 O O . ASP A 1 904 ? -22.066 -9.342 -0.486 1.00 87.75 904 ASP A O 1
ATOM 7199 N N . ARG A 1 905 ? -24.315 -9.422 -0.630 1.00 92.00 905 ARG A N 1
ATOM 7200 C CA . ARG A 1 905 ? -24.514 -10.725 0.018 1.00 92.00 905 ARG A CA 1
ATOM 7201 C C . ARG A 1 905 ? -23.720 -11.822 -0.684 1.00 92.00 905 ARG A C 1
ATOM 7203 O O . ARG A 1 905 ? -22.906 -12.478 -0.049 1.00 92.00 905 ARG A O 1
ATOM 7210 N N . ASN A 1 906 ? -23.898 -11.986 -1.997 1.00 90.88 906 ASN A N 1
ATOM 7211 C CA . ASN A 1 906 ? -23.224 -13.040 -2.759 1.00 90.88 906 ASN A CA 1
ATOM 7212 C C . ASN A 1 906 ? -21.691 -12.912 -2.696 1.00 90.88 906 ASN A C 1
ATOM 7214 O O . ASN A 1 906 ? -20.997 -13.922 -2.593 1.00 90.88 906 ASN A O 1
ATOM 7218 N N . ILE A 1 907 ? -21.157 -11.685 -2.720 1.00 88.56 907 ILE A N 1
ATOM 7219 C CA . ILE A 1 907 ? -19.712 -11.442 -2.594 1.00 88.56 907 ILE A CA 1
ATOM 7220 C C . ILE A 1 907 ? -19.207 -11.848 -1.203 1.00 88.56 907 ILE A C 1
ATOM 7222 O O . ILE A 1 907 ? -18.167 -12.504 -1.097 1.00 88.56 907 ILE A O 1
ATOM 7226 N N . LEU A 1 908 ? -19.938 -11.487 -0.143 1.00 90.69 908 LEU A N 1
ATOM 7227 C CA . LEU A 1 908 ? -19.609 -11.884 1.228 1.00 90.69 908 LEU A CA 1
ATOM 7228 C C . LEU A 1 908 ? -19.654 -13.410 1.387 1.00 90.69 908 LEU A C 1
ATOM 7230 O O . LEU A 1 908 ? -18.701 -13.986 1.909 1.00 90.69 908 LEU A O 1
ATOM 7234 N N . THR A 1 909 ? -20.696 -14.070 0.877 1.00 91.81 909 THR A N 1
ATOM 7235 C CA . THR A 1 909 ? -20.849 -15.529 0.958 1.00 91.81 909 THR A CA 1
ATOM 7236 C C . THR A 1 909 ? -19.740 -16.274 0.231 1.00 91.81 909 THR A C 1
ATOM 7238 O O . THR A 1 909 ? -19.172 -17.215 0.784 1.00 91.81 909 THR A O 1
ATOM 7241 N N . GLN A 1 910 ? -19.367 -15.842 -0.976 1.00 90.38 910 GLN A N 1
ATOM 7242 C CA . GLN A 1 910 ? -18.242 -16.437 -1.704 1.00 90.38 910 GLN A CA 1
ATOM 7243 C C . GLN A 1 910 ? -16.924 -16.291 -0.938 1.00 90.38 910 GLN A C 1
ATOM 7245 O O . GLN A 1 910 ? -16.131 -17.228 -0.889 1.00 90.38 910 GLN A O 1
ATOM 7250 N N . TYR A 1 911 ? -16.690 -15.126 -0.327 1.00 90.06 911 TYR A N 1
ATOM 7251 C CA . TYR A 1 911 ? -15.485 -14.894 0.461 1.00 90.06 911 TYR A CA 1
ATOM 7252 C C . TYR A 1 911 ? -15.431 -15.784 1.705 1.00 90.06 911 TYR A C 1
ATOM 7254 O O . TYR A 1 911 ? -14.420 -16.446 1.922 1.00 90.06 911 TYR A O 1
ATOM 7262 N N . TRP A 1 912 ? -16.494 -15.809 2.514 1.00 90.25 912 TRP A N 1
ATOM 7263 C CA . TRP A 1 912 ? -16.501 -16.561 3.771 1.00 90.25 912 TRP A CA 1
ATOM 7264 C C . TRP A 1 912 ? -16.484 -18.068 3.543 1.00 90.25 912 TRP A C 1
ATOM 7266 O O . TRP A 1 912 ? -15.798 -18.764 4.282 1.00 90.25 912 TRP A O 1
ATOM 7276 N N . ARG A 1 913 ? -17.135 -18.566 2.484 1.00 90.31 913 ARG A N 1
ATOM 7277 C CA . ARG A 1 913 ? -17.010 -19.968 2.072 1.00 90.31 913 ARG A CA 1
ATOM 7278 C C . ARG A 1 913 ? -15.558 -20.325 1.758 1.00 90.31 913 ARG A C 1
ATOM 7280 O O . ARG A 1 913 ? -15.023 -21.241 2.369 1.00 90.31 913 ARG A O 1
ATOM 7287 N N . LYS A 1 914 ? -14.905 -19.539 0.893 1.00 87.19 914 LYS A N 1
ATOM 7288 C CA . LYS A 1 914 ? -13.495 -19.754 0.547 1.00 87.19 914 LYS A CA 1
ATOM 7289 C C . LYS A 1 914 ? -12.580 -19.625 1.769 1.00 87.19 914 LYS A C 1
ATOM 7291 O O . LYS A 1 914 ? -11.623 -20.366 1.894 1.00 87.19 914 LYS A O 1
ATOM 7296 N N . MET A 1 915 ? -12.874 -18.708 2.689 1.00 85.56 915 MET A N 1
ATOM 7297 C CA . MET A 1 915 ? -12.102 -18.553 3.923 1.00 85.56 915 MET A CA 1
ATOM 7298 C C . MET A 1 915 ? -12.196 -19.796 4.811 1.00 85.56 915 MET A C 1
ATOM 7300 O O . MET A 1 915 ? -11.161 -20.282 5.250 1.00 85.56 915 MET A O 1
ATOM 7304 N N . VAL A 1 916 ? -13.402 -20.331 5.034 1.00 86.56 916 VAL A N 1
ATOM 7305 C CA . VAL A 1 916 ? -13.589 -21.561 5.820 1.00 86.56 916 VAL A CA 1
ATOM 7306 C C . VAL A 1 916 ? -12.877 -22.739 5.153 1.00 86.56 916 VAL A C 1
ATOM 7308 O O . VAL A 1 916 ? -12.120 -23.434 5.819 1.00 86.56 916 VAL A O 1
ATOM 7311 N N . GLU A 1 917 ? -13.037 -22.911 3.838 1.00 85.25 917 GLU A N 1
ATOM 7312 C CA . GLU A 1 917 ? -12.341 -23.955 3.070 1.00 85.25 917 GLU A CA 1
ATOM 7313 C C . GLU A 1 917 ? -10.814 -23.877 3.214 1.00 85.25 917 GLU A C 1
ATOM 7315 O O . GLU A 1 917 ? -10.156 -24.903 3.343 1.00 85.25 917 GLU A O 1
ATOM 7320 N N . GLU A 1 918 ? -10.232 -22.675 3.194 1.00 79.44 918 GLU A N 1
ATOM 7321 C CA . GLU A 1 918 ? -8.782 -22.502 3.336 1.00 79.44 918 GLU A CA 1
ATOM 7322 C C . GLU A 1 918 ? -8.302 -22.753 4.768 1.00 79.44 918 GLU A C 1
ATOM 7324 O O . GLU A 1 918 ? -7.216 -23.295 4.947 1.00 79.44 918 GLU A O 1
ATOM 7329 N N . VAL A 1 919 ? -9.097 -22.404 5.783 1.00 77.06 919 VAL A N 1
ATOM 7330 C CA . VAL A 1 919 ? -8.772 -22.685 7.192 1.00 77.06 919 VAL A CA 1
ATOM 7331 C C . VAL A 1 919 ? -8.789 -24.179 7.486 1.00 77.06 919 VAL A C 1
ATOM 7333 O O . VAL A 1 919 ? -7.887 -24.662 8.163 1.00 77.06 919 VAL A O 1
ATOM 7336 N N . GLU A 1 920 ? -9.757 -24.920 6.949 1.00 79.00 920 GLU A N 1
ATOM 7337 C CA . GLU A 1 920 ? -9.829 -26.378 7.125 1.00 79.00 920 GLU A CA 1
ATOM 7338 C C . GLU A 1 920 ? -8.634 -27.110 6.475 1.00 79.00 920 GLU A C 1
ATOM 7340 O O . GLU A 1 920 ? -8.299 -28.219 6.880 1.00 79.00 920 GLU A O 1
ATOM 7345 N N . LYS A 1 921 ? -7.933 -26.479 5.518 1.00 72.81 921 LYS A N 1
ATOM 7346 C CA . LYS A 1 921 ? -6.682 -26.994 4.921 1.00 72.81 921 LYS A CA 1
ATOM 7347 C C . LYS A 1 921 ? -5.413 -26.637 5.719 1.00 72.81 921 LYS A C 1
ATOM 7349 O O . LYS A 1 921 ? -4.315 -27.088 5.372 1.00 72.81 921 LYS A O 1
ATOM 7354 N N . MET A 1 922 ? -5.496 -25.788 6.748 1.00 68.94 922 MET A N 1
ATOM 7355 C CA . MET A 1 922 ? -4.335 -25.358 7.550 1.00 68.94 922 MET A CA 1
ATOM 7356 C C . MET A 1 922 ? -3.922 -26.427 8.583 1.00 68.94 922 MET A C 1
ATOM 7358 O O . MET A 1 922 ? -4.750 -27.248 8.975 1.00 68.94 922 MET A O 1
ATOM 7362 N N . PRO A 1 923 ? -2.660 -26.437 9.075 1.00 64.19 923 PRO A N 1
ATOM 7363 C CA . PRO A 1 923 ? -2.305 -27.242 10.246 1.00 64.19 923 PRO A CA 1
ATOM 7364 C C . PRO A 1 923 ? -3.198 -26.874 11.423 1.00 64.19 923 PRO A C 1
ATOM 7366 O O . PRO A 1 923 ? -3.543 -25.705 11.576 1.00 64.19 923 PRO A O 1
ATOM 7369 N N . GLN A 1 924 ? -3.474 -27.820 12.317 1.00 62.16 924 GLN A N 1
ATOM 7370 C CA . GLN A 1 924 ? -4.398 -27.603 13.435 1.00 62.16 924 GLN A CA 1
ATOM 7371 C C . GLN A 1 924 ? -4.086 -26.334 14.254 1.00 62.16 924 GLN A C 1
ATOM 7373 O O . GLN A 1 924 ? -4.993 -25.558 14.545 1.00 62.16 924 GLN A O 1
ATOM 7378 N N . ARG A 1 925 ? -2.810 -26.060 14.576 1.00 63.28 925 ARG A N 1
ATOM 7379 C CA . ARG A 1 925 ? -2.415 -24.869 15.358 1.00 63.28 925 ARG A CA 1
ATOM 7380 C C . ARG A 1 925 ? -2.512 -23.553 14.585 1.00 63.28 925 ARG A C 1
ATOM 7382 O O . ARG A 1 925 ? -3.052 -22.580 15.110 1.00 63.28 925 ARG A O 1
ATOM 7389 N N . GLU A 1 926 ? -2.002 -23.504 13.354 1.00 57.06 926 GLU A N 1
ATOM 7390 C CA . GLU A 1 926 ? -2.082 -22.297 12.514 1.00 57.06 926 GLU A CA 1
ATOM 7391 C C . GLU A 1 926 ? -3.537 -22.020 12.110 1.00 57.06 926 GLU A C 1
ATOM 7393 O O . GLU A 1 926 ? -3.976 -20.875 12.183 1.00 57.06 926 GLU A O 1
ATOM 7398 N N . GLY A 1 927 ? -4.310 -23.071 11.821 1.00 56.72 927 GLY A N 1
ATOM 7399 C CA . GLY A 1 927 ? -5.758 -23.041 11.647 1.00 56.72 927 GLY A CA 1
ATOM 7400 C C . GLY A 1 927 ? -6.464 -22.472 12.875 1.00 56.72 927 GLY A C 1
ATOM 7401 O O . GLY A 1 927 ? -7.183 -21.492 12.734 1.00 56.72 927 GLY A O 1
ATOM 7402 N N . LYS A 1 928 ? -6.192 -22.971 14.091 1.00 65.38 928 LYS A N 1
ATOM 7403 C CA . LYS A 1 928 ? -6.781 -22.449 15.344 1.00 65.38 928 LYS A CA 1
ATOM 7404 C C . LYS A 1 928 ? -6.420 -20.979 15.602 1.00 65.38 928 LYS A C 1
ATOM 7406 O O . LYS A 1 928 ? -7.277 -20.175 15.968 1.00 65.38 928 LYS A O 1
ATOM 7411 N N . PHE A 1 929 ? -5.171 -20.582 15.350 1.00 63.38 929 PHE A N 1
ATOM 7412 C CA . PHE A 1 929 ? -4.759 -19.174 15.428 1.00 63.38 929 PHE A CA 1
ATOM 7413 C C . PHE A 1 929 ? -5.494 -18.304 14.398 1.00 63.38 929 PHE A C 1
ATOM 7415 O O . PHE A 1 929 ? -5.945 -17.193 14.697 1.00 63.38 929 PHE A O 1
ATOM 7422 N N . PHE A 1 930 ? -5.626 -18.805 13.173 1.00 62.97 930 PHE A N 1
ATOM 7423 C CA . PHE A 1 930 ? -6.309 -18.112 12.094 1.00 62.97 930 PHE A CA 1
ATOM 7424 C C . PHE A 1 930 ? -7.817 -17.998 12.369 1.00 62.97 930 PHE A C 1
ATOM 7426 O O . PHE A 1 930 ? -8.379 -16.916 12.197 1.00 62.97 930 PHE A O 1
ATOM 7433 N N . GLN A 1 931 ? -8.449 -19.054 12.887 1.00 69.19 931 GLN A N 1
ATOM 7434 C CA . GLN A 1 931 ? -9.824 -19.048 13.391 1.00 69.19 931 GLN A CA 1
ATOM 7435 C C . GLN A 1 931 ? -9.998 -17.940 14.429 1.00 69.19 931 GLN A C 1
ATOM 7437 O O . GLN A 1 931 ? -10.832 -17.062 14.227 1.00 69.19 931 GLN A O 1
ATOM 7442 N N . TYR A 1 932 ? -9.149 -17.887 15.463 1.00 70.31 932 TYR A N 1
ATOM 7443 C CA . TYR A 1 932 ? -9.205 -16.852 16.505 1.00 70.31 932 TYR A CA 1
ATOM 7444 C C . TYR A 1 932 ? -9.127 -15.428 15.931 1.00 70.31 932 TYR A C 1
ATOM 7446 O O . TYR A 1 932 ? -9.912 -14.549 16.293 1.00 70.31 932 TYR A O 1
ATOM 7454 N N . LYS A 1 933 ? -8.224 -15.194 14.970 1.00 71.75 933 LYS A N 1
ATOM 7455 C CA . LYS A 1 933 ? -8.060 -13.886 14.314 1.00 71.75 933 LYS A CA 1
ATOM 7456 C C . LYS A 1 933 ? -9.325 -13.415 13.585 1.00 71.75 933 LYS A C 1
ATOM 7458 O O . LYS A 1 933 ? -9.573 -12.208 13.519 1.00 71.75 933 LYS A O 1
ATOM 7463 N N . TRP A 1 934 ? -10.103 -14.336 13.020 1.00 75.62 934 TRP A N 1
ATOM 7464 C CA . TRP A 1 934 ? -11.267 -14.037 12.178 1.00 75.62 934 TRP A CA 1
ATOM 7465 C C . TRP A 1 934 ? -12.616 -14.365 12.826 1.00 75.62 934 TRP A C 1
ATOM 7467 O O . TRP A 1 934 ? -13.656 -14.053 12.241 1.00 75.62 934 TRP A O 1
ATOM 7477 N N . LEU A 1 935 ? -12.599 -14.897 14.049 1.00 79.69 935 LEU A N 1
ATOM 7478 C CA . LEU A 1 935 ? -13.745 -15.418 14.787 1.00 79.69 935 LEU A CA 1
ATOM 7479 C C . LEU A 1 935 ? -14.901 -14.415 14.873 1.00 79.69 935 LEU A C 1
ATOM 7481 O O . LEU A 1 935 ? -16.001 -14.651 14.374 1.00 79.69 935 LEU A O 1
ATOM 7485 N N . TYR A 1 936 ? -14.621 -13.232 15.422 1.00 81.00 936 TYR A N 1
ATOM 7486 C CA . TYR A 1 936 ? -15.615 -12.170 15.586 1.00 81.00 936 TYR A CA 1
ATOM 7487 C C . TYR A 1 936 ? -16.146 -11.647 14.244 1.00 81.00 936 TYR A C 1
ATOM 7489 O O . TYR A 1 936 ? -17.329 -11.328 14.120 1.00 81.00 936 TYR A O 1
ATOM 7497 N N . GLY A 1 937 ? -15.284 -11.574 13.224 1.00 83.12 937 GLY A N 1
ATOM 7498 C CA . GLY A 1 937 ? -15.676 -11.152 11.880 1.00 83.12 937 GLY A CA 1
ATOM 7499 C C . GLY A 1 937 ? -16.637 -12.142 11.223 1.00 83.12 937 GLY A C 1
ATOM 7500 O O . GLY A 1 937 ? -17.652 -11.726 10.663 1.00 83.12 937 GLY A O 1
ATOM 7501 N N . GLY A 1 938 ? -16.347 -13.439 11.342 1.00 87.00 938 GLY A N 1
ATOM 7502 C CA . GLY A 1 938 ? -17.157 -14.514 10.769 1.00 87.00 938 GLY A CA 1
ATOM 7503 C C . GLY A 1 938 ? -18.492 -14.669 11.473 1.00 87.00 938 GLY A C 1
ATOM 7504 O O . GLY A 1 938 ? -19.529 -14.787 10.819 1.00 87.00 938 GLY A O 1
ATOM 7505 N N . ASN A 1 939 ? -18.497 -14.553 12.801 1.00 87.94 939 ASN A N 1
ATOM 7506 C CA . ASN A 1 939 ? -19.730 -14.609 13.574 1.00 87.94 939 ASN A CA 1
ATOM 7507 C C . ASN A 1 939 ? -20.646 -13.401 13.290 1.00 87.94 939 ASN A C 1
ATOM 7509 O O . ASN A 1 939 ? -21.858 -13.562 13.155 1.00 87.94 939 ASN A O 1
ATOM 7513 N N . ASN A 1 940 ? -20.088 -12.197 13.116 1.00 88.38 940 ASN A N 1
ATOM 7514 C CA . ASN A 1 940 ? -20.868 -11.027 12.692 1.00 88.38 940 ASN A CA 1
ATOM 7515 C C . ASN A 1 940 ? -21.417 -11.179 11.268 1.00 88.38 940 ASN A C 1
ATOM 7517 O O . ASN A 1 940 ? -22.571 -10.832 11.026 1.00 88.38 940 ASN A O 1
ATOM 7521 N N . TYR A 1 941 ? -20.619 -11.715 10.337 1.00 92.75 941 TYR A N 1
ATOM 7522 C CA . TYR A 1 941 ? -21.078 -12.041 8.985 1.00 92.75 941 TYR A CA 1
ATOM 7523 C C . TYR A 1 941 ? -22.287 -12.981 9.026 1.00 92.75 941 TYR A C 1
ATOM 7525 O O . TYR A 1 941 ? -23.335 -12.632 8.486 1.00 92.75 941 TYR A O 1
ATOM 7533 N N . ARG A 1 942 ? -22.183 -14.114 9.732 1.00 94.19 942 ARG A N 1
ATOM 7534 C CA . ARG A 1 942 ? -23.272 -15.092 9.861 1.00 94.19 942 ARG A CA 1
ATOM 7535 C C . ARG A 1 942 ? -24.551 -14.446 10.401 1.00 94.19 942 ARG A C 1
ATOM 7537 O O . ARG A 1 942 ? -25.613 -14.614 9.815 1.00 94.19 942 ARG A O 1
ATOM 7544 N N . ARG A 1 943 ? -24.452 -13.646 11.466 1.00 92.31 943 ARG A N 1
ATOM 7545 C CA . ARG A 1 943 ? -25.610 -13.001 12.119 1.00 92.31 943 ARG A CA 1
ATOM 7546 C C . ARG A 1 943 ? -26.321 -11.944 11.269 1.00 92.31 943 ARG A C 1
ATOM 7548 O O . ARG A 1 943 ? -27.485 -11.659 11.534 1.00 92.31 943 ARG A O 1
ATOM 7555 N N . ILE A 1 944 ? -25.647 -11.348 10.283 1.00 92.62 944 ILE A N 1
ATOM 7556 C CA . ILE A 1 944 ? -26.256 -10.377 9.356 1.00 92.62 944 ILE A CA 1
ATOM 7557 C C . ILE A 1 944 ? -26.717 -11.049 8.060 1.00 92.62 944 ILE A C 1
ATOM 7559 O O . ILE A 1 944 ? -27.765 -10.698 7.525 1.00 92.62 944 ILE A O 1
ATOM 7563 N N . VAL A 1 945 ? -25.925 -11.973 7.521 1.00 95.19 945 VAL A N 1
ATOM 7564 C CA . VAL A 1 945 ? -26.111 -12.486 6.159 1.00 95.19 945 VAL A CA 1
ATOM 7565 C C . VAL A 1 945 ? -26.996 -13.726 6.116 1.00 95.19 945 VAL A C 1
ATOM 7567 O O . VAL A 1 945 ? -27.851 -13.813 5.237 1.00 95.19 945 VAL A O 1
ATOM 7570 N N . GLU A 1 946 ? -26.864 -14.646 7.072 1.00 96.06 946 GLU A N 1
ATOM 7571 C CA . GLU A 1 946 ? -27.644 -15.888 7.075 1.00 96.06 946 GLU A CA 1
ATOM 7572 C C . GLU A 1 946 ? -29.168 -15.643 7.112 1.00 96.06 946 GLU A C 1
ATOM 7574 O O . GLU A 1 946 ? -29.882 -16.286 6.342 1.00 96.06 946 GLU A O 1
ATOM 7579 N N . PRO A 1 947 ? -29.700 -14.652 7.859 1.00 95.50 947 PRO A N 1
ATOM 7580 C CA . PRO A 1 947 ? -31.112 -14.279 7.756 1.00 95.50 947 PRO A CA 1
ATOM 7581 C C . PRO A 1 947 ? -31.570 -13.904 6.339 1.00 95.50 947 PRO A C 1
ATOM 7583 O O . PRO A 1 947 ? -32.706 -14.187 5.969 1.00 95.50 947 PRO A O 1
ATOM 7586 N N . LEU A 1 948 ? -30.707 -13.306 5.513 1.00 95.12 948 LEU A N 1
ATOM 7587 C CA . LEU A 1 948 ? -31.040 -12.970 4.123 1.00 95.12 948 LEU A CA 1
ATOM 7588 C C . LEU A 1 948 ? -31.072 -14.208 3.217 1.00 95.12 948 LEU A C 1
ATOM 7590 O O . LEU A 1 948 ? -31.850 -14.250 2.262 1.00 95.12 948 LEU A O 1
ATOM 7594 N N . ASP A 1 949 ? -30.243 -15.213 3.502 1.00 94.38 949 ASP A N 1
ATOM 7595 C CA . ASP A 1 949 ? -30.294 -16.508 2.813 1.00 94.38 949 ASP A CA 1
ATOM 7596 C C . ASP A 1 949 ? -31.554 -17.286 3.206 1.00 94.38 949 ASP A C 1
ATOM 7598 O O . ASP A 1 949 ? -32.231 -17.836 2.336 1.00 94.38 949 ASP A O 1
ATOM 7602 N N . ILE A 1 950 ? -31.927 -17.246 4.489 1.00 96.44 950 ILE A N 1
ATOM 7603 C CA . ILE A 1 950 ? -33.189 -17.793 5.003 1.00 96.44 950 ILE A CA 1
ATOM 7604 C C . ILE A 1 950 ? -34.380 -17.111 4.316 1.00 96.44 950 ILE A C 1
ATOM 7606 O O . ILE A 1 950 ? -35.267 -17.792 3.807 1.00 96.44 950 ILE A O 1
ATOM 7610 N N . ALA A 1 951 ? -34.396 -15.778 4.236 1.00 94.06 951 ALA A N 1
ATOM 7611 C CA . ALA A 1 951 ? -35.464 -15.035 3.564 1.00 94.06 951 ALA A CA 1
ATOM 7612 C C . ALA A 1 951 ? -35.629 -15.472 2.098 1.00 94.06 951 ALA A C 1
ATOM 7614 O O . ALA A 1 951 ? -36.743 -15.716 1.640 1.00 94.06 951 ALA A O 1
ATOM 7615 N N . GLU A 1 952 ? -34.524 -15.616 1.363 1.00 93.12 952 GLU A N 1
ATOM 7616 C CA . GLU A 1 952 ? -34.537 -16.080 -0.029 1.00 93.12 952 GLU A CA 1
ATOM 7617 C C . GLU A 1 952 ? -34.994 -17.545 -0.153 1.00 93.12 952 GLU A C 1
ATOM 7619 O O . GLU A 1 952 ? -35.668 -17.903 -1.120 1.00 93.12 952 GLU A O 1
ATOM 7624 N N . PHE A 1 953 ? -34.643 -18.394 0.815 1.00 94.56 953 PHE A N 1
ATOM 7625 C CA . PHE A 1 953 ? -35.040 -19.801 0.866 1.00 94.56 953 PHE A CA 1
ATOM 7626 C C . PHE A 1 953 ? -36.557 -19.957 1.028 1.00 94.56 953 PHE A C 1
ATOM 7628 O O . PHE A 1 953 ? -37.195 -20.609 0.197 1.00 94.56 953 PHE A O 1
ATOM 7635 N N . TYR A 1 954 ? -37.148 -19.300 2.028 1.00 94.62 954 TYR A N 1
ATOM 7636 C CA . TYR A 1 954 ? -38.590 -19.371 2.287 1.00 94.62 954 TYR A CA 1
ATOM 7637 C C . TYR A 1 954 ? -39.421 -18.584 1.269 1.00 94.62 954 TYR A C 1
ATOM 7639 O O . TYR A 1 954 ? -40.518 -19.014 0.915 1.00 94.62 954 TYR A O 1
ATOM 7647 N N . LYS A 1 955 ? -38.882 -17.503 0.683 1.00 90.94 955 LYS A N 1
ATOM 7648 C CA . LYS A 1 955 ? -39.517 -16.809 -0.455 1.00 90.94 955 LYS A CA 1
ATOM 7649 C C . LYS A 1 955 ? -39.743 -17.733 -1.655 1.00 90.94 955 LYS A C 1
ATOM 7651 O O . LYS A 1 955 ? -40.709 -17.557 -2.388 1.00 90.94 955 LYS A O 1
ATOM 7656 N N . LYS A 1 956 ? -38.875 -18.731 -1.849 1.00 90.94 956 LYS A N 1
ATOM 7657 C CA . LYS A 1 956 ? -39.003 -19.751 -2.905 1.00 90.94 956 LYS A CA 1
ATOM 7658 C C . LYS A 1 956 ? -39.968 -20.888 -2.546 1.00 90.94 956 LYS A C 1
ATOM 7660 O O . LYS A 1 956 ? -40.044 -21.857 -3.292 1.00 90.94 956 LYS A O 1
ATOM 7665 N N . GLY A 1 957 ? -40.669 -20.805 -1.413 1.00 88.19 957 GLY A N 1
ATOM 7666 C CA . GLY A 1 957 ? -41.617 -21.826 -0.960 1.00 88.19 957 GLY A CA 1
ATOM 7667 C C . GLY A 1 957 ? -40.967 -23.099 -0.411 1.00 88.19 957 GLY A C 1
ATOM 7668 O O . GLY A 1 957 ? -41.652 -24.107 -0.247 1.00 88.19 957 GLY A O 1
ATOM 7669 N N . LYS A 1 958 ? -39.656 -23.080 -0.135 1.00 92.06 958 LYS A N 1
ATOM 7670 C CA . LYS A 1 958 ? -38.959 -24.206 0.500 1.00 92.06 958 LYS A CA 1
ATOM 7671 C C . LYS A 1 958 ? -39.274 -24.269 2.001 1.00 92.06 958 LYS A C 1
ATOM 7673 O O . LYS A 1 958 ? -39.689 -23.271 2.586 1.00 92.06 958 LYS A O 1
ATOM 7678 N N . LYS A 1 959 ? -39.059 -25.438 2.611 1.00 90.94 959 LYS A N 1
ATOM 7679 C CA . LYS A 1 959 ? -39.231 -25.705 4.050 1.00 90.94 959 LYS A CA 1
ATOM 7680 C C . LYS A 1 959 ? -37.989 -26.389 4.617 1.00 90.94 959 LYS A C 1
ATOM 7682 O O . LYS A 1 959 ? -37.190 -26.918 3.842 1.00 90.94 959 LYS A O 1
ATOM 7687 N N . ASP A 1 960 ? -37.850 -26.365 5.935 1.00 90.50 960 ASP A N 1
ATOM 7688 C CA . ASP A 1 960 ? -36.754 -26.969 6.694 1.00 90.50 960 ASP A CA 1
ATOM 7689 C C . ASP A 1 960 ? -35.364 -26.478 6.252 1.00 90.50 960 ASP A C 1
ATOM 7691 O O . ASP A 1 960 ? -34.538 -27.200 5.683 1.00 90.50 960 ASP A O 1
ATOM 7695 N N . TYR A 1 961 ? -35.101 -25.191 6.497 1.00 94.19 961 TYR A N 1
ATOM 7696 C CA . TYR A 1 961 ? -33.796 -24.594 6.207 1.00 94.19 961 TYR A CA 1
ATOM 7697 C C . TYR A 1 961 ? -32.657 -25.250 7.005 1.00 94.19 961 TYR A C 1
ATOM 7699 O O . TYR A 1 961 ? -31.542 -25.345 6.497 1.00 94.19 961 TYR A O 1
ATOM 7707 N N . LEU A 1 962 ? -32.912 -25.719 8.234 1.00 90.94 962 LEU A N 1
ATOM 7708 C CA . LEU A 1 962 ? -31.870 -26.280 9.102 1.00 90.94 962 LEU A CA 1
ATOM 7709 C C . LEU A 1 962 ? -31.251 -27.552 8.508 1.00 90.94 962 LEU A C 1
ATOM 7711 O O . LEU A 1 962 ? -30.028 -27.698 8.559 1.00 90.94 962 LEU A O 1
ATOM 7715 N N . ALA A 1 963 ? -32.053 -28.409 7.868 1.00 89.38 963 ALA A N 1
ATOM 7716 C CA . ALA A 1 963 ? -31.554 -29.590 7.159 1.00 89.38 963 ALA A CA 1
ATOM 7717 C C . ALA A 1 963 ? -30.682 -29.246 5.936 1.00 89.38 963 ALA A C 1
ATOM 7719 O O . ALA A 1 963 ? -29.769 -29.991 5.588 1.00 89.38 963 ALA A O 1
ATOM 7720 N N . GLN A 1 964 ? -30.924 -28.097 5.297 1.00 91.00 964 GLN A N 1
ATOM 7721 C CA . GLN A 1 964 ? -30.226 -27.643 4.082 1.00 91.00 964 GLN A CA 1
ATOM 7722 C C . GLN A 1 964 ? -29.204 -26.529 4.351 1.00 91.00 964 GLN A C 1
ATOM 7724 O O . GLN A 1 964 ? -28.696 -25.889 3.423 1.00 91.00 964 GLN A O 1
ATOM 7729 N N . ARG A 1 965 ? -28.903 -26.272 5.626 1.00 93.56 965 ARG A N 1
ATOM 7730 C CA . ARG A 1 965 ? -28.013 -25.195 6.047 1.00 93.56 965 ARG A CA 1
ATOM 7731 C C . ARG A 1 965 ? -26.601 -25.435 5.522 1.00 93.56 965 ARG A C 1
ATOM 7733 O O . ARG A 1 965 ? -26.042 -26.518 5.685 1.00 93.56 965 ARG A O 1
ATOM 7740 N N . SER A 1 966 ? -26.006 -24.402 4.932 1.00 92.69 966 SER A N 1
ATOM 7741 C CA . SER A 1 966 ? -24.658 -24.486 4.366 1.00 92.69 966 SER A CA 1
ATOM 7742 C C . SER A 1 966 ? -23.585 -24.672 5.444 1.00 92.69 966 SER A C 1
ATOM 7744 O O . SER A 1 966 ? -23.614 -24.010 6.482 1.00 92.69 966 SER A O 1
ATOM 7746 N N . ASP A 1 967 ? -22.594 -25.521 5.164 1.00 91.69 967 ASP A N 1
ATOM 7747 C CA . ASP A 1 967 ? -21.590 -25.940 6.151 1.00 91.69 967 ASP A CA 1
ATOM 7748 C C . ASP A 1 967 ? -20.696 -24.806 6.649 1.00 91.69 967 ASP A C 1
ATOM 7750 O O . ASP A 1 967 ? -20.320 -24.795 7.817 1.00 91.69 967 ASP A O 1
ATOM 7754 N N . HIS A 1 968 ? -20.435 -23.790 5.822 1.00 94.00 968 HIS A N 1
ATOM 7755 C CA . HIS A 1 968 ? -19.650 -22.634 6.257 1.00 94.00 968 HIS A CA 1
ATOM 7756 C C . HIS A 1 968 ? -20.299 -21.887 7.439 1.00 94.00 968 HIS A C 1
ATOM 7758 O O . HIS A 1 968 ? -19.584 -21.392 8.305 1.00 94.00 968 HIS A O 1
ATOM 7764 N N . TYR A 1 969 ? -21.636 -21.835 7.529 1.00 94.38 969 TYR A N 1
ATOM 7765 C CA . TYR A 1 969 ? -22.316 -21.246 8.688 1.00 94.38 969 TYR A CA 1
ATOM 7766 C C . TYR A 1 969 ? -22.209 -22.134 9.929 1.00 94.38 969 TYR A C 1
ATOM 7768 O O . TYR A 1 969 ? -21.993 -21.607 11.019 1.00 94.38 969 TYR A O 1
ATOM 7776 N N . LYS A 1 970 ? -22.306 -23.461 9.759 1.00 93.06 970 LYS A N 1
ATOM 7777 C CA . LYS A 1 970 ? -22.145 -24.440 10.847 1.00 93.06 970 LYS A CA 1
ATOM 7778 C C . LYS A 1 970 ? -20.733 -24.384 11.434 1.00 93.06 970 LYS A C 1
ATOM 7780 O O . LYS A 1 970 ? -20.579 -24.336 12.647 1.00 93.06 970 LYS A O 1
ATOM 7785 N N . LEU A 1 971 ? -19.711 -24.330 10.578 1.00 90.38 971 LEU A N 1
ATOM 7786 C CA . LEU A 1 971 ? -18.309 -24.250 10.993 1.00 90.38 971 LEU A CA 1
ATOM 7787 C C . LEU A 1 971 ? -18.007 -22.934 11.722 1.00 90.38 971 LEU A C 1
ATOM 7789 O O . LEU A 1 971 ? -17.412 -22.958 12.793 1.00 90.38 971 LEU A O 1
ATOM 7793 N N . LEU A 1 972 ? -18.488 -21.795 11.209 1.00 89.69 972 LEU A N 1
ATOM 7794 C CA . LEU A 1 972 ? -18.328 -20.496 11.878 1.00 89.69 972 LEU A CA 1
ATOM 7795 C C . LEU A 1 972 ? -19.025 -20.427 13.244 1.00 89.69 972 LEU A C 1
ATOM 7797 O O . LEU A 1 972 ? -18.541 -19.743 14.144 1.00 89.69 972 LEU A O 1
ATOM 7801 N N . GLU A 1 973 ? -20.175 -21.085 13.388 1.00 91.00 973 GLU A N 1
ATOM 7802 C CA . GLU A 1 973 ? -20.873 -21.204 14.670 1.00 91.00 973 GLU A CA 1
ATOM 7803 C C . GLU A 1 973 ? -20.096 -22.090 15.644 1.00 91.00 973 GLU A C 1
ATOM 7805 O O . GLU A 1 973 ? -19.799 -21.638 16.749 1.00 91.00 973 GLU A O 1
ATOM 7810 N N . LYS A 1 974 ? -19.662 -23.272 15.192 1.00 89.06 974 LYS A N 1
ATOM 7811 C CA . LYS A 1 974 ? -18.832 -24.194 15.971 1.00 89.06 974 LYS A CA 1
ATOM 7812 C C . LYS A 1 974 ? -17.568 -23.515 16.504 1.00 89.06 974 LYS A C 1
ATOM 7814 O O . LYS A 1 974 ? -17.301 -23.587 17.695 1.00 89.06 974 LYS A O 1
ATOM 7819 N N . TRP A 1 975 ? -16.840 -22.771 15.665 1.00 85.75 975 TRP A N 1
ATOM 7820 C CA . TRP A 1 975 ? -15.630 -22.057 16.099 1.00 85.75 975 TRP A CA 1
ATOM 7821 C C . TRP A 1 975 ? -15.899 -21.075 17.255 1.00 85.75 975 TRP A C 1
ATOM 7823 O O . TRP A 1 975 ? -15.042 -20.877 18.114 1.00 85.75 975 TRP A O 1
ATOM 7833 N N . MET A 1 976 ? -17.080 -20.445 17.289 1.00 82.81 976 MET A N 1
ATOM 7834 C CA . MET A 1 976 ? -17.482 -19.514 18.354 1.00 82.81 976 MET A CA 1
ATOM 7835 C C . MET A 1 976 ? -17.907 -20.247 19.633 1.00 82.81 976 MET A C 1
ATOM 7837 O O . MET A 1 976 ? -17.748 -19.719 20.733 1.00 82.81 976 MET A O 1
ATOM 7841 N N . GLU A 1 977 ? -18.493 -21.434 19.504 1.00 83.19 977 GLU A N 1
ATOM 7842 C CA . GLU A 1 977 ? -18.868 -22.285 20.636 1.00 83.19 977 GLU A CA 1
ATOM 7843 C C . GLU A 1 977 ? -17.633 -22.893 21.304 1.00 83.19 977 GLU A C 1
ATOM 7845 O O . GLU A 1 977 ? -17.513 -22.817 22.529 1.00 83.19 977 GLU A O 1
ATOM 7850 N N . ASP A 1 978 ? -16.680 -23.374 20.504 1.00 79.56 978 ASP A N 1
ATOM 7851 C CA . ASP A 1 978 ? -15.411 -23.930 20.975 1.00 79.56 978 ASP A CA 1
ATOM 7852 C C . ASP A 1 978 ? -14.642 -22.886 21.824 1.00 79.56 978 ASP A C 1
ATOM 7854 O O . ASP A 1 978 ? -14.238 -23.191 22.948 1.00 79.56 978 ASP A O 1
ATOM 7858 N N . GLU A 1 979 ? -14.554 -21.614 21.393 1.00 75.06 979 GLU A N 1
ATOM 7859 C CA . GLU A 1 979 ? -13.942 -20.516 22.183 1.00 75.06 979 GLU A CA 1
ATOM 7860 C C . GLU A 1 979 ? -14.644 -20.301 23.538 1.00 75.06 979 GLU A C 1
ATOM 7862 O O . GLU A 1 979 ? -13.994 -20.144 24.575 1.00 75.06 979 GLU A O 1
ATOM 7867 N N . LYS A 1 980 ? -15.983 -20.298 23.547 1.00 69.44 980 LYS A N 1
ATOM 7868 C CA . LYS A 1 980 ? -16.775 -20.099 24.772 1.00 69.44 980 LYS A CA 1
ATOM 7869 C C . LYS A 1 980 ? -16.629 -21.253 25.761 1.00 69.44 980 LYS A C 1
ATOM 7871 O O . LYS A 1 980 ? -16.866 -21.045 26.948 1.00 69.44 980 LYS A O 1
ATOM 7876 N N . SER A 1 981 ? -16.292 -22.446 25.277 1.00 58.88 981 SER A N 1
ATOM 7877 C CA . SER A 1 981 ? -16.103 -23.638 26.103 1.00 58.88 981 SER A CA 1
ATOM 7878 C C . SER A 1 981 ? -14.698 -23.721 26.719 1.00 58.88 981 SER A C 1
ATOM 7880 O O . SER A 1 981 ? -14.563 -24.174 27.853 1.00 58.88 981 SER A O 1
ATOM 7882 N N . GLU A 1 982 ? -13.669 -23.213 26.028 1.00 52.62 982 GLU A N 1
ATOM 7883 C CA . GLU A 1 982 ? -12.275 -23.191 26.504 1.00 52.62 982 GLU A CA 1
ATOM 7884 C C . GLU A 1 982 ? -11.975 -22.022 27.473 1.00 52.62 982 GLU A C 1
ATOM 7886 O O . GLU A 1 982 ? -11.041 -22.094 28.273 1.00 52.62 982 GLU A O 1
ATOM 7891 N N . GLY A 1 983 ? -12.768 -20.944 27.452 1.00 45.50 983 GLY A N 1
ATOM 7892 C CA . GLY A 1 983 ? -12.687 -19.847 28.421 1.00 45.50 983 GLY A CA 1
ATOM 7893 C C . GLY A 1 983 ? -13.622 -20.055 29.617 1.00 45.50 983 GLY A C 1
ATOM 7894 O O . GLY A 1 983 ? -14.834 -19.971 29.456 1.00 45.50 983 GLY A O 1
ATOM 7895 N N . ASN A 1 984 ? -13.068 -20.272 30.820 1.00 36.12 984 ASN A N 1
ATOM 7896 C CA . ASN A 1 984 ? -13.791 -20.395 32.100 1.00 36.12 984 ASN A CA 1
ATOM 7897 C C . ASN A 1 984 ? -15.124 -19.614 32.152 1.00 36.12 984 ASN A C 1
ATOM 7899 O O . ASN A 1 984 ? -15.142 -18.389 31.998 1.00 36.12 984 ASN A O 1
ATOM 7903 N N . GLN A 1 985 ? -16.210 -20.313 32.512 1.00 39.28 985 GLN A N 1
ATOM 7904 C CA . GLN A 1 985 ? -17.583 -19.823 32.754 1.00 39.28 985 GLN A CA 1
ATOM 7905 C C . GLN A 1 985 ? -17.718 -18.761 33.878 1.00 39.28 985 GLN A C 1
ATOM 7907 O O . GLN A 1 985 ? -18.798 -18.531 34.414 1.00 39.28 985 GLN A O 1
ATOM 7912 N N . ALA A 1 986 ? -16.644 -18.072 34.262 1.00 34.47 986 ALA A N 1
ATOM 7913 C CA . ALA A 1 986 ? -16.581 -17.225 35.450 1.00 34.47 986 ALA A CA 1
ATOM 7914 C C . ALA A 1 986 ? -17.075 -15.777 35.247 1.00 34.47 986 ALA A C 1
ATOM 7916 O O . ALA A 1 986 ? -16.863 -14.934 36.112 1.00 34.47 986 ALA A O 1
ATOM 7917 N N . ASN A 1 987 ? -17.703 -15.429 34.118 1.00 35.72 987 ASN A N 1
ATOM 7918 C CA . ASN A 1 987 ? -18.190 -14.062 33.887 1.00 35.72 987 ASN A CA 1
ATOM 7919 C C . ASN A 1 987 ? -19.417 -14.006 32.961 1.00 35.72 987 ASN A C 1
ATOM 7921 O O . ASN A 1 987 ? -19.419 -13.287 31.957 1.00 35.72 987 ASN A O 1
ATOM 7925 N N . ALA A 1 988 ? -20.504 -14.685 33.326 1.00 38.09 988 ALA A N 1
ATOM 7926 C CA . ALA A 1 988 ? -21.829 -14.276 32.866 1.00 38.09 988 ALA A CA 1
ATOM 7927 C C . ALA A 1 988 ? -22.178 -12.925 33.523 1.00 38.09 988 ALA A C 1
ATOM 7929 O O . ALA A 1 988 ? -22.883 -12.856 34.522 1.00 38.09 988 ALA A O 1
ATOM 7930 N N . LYS A 1 989 ? -21.613 -11.825 33.002 1.00 44.25 989 LYS A N 1
ATOM 7931 C CA . LYS A 1 989 ? -22.105 -10.476 33.308 1.00 44.25 989 LYS A CA 1
ATOM 7932 C C . LYS A 1 989 ? -23.586 -10.455 32.932 1.00 44.25 989 LYS A C 1
ATOM 7934 O O . LYS A 1 989 ? -23.892 -10.685 31.762 1.00 44.25 989 LYS A O 1
ATOM 7939 N N . GLU A 1 990 ? -24.463 -10.143 33.883 1.00 43.41 990 GLU A N 1
ATOM 7940 C CA . GLU A 1 990 ? -25.854 -9.791 33.590 1.00 43.41 990 GLU A CA 1
ATOM 7941 C C . GLU A 1 990 ? -25.859 -8.719 32.492 1.00 43.41 990 GLU A C 1
ATOM 7943 O O . GLU A 1 990 ? -25.349 -7.604 32.654 1.00 43.41 990 GLU A O 1
ATOM 7948 N N . ARG A 1 991 ? -26.324 -9.099 31.300 1.00 54.81 991 ARG A N 1
ATOM 7949 C CA . ARG A 1 991 ? -26.494 -8.165 30.193 1.00 54.81 991 ARG A CA 1
ATOM 7950 C C . ARG A 1 991 ? -27.787 -7.415 30.461 1.00 54.81 991 ARG A C 1
ATOM 7952 O O . ARG A 1 991 ? -28.838 -8.022 30.463 1.00 54.81 991 ARG A O 1
ATOM 7959 N N . ASN A 1 992 ? -27.708 -6.098 30.625 1.00 58.34 992 ASN A N 1
ATOM 7960 C CA . ASN A 1 992 ? -28.888 -5.248 30.836 1.00 58.34 992 ASN A CA 1
ATOM 7961 C C . ASN A 1 992 ? -29.380 -4.585 29.536 1.00 58.34 992 ASN A C 1
ATOM 7963 O O . ASN A 1 992 ? -30.128 -3.610 29.577 1.00 58.34 992 ASN A O 1
ATOM 7967 N N . ARG A 1 993 ? -28.900 -5.034 28.366 1.00 57.81 993 ARG A N 1
ATOM 7968 C CA . ARG A 1 993 ? -29.219 -4.422 27.067 1.00 57.81 993 ARG A CA 1
ATOM 7969 C C . ARG A 1 993 ? -29.292 -5.466 25.958 1.00 57.81 993 ARG A C 1
ATOM 7971 O O . ARG A 1 993 ? -28.401 -6.304 25.849 1.00 57.81 993 ARG A O 1
ATOM 7978 N N . ALA A 1 994 ? -30.321 -5.350 25.118 1.00 61.41 994 ALA A N 1
ATOM 7979 C CA . ALA A 1 994 ? -30.531 -6.198 23.946 1.00 61.41 994 ALA A CA 1
ATOM 7980 C C . ALA A 1 994 ? -29.362 -6.130 22.948 1.00 61.41 994 ALA A C 1
ATOM 7982 O O . ALA A 1 994 ? -28.743 -5.075 22.753 1.00 61.41 994 ALA A O 1
ATOM 7983 N N . CYS A 1 995 ? -29.077 -7.259 22.298 1.00 67.25 995 CYS A N 1
ATOM 7984 C CA . CYS A 1 995 ? -28.035 -7.356 21.282 1.00 67.25 995 CYS A CA 1
ATOM 7985 C C . CYS A 1 995 ? -28.404 -6.558 20.015 1.00 67.25 995 CYS A C 1
ATOM 7987 O O . CYS A 1 995 ? -29.553 -6.528 19.582 1.00 67.25 995 CYS A O 1
ATOM 7989 N N . SER A 1 996 ? -27.417 -5.927 19.366 1.00 76.50 996 SER A N 1
ATOM 7990 C CA . SER A 1 996 ? -27.632 -5.194 18.101 1.00 76.50 996 SER A CA 1
ATOM 7991 C C . SER A 1 996 ? -28.067 -6.103 16.944 1.00 76.50 996 SER A C 1
ATOM 7993 O O . SER A 1 996 ? -28.749 -5.660 16.020 1.00 76.50 996 SER A O 1
ATOM 7995 N N . LEU A 1 997 ? -27.694 -7.379 17.014 1.00 83.25 997 LEU A N 1
ATOM 7996 C CA . LEU A 1 997 ? -28.081 -8.460 16.114 1.00 83.25 997 LEU A CA 1
ATOM 7997 C C . LEU A 1 997 ? -28.609 -9.616 16.961 1.00 83.25 997 LEU A C 1
ATOM 7999 O O . LEU A 1 997 ? -28.117 -9.823 18.067 1.00 83.25 997 LEU A O 1
ATOM 8003 N N . THR A 1 998 ? -29.543 -10.409 16.453 1.00 87.69 998 THR A N 1
ATOM 8004 C CA . THR A 1 998 ? -29.920 -11.663 17.122 1.00 87.69 998 THR A CA 1
ATOM 8005 C C . THR A 1 998 ? -28.710 -12.608 17.149 1.00 87.69 998 THR A C 1
ATOM 8007 O O . THR A 1 998 ? -27.931 -12.650 16.193 1.00 87.69 998 THR A O 1
ATOM 8010 N N . GLU A 1 999 ? -28.446 -13.258 18.284 1.00 86.12 999 GLU A N 1
ATOM 8011 C CA . GLU A 1 999 ? -27.301 -14.168 18.455 1.00 86.12 999 GLU A CA 1
ATOM 8012 C C . GLU A 1 999 ? -27.466 -15.456 17.649 1.00 86.12 999 GLU A C 1
ATOM 8014 O O . GLU A 1 999 ? -26.513 -15.868 16.987 1.00 86.12 999 GLU A O 1
ATOM 8019 N N . ASP A 1 1000 ? -28.669 -16.035 17.655 1.00 91.62 1000 ASP A N 1
ATOM 8020 C CA . ASP A 1 1000 ? -29.031 -17.149 16.779 1.00 91.62 1000 ASP A CA 1
ATOM 8021 C C . ASP A 1 1000 ? -29.329 -16.619 15.366 1.00 91.62 1000 ASP A C 1
ATOM 8023 O O . ASP A 1 1000 ? -30.352 -15.974 15.119 1.00 91.62 1000 ASP A O 1
ATOM 8027 N N . SER A 1 1001 ? -28.426 -16.882 14.421 1.00 93.56 1001 SER A N 1
ATOM 8028 C CA . SER A 1 1001 ? -28.608 -16.493 13.018 1.00 93.56 1001 SER A CA 1
ATOM 8029 C C . SER A 1 1001 ? -29.717 -17.278 12.308 1.00 93.56 1001 SER A C 1
ATOM 8031 O O . SER A 1 1001 ? -30.235 -16.808 11.296 1.00 93.56 1001 SER A O 1
ATOM 8033 N N . CYS A 1 1002 ? -30.113 -18.436 12.842 1.00 95.19 1002 CYS A N 1
ATOM 8034 C CA . CYS A 1 1002 ? -31.197 -19.275 12.336 1.00 95.19 1002 CYS A CA 1
ATOM 8035 C C . CYS A 1 1002 ? -32.560 -18.927 12.947 1.00 95.19 1002 CYS A C 1
ATOM 8037 O O . CYS A 1 1002 ? -33.554 -19.569 12.605 1.00 95.19 1002 CYS A O 1
ATOM 8039 N N . PHE A 1 1003 ? -32.640 -17.903 13.806 1.00 96.00 1003 PHE A N 1
ATOM 8040 C CA . PHE A 1 1003 ? -33.884 -17.460 14.444 1.00 96.00 1003 PHE A CA 1
ATOM 8041 C C . PHE A 1 1003 ? -35.047 -17.335 13.448 1.00 96.00 1003 PHE A C 1
ATOM 8043 O O . PHE A 1 1003 ? -36.124 -17.882 13.670 1.00 96.00 1003 PHE A O 1
ATOM 8050 N N . TRP A 1 1004 ? -34.814 -16.680 12.307 1.00 96.00 1004 TRP A N 1
ATOM 8051 C CA . TRP A 1 1004 ? -35.855 -16.463 11.302 1.00 96.00 1004 TRP A CA 1
ATOM 8052 C C . TRP A 1 1004 ? -36.326 -17.744 10.607 1.00 96.00 1004 TRP A C 1
ATOM 8054 O O . TRP A 1 1004 ? -37.488 -17.817 10.229 1.00 96.00 1004 TRP A O 1
ATOM 8064 N N . ALA A 1 1005 ? -35.482 -18.774 10.486 1.00 96.00 1005 ALA A N 1
ATOM 8065 C CA . ALA A 1 1005 ? -35.926 -20.064 9.957 1.00 96.00 1005 ALA A CA 1
ATOM 8066 C C . ALA A 1 1005 ? -36.933 -20.721 10.910 1.00 96.00 1005 ALA A C 1
ATOM 8068 O O . ALA A 1 1005 ? -37.956 -21.239 10.477 1.00 96.00 1005 ALA A O 1
ATOM 8069 N N . ARG A 1 1006 ? -36.688 -20.622 12.224 1.00 95.50 1006 ARG A N 1
ATOM 8070 C CA . ARG A 1 1006 ? -37.612 -21.125 13.251 1.00 95.50 1006 ARG A CA 1
ATOM 8071 C C . ARG A 1 1006 ? -38.937 -20.355 13.251 1.00 95.50 1006 ARG A C 1
ATOM 8073 O O . ARG A 1 1006 ? -39.986 -20.974 13.384 1.00 95.50 1006 ARG A O 1
ATOM 8080 N N . VAL A 1 1007 ? -38.897 -19.031 13.045 1.00 95.75 1007 VAL A N 1
ATOM 8081 C CA . VAL A 1 1007 ? -40.108 -18.200 12.883 1.00 95.75 1007 VAL A CA 1
ATOM 8082 C C . VAL A 1 1007 ? -40.942 -18.677 11.691 1.00 95.75 1007 VAL A C 1
ATOM 8084 O O . VAL A 1 1007 ? -42.152 -18.832 11.828 1.00 95.75 1007 VAL A O 1
ATOM 8087 N N . GLU A 1 1008 ? -40.319 -18.939 10.540 1.00 95.94 1008 GLU A N 1
ATOM 8088 C CA . GLU A 1 1008 ? -41.033 -19.396 9.338 1.00 95.94 1008 GLU A CA 1
ATOM 8089 C C . GLU A 1 1008 ? -41.699 -20.763 9.542 1.00 95.94 1008 GLU A C 1
ATOM 8091 O O . GLU A 1 1008 ? -42.878 -20.919 9.220 1.00 95.94 1008 GLU A O 1
ATOM 8096 N N . GLU A 1 1009 ? -41.011 -21.733 10.153 1.00 94.00 1009 GLU A N 1
ATOM 8097 C CA . GLU A 1 1009 ? -41.611 -23.039 10.479 1.00 94.00 1009 GLU A CA 1
ATOM 8098 C C . GLU A 1 1009 ? -42.770 -22.913 11.480 1.00 94.00 1009 GLU A C 1
ATOM 8100 O O . GLU A 1 1009 ? -43.814 -23.559 11.334 1.00 94.00 1009 GLU A O 1
ATOM 8105 N N . ALA A 1 1010 ? -42.644 -22.022 12.465 1.00 93.94 1010 ALA A N 1
ATOM 8106 C CA . ALA A 1 1010 ? -43.717 -21.735 13.410 1.00 93.94 1010 ALA A CA 1
ATOM 8107 C C . ALA A 1 1010 ? -44.925 -21.072 12.715 1.00 93.94 1010 ALA A C 1
ATOM 8109 O O . ALA A 1 1010 ? -46.074 -21.425 12.987 1.00 93.94 1010 ALA A O 1
ATOM 8110 N N . MET A 1 1011 ? -44.703 -20.168 11.754 1.00 93.56 1011 MET A N 1
ATOM 8111 C CA . MET A 1 1011 ? -45.775 -19.590 10.930 1.00 93.56 1011 MET A CA 1
ATOM 8112 C C . MET A 1 1011 ? -46.456 -20.633 10.042 1.00 93.56 1011 MET A C 1
ATOM 8114 O O . MET A 1 1011 ? -47.682 -20.627 9.920 1.00 93.56 1011 MET A O 1
ATOM 8118 N N . ILE A 1 1012 ? -45.688 -21.534 9.427 1.00 91.12 1012 ILE A N 1
ATOM 8119 C CA . ILE A 1 1012 ? -46.219 -22.652 8.634 1.00 91.12 1012 ILE A CA 1
ATOM 8120 C C . ILE A 1 1012 ? -47.088 -23.556 9.518 1.00 91.12 1012 ILE A C 1
ATOM 8122 O O . ILE A 1 1012 ? -48.180 -23.956 9.103 1.00 91.12 1012 ILE A O 1
ATOM 8126 N N . SER A 1 1013 ? -46.654 -23.810 10.753 1.00 91.19 1013 SER A N 1
ATOM 8127 C CA . SER A 1 1013 ? -47.411 -24.580 11.746 1.00 91.19 1013 SER A CA 1
ATOM 8128 C C . SER A 1 1013 ? -48.733 -23.895 12.112 1.00 91.19 1013 SER A C 1
ATOM 8130 O O . SER A 1 1013 ? -49.786 -24.531 12.059 1.00 91.19 1013 SER A O 1
ATOM 8132 N N . CYS A 1 1014 ? -48.723 -22.582 12.381 1.00 90.19 1014 CYS A N 1
ATOM 8133 C CA . CYS A 1 1014 ? -49.945 -21.805 12.634 1.00 90.19 1014 CYS A CA 1
ATOM 8134 C C . CYS A 1 1014 ? -50.922 -21.849 11.448 1.00 90.19 1014 CYS A C 1
ATOM 8136 O O . CYS A 1 1014 ? -52.113 -22.091 11.642 1.00 90.19 1014 CYS A O 1
ATOM 8138 N N . LYS A 1 1015 ? -50.432 -21.664 10.215 1.00 88.81 1015 LYS A N 1
ATOM 8139 C CA . LYS A 1 1015 ? -51.261 -21.741 8.998 1.00 88.81 1015 LYS A CA 1
ATOM 8140 C C . LYS A 1 1015 ? -51.893 -23.122 8.823 1.00 88.81 1015 LYS A C 1
ATOM 8142 O O . LYS A 1 1015 ? -53.073 -23.216 8.501 1.00 88.81 1015 LYS A O 1
ATOM 8147 N N . SER A 1 1016 ? -51.132 -24.182 9.091 1.00 86.69 1016 SER A N 1
ATOM 8148 C CA . SER A 1 1016 ? -51.619 -25.565 8.999 1.00 86.69 1016 SER A CA 1
ATOM 8149 C C . SER A 1 1016 ? -52.723 -25.855 10.024 1.00 86.69 1016 SER A C 1
ATOM 8151 O O . SER A 1 1016 ? -53.696 -26.533 9.708 1.00 86.69 1016 SER A O 1
ATOM 8153 N N . LEU A 1 1017 ? -52.626 -25.284 11.231 1.00 86.44 1017 LEU A N 1
ATOM 8154 C CA . LEU A 1 1017 ? -53.668 -25.392 12.258 1.00 86.44 1017 LEU A CA 1
ATOM 8155 C C . LEU A 1 1017 ? -54.935 -24.590 11.914 1.00 86.44 1017 LEU A C 1
ATOM 8157 O O . LEU A 1 1017 ? -56.034 -25.046 12.230 1.00 86.44 1017 LEU A O 1
ATOM 8161 N N . LYS A 1 1018 ? -54.799 -23.425 11.262 1.00 83.75 1018 LYS A N 1
ATOM 8162 C CA . LYS A 1 1018 ? -55.929 -22.573 10.844 1.00 83.75 1018 LYS A CA 1
ATOM 8163 C C . LYS A 1 1018 ? -56.713 -23.150 9.658 1.00 83.75 1018 LYS A C 1
ATOM 8165 O O . LYS A 1 1018 ? -57.930 -23.015 9.624 1.00 83.75 1018 LYS A O 1
ATOM 8170 N N . ASN A 1 1019 ? -56.046 -23.830 8.725 1.00 79.56 1019 ASN A N 1
ATOM 8171 C CA . ASN A 1 1019 ? -56.671 -24.339 7.496 1.00 79.56 1019 ASN A CA 1
ATOM 8172 C C . ASN A 1 1019 ? -57.475 -25.649 7.672 1.00 79.56 1019 ASN A C 1
ATOM 8174 O O . ASN A 1 1019 ? -57.997 -26.176 6.697 1.00 79.56 1019 ASN A O 1
ATOM 8178 N N . GLY A 1 1020 ? -57.604 -26.188 8.891 1.00 63.94 1020 GLY A N 1
ATOM 8179 C CA . GLY A 1 1020 ? -58.526 -27.291 9.217 1.00 63.94 1020 GLY A CA 1
ATOM 8180 C C . GLY A 1 1020 ? -58.114 -28.702 8.761 1.00 63.94 1020 GLY A C 1
ATOM 8181 O O . GLY A 1 1020 ? -58.474 -29.670 9.437 1.00 63.94 1020 GLY A O 1
ATOM 8182 N N . GLU A 1 1021 ? -57.316 -28.836 7.701 1.00 54.25 1021 GLU A N 1
ATOM 8183 C CA . GLU A 1 1021 ? -56.865 -30.108 7.115 1.00 54.25 1021 GLU A CA 1
ATOM 8184 C C . GLU A 1 1021 ? -55.658 -30.704 7.858 1.00 54.25 1021 GLU A C 1
ATOM 8186 O O . GLU A 1 1021 ? -54.515 -30.456 7.495 1.00 54.25 1021 GLU A O 1
ATOM 8191 N N . THR A 1 1022 ? -55.872 -31.480 8.924 1.00 57.84 1022 THR A N 1
ATOM 8192 C CA . THR A 1 1022 ? -54.804 -32.296 9.549 1.00 57.84 1022 THR A CA 1
ATOM 8193 C C . THR A 1 1022 ? -55.380 -33.361 10.492 1.00 57.84 1022 THR A C 1
ATOM 8195 O O . THR A 1 1022 ? -56.396 -33.121 11.152 1.00 57.84 1022 THR A O 1
ATOM 8198 N N . SER A 1 1023 ? -54.713 -34.526 10.573 1.00 77.00 1023 SER A N 1
ATOM 8199 C CA . SER A 1 1023 ? -55.029 -35.602 11.533 1.00 77.00 1023 SER A CA 1
ATOM 8200 C C . SER A 1 1023 ? -54.934 -35.098 12.992 1.00 77.00 1023 SER A C 1
ATOM 8202 O O . SER A 1 1023 ? -54.163 -34.166 13.257 1.00 77.00 1023 SER A O 1
ATOM 8204 N N . PRO A 1 1024 ? -55.690 -35.683 13.947 1.00 77.25 1024 PRO A N 1
ATOM 8205 C CA . PRO A 1 1024 ? -55.648 -35.292 15.361 1.00 77.25 1024 PRO A CA 1
ATOM 8206 C C . PRO A 1 1024 ? -54.235 -35.317 15.962 1.00 77.25 1024 PRO A C 1
ATOM 8208 O O . PRO A 1 1024 ? -53.846 -34.380 16.657 1.00 77.25 1024 PRO A O 1
ATOM 8211 N N . GLU A 1 1025 ? -53.448 -36.336 15.620 1.00 78.50 1025 GLU A N 1
ATOM 8212 C CA . GLU A 1 1025 ? -52.079 -36.554 16.109 1.00 78.50 1025 GLU A CA 1
ATOM 8213 C C . GLU A 1 1025 ? -51.123 -35.465 15.600 1.00 78.50 1025 GLU A C 1
ATOM 8215 O O . GLU A 1 1025 ? -50.327 -34.899 16.351 1.00 78.50 1025 GLU A O 1
ATOM 8220 N N . LEU A 1 1026 ? -51.250 -35.093 14.323 1.00 79.81 1026 LEU A N 1
ATOM 8221 C CA . LEU A 1 1026 ? -50.438 -34.038 13.721 1.00 79.81 1026 LEU A CA 1
ATOM 8222 C C . LEU A 1 1026 ? -50.777 -32.660 14.312 1.00 79.81 1026 LEU A C 1
ATOM 8224 O O . LEU A 1 1026 ? -49.883 -31.844 14.532 1.00 79.81 1026 LEU A O 1
ATOM 8228 N N . LYS A 1 1027 ? -52.054 -32.402 14.630 1.00 81.50 1027 LYS A N 1
ATOM 8229 C CA . LYS A 1 1027 ? -52.474 -31.168 15.321 1.00 81.50 1027 LYS A CA 1
ATOM 8230 C C . LYS A 1 1027 ? -51.862 -31.059 16.714 1.00 81.50 1027 LYS A C 1
ATOM 8232 O O . LYS A 1 1027 ? -51.501 -29.958 17.133 1.00 81.50 1027 LYS A O 1
ATOM 8237 N N . GLU A 1 1028 ? -51.754 -32.171 17.432 1.00 84.25 1028 GLU A N 1
ATOM 8238 C CA . GLU A 1 1028 ? -51.116 -32.211 18.747 1.00 84.25 1028 GLU A CA 1
ATOM 8239 C C . GLU A 1 1028 ? -49.606 -31.956 18.649 1.00 84.25 1028 GLU A C 1
ATOM 8241 O O . GLU A 1 1028 ? -49.094 -31.084 19.355 1.00 84.25 1028 GLU A O 1
ATOM 8246 N N . SER A 1 1029 ? -48.921 -32.593 17.692 1.00 87.06 1029 SER A N 1
ATOM 8247 C CA . SER A 1 1029 ? -47.494 -32.354 17.425 1.00 87.06 1029 SER A CA 1
ATOM 8248 C C . SER A 1 1029 ? -47.200 -30.892 17.077 1.00 87.06 1029 SER A C 1
ATOM 8250 O O . SER A 1 1029 ? -46.333 -30.273 17.690 1.00 87.06 1029 SER A O 1
ATOM 8252 N N . LEU A 1 1030 ? -47.961 -30.296 16.150 1.00 87.69 1030 LEU A N 1
ATOM 8253 C CA . LEU A 1 1030 ? -47.779 -28.893 15.749 1.00 87.69 1030 LEU A CA 1
ATOM 8254 C C . LEU A 1 1030 ? -47.989 -27.929 16.924 1.00 87.69 1030 LEU A C 1
ATOM 8256 O O . LEU A 1 1030 ? -47.276 -26.934 17.059 1.00 87.69 1030 LEU A O 1
ATOM 8260 N N . ARG A 1 1031 ? -48.955 -28.215 17.806 1.00 86.81 1031 ARG A N 1
ATOM 8261 C CA . ARG A 1 1031 ? -49.165 -27.423 19.027 1.00 86.81 1031 ARG A CA 1
ATOM 8262 C C . ARG A 1 1031 ? -48.004 -27.562 20.002 1.00 86.81 1031 ARG A C 1
ATOM 8264 O O . ARG A 1 1031 ? -47.637 -26.559 20.612 1.00 86.81 1031 ARG A O 1
ATOM 8271 N N . ALA A 1 1032 ? -47.448 -28.761 20.158 1.00 88.19 1032 ALA A N 1
ATOM 8272 C CA . ALA A 1 1032 ? -46.284 -28.987 21.006 1.00 88.19 1032 ALA A CA 1
ATOM 8273 C C . ALA A 1 1032 ? -45.057 -28.223 20.483 1.00 88.19 1032 ALA A C 1
ATOM 8275 O O . ALA A 1 1032 ? -44.364 -27.571 21.262 1.00 88.19 1032 ALA A O 1
ATOM 8276 N N . ASP A 1 1033 ? -44.823 -28.225 19.171 1.00 88.81 1033 ASP A N 1
ATOM 8277 C CA . ASP A 1 1033 ? -43.692 -27.515 18.567 1.00 88.81 1033 ASP A CA 1
ATOM 8278 C C . ASP A 1 1033 ? -43.823 -25.990 18.670 1.00 88.81 1033 ASP A C 1
ATOM 8280 O O . ASP A 1 1033 ? -42.835 -25.302 18.930 1.00 88.81 1033 ASP A O 1
ATOM 8284 N N . LEU A 1 1034 ? -45.043 -25.452 18.574 1.00 92.19 1034 LEU A N 1
ATOM 8285 C CA . LEU A 1 1034 ? -45.302 -24.030 18.819 1.00 92.19 1034 LEU A CA 1
ATOM 8286 C C . LEU A 1 1034 ? -45.020 -23.614 20.271 1.00 92.19 1034 LEU A C 1
ATOM 8288 O O . LEU A 1 1034 ? -44.488 -22.528 20.493 1.00 92.19 1034 LEU A O 1
ATOM 8292 N N . VAL A 1 1035 ? -45.329 -24.475 21.247 1.00 90.94 1035 VAL A N 1
ATOM 8293 C CA . VAL A 1 1035 ? -44.994 -24.230 22.663 1.00 90.94 1035 VAL A CA 1
ATOM 8294 C C . VAL A 1 1035 ? -43.479 -24.258 22.868 1.00 90.94 1035 VAL A C 1
ATOM 8296 O O . VAL A 1 1035 ? -42.930 -23.335 23.463 1.00 90.94 1035 VAL A O 1
ATOM 8299 N N . LYS A 1 1036 ? -42.774 -25.242 22.292 1.00 92.50 1036 LYS A N 1
ATOM 8300 C CA . LYS A 1 1036 ? -41.299 -25.279 22.330 1.00 92.50 1036 LYS A CA 1
ATOM 8301 C C . LYS A 1 1036 ? -40.685 -24.019 21.721 1.00 92.50 1036 LYS A C 1
ATOM 8303 O O . LYS A 1 1036 ? -39.685 -23.513 22.227 1.00 92.50 1036 LYS A O 1
ATOM 8308 N N . PHE A 1 1037 ? -41.260 -23.517 20.628 1.00 94.56 1037 PHE A N 1
ATOM 8309 C CA . PHE A 1 1037 ? -40.789 -22.291 19.993 1.00 94.56 1037 PHE A CA 1
ATOM 8310 C C . PHE A 1 1037 ? -41.034 -21.055 20.872 1.00 94.56 1037 PHE A C 1
ATOM 8312 O O . PHE A 1 1037 ? -40.142 -20.218 20.997 1.00 94.56 1037 PHE A O 1
ATOM 8319 N N . GLU A 1 1038 ? -42.189 -20.960 21.534 1.00 94.44 1038 GLU A N 1
ATOM 8320 C CA . GLU A 1 1038 ? -42.465 -19.919 22.532 1.00 94.44 1038 GLU A CA 1
ATOM 8321 C C . GLU A 1 1038 ? -41.443 -19.931 23.682 1.00 94.44 1038 GLU A C 1
ATOM 8323 O O . GLU A 1 1038 ? -40.884 -18.879 24.013 1.00 94.44 1038 GLU A O 1
ATOM 8328 N N . ASP A 1 1039 ? -41.143 -21.104 24.242 1.00 92.81 1039 ASP A N 1
ATOM 8329 C CA . ASP A 1 1039 ? -40.151 -21.258 25.312 1.00 92.81 1039 ASP A CA 1
ATOM 8330 C C . ASP A 1 1039 ? -38.746 -20.852 24.849 1.00 92.81 1039 ASP A C 1
ATOM 8332 O O . ASP A 1 1039 ? -38.041 -20.112 25.544 1.00 92.81 1039 ASP A O 1
ATOM 8336 N N . TYR A 1 1040 ? -38.360 -21.270 23.640 1.00 94.88 1040 TYR A N 1
ATOM 8337 C CA . TYR A 1 1040 ? -37.102 -20.883 22.998 1.00 94.88 1040 TYR A CA 1
ATOM 8338 C C . TYR A 1 1040 ? -36.982 -19.360 22.836 1.00 94.88 1040 TYR A C 1
ATOM 8340 O O . TYR A 1 1040 ? -35.950 -18.776 23.175 1.00 94.88 1040 TYR A O 1
ATOM 8348 N N . VAL A 1 1041 ? -38.036 -18.689 22.363 1.00 92.94 1041 VAL A N 1
ATOM 8349 C CA . VAL A 1 1041 ? -38.042 -17.225 22.222 1.00 92.94 1041 VAL A CA 1
ATOM 8350 C C . VAL A 1 1041 ? -37.888 -16.564 23.589 1.00 92.94 1041 VAL A C 1
ATOM 8352 O O . VAL A 1 1041 ? -37.086 -15.640 23.737 1.00 92.94 1041 VAL A O 1
ATOM 8355 N N . MET A 1 1042 ? -38.618 -17.037 24.600 1.00 92.12 1042 MET A N 1
ATOM 8356 C CA . MET A 1 1042 ? -38.556 -16.460 25.942 1.00 92.12 1042 MET A CA 1
ATOM 8357 C C . MET A 1 1042 ? -37.168 -16.618 26.579 1.00 92.12 1042 MET A C 1
ATOM 8359 O O . MET A 1 1042 ? -36.691 -15.691 27.239 1.00 92.12 1042 MET A O 1
ATOM 8363 N N . ASP A 1 1043 ? -36.490 -17.745 26.364 1.00 92.06 1043 ASP A N 1
ATOM 8364 C CA . ASP A 1 1043 ? -35.103 -17.945 26.801 1.00 92.06 1043 ASP A CA 1
ATOM 8365 C C . ASP A 1 1043 ? -34.153 -16.915 26.168 1.00 92.06 1043 ASP A C 1
ATOM 8367 O O . ASP A 1 1043 ? -33.371 -16.265 26.872 1.00 92.06 1043 ASP A O 1
ATOM 8371 N N . LEU A 1 1044 ? -34.279 -16.669 24.861 1.00 90.06 1044 LEU A N 1
ATOM 8372 C CA . LEU A 1 1044 ? -33.487 -15.642 24.182 1.00 90.06 1044 LEU A CA 1
ATOM 8373 C C . LEU A 1 1044 ? -33.778 -14.226 24.694 1.00 90.06 1044 LEU A C 1
ATOM 8375 O O . LEU A 1 1044 ? -32.849 -13.420 24.815 1.00 90.06 1044 LEU A O 1
ATOM 8379 N N . VAL A 1 1045 ? -35.038 -13.914 25.015 1.00 88.81 1045 VAL A N 1
ATOM 8380 C CA . VAL A 1 1045 ? -35.418 -12.632 25.632 1.00 88.81 1045 VAL A CA 1
ATOM 8381 C C . VAL A 1 1045 ? -34.750 -12.482 26.999 1.00 88.81 1045 VAL A C 1
ATOM 8383 O O . VAL A 1 1045 ? -34.117 -11.457 27.249 1.00 88.81 1045 VAL A O 1
ATOM 8386 N N . ARG A 1 1046 ? -34.813 -13.507 27.861 1.00 88.25 1046 ARG A N 1
ATOM 8387 C CA . ARG A 1 1046 ? -34.176 -13.491 29.195 1.00 88.25 1046 ARG A CA 1
ATOM 8388 C C . ARG A 1 1046 ? -32.659 -13.305 29.112 1.00 88.25 1046 ARG A C 1
ATOM 8390 O O . ARG A 1 1046 ? -32.081 -12.628 29.956 1.00 88.25 1046 ARG A O 1
ATOM 8397 N N . LYS A 1 1047 ? -32.019 -13.860 28.078 1.00 86.56 1047 LYS A N 1
ATOM 8398 C CA . LYS A 1 1047 ? -30.573 -13.735 27.816 1.00 86.56 1047 LYS A CA 1
ATOM 8399 C C . LYS A 1 1047 ? -30.178 -12.444 27.088 1.00 86.56 1047 LYS A C 1
ATOM 8401 O O . LYS A 1 1047 ? -28.992 -12.242 26.818 1.00 86.56 1047 LYS A O 1
ATOM 8406 N N . TYR A 1 1048 ? -31.139 -11.578 26.748 1.00 84.12 1048 TYR A N 1
ATOM 8407 C CA . TYR A 1 1048 ? -30.932 -10.386 25.914 1.00 84.12 1048 TYR A CA 1
ATOM 8408 C C . TYR A 1 1048 ? -30.261 -10.707 24.563 1.00 84.12 1048 TYR A C 1
ATOM 8410 O O . TYR A 1 1048 ? -29.522 -9.890 24.007 1.00 84.12 1048 TYR A O 1
ATOM 8418 N N . ALA A 1 1049 ? -30.511 -11.905 24.030 1.00 86.50 1049 ALA A N 1
ATOM 8419 C CA . ALA A 1 1049 ? -29.851 -12.473 22.855 1.00 86.50 1049 ALA A CA 1
ATOM 8420 C C . ALA A 1 1049 ? -30.579 -12.170 21.530 1.00 86.50 1049 ALA A C 1
ATOM 8422 O O . ALA A 1 1049 ? -30.068 -12.480 20.455 1.00 86.50 1049 ALA A O 1
ATOM 8423 N N . VAL A 1 1050 ? -31.753 -11.538 21.584 1.00 87.44 1050 VAL A N 1
ATOM 8424 C CA . VAL A 1 1050 ? -32.531 -11.100 20.412 1.00 87.44 1050 VAL A CA 1
ATOM 8425 C C . VAL A 1 1050 ? -32.380 -9.606 20.152 1.00 87.44 1050 VAL A C 1
ATOM 8427 O O . VAL A 1 1050 ? -32.257 -8.806 21.080 1.00 87.44 1050 VAL A O 1
ATOM 8430 N N . SER A 1 1051 ? -32.388 -9.230 18.872 1.00 87.44 1051 SER A N 1
ATOM 8431 C CA . SER A 1 1051 ? -32.448 -7.828 18.451 1.00 87.44 1051 SER A CA 1
ATOM 8432 C C . SER A 1 1051 ? -33.862 -7.270 18.603 1.00 87.44 1051 SER A C 1
ATOM 8434 O O . SER A 1 1051 ? -34.839 -7.985 18.402 1.00 87.44 1051 SER A O 1
ATOM 8436 N N . THR A 1 1052 ? -33.982 -5.971 18.888 1.00 86.56 1052 THR A N 1
ATOM 8437 C CA . THR A 1 1052 ? -35.281 -5.289 19.014 1.00 86.56 1052 THR A CA 1
ATOM 8438 C C . THR A 1 1052 ? -36.098 -5.291 17.718 1.00 86.56 1052 THR A C 1
ATOM 8440 O O . THR A 1 1052 ? -37.306 -5.085 17.757 1.00 86.56 1052 THR A O 1
ATOM 8443 N N . GLU A 1 1053 ? -35.469 -5.566 16.571 1.00 86.44 1053 GLU A N 1
ATOM 8444 C CA . GLU A 1 1053 ? -36.135 -5.612 15.265 1.00 86.44 1053 GLU A CA 1
ATOM 8445 C C . GLU A 1 1053 ? -37.224 -6.686 15.162 1.00 86.44 1053 GLU A C 1
ATOM 8447 O O . GLU A 1 1053 ? -38.167 -6.524 14.392 1.00 86.44 1053 GLU A O 1
ATOM 8452 N N . ILE A 1 1054 ? -37.123 -7.772 15.937 1.00 91.06 1054 ILE A N 1
ATOM 8453 C CA . ILE A 1 1054 ? -38.114 -8.852 15.865 1.00 91.06 1054 ILE A CA 1
ATOM 8454 C C . ILE A 1 1054 ? -39.484 -8.372 16.357 1.00 91.06 1054 ILE A C 1
ATOM 8456 O O . ILE A 1 1054 ? -40.501 -8.914 15.942 1.00 91.06 1054 ILE A O 1
ATOM 8460 N N . PHE A 1 1055 ? -39.524 -7.324 17.185 1.00 91.12 1055 PHE A N 1
ATOM 8461 C CA . PHE A 1 1055 ? -40.745 -6.766 17.768 1.00 91.12 1055 PHE A CA 1
ATOM 8462 C C . PHE A 1 1055 ? -41.345 -5.606 16.958 1.00 91.12 1055 PHE A C 1
ATOM 8464 O O . PHE A 1 1055 ? -42.268 -4.940 17.430 1.00 91.12 1055 PHE A O 1
ATOM 8471 N N . LEU A 1 1056 ? -40.832 -5.335 15.753 1.00 89.94 1056 LEU A N 1
ATOM 8472 C CA . LEU A 1 1056 ? -41.449 -4.371 14.842 1.00 89.94 1056 LEU A CA 1
ATOM 8473 C C . LEU A 1 1056 ? -42.834 -4.870 14.424 1.00 89.94 1056 LEU A C 1
ATOM 8475 O O . LEU A 1 1056 ? -43.000 -6.045 14.119 1.00 89.94 1056 LEU A O 1
ATOM 8479 N N . GLU A 1 1057 ? -43.823 -3.979 14.391 1.00 85.88 1057 GLU A N 1
ATOM 8480 C CA . GLU A 1 1057 ? -45.236 -4.345 14.208 1.00 85.88 1057 GLU A CA 1
ATOM 8481 C C . GLU A 1 1057 ? -45.505 -5.156 12.929 1.00 85.88 1057 GLU A C 1
ATOM 8483 O O . GLU A 1 1057 ? -46.323 -6.078 12.936 1.00 85.88 1057 GLU A O 1
ATOM 8488 N N . GLU A 1 1058 ? -44.756 -4.854 11.866 1.00 85.69 1058 GLU A N 1
ATOM 8489 C CA . GLU A 1 1058 ? -44.841 -5.519 10.564 1.00 85.69 1058 GLU A CA 1
ATOM 8490 C C . GLU A 1 1058 ? -43.949 -6.760 10.409 1.00 85.69 1058 GLU A C 1
ATOM 8492 O O . GLU A 1 1058 ? -43.956 -7.388 9.343 1.00 85.69 1058 GLU A O 1
ATOM 8497 N N . SER A 1 1059 ? -43.196 -7.139 11.443 1.00 92.44 1059 SER A N 1
ATOM 8498 C CA . SER A 1 1059 ? -42.275 -8.273 11.374 1.00 92.44 1059 SER A CA 1
ATOM 8499 C C . SER A 1 1059 ? -43.015 -9.609 11.244 1.00 92.44 1059 SER A C 1
ATOM 8501 O O . SER A 1 1059 ? -44.125 -9.795 11.762 1.00 92.44 1059 SER A O 1
ATOM 8503 N N . SER A 1 1060 ? -42.380 -10.592 10.600 1.00 93.38 1060 SER A N 1
ATOM 8504 C CA . SER A 1 1060 ? -42.922 -11.959 10.529 1.00 93.38 1060 SER A CA 1
ATOM 8505 C C . SER A 1 1060 ? -43.108 -12.579 11.925 1.00 93.38 1060 SER A C 1
ATOM 8507 O O . SER A 1 1060 ? -44.075 -13.305 12.147 1.00 93.38 1060 SER A O 1
ATOM 8509 N N . PHE A 1 1061 ? -42.263 -12.232 12.905 1.00 95.25 1061 PHE A N 1
ATOM 8510 C CA . PHE A 1 1061 ? -42.421 -12.689 14.292 1.00 95.25 1061 PHE A CA 1
ATOM 8511 C C . PHE A 1 1061 ? -43.680 -12.111 14.956 1.00 95.25 1061 PHE A C 1
ATOM 8513 O O . PHE A 1 1061 ? -44.428 -12.846 15.598 1.00 95.25 1061 PHE A O 1
ATOM 8520 N N . MET A 1 1062 ? -43.969 -10.819 14.771 1.00 93.31 1062 MET A N 1
ATOM 8521 C CA . MET A 1 1062 ? -45.185 -10.203 15.318 1.00 93.31 1062 MET A CA 1
ATOM 8522 C C . MET A 1 1062 ? -46.452 -10.744 14.650 1.00 93.31 1062 MET A C 1
ATOM 8524 O O . MET A 1 1062 ? -47.481 -10.890 15.312 1.00 93.31 1062 MET A O 1
ATOM 8528 N N . LYS A 1 1063 ? -46.374 -11.093 13.362 1.00 92.88 1063 LYS A N 1
ATOM 8529 C CA . LYS A 1 1063 ? -47.450 -11.783 12.632 1.00 92.88 1063 LYS A CA 1
ATOM 8530 C C . LYS A 1 1063 ? -47.690 -13.183 13.198 1.00 92.88 1063 LYS A C 1
ATOM 8532 O O . LYS A 1 1063 ? -48.821 -13.495 13.562 1.00 92.88 1063 LYS A O 1
ATOM 8537 N N . TRP A 1 1064 ? -46.627 -13.971 13.374 1.00 95.19 1064 TRP A N 1
ATOM 8538 C CA . TRP A 1 1064 ? -46.695 -15.264 14.058 1.00 95.19 1064 TRP A CA 1
ATOM 8539 C C . TRP A 1 1064 ? -47.324 -15.145 15.451 1.00 95.19 1064 TRP A C 1
ATOM 8541 O O . TRP A 1 1064 ? -48.230 -15.907 15.777 1.00 95.19 1064 TRP A O 1
ATOM 8551 N N . TRP A 1 1065 ? -46.884 -14.178 16.261 1.00 93.81 1065 TRP A N 1
ATOM 8552 C CA . TRP A 1 1065 ? -47.374 -13.999 17.627 1.00 93.81 1065 TRP A CA 1
ATOM 8553 C C . TRP A 1 1065 ? -48.881 -13.708 17.673 1.00 93.81 1065 TRP A C 1
ATOM 8555 O O . TRP A 1 1065 ? -49.590 -14.270 18.511 1.00 93.81 1065 TRP A O 1
ATOM 8565 N N . LYS A 1 1066 ? -49.389 -12.873 16.754 1.00 90.44 1066 LYS A N 1
ATOM 8566 C CA . LYS A 1 1066 ? -50.831 -12.602 16.609 1.00 90.44 1066 LYS A CA 1
ATOM 8567 C C . LYS A 1 1066 ? -51.604 -13.890 16.297 1.00 90.44 1066 LYS A C 1
ATOM 8569 O O . LYS A 1 1066 ? -52.562 -14.199 17.004 1.00 90.44 1066 LYS A O 1
ATOM 8574 N N . ASP A 1 1067 ? -51.145 -14.663 15.312 1.00 90.81 1067 ASP A N 1
ATOM 8575 C CA . ASP A 1 1067 ? -51.776 -15.927 14.908 1.00 90.81 1067 ASP A CA 1
ATOM 8576 C C . ASP A 1 1067 ? -51.738 -16.986 16.018 1.00 90.81 1067 ASP A C 1
ATOM 8578 O O . ASP A 1 1067 ? -52.730 -17.665 16.281 1.00 90.81 1067 ASP A O 1
ATOM 8582 N N . TYR A 1 1068 ? -50.595 -17.127 16.685 1.00 91.69 1068 TYR A N 1
ATOM 8583 C CA . TYR A 1 1068 ? -50.395 -18.100 17.752 1.00 91.69 1068 TYR A CA 1
ATOM 8584 C C . TYR A 1 1068 ? -51.260 -17.790 18.978 1.00 91.69 1068 TYR A C 1
ATOM 8586 O O . TYR A 1 1068 ? -51.903 -18.687 19.529 1.00 91.69 1068 TYR A O 1
ATOM 8594 N N . LYS A 1 1069 ? -51.340 -16.512 19.370 1.00 88.50 1069 LYS A N 1
ATOM 8595 C CA . LYS A 1 1069 ? -52.191 -16.068 20.479 1.00 88.50 1069 LYS A CA 1
ATOM 8596 C C . LYS A 1 1069 ? -53.664 -16.363 20.205 1.00 88.50 1069 LYS A C 1
ATOM 8598 O O . LYS A 1 1069 ? -54.365 -16.803 21.111 1.00 88.50 1069 LYS A O 1
ATOM 8603 N N . GLU A 1 1070 ? -54.126 -16.170 18.972 1.00 87.88 1070 GLU A N 1
ATOM 8604 C CA . GLU A 1 1070 ? -55.489 -16.522 18.557 1.00 87.88 1070 GLU A CA 1
ATOM 8605 C C . GLU A 1 1070 ? -55.754 -18.031 18.701 1.00 87.88 1070 GLU A C 1
ATOM 8607 O O . GLU A 1 1070 ? -56.725 -18.425 19.346 1.00 87.88 1070 GLU A O 1
ATOM 8612 N N . ILE A 1 1071 ? -54.834 -18.877 18.219 1.00 86.19 1071 ILE A N 1
ATOM 8613 C CA . ILE A 1 1071 ? -54.919 -20.347 18.329 1.00 86.19 1071 ILE A CA 1
ATOM 8614 C C . ILE A 1 1071 ? -54.980 -20.821 19.794 1.00 86.19 1071 ILE A C 1
ATOM 8616 O O . ILE A 1 1071 ? -55.602 -21.842 20.088 1.00 86.19 1071 ILE A O 1
ATOM 8620 N N . LYS A 1 1072 ? -54.345 -20.098 20.724 1.00 85.12 1072 LYS A N 1
ATOM 8621 C CA . LYS A 1 1072 ? -54.271 -20.439 22.156 1.00 85.12 1072 LYS A CA 1
ATOM 8622 C C . LYS A 1 1072 ? -55.407 -19.869 23.021 1.00 85.12 1072 LYS A C 1
ATOM 8624 O O . LYS A 1 1072 ? -55.357 -20.015 24.240 1.00 85.12 1072 LYS A O 1
ATOM 8629 N N . GLY A 1 1073 ? -56.433 -19.256 22.427 1.00 78.50 1073 GLY A N 1
ATOM 8630 C CA . GLY A 1 1073 ? -57.589 -18.711 23.159 1.00 78.50 1073 GLY A CA 1
ATOM 8631 C C . GLY A 1 1073 ? -57.589 -17.186 23.318 1.00 78.50 1073 GLY A C 1
ATOM 8632 O O . GLY A 1 1073 ? -58.365 -16.633 24.095 1.00 78.50 1073 GLY A O 1
ATOM 8633 N N . GLY A 1 1074 ? -56.739 -16.472 22.580 1.00 77.94 1074 GLY A N 1
ATOM 8634 C CA . GLY A 1 1074 ? -56.781 -15.015 22.480 1.00 77.94 1074 GLY A CA 1
ATOM 8635 C C . GLY A 1 1074 ? -56.415 -14.306 23.786 1.00 77.94 1074 GLY A C 1
ATOM 8636 O O . GLY A 1 1074 ? -55.282 -14.386 24.263 1.00 77.94 1074 GLY A O 1
ATOM 8637 N N . ALA A 1 1075 ? -57.352 -13.538 24.347 1.00 70.19 1075 ALA A N 1
ATOM 8638 C CA . ALA A 1 1075 ? -57.115 -12.702 25.529 1.00 70.19 1075 ALA A CA 1
ATOM 8639 C C . ALA A 1 1075 ? -56.960 -13.498 26.842 1.00 70.19 1075 ALA A C 1
ATOM 8641 O O . ALA A 1 1075 ? -56.383 -12.975 27.803 1.00 70.19 1075 ALA A O 1
ATOM 8642 N N . SER A 1 1076 ? -57.443 -14.745 26.888 1.00 74.44 1076 SER A N 1
ATOM 8643 C CA . SER A 1 1076 ? -57.362 -15.621 28.065 1.00 74.44 1076 SER A CA 1
ATOM 8644 C C . SER A 1 1076 ? -56.038 -16.384 28.167 1.00 74.44 1076 SER A C 1
ATOM 8646 O O . SER A 1 1076 ? -55.724 -16.895 29.240 1.00 74.44 1076 SER A O 1
ATOM 8648 N N . TYR A 1 1077 ? -55.230 -16.422 27.098 1.00 84.06 1077 TYR A N 1
ATOM 8649 C CA . TYR A 1 1077 ? -53.932 -17.091 27.125 1.00 84.06 1077 TYR A CA 1
ATOM 8650 C C . TYR A 1 1077 ? -52.955 -16.380 28.073 1.00 84.06 1077 TYR A C 1
ATOM 8652 O O . TYR A 1 1077 ? -52.838 -15.146 28.074 1.00 84.06 1077 TYR A O 1
ATOM 8660 N N . ARG A 1 1078 ? -52.257 -17.167 28.896 1.00 81.38 1078 ARG A N 1
ATOM 8661 C CA . ARG A 1 1078 ? -51.263 -16.706 29.871 1.00 81.38 1078 ARG A CA 1
ATOM 8662 C C . ARG A 1 1078 ? -50.008 -17.560 29.754 1.00 81.38 1078 ARG A C 1
ATOM 8664 O O . ARG A 1 1078 ? -50.074 -18.781 29.821 1.00 81.38 1078 ARG A O 1
ATOM 8671 N N . SER A 1 1079 ? -48.874 -16.895 29.584 1.00 88.69 1079 SER A N 1
ATOM 8672 C CA . SER A 1 1079 ? -47.537 -17.479 29.528 1.00 88.69 1079 SER A CA 1
ATOM 8673 C C . SER A 1 1079 ? -46.511 -16.386 29.840 1.00 88.69 1079 SER A C 1
ATOM 8675 O O . SER A 1 1079 ? -46.823 -15.195 29.767 1.00 88.69 1079 SER A O 1
ATOM 8677 N N . SER A 1 1080 ? -45.264 -16.769 30.132 1.00 87.44 1080 SER A N 1
ATOM 8678 C CA . SER A 1 1080 ? -44.183 -15.793 30.352 1.00 87.44 1080 SER A CA 1
ATOM 8679 C C . SER A 1 1080 ? -43.997 -14.849 29.158 1.00 87.44 1080 SER A C 1
ATOM 8681 O O . SER A 1 1080 ? -43.797 -13.647 29.348 1.00 87.44 1080 SER A O 1
ATOM 8683 N N . LEU A 1 1081 ? -44.084 -15.380 27.933 1.00 88.00 1081 LEU A N 1
ATOM 8684 C CA . LEU A 1 1081 ? -43.988 -14.572 26.722 1.00 88.00 1081 LEU A CA 1
ATOM 8685 C C . LEU A 1 1081 ? -45.249 -13.718 26.538 1.00 88.00 1081 LEU A C 1
ATOM 8687 O O . LEU A 1 1081 ? -45.139 -12.542 26.203 1.00 88.00 1081 LEU A O 1
ATOM 8691 N N . ALA A 1 1082 ? -46.440 -14.248 26.835 1.00 86.69 1082 ALA A N 1
ATOM 8692 C CA . ALA A 1 1082 ? -47.683 -13.488 26.743 1.00 86.69 1082 ALA A CA 1
ATOM 8693 C C . ALA A 1 1082 ? -47.719 -12.291 27.693 1.00 86.69 1082 ALA A C 1
ATOM 8695 O O . ALA A 1 1082 ? -48.154 -11.210 27.285 1.00 86.69 1082 ALA A O 1
ATOM 8696 N N . ASP A 1 1083 ? -47.209 -12.444 28.912 1.00 85.94 1083 ASP A N 1
ATOM 8697 C CA . ASP A 1 1083 ? -47.095 -11.356 29.882 1.00 85.94 1083 ASP A CA 1
ATOM 8698 C C . ASP A 1 1083 ? -46.034 -10.335 29.459 1.00 85.94 1083 ASP A C 1
ATOM 8700 O O . ASP A 1 1083 ? -46.237 -9.126 29.602 1.00 85.94 1083 ASP A O 1
ATOM 8704 N N . PHE A 1 1084 ? -44.910 -10.794 28.903 1.00 87.50 1084 PHE A N 1
ATOM 8705 C CA . PHE A 1 1084 ? -43.870 -9.920 28.358 1.00 87.50 1084 PHE A CA 1
ATOM 8706 C C . PHE A 1 1084 ? -44.399 -9.061 27.198 1.00 87.50 1084 PHE A C 1
ATOM 8708 O O . PHE A 1 1084 ? -44.212 -7.840 27.192 1.00 87.50 1084 PHE A O 1
ATOM 8715 N N . MET A 1 1085 ? -45.119 -9.685 26.263 1.00 87.00 1085 MET A N 1
ATOM 8716 C CA . MET A 1 1085 ? -45.708 -9.029 25.096 1.00 87.00 1085 MET A CA 1
ATOM 8717 C C . MET A 1 1085 ? -46.867 -8.098 25.479 1.00 87.00 1085 MET A C 1
ATOM 8719 O O . MET A 1 1085 ? -46.946 -6.982 24.972 1.00 87.00 1085 MET A O 1
ATOM 8723 N N . SER A 1 1086 ? -47.748 -8.509 26.396 1.00 83.19 1086 SER A N 1
ATOM 8724 C CA . SER A 1 1086 ? -48.926 -7.710 26.786 1.00 83.19 1086 SER A CA 1
ATOM 8725 C C . SER A 1 1086 ? -48.552 -6.462 27.589 1.00 83.19 1086 SER A C 1
ATOM 8727 O O . SER A 1 1086 ? -49.168 -5.416 27.413 1.00 83.19 1086 SER A O 1
ATOM 8729 N N . ASN A 1 1087 ? -47.498 -6.534 28.407 1.00 81.69 1087 ASN A N 1
ATOM 8730 C CA . ASN A 1 1087 ? -46.987 -5.387 29.163 1.00 81.69 1087 ASN A CA 1
ATOM 8731 C C . ASN A 1 1087 ? -46.071 -4.465 28.340 1.00 81.69 1087 ASN A C 1
ATOM 8733 O O . ASN A 1 1087 ? -45.474 -3.551 28.902 1.00 81.69 1087 ASN A O 1
ATOM 8737 N N . CYS A 1 1088 ? -45.913 -4.711 27.033 1.00 76.12 1088 CYS A N 1
ATOM 8738 C CA . CYS A 1 1088 ? -45.022 -3.949 26.155 1.00 76.12 1088 CYS A CA 1
ATOM 8739 C C . CYS A 1 1088 ? -43.577 -3.827 26.682 1.00 76.12 1088 CYS A C 1
ATOM 8741 O O . CYS A 1 1088 ? -42.898 -2.857 26.359 1.00 76.12 1088 CYS A O 1
ATOM 8743 N N . LYS A 1 1089 ? -43.078 -4.810 27.453 1.00 77.88 1089 LYS A N 1
ATOM 8744 C CA . LYS A 1 1089 ? -41.732 -4.777 28.073 1.00 77.88 1089 LYS A CA 1
ATOM 8745 C C . LYS A 1 1089 ? -40.575 -4.782 27.061 1.00 77.88 1089 LYS A C 1
ATOM 8747 O O . LYS A 1 1089 ? -39.419 -4.662 27.452 1.00 77.88 1089 LYS A O 1
ATOM 8752 N N . TYR A 1 1090 ? -40.885 -4.977 25.782 1.00 75.94 1090 TYR A N 1
ATOM 8753 C CA . TYR A 1 1090 ? -39.947 -4.933 24.664 1.00 75.94 1090 TYR A CA 1
ATOM 8754 C C . TYR A 1 1090 ? -39.748 -3.526 24.068 1.00 75.94 1090 TYR A C 1
ATOM 8756 O O . TYR A 1 1090 ? -38.837 -3.361 23.255 1.00 75.94 1090 TYR A O 1
ATOM 8764 N N . LYS A 1 1091 ? -40.606 -2.552 24.412 1.00 66.25 1091 LYS A N 1
ATOM 8765 C CA . LYS A 1 1091 ? -40.429 -1.128 24.079 1.00 66.25 1091 LYS A CA 1
ATOM 8766 C C . LYS A 1 1091 ? -39.463 -0.490 25.069 1.00 66.25 1091 LYS A C 1
ATOM 8768 O O . LYS A 1 1091 ? -38.639 0.330 24.606 1.00 66.25 1091 LYS A O 1
#

Foldseek 3Di:
DDDDFDADCFLVVVLVVLVPCPQVVQQVLAVVQCVVDPAPQPPPDDKAKDWDWDQDPPQGIEIEIAIHPHDDLVCCVPPWQDWDKLVVCVVPPQSVLQQLLAFLVLNMKTWTPVLSVNLRVCVVVLVVVLVVPLPTPPYEYEYEESRLSSSLVSLSSSVVPDAPPDPTGYAYEYELYAFTIFPSNQLSQVLPPVNLQRYEYEYALLRCRNVSQLDDPDDPDDDGRRGFFTHKYWYFDLQGIAIDRLRVLVSLLSVLSPPDGSVVSNVVLLVDDDDDPDDPDDPHHDDDRCNVRSVSSVVDSHDFDPDDPDDDDRNHLSNNCSRSCRRCVVSSVVCVVVVNVVVSSVVSSVSVVVVVVCVVPPDDCVVCVVVLVVLLVLLVVCQVVCLVVLGNLNCLLPDPDPSNVVNVVSLVVNVVNLVVLQVSLSSRRPVNSLVSCVVCLVVLLSNLQRNLSSVLSVCVSVVDADCVVVPDVSSVSSVVSNVVVCVPDPPPDPPQDPAADQTASPSCLVNLLSVLVVLLVQLVVPPDDPVSVVVSVVSNVVNLVVVVVCVNSSRHHLSLVRCNHSNVVSVVSVDVSCDPPDDDPVCCCVVVVVSVVNVVVPPPDDDDDDDDDDDDDDDDDDDDDVPVVVVVVVVVVVVQVVQDAAEFEEEEVSLVVSLVVLVVCVQVDAPDPGHRHAYEYELYAFDDFPVVQVLQLLPVVNLQRYEYEYELPRCSNVVQCDQPPDPPDDHRRGDDTHKYWYFDLLGIAIGSPCVLVVLLSNLLHDPPPDDDDPPDPDDHDDVPVSVVSVVPDPNDPDPPVPPPDDDDPQLVVVCVRCVSNVVPRPPPRQPPVNSVVSSVVVSVVVVVSVVSVVPDDDLVVCVVVLVVLLVLLVVCQVVCLVVLGNLNCLLPDDDPSNVVNVVSLVVLVVSLVVVVVVLVSDDPRNSLVSCVVCLVVLLSNLQRRLSSVLSVCVSVVHADCVVVPDVSSVVSVVSNVVVVVPDDPPDPDQDPAADQTQNPSCLVNLLSLLVVLLVVLVVPDDDPVSVVVSLVSNVVNLVVVVVCVSSSRHHLSCVRCNHSNVVSVCSNCVVQPNPPDDDPVCVCVVVVVSD

pLDDT: mean 75.17, std 17.49, range [21.31, 97.88]

Organism: NCBI:txid479676

Secondary structure (DSSP, 8-state):
-PPPP----HHHHHHHHHTTSHHHHHHHHHHHHHHHS-----TTSPPEEEEEEEEETTTEEEEEEEEESPPPHHHHHHTS--EEETTGGGGSTTGGGTGGG--SS----EEEHHHHHHHHHTHHHHHHHHHHHTT-SSEEEEEETHHHHHHHHHHHHHHTTS-TT-S---EEEEESPPP-B-HHHHHHHHT-HHHHTTEEEEEETT-SGGGTTS---S-SS----S-B--SEEEEE-SS-EEEESSHHHHHHHHHHH--S-HHHHHHHHTS-----SS----TT-----HHHHHHHHHT------S---S----HHHHHHHHHHGGGGHHHHHHHHHSSTHHHHHHHHHHHHHHHHHHHHT---HHHHHHHHHHHHHHHHHHHHHTGGGT-HHHHHHH--SHHHHHHHHHHHHHHHHHHHHHHHHHTS-HHHHHHHHHHHHHHHHHHHHHHHHHHHHHHHHTT---TTTT--HHHHHHHHHHHHHHHHS-STT-----S--SS-S-TTHHHHHHHHHHHHHHHHTS---HHHHHHHHHHHHHHHHHHHHHHHTT-S-GGGGSTTSHHHHHHHHHHHHH-TT---HHHHHHHTTHHHHHHHTTGGG----------------SSS-HHHHHHHHHHHHHHHTTTSPPEEEEETHHHHHHHHHHHHHHHHS---SSPPPEEEEESPPP-B-HHHHHHHHT-HHHHTTEEEEEETT-SGGGTTPPPTT-TTPPPP--B--SEEEEEETTEEEEESSHHHHHHHHHHT------S--TTS--PPP-HHHHHHHHHH------GGG-TT----HHHHHHHHHHHHHHTSS-TTSS-HHHHHHHHHHHHHHHHHHHHHHHT---TTTTHHHHHHHHHHHHHHHHHTGGGT-HHHHHHH---HHHHHHHHHHHHHHHHHHHHHHHHHTS-HHHHHHHHHHHHHHHHHHHHHHHHHHHHHHHHTT---TTTT--HHHHHHHHHHHHHHHHS-STT-----S--SS-S-TTHHHHHHHHHHHHHHHHT--S-HHHHHHHHHHHHHHHHHHHHHHHTT-S-GGGGSTTSHHHHHHHHHHHHTTGGG---HHHHHHHTTTT-

Sequence (1091 aa):
MNKPTMFSSGVELGNLLLSSDLLHHSWDAIDKLYRETPPNHDPTSPLSIKYEVHQNSPIGTIISFVSSPPCTPQYLQTEGRDLLASSDALATENFPLFQFVGTKVNPTFSLHRAAVTLFSSLQDQLSLLKTQYEKTRPLIVTGHSIGGSIATLFTLWLLKTVPPTDRKRPLCITFGCPLIGDTGLQQAISERPTWNSCFLHVASYKDPIPKLFVSSPQNESSIESGYKPFGTFLLCSESGFACFEEPESALDMMVATSSDGVGEILEKFGKIQICYKDPIPHEGAQMFCYGEILEKYKHGVCRGVSQLEGKDFTPLQMGIFIQIAPINVETTQRRLENGDINSLITKIERRTQDLAARKRNVFNPDKKLNEMKINMAYVEWYKKVSVPRGGYYDSFRNERSKRREEIVKRKTILTQYWVKMVKEAEKRPQKEGKFFLIRCLYGGNNYRRIVEPLDIAEFYKKGKKDYLAQRSDHYKLLEKWMEDEKSEGNQANAKERNRACSLTEDSCFWAYVEEAMISCESLKNGETSPELKESFGADLVKFEDYVMDLVRKYAVSTEIFLKQSSFMEWWKDYKEIKGASYRSSLADFMSNCKYKHTIIVNNQGNAKNELVYPVVTETFQLGSKAGEVLLLVTFVAESYEKTRPLIVTGHSIGGSIASLFTLWLLEAVPPTDRKRPLCITFSCPLIGDTGLQQAISERPTWNSCFLHVASYKDPIPKLFVSSPQNERSIESGYKPFGTLLLCSESGFACFEEPESALDLMVATSSDGVGNGGPHEGAQMFCYGEILEKYKHGVICRGVSQLEGKDFTPLQMGIFIQIAPINVETTPGQLENGDINSLIAKFEGRMKDLAARKRNIFDPNKKLNQLKIYMTYLEWYKKISIPDGGYYDAFKNKESKMRLKIVKDRNILTQYWRKMVEEVEKMPQREGKFFQYKWLYGGNNYRRIVEPLDIAEFYKKGKKDYLAQRSDHYKLLEKWMEDEKSEGNQANAKERNRACSLTEDSCFWARVEEAMISCKSLKNGETSPELKESLRADLVKFEDYVMDLVRKYAVSTEIFLEESSFMKWWKDYKEIKGGASYRSSLADFMSNCKYK

InterPro domains:
  IPR002921 Fungal lipase-type domain [PF01764] (112-213)
  IPR002921 Fungal lipase-type domain [PF01764] (638-720)
  IPR029058 Alpha/Beta hydrolase fold [G3DSA:3.40.50.1820] (78-259)
  IPR029058 Alpha/Beta hydrolase fold [G3DSA:3.40.50.1820] (585-792)
  IPR029058 Alpha/Beta hydrolase fold [SSF53474] (108-216)
  IPR029058 Alpha/Beta hydrolase fold [SSF53474] (627-740)
  IPR041266 EDS1, EP domain [PF18117] (379-589)
  IPR041266 EDS1, EP domain [PF18117] (873-1082)
  IPR044603 Senescence-associated carboxylesterase 101-like [PTHR46898] (1-597)